Protein 2EOO (pdb70)

InterPro domains:
  IPR001909 Krueppel-associated box [PF01352] (222-258)
  IPR001909 Krueppel-associated box [PS50805] (218-291)
  IPR001909 Krueppel-associated box [SM00349] (218-281)
  IPR001909 Krueppel-associated box [cd07765] (222-257)
  IPR003309 SCAN domain [PF02023] (47-134)
  IPR003309 SCAN domain [PS50804] (51-132)
  IPR003309 SCAN domain [SM00431] (46-155)
  IPR003309 SCAN domain [cd07936] (46-130)
  IPR013087 Zinc finger C2H2-type [PF00096] (346-368)
  IPR013087 Zinc finger C2H2-type [PF00096] (374-396)
  IPR013087 Zinc finger C2H2-type [PF00096] (402-424)
  IPR013087 Zinc finger C2H2-type [PF00096] (432-452)
  IPR013087 Zinc finger C2H2-type [PF00096] (549-571)
  IPR013087 Zinc finger C2H2-type [PF00096] (577-599)
  IPR013087 Zinc finger C2H2-type [PF00096] (605-627)
  IPR013087 Zinc finger C2H2-type [PF00096] (633-655)
  IPR013087 Zinc finger C2H2-type [PF00096] (717-739)
  IPR013087 Zinc finger C2H2-type [PF00096] (773-795)
  IPR013087 Zinc finger C2H2-type [PS00028] (348-368)
  IPR013087 Zinc finger C2H2-type [PS00028] (376-396)

CATH classification: 3.30.160.60

Organism: Homo sapiens (NCBI:txid9606)

Secondary structure (DSSP, 8-state):
-------S----EE-SSS--EESSHHHHHHHHHHHHSTTSS--S--

Foldseek 3Di:
DVDDDPDQDDAPLQDPVPGDHDNDDVVSVVVVVVVVDDPDCPPHRD

Radius of gyration: 15.64 Å; Cα contacts (8 Å, |Δi|>4): 29; chains: 1; bounding box: 24×59×15 Å

Structure (mmCIF, N/CA/C/O backbone):
data_2EOO
#
_entry.id   2EOO
#
loop_
_entity.id
_entity.type
_entity.pdbx_description
1 polymer 'Zinc finger protein 95 homolog'
2 non-polymer 'ZINC ION'
#
loop_
_atom_site.group_PDB
_atom_site.id
_atom_site.type_symbol
_atom_site.label_atom_id
_atom_site.label_alt_id
_atom_site.label_comp_id
_atom_site.label_asym_id
_atom_site.label_entity_id
_atom_site.label_seq_id
_atom_site.pdbx_PDB_ins_code
_atom_site.Cartn_x
_atom_site.Cartn_y
_atom_site.Cartn_z
_atom_site.occupancy
_atom_site.B_iso_or_equiv
_atom_site.auth_seq_id
_atom_site.auth_comp_id
_atom_site.auth_asym_id
_atom_site.auth_atom_id
_atom_site.pdbx_PDB_model_num
ATOM 1 N N . GLY A 1 1 ? -5.988 35.894 12.176 1.00 0.00 1 GLY A N 1
ATOM 2 C CA . GLY A 1 1 ? -6.982 34.854 11.983 1.00 0.00 1 GLY A CA 1
ATOM 3 C C . GLY A 1 1 ? -6.538 33.517 12.543 1.00 0.00 1 GLY A C 1
ATOM 4 O O . GLY A 1 1 ? -5.852 33.461 13.564 1.00 0.00 1 GLY A O 1
ATOM 8 N N . SER A 1 2 ? -6.931 32.438 11.875 1.00 0.00 2 SER A N 1
ATOM 9 C CA . SER A 1 2 ? -6.574 31.094 12.315 1.00 0.00 2 SER A CA 1
ATOM 10 C C . SER A 1 2 ? -6.457 30.146 11.126 1.00 0.00 2 SER A C 1
ATOM 11 O O . SER A 1 2 ? -7.383 30.021 10.325 1.00 0.00 2 SER A O 1
ATOM 19 N N . SER A 1 3 ? -5.312 29.480 11.018 1.00 0.00 3 SER A N 1
ATOM 20 C CA . SER A 1 3 ? -5.071 28.545 9.925 1.00 0.00 3 SER A CA 1
ATOM 21 C C . SER A 1 3 ? -4.505 27.229 10.450 1.00 0.00 3 SER A C 1
ATOM 22 O O . SER A 1 3 ? -3.643 27.217 11.328 1.00 0.00 3 SER A O 1
ATOM 30 N N . GLY A 1 4 ? -4.998 26.121 9.905 1.00 0.00 4 GLY A N 1
ATOM 31 C CA . GLY A 1 4 ? -4.532 24.814 10.330 1.00 0.00 4 GLY A CA 1
ATOM 32 C C . GLY A 1 4 ? -5.129 24.389 11.657 1.00 0.00 4 GLY A C 1
ATOM 33 O O . GLY A 1 4 ? -5.567 23.249 11.811 1.00 0.00 4 GLY A O 1
ATOM 37 N N . SER A 1 5 ? -5.146 25.306 12.618 1.00 0.00 5 SER A N 1
ATOM 38 C CA . SER A 1 5 ? -5.689 25.018 13.940 1.00 0.00 5 SER A CA 1
ATOM 39 C C . SER A 1 5 ? -5.372 23.586 14.358 1.00 0.00 5 SER A C 1
ATOM 40 O O . SER A 1 5 ? -6.216 22.890 14.922 1.00 0.00 5 SER A O 1
ATOM 48 N N . SER A 1 6 ? -4.147 23.152 14.076 1.00 0.00 6 SER A N 1
ATOM 49 C CA . SER A 1 6 ? -3.718 21.801 14.418 1.00 0.00 6 SER A CA 1
ATOM 50 C C . SER A 1 6 ? -2.276 21.799 14.916 1.00 0.00 6 SER A C 1
ATOM 51 O O . SER A 1 6 ? -1.455 22.605 14.479 1.00 0.00 6 SER A O 1
ATOM 59 N N . GLY A 1 7 ? -1.975 20.887 15.836 1.00 0.00 7 GLY A N 1
ATOM 60 C CA . GLY A 1 7 ? -0.632 20.796 16.379 1.00 0.00 7 GLY A CA 1
ATOM 61 C C . GLY A 1 7 ? -0.149 19.364 16.495 1.00 0.00 7 GLY A C 1
ATOM 62 O O . GLY A 1 7 ? 0.106 18.875 17.596 1.00 0.00 7 GLY A O 1
ATOM 66 N N . SER A 1 8 ? -0.025 18.689 15.357 1.00 0.00 8 SER A N 1
ATOM 67 C CA . SER A 1 8 ? 0.426 17.302 15.337 1.00 0.00 8 SER A CA 1
ATOM 68 C C . SER A 1 8 ? 1.595 17.125 14.372 1.00 0.00 8 SER A C 1
ATOM 69 O O . SER A 1 8 ? 2.691 16.735 14.773 1.00 0.00 8 SER A O 1
ATOM 77 N N . GLY A 1 9 ? 1.352 17.415 13.098 1.00 0.00 9 GLY A N 1
ATOM 78 C CA . GLY A 1 9 ? 2.392 17.282 12.095 1.00 0.00 9 GLY A CA 1
ATOM 79 C C . GLY A 1 9 ? 1.837 16.956 10.722 1.00 0.00 9 GLY A C 1
ATOM 80 O O . GLY A 1 9 ? 0.712 17.333 10.397 1.00 0.00 9 GLY A O 1
ATOM 84 N N . GLU A 1 10 ? 2.629 16.257 9.916 1.00 0.00 10 GLU A N 1
ATOM 85 C CA . GLU A 1 10 ? 2.210 15.884 8.570 1.00 0.00 10 GLU A CA 1
ATOM 86 C C . GLU A 1 10 ? 2.200 14.367 8.403 1.00 0.00 10 GLU A C 1
ATOM 87 O O . GLU A 1 10 ? 3.107 13.676 8.866 1.00 0.00 10 GLU A O 1
ATOM 99 N N . ARG A 1 11 ? 1.168 13.857 7.740 1.00 0.00 11 ARG A N 1
ATOM 100 C CA . ARG A 1 11 ? 1.038 12.423 7.514 1.00 0.00 11 ARG A CA 1
ATOM 101 C C . ARG A 1 11 ? 0.738 12.129 6.047 1.00 0.00 11 ARG A C 1
ATOM 102 O O . ARG A 1 11 ? -0.407 11.905 5.655 1.00 0.00 11 ARG A O 1
ATOM 123 N N . PRO A 1 12 ? 1.791 12.130 5.215 1.00 0.00 12 PRO A N 1
ATOM 124 C CA . PRO A 1 12 ? 1.666 11.865 3.779 1.00 0.00 12 PRO A CA 1
ATOM 125 C C . PRO A 1 12 ? 1.311 10.411 3.486 1.00 0.00 12 PRO A C 1
ATOM 126 O O . PRO A 1 12 ? 0.423 10.128 2.682 1.00 0.00 12 PRO A O 1
ATOM 137 N N . TYR A 1 13 ? 2.011 9.493 4.144 1.00 0.00 13 TYR A N 1
ATOM 138 C CA . TYR A 1 13 ? 1.771 8.067 3.953 1.00 0.00 13 TYR A CA 1
ATOM 139 C C . TYR A 1 13 ? 0.407 7.665 4.504 1.00 0.00 13 TYR A C 1
ATOM 140 O O . TYR A 1 13 ? 0.269 7.355 5.687 1.00 0.00 13 TYR A O 1
ATOM 158 N N . GLY A 1 14 ? -0.601 7.674 3.637 1.00 0.00 14 GLY A N 1
ATOM 159 C CA . GLY A 1 14 ? -1.942 7.308 4.054 1.00 0.00 14 GLY A CA 1
ATOM 160 C C . GLY A 1 14 ? -2.439 6.049 3.371 1.00 0.00 14 GLY A C 1
ATOM 161 O O . GLY A 1 14 ? -2.853 6.085 2.212 1.00 0.00 14 GLY A O 1
ATOM 165 N N . CYS A 1 15 ? -2.396 4.932 4.089 1.00 0.00 15 CYS A N 1
ATOM 166 C CA . CYS A 1 15 ? -2.843 3.655 3.546 1.00 0.00 15 CYS A CA 1
ATOM 167 C C . CYS A 1 15 ? -4.279 3.753 3.039 1.00 0.00 15 CYS A C 1
ATOM 168 O O . CYS A 1 15 ? -5.101 4.471 3.606 1.00 0.00 15 CYS A O 1
ATOM 175 N N . ASN A 1 16 ? -4.573 3.024 1.966 1.00 0.00 16 ASN A N 1
ATOM 176 C CA . ASN A 1 16 ? -5.909 3.028 1.382 1.00 0.00 16 ASN A CA 1
ATOM 177 C C . ASN A 1 16 ? -6.671 1.762 1.759 1.00 0.00 16 ASN A C 1
ATOM 178 O O . ASN A 1 16 ? -7.871 1.805 2.029 1.00 0.00 16 ASN A O 1
ATOM 189 N N . GLU A 1 17 ? -5.965 0.635 1.774 1.00 0.00 17 GLU A N 1
ATOM 190 C CA . GLU A 1 17 ? -6.576 -0.644 2.117 1.00 0.00 17 GLU A CA 1
ATOM 191 C C . GLU A 1 17 ? -7.622 -0.470 3.215 1.00 0.00 17 GLU A C 1
ATOM 192 O O . GLU A 1 17 ? -8.770 -0.888 3.065 1.00 0.00 17 GLU A O 1
ATOM 204 N N . CYS A 1 18 ? -7.216 0.149 4.318 1.00 0.00 18 CYS A N 1
ATOM 205 C CA . CYS A 1 18 ? -8.115 0.378 5.442 1.00 0.00 18 CYS A CA 1
ATOM 206 C C . CYS A 1 18 ? -8.339 1.871 5.665 1.00 0.00 18 CYS A C 1
ATOM 207 O O . CYS A 1 18 ? -9.454 2.307 5.947 1.00 0.00 18 CYS A O 1
ATOM 214 N N . GLY A 1 19 ? -7.268 2.650 5.536 1.00 0.00 19 GLY A N 1
ATOM 215 C CA . GLY A 1 19 ? -7.368 4.085 5.726 1.00 0.00 19 GLY A CA 1
ATOM 216 C C . GLY A 1 19 ? -6.549 4.572 6.905 1.00 0.00 19 GLY A C 1
ATOM 217 O O . GLY A 1 19 ? -7.042 5.325 7.745 1.00 0.00 19 GLY A O 1
ATOM 221 N N . LYS A 1 20 ? -5.294 4.140 6.969 1.00 0.00 20 LYS A N 1
ATOM 222 C CA . LYS A 1 20 ? -4.403 4.536 8.053 1.00 0.00 20 LYS A CA 1
ATOM 223 C C . LYS A 1 20 ? -3.367 5.544 7.566 1.00 0.00 20 LYS A C 1
ATOM 224 O O . LYS A 1 20 ? -3.067 5.613 6.375 1.00 0.00 20 LYS A O 1
ATOM 243 N N . ASN A 1 21 ? -2.822 6.323 8.495 1.00 0.00 21 ASN A N 1
ATOM 244 C CA . ASN A 1 21 ? -1.818 7.326 8.159 1.00 0.00 21 ASN A CA 1
ATOM 245 C C . ASN A 1 21 ? -0.553 7.128 8.988 1.00 0.00 21 ASN A C 1
ATOM 246 O O . ASN A 1 21 ? -0.554 6.395 9.978 1.00 0.00 21 ASN A O 1
ATOM 257 N N . PHE A 1 22 ? 0.526 7.787 8.578 1.00 0.00 22 PHE A N 1
ATOM 258 C CA . PHE A 1 22 ? 1.799 7.683 9.282 1.00 0.00 22 PHE A CA 1
ATOM 259 C C . PHE A 1 22 ? 2.720 8.842 8.912 1.00 0.00 22 PHE A C 1
ATOM 260 O O . PHE A 1 22 ? 2.452 9.587 7.971 1.00 0.00 22 PHE A O 1
ATOM 277 N N . GLY A 1 23 ? 3.809 8.987 9.661 1.00 0.00 23 GLY A N 1
ATOM 278 C CA . GLY A 1 23 ? 4.754 10.056 9.398 1.00 0.00 23 GLY A CA 1
ATOM 279 C C . GLY A 1 23 ? 6.094 9.540 8.914 1.00 0.00 23 GLY A C 1
ATOM 280 O O . GLY A 1 23 ? 7.080 10.277 8.892 1.00 0.00 23 GLY A O 1
ATOM 284 N N . ARG A 1 24 ? 6.132 8.269 8.526 1.00 0.00 24 ARG A N 1
ATOM 285 C CA . ARG A 1 24 ? 7.362 7.654 8.043 1.00 0.00 24 ARG A CA 1
ATOM 286 C C . ARG A 1 24 ? 7.072 6.675 6.909 1.00 0.00 24 ARG A C 1
ATOM 287 O O . ARG A 1 24 ? 5.942 6.211 6.750 1.00 0.00 24 ARG A O 1
ATOM 308 N N . HIS A 1 25 ? 8.098 6.365 6.124 1.00 0.00 25 HIS A N 1
ATOM 309 C CA . HIS A 1 25 ? 7.953 5.441 5.005 1.00 0.00 25 HIS A CA 1
ATOM 310 C C . HIS A 1 25 ? 7.802 4.006 5.501 1.00 0.00 25 HIS A C 1
ATOM 311 O O . HIS A 1 25 ? 6.942 3.263 5.028 1.00 0.00 25 HIS A O 1
ATOM 325 N N . SER A 1 26 ? 8.644 3.623 6.455 1.00 0.00 26 SER A N 1
ATOM 326 C CA . SER A 1 26 ? 8.607 2.276 7.012 1.00 0.00 26 SER A CA 1
ATOM 327 C C . SER A 1 26 ? 7.304 2.037 7.768 1.00 0.00 26 SER A C 1
ATOM 328 O O . SER A 1 26 ? 6.632 1.024 7.566 1.00 0.00 26 SER A O 1
ATOM 336 N N . HIS A 1 27 ? 6.952 2.976 8.640 1.00 0.00 27 HIS A N 1
ATOM 337 C CA . HIS A 1 27 ? 5.728 2.869 9.427 1.00 0.00 27 HIS A CA 1
ATOM 338 C C . HIS A 1 27 ? 4.582 2.327 8.578 1.00 0.00 27 HIS A C 1
ATOM 339 O O . HIS A 1 27 ? 3.805 1.485 9.030 1.00 0.00 27 HIS A O 1
ATOM 353 N N . LEU A 1 28 ? 4.482 2.816 7.347 1.00 0.00 28 LEU A N 1
ATOM 354 C CA . LEU A 1 28 ? 3.430 2.381 6.435 1.00 0.00 28 LEU A CA 1
ATOM 355 C C . LEU A 1 28 ? 3.643 0.933 6.008 1.00 0.00 28 LEU A C 1
ATOM 356 O O . LEU A 1 28 ? 2.738 0.104 6.115 1.00 0.00 28 LEU A O 1
ATOM 372 N N . ILE A 1 29 ? 4.845 0.634 5.526 1.00 0.00 29 ILE A N 1
ATOM 373 C CA . ILE A 1 29 ? 5.178 -0.715 5.087 1.00 0.00 29 ILE A CA 1
ATOM 374 C C . ILE A 1 29 ? 4.791 -1.747 6.140 1.00 0.00 29 ILE A C 1
ATOM 375 O O . ILE A 1 29 ? 3.953 -2.615 5.895 1.00 0.00 29 ILE A O 1
ATOM 391 N N . GLU A 1 30 ? 5.407 -1.646 7.314 1.00 0.00 30 GLU A N 1
ATOM 392 C CA . GLU A 1 30 ? 5.125 -2.571 8.406 1.00 0.00 30 GLU A CA 1
ATOM 393 C C . GLU A 1 30 ? 3.622 -2.700 8.636 1.00 0.00 30 GLU A C 1
ATOM 394 O O . GLU A 1 30 ? 3.108 -3.797 8.854 1.00 0.00 30 GLU A O 1
ATOM 406 N N . HIS A 1 31 ? 2.923 -1.570 8.588 1.00 0.00 31 HIS A N 1
ATOM 407 C CA . HIS A 1 31 ? 1.479 -1.556 8.791 1.00 0.00 31 HIS A CA 1
ATOM 408 C C . HIS A 1 31 ? 0.774 -2.413 7.744 1.00 0.00 31 HIS A C 1
ATOM 409 O O . HIS A 1 31 ? -0.060 -3.256 8.076 1.00 0.00 31 HIS A O 1
ATOM 423 N N . LEU A 1 32 ? 1.114 -2.192 6.479 1.00 0.00 32 LEU A N 1
ATOM 424 C CA . LEU A 1 32 ? 0.514 -2.945 5.383 1.00 0.00 32 LEU A CA 1
ATOM 425 C C . LEU A 1 32 ? 0.682 -4.446 5.596 1.00 0.00 32 LEU A C 1
ATOM 426 O O . LEU A 1 32 ? -0.143 -5.243 5.151 1.00 0.00 32 LEU A O 1
ATOM 442 N N . LYS A 1 33 ? 1.756 -4.824 6.281 1.00 0.00 33 LYS A N 1
ATOM 443 C CA . LYS A 1 33 ? 2.032 -6.229 6.558 1.00 0.00 33 LYS A CA 1
ATOM 444 C C . LYS A 1 33 ? 0.766 -6.955 7.001 1.00 0.00 33 LYS A C 1
ATOM 445 O O . LYS A 1 33 ? 0.502 -8.079 6.574 1.00 0.00 33 LYS A O 1
ATOM 464 N N . ARG A 1 34 ? -0.013 -6.305 7.860 1.00 0.00 34 ARG A N 1
ATOM 465 C CA . ARG A 1 34 ? -1.251 -6.890 8.361 1.00 0.00 34 ARG A CA 1
ATOM 466 C C . ARG A 1 34 ? -2.194 -7.235 7.212 1.00 0.00 34 ARG A C 1
ATOM 467 O O . ARG A 1 34 ? -2.481 -8.406 6.961 1.00 0.00 34 ARG A O 1
ATOM 488 N N . HIS A 1 35 ? -2.672 -6.208 6.516 1.00 0.00 35 HIS A N 1
ATOM 489 C CA . HIS A 1 35 ? -3.582 -6.403 5.393 1.00 0.00 35 HIS A CA 1
ATOM 490 C C . HIS A 1 35 ? -3.135 -7.578 4.529 1.00 0.00 35 HIS A C 1
ATOM 491 O O . HIS A 1 35 ? -3.883 -8.535 4.329 1.00 0.00 35 HIS A O 1
ATOM 505 N N . PHE A 1 36 ? -1.910 -7.498 4.018 1.00 0.00 36 PHE A N 1
ATOM 506 C CA . PHE A 1 36 ? -1.364 -8.554 3.173 1.00 0.00 36 PHE A CA 1
ATOM 507 C C . PHE A 1 36 ? -1.509 -9.917 3.844 1.00 0.00 36 PHE A C 1
ATOM 508 O O . PHE A 1 36 ? -2.044 -10.857 3.256 1.00 0.00 36 PHE A O 1
ATOM 525 N N . ARG A 1 37 ? -1.028 -10.016 5.079 1.00 0.00 37 ARG A N 1
ATOM 526 C CA . ARG A 1 37 ? -1.102 -11.263 5.831 1.00 0.00 37 ARG A CA 1
ATOM 527 C C . ARG A 1 37 ? -2.552 -11.639 6.119 1.00 0.00 37 ARG A C 1
ATOM 528 O O . ARG A 1 37 ? -3.203 -11.032 6.969 1.00 0.00 37 ARG A O 1
ATOM 549 N N . GLU A 1 38 ? -3.052 -12.643 5.405 1.00 0.00 38 GLU A N 1
ATOM 550 C CA . GLU A 1 38 ? -4.426 -13.098 5.584 1.00 0.00 38 GLU A CA 1
ATOM 551 C C . GLU A 1 38 ? -4.582 -13.848 6.904 1.00 0.00 38 GLU A C 1
ATOM 552 O O . GLU A 1 38 ? -4.351 -15.055 6.977 1.00 0.00 38 GLU A O 1
ATOM 564 N N . LYS A 1 39 ? -4.977 -13.124 7.946 1.00 0.00 39 LYS A N 1
ATOM 565 C CA . LYS A 1 39 ? -5.166 -13.718 9.264 1.00 0.00 39 LYS A CA 1
ATOM 566 C C . LYS A 1 39 ? -6.507 -13.302 9.861 1.00 0.00 39 LYS A C 1
ATOM 567 O O . LYS A 1 39 ? -7.239 -14.130 10.402 1.00 0.00 39 LYS A O 1
ATOM 586 N N . SER A 1 40 ? -6.822 -12.015 9.757 1.00 0.00 40 SER A N 1
ATOM 587 C CA . SER A 1 40 ? -8.073 -11.489 10.289 1.00 0.00 40 SER A CA 1
ATOM 588 C C . SER A 1 40 ? -9.181 -11.560 9.243 1.00 0.00 40 SER A C 1
ATOM 589 O O . SER A 1 40 ? -10.192 -12.235 9.437 1.00 0.00 40 SER A O 1
ATOM 597 N N . SER A 1 41 ? -8.982 -10.858 8.132 1.00 0.00 41 SER A N 1
ATOM 598 C CA . SER A 1 41 ? -9.965 -10.837 7.054 1.00 0.00 41 SER A CA 1
ATOM 599 C C . SER A 1 41 ? -9.719 -11.978 6.072 1.00 0.00 41 SER A C 1
ATOM 600 O O . SER A 1 41 ? -8.650 -12.074 5.470 1.00 0.00 41 SER A O 1
ATOM 608 N N . GLY A 1 42 ? -10.717 -12.842 5.915 1.00 0.00 42 GLY A N 1
ATOM 609 C CA . GLY A 1 42 ? -10.590 -13.966 5.006 1.00 0.00 42 GLY A CA 1
ATOM 610 C C . GLY A 1 42 ? -11.905 -14.687 4.788 1.00 0.00 42 GLY A C 1
ATOM 611 O O . GLY A 1 42 ? -12.850 -14.548 5.565 1.00 0.00 42 GLY A O 1
ATOM 615 N N . PRO A 1 43 ? -11.979 -15.478 3.707 1.00 0.00 43 PRO A N 1
ATOM 616 C CA . PRO A 1 43 ? -13.184 -16.239 3.364 1.00 0.00 43 PRO A CA 1
ATOM 617 C C . PRO A 1 43 ? -13.445 -17.382 4.339 1.00 0.00 43 PRO A C 1
ATOM 618 O O . PRO A 1 43 ? -12.665 -17.613 5.262 1.00 0.00 43 PRO A O 1
ATOM 629 N N . SER A 1 44 ? -14.548 -18.094 4.127 1.00 0.00 44 SER A N 1
ATOM 630 C CA . SER A 1 44 ? -14.914 -19.211 4.990 1.00 0.00 44 SER A CA 1
ATOM 631 C C . SER A 1 44 ? -14.319 -20.516 4.470 1.00 0.00 44 SER A C 1
ATOM 632 O O . SER A 1 44 ? -14.959 -21.242 3.709 1.00 0.00 44 SER A O 1
ATOM 640 N N . SER A 1 45 ? -13.091 -20.808 4.886 1.00 0.00 45 SER A N 1
ATOM 641 C CA . SER A 1 45 ? -12.408 -22.023 4.460 1.00 0.00 45 SER A CA 1
ATOM 642 C C . SER A 1 45 ? -11.400 -22.477 5.512 1.00 0.00 45 SER A C 1
ATOM 643 O O . SER A 1 45 ? -10.438 -21.771 5.812 1.00 0.00 45 SER A O 1
ATOM 651 N N . GLY A 1 46 ? -11.629 -23.662 6.070 1.00 0.00 46 GLY A N 1
ATOM 652 C CA . GLY A 1 46 ? -10.734 -24.191 7.082 1.00 0.00 46 GLY A CA 1
ATOM 653 C C . GLY A 1 46 ? -9.939 -25.383 6.588 1.00 0.00 46 GLY A C 1
ATOM 654 O O . GLY A 1 46 ? -8.989 -25.196 5.830 1.00 0.00 46 GLY A O 1
ATOM 659 N N . GLY A 1 1 ? -17.447 7.177 9.845 1.00 0.00 1 GLY A N 2
ATOM 660 C CA . GLY A 1 1 ? -18.780 6.645 9.629 1.00 0.00 1 GLY A CA 2
ATOM 661 C C . GLY A 1 1 ? -19.595 7.493 8.674 1.00 0.00 1 GLY A C 2
ATOM 662 O O . GLY A 1 1 ? -20.731 7.861 8.974 1.00 0.00 1 GLY A O 2
ATOM 666 N N . SER A 1 2 ? -19.014 7.807 7.520 1.00 0.00 2 SER A N 2
ATOM 667 C CA . SER A 1 2 ? -19.692 8.622 6.519 1.00 0.00 2 SER A CA 2
ATOM 668 C C . SER A 1 2 ? -18.923 8.616 5.202 1.00 0.00 2 SER A C 2
ATOM 669 O O . SER A 1 2 ? -17.693 8.639 5.188 1.00 0.00 2 SER A O 2
ATOM 677 N N . SER A 1 3 ? -19.659 8.585 4.095 1.00 0.00 3 SER A N 2
ATOM 678 C CA . SER A 1 3 ? -19.047 8.572 2.771 1.00 0.00 3 SER A CA 2
ATOM 679 C C . SER A 1 3 ? -18.234 9.840 2.536 1.00 0.00 3 SER A C 2
ATOM 680 O O . SER A 1 3 ? -18.725 10.952 2.728 1.00 0.00 3 SER A O 2
ATOM 688 N N . GLY A 1 4 ? -16.983 9.665 2.118 1.00 0.00 4 GLY A N 2
ATOM 689 C CA . GLY A 1 4 ? -16.120 10.804 1.863 1.00 0.00 4 GLY A CA 2
ATOM 690 C C . GLY A 1 4 ? -14.799 10.706 2.601 1.00 0.00 4 GLY A C 2
ATOM 691 O O . GLY A 1 4 ? -14.721 10.101 3.670 1.00 0.00 4 GLY A O 2
ATOM 695 N N . SER A 1 5 ? -13.758 11.302 2.029 1.00 0.00 5 SER A N 2
ATOM 696 C CA . SER A 1 5 ? -12.433 11.275 2.636 1.00 0.00 5 SER A CA 2
ATOM 697 C C . SER A 1 5 ? -12.134 12.592 3.347 1.00 0.00 5 SER A C 2
ATOM 698 O O . SER A 1 5 ? -11.594 12.604 4.453 1.00 0.00 5 SER A O 2
ATOM 706 N N . SER A 1 6 ? -12.488 13.698 2.701 1.00 0.00 6 SER A N 2
ATOM 707 C CA . SER A 1 6 ? -12.255 15.021 3.268 1.00 0.00 6 SER A CA 2
ATOM 708 C C . SER A 1 6 ? -10.831 15.140 3.803 1.00 0.00 6 SER A C 2
ATOM 709 O O . SER A 1 6 ? -10.604 15.692 4.879 1.00 0.00 6 SER A O 2
ATOM 717 N N . GLY A 1 7 ? -9.874 14.616 3.043 1.00 0.00 7 GLY A N 2
ATOM 718 C CA . GLY A 1 7 ? -8.484 14.673 3.456 1.00 0.00 7 GLY A CA 2
ATOM 719 C C . GLY A 1 7 ? -8.313 14.461 4.947 1.00 0.00 7 GLY A C 2
ATOM 720 O O . GLY A 1 7 ? -8.129 15.417 5.700 1.00 0.00 7 GLY A O 2
ATOM 724 N N . SER A 1 8 ? -8.376 13.204 5.375 1.00 0.00 8 SER A N 2
ATOM 725 C CA . SER A 1 8 ? -8.233 12.870 6.787 1.00 0.00 8 SER A CA 2
ATOM 726 C C . SER A 1 8 ? -6.812 12.408 7.095 1.00 0.00 8 SER A C 2
ATOM 727 O O . SER A 1 8 ? -6.460 11.251 6.868 1.00 0.00 8 SER A O 2
ATOM 735 N N . GLY A 1 9 ? -5.997 13.322 7.613 1.00 0.00 9 GLY A N 2
ATOM 736 C CA . GLY A 1 9 ? -4.624 12.991 7.943 1.00 0.00 9 GLY A CA 2
ATOM 737 C C . GLY A 1 9 ? -3.630 13.955 7.326 1.00 0.00 9 GLY A C 2
ATOM 738 O O . GLY A 1 9 ? -3.743 14.306 6.152 1.00 0.00 9 GLY A O 2
ATOM 742 N N . GLU A 1 10 ? -2.655 14.386 8.120 1.00 0.00 10 GLU A N 2
ATOM 743 C CA . GLU A 1 10 ? -1.640 15.319 7.645 1.00 0.00 10 GLU A CA 2
ATOM 744 C C . GLU A 1 10 ? -0.421 14.570 7.111 1.00 0.00 10 GLU A C 2
ATOM 745 O O . GLU A 1 10 ? 0.155 14.949 6.091 1.00 0.00 10 GLU A O 2
ATOM 757 N N . ARG A 1 11 ? -0.035 13.507 7.808 1.00 0.00 11 ARG A N 2
ATOM 758 C CA . ARG A 1 11 ? 1.115 12.706 7.406 1.00 0.00 11 ARG A CA 2
ATOM 759 C C . ARG A 1 11 ? 1.035 12.345 5.925 1.00 0.00 11 ARG A C 2
ATOM 760 O O . ARG A 1 11 ? -0.040 12.102 5.377 1.00 0.00 11 ARG A O 2
ATOM 781 N N . PRO A 1 12 ? 2.200 12.311 5.261 1.00 0.00 12 PRO A N 2
ATOM 782 C CA . PRO A 1 12 ? 2.289 11.981 3.835 1.00 0.00 12 PRO A CA 2
ATOM 783 C C . PRO A 1 12 ? 1.975 10.515 3.559 1.00 0.00 12 PRO A C 2
ATOM 784 O O . PRO A 1 12 ? 1.438 10.173 2.505 1.00 0.00 12 PRO A O 2
ATOM 795 N N . TYR A 1 13 ? 2.314 9.653 4.511 1.00 0.00 13 TYR A N 2
ATOM 796 C CA . TYR A 1 13 ? 2.070 8.222 4.369 1.00 0.00 13 TYR A CA 2
ATOM 797 C C . TYR A 1 13 ? 0.712 7.841 4.949 1.00 0.00 13 TYR A C 2
ATOM 798 O O . TYR A 1 13 ? 0.542 7.768 6.165 1.00 0.00 13 TYR A O 2
ATOM 816 N N . GLY A 1 14 ? -0.254 7.597 4.068 1.00 0.00 14 GLY A N 2
ATOM 817 C CA . GLY A 1 14 ? -1.585 7.226 4.510 1.00 0.00 14 GLY A CA 2
ATOM 818 C C . GLY A 1 14 ? -2.073 5.943 3.867 1.00 0.00 14 GLY A C 2
ATOM 819 O O . GLY A 1 14 ? -2.536 5.948 2.726 1.00 0.00 14 GLY A O 2
ATOM 823 N N . CYS A 1 15 ? -1.968 4.839 4.599 1.00 0.00 15 CYS A N 2
ATOM 824 C CA . CYS A 1 15 ? -2.399 3.541 4.093 1.00 0.00 15 CYS A CA 2
ATOM 825 C C . CYS A 1 15 ? -3.622 3.688 3.192 1.00 0.00 15 CYS A C 2
ATOM 826 O O . CYS A 1 15 ? -4.720 3.979 3.662 1.00 0.00 15 CYS A O 2
ATOM 833 N N . ASN A 1 16 ? -3.421 3.484 1.894 1.00 0.00 16 ASN A N 2
ATOM 834 C CA . ASN A 1 16 ? -4.506 3.593 0.926 1.00 0.00 16 ASN A CA 2
ATOM 835 C C . ASN A 1 16 ? -5.267 2.276 0.810 1.00 0.00 16 ASN A C 2
ATOM 836 O O . ASN A 1 16 ? -5.674 1.877 -0.280 1.00 0.00 16 ASN A O 2
ATOM 847 N N . GLU A 1 17 ? -5.455 1.606 1.943 1.00 0.00 17 GLU A N 2
ATOM 848 C CA . GLU A 1 17 ? -6.167 0.333 1.968 1.00 0.00 17 GLU A CA 2
ATOM 849 C C . GLU A 1 17 ? -7.251 0.337 3.042 1.00 0.00 17 GLU A C 2
ATOM 850 O O . GLU A 1 17 ? -8.357 -0.160 2.826 1.00 0.00 17 GLU A O 2
ATOM 862 N N . CYS A 1 18 ? -6.926 0.901 4.200 1.00 0.00 18 CYS A N 2
ATOM 863 C CA . CYS A 1 18 ? -7.870 0.970 5.310 1.00 0.00 18 CYS A CA 2
ATOM 864 C C . CYS A 1 18 ? -8.053 2.410 5.780 1.00 0.00 18 CYS A C 2
ATOM 865 O O . CYS A 1 18 ? -9.165 2.837 6.086 1.00 0.00 18 CYS A O 2
ATOM 872 N N . GLY A 1 19 ? -6.952 3.154 5.833 1.00 0.00 19 GLY A N 2
ATOM 873 C CA . GLY A 1 19 ? -7.012 4.538 6.266 1.00 0.00 19 GLY A CA 2
ATOM 874 C C . GLY A 1 19 ? -6.243 4.778 7.549 1.00 0.00 19 GLY A C 2
ATOM 875 O O . GLY A 1 19 ? -6.833 5.052 8.594 1.00 0.00 19 GLY A O 2
ATOM 879 N N . LYS A 1 20 ? -4.920 4.672 7.473 1.00 0.00 20 LYS A N 2
ATOM 880 C CA . LYS A 1 20 ? -4.067 4.879 8.637 1.00 0.00 20 LYS A CA 2
ATOM 881 C C . LYS A 1 20 ? -2.793 5.624 8.252 1.00 0.00 20 LYS A C 2
ATOM 882 O O . LYS A 1 20 ? -2.049 5.188 7.374 1.00 0.00 20 LYS A O 2
ATOM 901 N N . ASN A 1 21 ? -2.546 6.748 8.917 1.00 0.00 21 ASN A N 2
ATOM 902 C CA . ASN A 1 21 ? -1.361 7.553 8.644 1.00 0.00 21 ASN A CA 2
ATOM 903 C C . ASN A 1 21 ? -0.248 7.235 9.638 1.00 0.00 21 ASN A C 2
ATOM 904 O O . ASN A 1 21 ? -0.509 6.921 10.800 1.00 0.00 21 ASN A O 2
ATOM 915 N N . PHE A 1 22 ? 0.995 7.320 9.174 1.00 0.00 22 PHE A N 2
ATOM 916 C CA . PHE A 1 22 ? 2.148 7.042 10.021 1.00 0.00 22 PHE A CA 2
ATOM 917 C C . PHE A 1 22 ? 3.166 8.175 9.944 1.00 0.00 22 PHE A C 2
ATOM 918 O O . PHE A 1 22 ? 3.645 8.665 10.966 1.00 0.00 22 PHE A O 2
ATOM 935 N N . GLY A 1 23 ? 3.493 8.587 8.723 1.00 0.00 23 GLY A N 2
ATOM 936 C CA . GLY A 1 23 ? 4.453 9.659 8.534 1.00 0.00 23 GLY A CA 2
ATOM 937 C C . GLY A 1 23 ? 5.804 9.153 8.071 1.00 0.00 23 GLY A C 2
ATOM 938 O O . GLY A 1 23 ? 6.614 9.917 7.545 1.00 0.00 23 GLY A O 2
ATOM 942 N N . ARG A 1 24 ? 6.050 7.862 8.267 1.00 0.00 24 ARG A N 2
ATOM 943 C CA . ARG A 1 24 ? 7.314 7.255 7.868 1.00 0.00 24 ARG A CA 2
ATOM 944 C C . ARG A 1 24 ? 7.101 6.245 6.744 1.00 0.00 24 ARG A C 2
ATOM 945 O O . ARG A 1 24 ? 6.014 5.687 6.594 1.00 0.00 24 ARG A O 2
ATOM 966 N N . HIS A 1 25 ? 8.147 6.015 5.956 1.00 0.00 25 HIS A N 2
ATOM 967 C CA . HIS A 1 25 ? 8.075 5.073 4.846 1.00 0.00 25 HIS A CA 2
ATOM 968 C C . HIS A 1 25 ? 7.870 3.649 5.354 1.00 0.00 25 HIS A C 2
ATOM 969 O O . HIS A 1 25 ? 6.851 3.019 5.070 1.00 0.00 25 HIS A O 2
ATOM 983 N N . SER A 1 26 ? 8.844 3.148 6.107 1.00 0.00 26 SER A N 2
ATOM 984 C CA . SER A 1 26 ? 8.773 1.797 6.651 1.00 0.00 26 SER A CA 2
ATOM 985 C C . SER A 1 26 ? 7.508 1.614 7.484 1.00 0.00 26 SER A C 2
ATOM 986 O O . SER A 1 26 ? 6.760 0.653 7.297 1.00 0.00 26 SER A O 2
ATOM 994 N N . HIS A 1 27 ? 7.276 2.542 8.407 1.00 0.00 27 HIS A N 2
ATOM 995 C CA . HIS A 1 27 ? 6.102 2.484 9.271 1.00 0.00 27 HIS A CA 2
ATOM 996 C C . HIS A 1 27 ? 4.857 2.112 8.471 1.00 0.00 27 HIS A C 2
ATOM 997 O O . HIS A 1 27 ? 4.139 1.173 8.820 1.00 0.00 27 HIS A O 2
ATOM 1011 N N . LEU A 1 28 ? 4.606 2.853 7.397 1.00 0.00 28 LEU A N 2
ATOM 1012 C CA . LEU A 1 28 ? 3.447 2.601 6.548 1.00 0.00 28 LEU A CA 2
ATOM 1013 C C . LEU A 1 28 ? 3.502 1.197 5.953 1.00 0.00 28 LEU A C 2
ATOM 1014 O O . LEU A 1 28 ? 2.496 0.488 5.917 1.00 0.00 28 LEU A O 2
ATOM 1030 N N . ILE A 1 29 ? 4.683 0.802 5.491 1.00 0.00 29 ILE A N 2
ATOM 1031 C CA . ILE A 1 29 ? 4.870 -0.518 4.902 1.00 0.00 29 ILE A CA 2
ATOM 1032 C C . ILE A 1 29 ? 4.571 -1.619 5.914 1.00 0.00 29 ILE A C 2
ATOM 1033 O O . ILE A 1 29 ? 3.643 -2.406 5.732 1.00 0.00 29 ILE A O 2
ATOM 1049 N N . GLU A 1 30 ? 5.364 -1.666 6.980 1.00 0.00 30 GLU A N 2
ATOM 1050 C CA . GLU A 1 30 ? 5.183 -2.670 8.022 1.00 0.00 30 GLU A CA 2
ATOM 1051 C C . GLU A 1 30 ? 3.704 -2.847 8.356 1.00 0.00 30 GLU A C 2
ATOM 1052 O O . GLU A 1 30 ? 3.238 -3.964 8.585 1.00 0.00 30 GLU A O 2
ATOM 1064 N N . HIS A 1 31 ? 2.972 -1.738 8.382 1.00 0.00 31 HIS A N 2
ATOM 1065 C CA . HIS A 1 31 ? 1.546 -1.770 8.688 1.00 0.00 31 HIS A CA 2
ATOM 1066 C C . HIS A 1 31 ? 0.786 -2.586 7.647 1.00 0.00 31 HIS A C 2
ATOM 1067 O O . HIS A 1 31 ? 0.088 -3.545 7.983 1.00 0.00 31 HIS A O 2
ATOM 1081 N N . LEU A 1 32 ? 0.924 -2.201 6.383 1.00 0.00 32 LEU A N 2
ATOM 1082 C CA . LEU A 1 32 ? 0.249 -2.896 5.293 1.00 0.00 32 LEU A CA 2
ATOM 1083 C C . LEU A 1 32 ? 0.336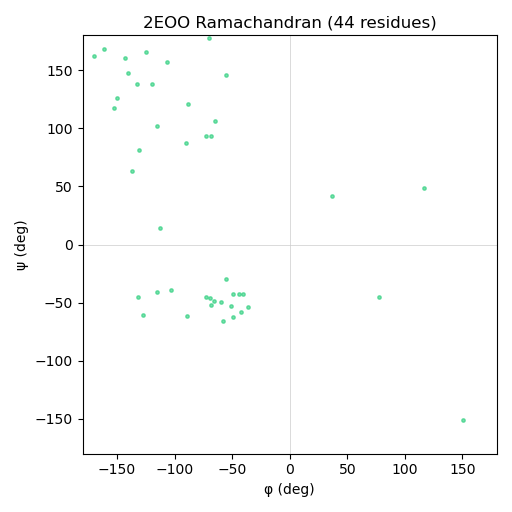 -4.408 5.476 1.00 0.00 32 LEU A C 2
ATOM 1084 O O . LEU A 1 32 ? -0.546 -5.149 5.040 1.00 0.00 32 LEU A O 2
ATOM 1100 N N . LYS A 1 33 ? 1.403 -4.861 6.124 1.00 0.00 33 LYS A N 2
ATOM 1101 C CA . LYS A 1 33 ? 1.605 -6.284 6.369 1.00 0.00 33 LYS A CA 2
ATOM 1102 C C . LYS A 1 33 ? 0.357 -6.913 6.980 1.00 0.00 33 LYS A C 2
ATOM 1103 O O . LYS A 1 33 ? -0.114 -7.954 6.521 1.00 0.00 33 LYS A O 2
ATOM 1122 N N . ARG A 1 34 ? -0.175 -6.274 8.017 1.00 0.00 34 ARG A N 2
ATOM 1123 C CA . ARG A 1 34 ? -1.369 -6.771 8.690 1.00 0.00 34 ARG A CA 2
ATOM 1124 C C . ARG A 1 34 ? -2.443 -7.159 7.678 1.00 0.00 34 ARG A C 2
ATOM 1125 O O . ARG A 1 34 ? -2.852 -8.318 7.604 1.00 0.00 34 ARG A O 2
ATOM 1146 N N . HIS A 1 35 ? -2.895 -6.181 6.899 1.00 0.00 35 HIS A N 2
ATOM 1147 C CA . HIS A 1 35 ? -3.922 -6.421 5.890 1.00 0.00 35 HIS A CA 2
ATOM 1148 C C . HIS A 1 35 ? -3.609 -7.678 5.085 1.00 0.00 35 HIS A C 2
ATOM 1149 O O . HIS A 1 35 ? -4.506 -8.304 4.518 1.00 0.00 35 HIS A O 2
ATOM 1163 N N . PHE A 1 36 ? -2.332 -8.042 5.037 1.00 0.00 36 PHE A N 2
ATOM 1164 C CA . PHE A 1 36 ? -1.901 -9.224 4.300 1.00 0.00 36 PHE A CA 2
ATOM 1165 C C . PHE A 1 36 ? -1.883 -10.453 5.204 1.00 0.00 36 PHE A C 2
ATOM 1166 O O . PHE A 1 36 ? -0.918 -11.217 5.212 1.00 0.00 36 PHE A O 2
ATOM 1183 N N . ARG A 1 37 ? -2.957 -10.636 5.965 1.00 0.00 37 ARG A N 2
ATOM 1184 C CA . ARG A 1 37 ? -3.064 -11.770 6.875 1.00 0.00 37 ARG A CA 2
ATOM 1185 C C . ARG A 1 37 ? -4.321 -12.585 6.581 1.00 0.00 37 ARG A C 2
ATOM 1186 O O . ARG A 1 37 ? -5.282 -12.075 6.008 1.00 0.00 37 ARG A O 2
ATOM 1207 N N . GLU A 1 38 ? -4.303 -13.854 6.978 1.00 0.00 38 GLU A N 2
ATOM 1208 C CA . GLU A 1 38 ? -5.440 -14.739 6.756 1.00 0.00 38 GLU A CA 2
ATOM 1209 C C . GLU A 1 38 ? -6.171 -15.025 8.065 1.00 0.00 38 GLU A C 2
ATOM 1210 O O . GLU A 1 38 ? -5.677 -15.764 8.917 1.00 0.00 38 GLU A O 2
ATOM 1222 N N . LYS A 1 39 ? -7.351 -14.434 8.218 1.00 0.00 39 LYS A N 2
ATOM 1223 C CA . LYS A 1 39 ? -8.152 -14.625 9.422 1.00 0.00 39 LYS A CA 2
ATOM 1224 C C . LYS A 1 39 ? -8.957 -15.918 9.341 1.00 0.00 39 LYS A C 2
ATOM 1225 O O . LYS A 1 39 ? -9.650 -16.289 10.288 1.00 0.00 39 LYS A O 2
ATOM 1244 N N . SER A 1 40 ? -8.859 -16.600 8.204 1.00 0.00 40 SER A N 2
ATOM 1245 C CA . SER A 1 40 ? -9.580 -17.851 7.999 1.00 0.00 40 SER A CA 2
ATOM 1246 C C . SER A 1 40 ? -10.957 -17.798 8.653 1.00 0.00 40 SER A C 2
ATOM 1247 O O . SER A 1 40 ? -11.324 -18.682 9.427 1.00 0.00 40 SER A O 2
ATOM 1255 N N . SER A 1 41 ? -11.716 -16.753 8.336 1.00 0.00 41 SER A N 2
ATOM 1256 C CA . SER A 1 41 ? -13.051 -16.581 8.894 1.00 0.00 41 SER A CA 2
ATOM 1257 C C . SER A 1 41 ? -14.121 -16.922 7.861 1.00 0.00 41 SER A C 2
ATOM 1258 O O . SER A 1 41 ? -15.203 -17.396 8.203 1.00 0.00 41 SER A O 2
ATOM 1266 N N . GLY A 1 42 ? -13.808 -16.675 6.592 1.00 0.00 42 GLY A N 2
ATOM 1267 C CA . GLY A 1 42 ? -14.751 -16.961 5.527 1.00 0.00 42 GLY A CA 2
ATOM 1268 C C . GLY A 1 42 ? -15.334 -15.702 4.915 1.00 0.00 42 GLY A C 2
ATOM 1269 O O . GLY A 1 42 ? -16.486 -15.344 5.159 1.00 0.00 42 GLY A O 2
ATOM 1273 N N . PRO A 1 43 ? -14.527 -15.007 4.100 1.00 0.00 43 PRO A N 2
ATOM 1274 C CA . PRO A 1 43 ? -14.947 -13.770 3.436 1.00 0.00 43 PRO A CA 2
ATOM 1275 C C . PRO A 1 43 ? -15.989 -14.020 2.351 1.00 0.00 43 PRO A C 2
ATOM 1276 O O . PRO A 1 43 ? -16.929 -13.242 2.189 1.00 0.00 43 PRO A O 2
ATOM 1287 N N . SER A 1 44 ? -15.816 -15.110 1.610 1.00 0.00 44 SER A N 2
ATOM 1288 C CA . SER A 1 44 ? -16.740 -15.460 0.538 1.00 0.00 44 SER A CA 2
ATOM 1289 C C . SER A 1 44 ? -16.944 -16.970 0.468 1.00 0.00 44 SER A C 2
ATOM 1290 O O . SER A 1 44 ? -16.141 -17.741 0.995 1.00 0.00 44 SER A O 2
ATOM 1298 N N . SER A 1 45 ? -18.023 -17.386 -0.187 1.00 0.00 45 SER A N 2
ATOM 1299 C CA . SER A 1 45 ? -18.336 -18.804 -0.323 1.00 0.00 45 SER A CA 2
ATOM 1300 C C . SER A 1 45 ? -18.149 -19.265 -1.766 1.00 0.00 45 SER A C 2
ATOM 1301 O O . SER A 1 45 ? -19.116 -19.409 -2.513 1.00 0.00 45 SER A O 2
ATOM 1309 N N . GLY A 1 46 ? -16.897 -19.494 -2.150 1.00 0.00 46 GLY A N 2
ATOM 1310 C CA . GLY A 1 46 ? -16.605 -19.936 -3.501 1.00 0.00 46 GLY A CA 2
ATOM 1311 C C . GLY A 1 46 ? -17.546 -19.333 -4.525 1.00 0.00 46 GLY A C 2
ATOM 1312 O O . GLY A 1 46 ? -18.398 -20.048 -5.050 1.00 0.00 46 GLY A O 2
ATOM 1317 N N . GLY A 1 1 ? -5.773 11.394 14.520 1.00 0.00 1 GLY A N 3
ATOM 1318 C CA . GLY A 1 1 ? -5.714 12.526 15.426 1.00 0.00 1 GLY A CA 3
ATOM 1319 C C . GLY A 1 1 ? -6.943 13.408 15.332 1.00 0.00 1 GLY A C 3
ATOM 1320 O O . GLY A 1 1 ? -7.512 13.579 14.253 1.00 0.00 1 GLY A O 3
ATOM 1324 N N . SER A 1 2 ? -7.355 13.970 16.464 1.00 0.00 2 SER A N 3
ATOM 1325 C CA . SER A 1 2 ? -8.529 14.834 16.506 1.00 0.00 2 SER A CA 3
ATOM 1326 C C . SER A 1 2 ? -8.121 16.304 16.479 1.00 0.00 2 SER A C 3
ATOM 1327 O O . SER A 1 2 ? -7.989 16.942 17.524 1.00 0.00 2 SER A O 3
ATOM 1335 N N . SER A 1 3 ? -7.923 16.836 15.277 1.00 0.00 3 SER A N 3
ATOM 1336 C CA . SER A 1 3 ? -7.527 18.230 15.113 1.00 0.00 3 SER A CA 3
ATOM 1337 C C . SER A 1 3 ? -8.449 18.945 14.131 1.00 0.00 3 SER A C 3
ATOM 1338 O O . SER A 1 3 ? -8.987 18.333 13.209 1.00 0.00 3 SER A O 3
ATOM 1346 N N . GLY A 1 4 ? -8.627 20.246 14.336 1.00 0.00 4 GLY A N 3
ATOM 1347 C CA . GLY A 1 4 ? -9.485 21.025 13.462 1.00 0.00 4 GLY A CA 3
ATOM 1348 C C . GLY A 1 4 ? -8.843 21.303 12.117 1.00 0.00 4 GLY A C 3
ATOM 1349 O O . GLY A 1 4 ? -9.341 20.863 11.081 1.00 0.00 4 GLY A O 3
ATOM 1353 N N . SER A 1 5 ? -7.734 22.037 12.133 1.00 0.00 5 SER A N 3
ATOM 1354 C CA . SER A 1 5 ? -7.026 22.378 10.905 1.00 0.00 5 SER A CA 3
ATOM 1355 C C . SER A 1 5 ? -7.003 21.193 9.944 1.00 0.00 5 SER A C 3
ATOM 1356 O O . SER A 1 5 ? -6.586 20.093 10.307 1.00 0.00 5 SER A O 3
ATOM 1364 N N . SER A 1 6 ? -7.454 21.427 8.716 1.00 0.00 6 SER A N 3
ATOM 1365 C CA . SER A 1 6 ? -7.490 20.379 7.702 1.00 0.00 6 SER A CA 3
ATOM 1366 C C . SER A 1 6 ? -6.098 19.796 7.475 1.00 0.00 6 SER A C 3
ATOM 1367 O O . SER A 1 6 ? -5.299 20.345 6.719 1.00 0.00 6 SER A O 3
ATOM 1375 N N . GLY A 1 7 ? -5.817 18.678 8.137 1.00 0.00 7 GLY A N 3
ATOM 1376 C CA . GLY A 1 7 ? -4.522 18.037 7.994 1.00 0.00 7 GLY A CA 3
ATOM 1377 C C . GLY A 1 7 ? -4.331 16.892 8.969 1.00 0.00 7 GLY A C 3
ATOM 1378 O O . GLY A 1 7 ? -3.783 15.850 8.613 1.00 0.00 7 GLY A O 3
ATOM 1382 N N . SER A 1 8 ? -4.783 17.087 10.204 1.00 0.00 8 SER A N 3
ATOM 1383 C CA . SER A 1 8 ? -4.654 16.063 11.235 1.00 0.00 8 SER A CA 3
ATOM 1384 C C . SER A 1 8 ? -3.236 15.503 11.270 1.00 0.00 8 SER A C 3
ATOM 1385 O O . SER A 1 8 ? -3.034 14.304 11.456 1.00 0.00 8 SER A O 3
ATOM 1393 N N . GLY A 1 9 ? -2.254 16.382 11.089 1.00 0.00 9 GLY A N 3
ATOM 1394 C CA . GLY A 1 9 ? -0.867 15.958 11.104 1.00 0.00 9 GLY A CA 3
ATOM 1395 C C . GLY A 1 9 ? -0.280 15.845 9.710 1.00 0.00 9 GLY A C 3
ATOM 1396 O O . GLY A 1 9 ? -1.000 15.950 8.718 1.00 0.00 9 GLY A O 3
ATOM 1400 N N . GLU A 1 10 ? 1.030 15.633 9.636 1.00 0.00 10 GLU A N 3
ATOM 1401 C CA . GLU A 1 10 ? 1.712 15.509 8.353 1.00 0.00 10 GLU A CA 3
ATOM 1402 C C . GLU A 1 10 ? 2.106 14.059 8.085 1.00 0.00 10 GLU A C 3
ATOM 1403 O O . GLU A 1 10 ? 3.230 13.647 8.373 1.00 0.00 10 GLU A O 3
ATOM 1415 N N . ARG A 1 11 ? 1.173 13.291 7.532 1.00 0.00 11 ARG A N 3
ATOM 1416 C CA . ARG A 1 11 ? 1.422 11.888 7.226 1.00 0.00 11 ARG A CA 3
ATOM 1417 C C . ARG A 1 11 ? 0.929 11.541 5.824 1.00 0.00 11 ARG A C 3
ATOM 1418 O O . ARG A 1 11 ? -0.157 10.989 5.641 1.00 0.00 11 ARG A O 3
ATOM 1439 N N . PRO A 1 12 ? 1.743 11.872 4.811 1.00 0.00 12 PRO A N 3
ATOM 1440 C CA . PRO A 1 12 ? 1.410 11.605 3.408 1.00 0.00 12 PRO A CA 3
ATOM 1441 C C . PRO A 1 12 ? 1.442 10.117 3.078 1.00 0.00 12 PRO A C 3
ATOM 1442 O O . PRO A 1 12 ? 1.088 9.708 1.972 1.00 0.00 12 PRO A O 3
ATOM 1453 N N . TYR A 1 13 ? 1.869 9.310 4.044 1.00 0.00 13 TYR A N 3
ATOM 1454 C CA . TYR A 1 13 ? 1.949 7.867 3.854 1.00 0.00 13 TYR A CA 3
ATOM 1455 C C . TYR A 1 13 ? 0.633 7.193 4.231 1.00 0.00 13 TYR A C 3
ATOM 1456 O O . TYR A 1 13 ? 0.616 6.203 4.961 1.00 0.00 13 TYR A O 3
ATOM 1474 N N . GLY A 1 14 ? -0.469 7.739 3.727 1.00 0.00 14 GLY A N 3
ATOM 1475 C CA . GLY A 1 14 ? -1.775 7.179 4.021 1.00 0.00 14 GLY A CA 3
ATOM 1476 C C . GLY A 1 14 ? -1.962 5.799 3.423 1.00 0.00 14 GLY A C 3
ATOM 1477 O O . GLY A 1 14 ? -1.317 5.449 2.435 1.00 0.00 14 GLY A O 3
ATOM 1481 N N . CYS A 1 15 ? -2.846 5.010 4.025 1.00 0.00 15 CYS A N 3
ATOM 1482 C CA . CYS A 1 15 ? -3.115 3.659 3.549 1.00 0.00 15 CYS A CA 3
ATOM 1483 C C . CYS A 1 15 ? -4.490 3.577 2.892 1.00 0.00 15 CYS A C 3
ATOM 1484 O O . CYS A 1 15 ? -5.515 3.743 3.551 1.00 0.00 15 CYS A O 3
ATOM 1491 N N . ASN A 1 16 ? -4.502 3.320 1.588 1.00 0.00 16 ASN A N 3
ATOM 1492 C CA . ASN A 1 16 ? -5.750 3.216 0.841 1.00 0.00 16 ASN A CA 3
ATOM 1493 C C . ASN A 1 16 ? -6.312 1.800 0.915 1.00 0.00 16 ASN A C 3
ATOM 1494 O O . ASN A 1 16 ? -6.863 1.289 -0.060 1.00 0.00 16 ASN A O 3
ATOM 1505 N N . GLU A 1 17 ? -6.170 1.172 2.078 1.00 0.00 17 GLU A N 3
ATOM 1506 C CA . GLU A 1 17 ? -6.663 -0.185 2.279 1.00 0.00 17 GLU A CA 3
ATOM 1507 C C . GLU A 1 17 ? -7.637 -0.242 3.452 1.00 0.00 17 GLU A C 3
ATOM 1508 O O . GLU A 1 17 ? -8.698 -0.861 3.363 1.00 0.00 17 GLU A O 3
ATOM 1520 N N . CYS A 1 18 ? -7.268 0.406 4.552 1.00 0.00 18 CYS A N 3
ATOM 1521 C CA . CYS A 1 18 ? -8.106 0.430 5.744 1.00 0.00 18 CYS A CA 3
ATOM 1522 C C . CYS A 1 18 ? -8.503 1.859 6.102 1.00 0.00 18 CYS A C 3
ATOM 1523 O O . CYS A 1 18 ? -9.671 2.143 6.362 1.00 0.00 18 CYS A O 3
ATOM 1530 N N . GLY A 1 19 ? -7.521 2.755 6.112 1.00 0.00 19 GLY A N 3
ATOM 1531 C CA . GLY A 1 19 ? -7.788 4.144 6.439 1.00 0.00 19 GLY A CA 3
ATOM 1532 C C . GLY A 1 19 ? -6.868 4.671 7.523 1.00 0.00 19 GLY A C 3
ATOM 1533 O O . GLY A 1 19 ? -7.313 5.351 8.448 1.00 0.00 19 GLY A O 3
ATOM 1537 N N . LYS A 1 20 ? -5.582 4.356 7.410 1.00 0.00 20 LYS A N 3
ATOM 1538 C CA . LYS A 1 20 ? -4.597 4.802 8.388 1.00 0.00 20 LYS A CA 3
ATOM 1539 C C . LYS A 1 20 ? -3.559 5.713 7.739 1.00 0.00 20 LYS A C 3
ATOM 1540 O O . LYS A 1 20 ? -3.542 5.878 6.520 1.00 0.00 20 LYS A O 3
ATOM 1559 N N . ASN A 1 21 ? -2.696 6.300 8.562 1.00 0.00 21 ASN A N 3
ATOM 1560 C CA . ASN A 1 21 ? -1.655 7.193 8.067 1.00 0.00 21 ASN A CA 3
ATOM 1561 C C . ASN A 1 21 ? -0.439 7.175 8.988 1.00 0.00 21 ASN A C 3
ATOM 1562 O O . ASN A 1 21 ? -0.541 6.812 10.161 1.00 0.00 21 ASN A O 3
ATOM 1573 N N . PHE A 1 22 ? 0.710 7.569 8.451 1.00 0.00 22 PHE A N 3
ATOM 1574 C CA . PHE A 1 22 ? 1.946 7.598 9.224 1.00 0.00 22 PHE A CA 3
ATOM 1575 C C . PHE A 1 22 ? 2.913 8.638 8.665 1.00 0.00 22 PHE A C 3
ATOM 1576 O O . PHE A 1 22 ? 2.848 8.993 7.490 1.00 0.00 22 PHE A O 3
ATOM 1593 N N . GLY A 1 23 ? 3.810 9.123 9.519 1.00 0.00 23 GLY A N 3
ATOM 1594 C CA . GLY A 1 23 ? 4.777 10.117 9.094 1.00 0.00 23 GLY A CA 3
ATOM 1595 C C . GLY A 1 23 ? 6.008 9.497 8.463 1.00 0.00 23 GLY A C 3
ATOM 1596 O O . GLY A 1 23 ? 6.514 9.991 7.456 1.00 0.00 23 GLY A O 3
ATOM 1600 N N . ARG A 1 24 ? 6.491 8.411 9.057 1.00 0.00 24 ARG A N 3
ATOM 1601 C CA . ARG A 1 24 ? 7.672 7.723 8.549 1.00 0.00 24 ARG A CA 3
ATOM 1602 C C . ARG A 1 24 ? 7.301 6.770 7.417 1.00 0.00 24 ARG A C 3
ATOM 1603 O O . ARG A 1 24 ? 6.129 6.447 7.222 1.00 0.00 24 ARG A O 3
ATOM 1624 N N . HIS A 1 25 ? 8.308 6.323 6.672 1.00 0.00 25 HIS A N 3
ATOM 1625 C CA . HIS A 1 25 ? 8.088 5.407 5.559 1.00 0.00 25 HIS A CA 3
ATOM 1626 C C . HIS A 1 25 ? 7.885 3.981 6.062 1.00 0.00 25 HIS A C 3
ATOM 1627 O O . HIS A 1 25 ? 6.828 3.384 5.858 1.00 0.00 25 HIS A O 3
ATOM 1641 N N . SER A 1 26 ? 8.906 3.439 6.719 1.00 0.00 26 SER A N 3
ATOM 1642 C CA . SER A 1 26 ? 8.842 2.081 7.246 1.00 0.00 26 SER A CA 3
ATOM 1643 C C . SER A 1 26 ? 7.531 1.850 7.992 1.00 0.00 26 SER A C 3
ATOM 1644 O O . SER A 1 26 ? 6.927 0.782 7.891 1.00 0.00 26 SER A O 3
ATOM 1652 N N . HIS A 1 27 ? 7.097 2.859 8.741 1.00 0.00 27 HIS A N 3
ATOM 1653 C CA . HIS A 1 27 ? 5.858 2.766 9.504 1.00 0.00 27 HIS A CA 3
ATOM 1654 C C . HIS A 1 27 ? 4.708 2.296 8.618 1.00 0.00 27 HIS A C 3
ATOM 1655 O O . HIS A 1 27 ? 3.975 1.371 8.973 1.00 0.00 27 HIS A O 3
ATOM 1669 N N . LEU A 1 28 ? 4.555 2.938 7.465 1.00 0.00 28 LEU A N 3
ATOM 1670 C CA . LEU A 1 28 ? 3.494 2.586 6.528 1.00 0.00 28 LEU A CA 3
ATOM 1671 C C . LEU A 1 28 ? 3.713 1.188 5.958 1.00 0.00 28 LEU A C 3
ATOM 1672 O O . LEU A 1 28 ? 2.767 0.414 5.806 1.00 0.00 28 LEU A O 3
ATOM 1688 N N . ILE A 1 29 ? 4.965 0.872 5.645 1.00 0.00 29 ILE A N 3
ATOM 1689 C CA . ILE A 1 29 ? 5.308 -0.434 5.095 1.00 0.00 29 ILE A CA 3
ATOM 1690 C C . ILE A 1 29 ? 4.732 -1.559 5.948 1.00 0.00 29 ILE A C 3
ATOM 1691 O O . ILE A 1 29 ? 3.925 -2.358 5.475 1.00 0.00 29 ILE A O 3
ATOM 1707 N N . GLU A 1 30 ? 5.151 -1.612 7.209 1.00 0.00 30 GLU A N 3
ATOM 1708 C CA . GLU A 1 30 ? 4.676 -2.639 8.128 1.00 0.00 30 GLU A CA 3
ATOM 1709 C C . GLU A 1 30 ? 3.153 -2.613 8.232 1.00 0.00 30 GLU A C 3
ATOM 1710 O O . GLU A 1 30 ? 2.482 -3.600 7.927 1.00 0.00 30 GLU A O 3
ATOM 1722 N N . HIS A 1 31 ? 2.615 -1.478 8.665 1.00 0.00 31 HIS A N 3
ATOM 1723 C CA . HIS A 1 31 ? 1.172 -1.323 8.810 1.00 0.00 31 HIS A CA 3
ATOM 1724 C C . HIS A 1 31 ? 0.433 -2.025 7.675 1.00 0.00 31 HIS A C 3
ATOM 1725 O O . HIS A 1 31 ? -0.689 -2.501 7.851 1.00 0.00 31 HIS A O 3
ATOM 1739 N N . LEU A 1 32 ? 1.069 -2.086 6.510 1.00 0.00 32 LEU A N 3
ATOM 1740 C CA . LEU A 1 32 ? 0.472 -2.730 5.345 1.00 0.00 32 LEU A CA 3
ATOM 1741 C C . LEU A 1 32 ? 0.653 -4.243 5.407 1.00 0.00 32 LEU A C 3
ATOM 1742 O O . LEU A 1 32 ? -0.262 -5.002 5.087 1.00 0.00 32 LEU A O 3
ATOM 1758 N N . LYS A 1 33 ? 1.839 -4.676 5.822 1.00 0.00 33 LYS A N 3
ATOM 1759 C CA . LYS A 1 33 ? 2.140 -6.098 5.931 1.00 0.00 33 LYS A CA 3
ATOM 1760 C C . LYS A 1 33 ? 0.966 -6.858 6.542 1.00 0.00 33 LYS A C 3
ATOM 1761 O O . LYS A 1 33 ? 0.619 -7.950 6.091 1.00 0.00 33 LYS A O 3
ATOM 1780 N N . ARG A 1 34 ? 0.359 -6.272 7.569 1.00 0.00 34 ARG A N 3
ATOM 1781 C CA . ARG A 1 34 ? -0.776 -6.894 8.241 1.00 0.00 34 ARG A CA 3
ATOM 1782 C C . ARG A 1 34 ? -1.888 -7.214 7.246 1.00 0.00 34 ARG A C 3
ATOM 1783 O O . ARG A 1 34 ? -2.244 -8.376 7.050 1.00 0.00 34 ARG A O 3
ATOM 1804 N N . HIS A 1 35 ? -2.434 -6.175 6.622 1.00 0.00 35 HIS A N 3
ATOM 1805 C CA . HIS A 1 35 ? -3.506 -6.345 5.647 1.00 0.00 35 HIS A CA 3
ATOM 1806 C C . HIS A 1 35 ? -3.185 -7.481 4.680 1.00 0.00 35 HIS A C 3
ATOM 1807 O O . HIS A 1 35 ? -3.994 -8.388 4.482 1.00 0.00 35 HIS A O 3
ATOM 1821 N N . PHE A 1 36 ? -2.001 -7.424 4.080 1.00 0.00 36 PHE A N 3
ATOM 1822 C CA . PHE A 1 36 ? -1.575 -8.447 3.131 1.00 0.00 36 PHE A CA 3
ATOM 1823 C C . PHE A 1 36 ? -1.885 -9.843 3.662 1.00 0.00 36 PHE A C 3
ATOM 1824 O O . PHE A 1 36 ? -2.533 -10.645 2.989 1.00 0.00 36 PHE A O 3
ATOM 1841 N N . ARG A 1 37 ? -1.417 -10.127 4.873 1.00 0.00 37 ARG A N 3
ATOM 1842 C CA . ARG A 1 37 ? -1.642 -11.427 5.494 1.00 0.00 37 ARG A CA 3
ATOM 1843 C C . ARG A 1 37 ? -3.100 -11.853 5.349 1.00 0.00 37 ARG A C 3
ATOM 1844 O O . ARG A 1 37 ? -4.009 -11.145 5.781 1.00 0.00 37 ARG A O 3
ATOM 1865 N N . GLU A 1 38 ? -3.314 -13.015 4.739 1.00 0.00 38 GLU A N 3
ATOM 1866 C CA . GLU A 1 38 ? -4.661 -13.534 4.537 1.00 0.00 38 GLU A CA 3
ATOM 1867 C C . GLU A 1 38 ? -5.471 -13.465 5.829 1.00 0.00 38 GLU A C 3
ATOM 1868 O O . GLU A 1 38 ? -5.251 -14.245 6.755 1.00 0.00 38 GLU A O 3
ATOM 1880 N N . LYS A 1 39 ? -6.408 -12.525 5.883 1.00 0.00 39 LYS A N 3
ATOM 1881 C CA . LYS A 1 39 ? -7.252 -12.352 7.059 1.00 0.00 39 LYS A CA 3
ATOM 1882 C C . LYS A 1 39 ? -8.600 -11.748 6.678 1.00 0.00 39 LYS A C 3
ATOM 1883 O O . LYS A 1 39 ? -8.817 -11.367 5.528 1.00 0.00 39 LYS A O 3
ATOM 1902 N N . SER A 1 40 ? -9.501 -11.663 7.651 1.00 0.00 40 SER A N 3
ATOM 1903 C CA . SER A 1 40 ? -10.829 -11.107 7.416 1.00 0.00 40 SER A CA 3
ATOM 1904 C C . SER A 1 40 ? -10.818 -9.590 7.571 1.00 0.00 40 SER A C 3
ATOM 1905 O O . SER A 1 40 ? -11.727 -9.009 8.164 1.00 0.00 40 SER A O 3
ATOM 1913 N N . SER A 1 41 ? -9.781 -8.954 7.035 1.00 0.00 41 SER A N 3
ATOM 1914 C CA . SER A 1 41 ? -9.648 -7.504 7.116 1.00 0.00 41 SER A CA 3
ATOM 1915 C C . SER A 1 41 ? -9.144 -6.930 5.796 1.00 0.00 41 SER A C 3
ATOM 1916 O O . SER A 1 41 ? -8.094 -7.328 5.294 1.00 0.00 41 SER A O 3
ATOM 1924 N N . GLY A 1 42 ? -9.901 -5.990 5.239 1.00 0.00 42 GLY A N 3
ATOM 1925 C CA . GLY A 1 42 ? -9.516 -5.375 3.982 1.00 0.00 42 GLY A CA 3
ATOM 1926 C C . GLY A 1 42 ? -8.983 -6.383 2.983 1.00 0.00 42 GLY A C 3
ATOM 1927 O O . GLY A 1 42 ? -7.798 -6.390 2.648 1.00 0.00 42 GLY A O 3
ATOM 1931 N N . PRO A 1 43 ? -9.870 -7.260 2.491 1.00 0.00 43 PRO A N 3
ATOM 1932 C CA . PRO A 1 43 ? -9.505 -8.295 1.519 1.00 0.00 43 PRO A CA 3
ATOM 1933 C C . PRO A 1 43 ? -9.175 -7.712 0.149 1.00 0.00 43 PRO A C 3
ATOM 1934 O O . PRO A 1 43 ? -8.141 -8.029 -0.439 1.00 0.00 43 PRO A O 3
ATOM 1945 N N . SER A 1 44 ? -10.060 -6.857 -0.355 1.00 0.00 44 SER A N 3
ATOM 1946 C CA . SER A 1 44 ? -9.864 -6.233 -1.658 1.00 0.00 44 SER A CA 3
ATOM 1947 C C . SER A 1 44 ? -10.623 -4.912 -1.747 1.00 0.00 44 SER A C 3
ATOM 1948 O O . SER A 1 44 ? -11.591 -4.690 -1.019 1.00 0.00 44 SER A O 3
ATOM 1956 N N . SER A 1 45 ? -10.177 -4.039 -2.644 1.00 0.00 45 SER A N 3
ATOM 1957 C CA . SER A 1 45 ? -10.811 -2.739 -2.827 1.00 0.00 45 SER A CA 3
ATOM 1958 C C . SER A 1 45 ? -11.503 -2.659 -4.184 1.00 0.00 45 SER A C 3
ATOM 1959 O O . SER A 1 45 ? -12.635 -2.188 -4.289 1.00 0.00 45 SER A O 3
ATOM 1967 N N . GLY A 1 46 ? -10.813 -3.122 -5.222 1.00 0.00 46 GLY A N 3
ATOM 1968 C CA . GLY A 1 46 ? -11.377 -3.094 -6.559 1.00 0.00 46 GLY A CA 3
ATOM 1969 C C . GLY A 1 46 ? -10.450 -3.704 -7.592 1.00 0.00 46 GLY A C 3
ATOM 1970 O O . GLY A 1 46 ? -10.765 -3.659 -8.780 1.00 0.00 46 GLY A O 3
ATOM 1975 N N . GLY A 1 1 ? -21.387 0.673 9.935 1.00 0.00 1 GLY A N 4
ATOM 1976 C CA . GLY A 1 1 ? -21.338 1.975 10.572 1.00 0.00 1 GLY A CA 4
ATOM 1977 C C . GLY A 1 1 ? -20.301 2.888 9.947 1.00 0.00 1 GLY A C 4
ATOM 1978 O O . GLY A 1 1 ? -19.765 2.590 8.880 1.00 0.00 1 GLY A O 4
ATOM 1982 N N . SER A 1 2 ? -20.020 4.004 10.612 1.00 0.00 2 SER A N 4
ATOM 1983 C CA . SER A 1 2 ? -19.045 4.966 10.112 1.00 0.00 2 SER A CA 4
ATOM 1984 C C . SER A 1 2 ? -18.375 5.709 11.264 1.00 0.00 2 SER A C 4
ATOM 1985 O O . SER A 1 2 ? -18.797 5.602 12.415 1.00 0.00 2 SER A O 4
ATOM 1993 N N . SER A 1 3 ? -17.328 6.463 10.944 1.00 0.00 3 SER A N 4
ATOM 1994 C CA . SER A 1 3 ? -16.596 7.222 11.952 1.00 0.00 3 SER A CA 4
ATOM 1995 C C . SER A 1 3 ? -16.546 8.702 11.587 1.00 0.00 3 SER A C 4
ATOM 1996 O O . SER A 1 3 ? -16.679 9.071 10.421 1.00 0.00 3 SER A O 4
ATOM 2004 N N . GLY A 1 4 ? -16.354 9.548 12.595 1.00 0.00 4 GLY A N 4
ATOM 2005 C CA . GLY A 1 4 ? -16.291 10.978 12.362 1.00 0.00 4 GLY A CA 4
ATOM 2006 C C . GLY A 1 4 ? -14.998 11.399 11.691 1.00 0.00 4 GLY A C 4
ATOM 2007 O O . GLY A 1 4 ? -13.971 10.737 11.837 1.00 0.00 4 GLY A O 4
ATOM 2011 N N . SER A 1 5 ? -15.049 12.503 10.952 1.00 0.00 5 SER A N 4
ATOM 2012 C CA . SER A 1 5 ? -13.874 13.009 10.252 1.00 0.00 5 SER A CA 4
ATOM 2013 C C . SER A 1 5 ? -13.673 14.495 10.531 1.00 0.00 5 SER A C 4
ATOM 2014 O O . SER A 1 5 ? -14.637 15.246 10.678 1.00 0.00 5 SER A O 4
ATOM 2022 N N . SER A 1 6 ? -12.413 14.912 10.603 1.00 0.00 6 SER A N 4
ATOM 2023 C CA . SER A 1 6 ? -12.084 16.308 10.869 1.00 0.00 6 SER A CA 4
ATOM 2024 C C . SER A 1 6 ? -11.651 17.017 9.589 1.00 0.00 6 SER A C 4
ATOM 2025 O O . SER A 1 6 ? -12.165 18.083 9.253 1.00 0.00 6 SER A O 4
ATOM 2033 N N . GLY A 1 7 ? -10.703 16.415 8.878 1.00 0.00 7 GLY A N 4
ATOM 2034 C CA . GLY A 1 7 ? -10.216 17.002 7.643 1.00 0.00 7 GLY A CA 4
ATOM 2035 C C . GLY A 1 7 ? -9.753 15.957 6.647 1.00 0.00 7 GLY A C 4
ATOM 2036 O O . GLY A 1 7 ? -10.505 15.049 6.295 1.00 0.00 7 GLY A O 4
ATOM 2040 N N . SER A 1 8 ? -8.511 16.086 6.191 1.00 0.00 8 SER A N 4
ATOM 2041 C CA . SER A 1 8 ? -7.950 15.149 5.225 1.00 0.00 8 SER A CA 4
ATOM 2042 C C . SER A 1 8 ? -6.592 14.635 5.693 1.00 0.00 8 SER A C 4
ATOM 2043 O O . SER A 1 8 ? -6.071 15.070 6.719 1.00 0.00 8 SER A O 4
ATOM 2051 N N . GLY A 1 9 ? -6.024 13.705 4.931 1.00 0.00 9 GLY A N 4
ATOM 2052 C CA . GLY A 1 9 ? -4.731 13.146 5.283 1.00 0.00 9 GLY A CA 4
ATOM 2053 C C . GLY A 1 9 ? -3.578 13.975 4.753 1.00 0.00 9 GLY A C 4
ATOM 2054 O O . GLY A 1 9 ? -3.428 14.139 3.543 1.00 0.00 9 GLY A O 4
ATOM 2058 N N . GLU A 1 10 ? -2.762 14.500 5.663 1.00 0.00 10 GLU A N 4
ATOM 2059 C CA . GLU A 1 10 ? -1.618 15.318 5.279 1.00 0.00 10 GLU A CA 4
ATOM 2060 C C . GLU A 1 10 ? -0.340 14.486 5.247 1.00 0.00 10 GLU A C 4
ATOM 2061 O O . GLU A 1 10 ? 0.413 14.521 4.273 1.00 0.00 10 GLU A O 4
ATOM 2073 N N . ARG A 1 11 ? -0.101 13.737 6.319 1.00 0.00 11 ARG A N 4
ATOM 2074 C CA . ARG A 1 11 ? 1.087 12.897 6.415 1.00 0.00 11 ARG A CA 4
ATOM 2075 C C . ARG A 1 11 ? 1.464 12.332 5.049 1.00 0.00 11 ARG A C 4
ATOM 2076 O O . ARG A 1 11 ? 0.608 12.006 4.227 1.00 0.00 11 ARG A O 4
ATOM 2097 N N . PRO A 1 12 ? 2.777 12.212 4.800 1.00 0.00 12 PRO A N 4
ATOM 2098 C CA . PRO A 1 12 ? 3.298 11.687 3.535 1.00 0.00 12 PRO A CA 4
ATOM 2099 C C . PRO A 1 12 ? 3.033 10.194 3.375 1.00 0.00 12 PRO A C 4
ATOM 2100 O O . PRO A 1 12 ? 3.237 9.629 2.300 1.00 0.00 12 PRO A O 4
ATOM 2111 N N . TYR A 1 13 ? 2.576 9.560 4.449 1.00 0.00 13 TYR A N 4
ATOM 2112 C CA . TYR A 1 13 ? 2.285 8.131 4.428 1.00 0.00 13 TYR A CA 4
ATOM 2113 C C . TYR A 1 13 ? 0.877 7.855 4.948 1.00 0.00 13 TYR A C 4
ATOM 2114 O O . TYR A 1 13 ? 0.643 7.829 6.155 1.00 0.00 13 TYR A O 4
ATOM 2132 N N . GLY A 1 14 ? -0.058 7.648 4.025 1.00 0.00 14 GLY A N 4
ATOM 2133 C CA . GLY A 1 14 ? -1.431 7.376 4.408 1.00 0.00 14 GLY A CA 4
ATOM 2134 C C . GLY A 1 14 ? -2.017 6.194 3.661 1.00 0.00 14 GLY A C 4
ATOM 2135 O O . GLY A 1 14 ? -1.955 6.133 2.433 1.00 0.00 14 GLY A O 4
ATOM 2139 N N . CYS A 1 15 ? -2.588 5.251 4.404 1.00 0.00 15 CYS A N 4
ATOM 2140 C CA . CYS A 1 15 ? -3.187 4.064 3.806 1.00 0.00 15 CYS A CA 4
ATOM 2141 C C . CYS A 1 15 ? -4.687 4.256 3.600 1.00 0.00 15 CYS A C 4
ATOM 2142 O O . CYS A 1 15 ? -5.427 4.504 4.551 1.00 0.00 15 CYS A O 4
ATOM 2149 N N . ASN A 1 16 ? -5.127 4.138 2.352 1.00 0.00 16 ASN A N 4
ATOM 2150 C CA . ASN A 1 16 ? -6.538 4.299 2.021 1.00 0.00 16 ASN A CA 4
ATOM 2151 C C . ASN A 1 16 ? -7.297 2.991 2.224 1.00 0.00 16 ASN A C 4
ATOM 2152 O O . ASN A 1 16 ? -8.429 2.988 2.707 1.00 0.00 16 ASN A O 4
ATOM 2163 N N . GLU A 1 17 ? -6.665 1.882 1.853 1.00 0.00 17 GLU A N 4
ATOM 2164 C CA . GLU A 1 17 ? -7.281 0.568 1.995 1.00 0.00 17 GLU A CA 4
ATOM 2165 C C . GLU A 1 17 ? -8.111 0.492 3.273 1.00 0.00 17 GLU A C 4
ATOM 2166 O O . GLU A 1 17 ? -9.311 0.219 3.231 1.00 0.00 17 GLU A O 4
ATOM 2178 N N . CYS A 1 18 ? -7.464 0.735 4.407 1.00 0.00 18 CYS A N 4
ATOM 2179 C CA . CYS A 1 18 ? -8.140 0.694 5.698 1.00 0.00 18 CYS A CA 4
ATOM 2180 C C . CYS A 1 18 ? -8.354 2.102 6.246 1.00 0.00 18 CYS A C 4
ATOM 2181 O O . CYS A 1 18 ? -9.444 2.442 6.705 1.00 0.00 18 CYS A O 4
ATOM 2188 N N . GLY A 1 19 ? -7.305 2.917 6.194 1.00 0.00 19 GLY A N 4
ATOM 2189 C CA . GLY A 1 19 ? -7.398 4.278 6.688 1.00 0.00 19 GLY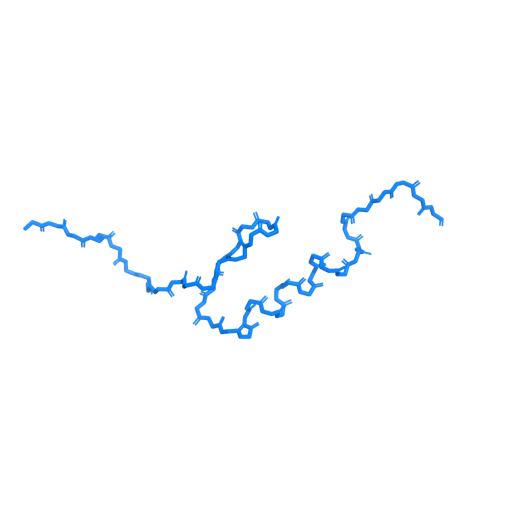 A CA 4
ATOM 2190 C C . GLY A 1 19 ? -6.475 4.534 7.862 1.00 0.00 19 GLY A C 4
ATOM 2191 O O . GLY A 1 19 ? -6.905 5.026 8.905 1.00 0.00 19 GLY A O 4
ATOM 2195 N N . LYS A 1 20 ? -5.200 4.196 7.695 1.00 0.00 20 LYS A N 4
ATOM 2196 C CA . LYS A 1 20 ? -4.212 4.390 8.750 1.00 0.00 20 LYS A CA 4
ATOM 2197 C C . LYS A 1 20 ? -2.941 5.025 8.194 1.00 0.00 20 LYS A C 4
ATOM 2198 O O . LYS A 1 20 ? -2.296 4.468 7.307 1.00 0.00 20 LYS A O 4
ATOM 2217 N N . ASN A 1 21 ? -2.588 6.192 8.723 1.00 0.00 21 ASN A N 4
ATOM 2218 C CA . ASN A 1 21 ? -1.393 6.901 8.280 1.00 0.00 21 ASN A CA 4
ATOM 2219 C C . ASN A 1 21 ? -0.267 6.758 9.299 1.00 0.00 21 ASN A C 4
ATOM 2220 O O . ASN A 1 21 ? -0.494 6.356 10.440 1.00 0.00 21 ASN A O 4
ATOM 2231 N N . PHE A 1 22 ? 0.949 7.092 8.880 1.00 0.00 22 PHE A N 4
ATOM 2232 C CA . PHE A 1 22 ? 2.112 7.001 9.755 1.00 0.00 22 PHE A CA 4
ATOM 2233 C C . PHE A 1 22 ? 3.109 8.116 9.453 1.00 0.00 22 PHE A C 4
ATOM 2234 O O . PHE A 1 22 ? 3.179 8.614 8.331 1.00 0.00 22 PHE A O 4
ATOM 2251 N N . GLY A 1 23 ? 3.879 8.504 10.466 1.00 0.00 23 GLY A N 4
ATOM 2252 C CA . GLY A 1 23 ? 4.861 9.558 10.290 1.00 0.00 23 GLY A CA 4
ATOM 2253 C C . GLY A 1 23 ? 6.229 9.020 9.920 1.00 0.00 23 GLY A C 4
ATOM 2254 O O . GLY A 1 23 ? 7.248 9.645 10.210 1.00 0.00 23 GLY A O 4
ATOM 2258 N N . ARG A 1 24 ? 6.251 7.856 9.279 1.00 0.00 24 ARG A N 4
ATOM 2259 C CA . ARG A 1 24 ? 7.505 7.232 8.871 1.00 0.00 24 ARG A CA 4
ATOM 2260 C C . ARG A 1 24 ? 7.290 6.312 7.673 1.00 0.00 24 ARG A C 4
ATOM 2261 O O . ARG A 1 24 ? 6.176 5.852 7.422 1.00 0.00 24 ARG A O 4
ATOM 2282 N N . HIS A 1 25 ? 8.364 6.049 6.936 1.00 0.00 25 HIS A N 4
ATOM 2283 C CA . HIS A 1 25 ? 8.294 5.183 5.764 1.00 0.00 25 HIS A CA 4
ATOM 2284 C C . HIS A 1 25 ? 8.105 3.726 6.175 1.00 0.00 25 HIS A C 4
ATOM 2285 O O . HIS A 1 25 ? 7.117 3.091 5.809 1.00 0.00 25 HIS A O 4
ATOM 2299 N N . SER A 1 26 ? 9.061 3.203 6.937 1.00 0.00 26 SER A N 4
ATOM 2300 C CA . SER A 1 26 ? 9.002 1.820 7.394 1.00 0.00 26 SER A CA 4
ATOM 2301 C C . SER A 1 26 ? 7.683 1.538 8.107 1.00 0.00 26 SER A C 4
ATOM 2302 O O . SER A 1 26 ? 7.051 0.505 7.883 1.00 0.00 26 SER A O 4
ATOM 2310 N N . HIS A 1 27 ? 7.273 2.465 8.967 1.00 0.00 27 HIS A N 4
ATOM 2311 C CA . HIS A 1 27 ? 6.028 2.318 9.713 1.00 0.00 27 HIS A CA 4
ATOM 2312 C C . HIS A 1 27 ? 4.870 1.983 8.778 1.00 0.00 27 HIS A C 4
ATOM 2313 O O . HIS A 1 27 ? 4.046 1.118 9.078 1.00 0.00 27 HIS A O 4
ATOM 2327 N N . LEU A 1 28 ? 4.813 2.674 7.644 1.00 0.00 28 LEU A N 4
ATOM 2328 C CA . LEU A 1 28 ? 3.755 2.450 6.665 1.00 0.00 28 LEU A CA 4
ATOM 2329 C C . LEU A 1 28 ? 3.912 1.089 5.995 1.00 0.00 28 LEU A C 4
ATOM 2330 O O . LEU A 1 28 ? 2.940 0.352 5.828 1.00 0.00 28 LEU A O 4
ATOM 2346 N N . ILE A 1 29 ? 5.142 0.761 5.614 1.00 0.00 29 ILE A N 4
ATOM 2347 C CA . ILE A 1 29 ? 5.427 -0.512 4.965 1.00 0.00 29 ILE A CA 4
ATOM 2348 C C . ILE A 1 29 ? 5.003 -1.684 5.844 1.00 0.00 29 ILE A C 4
ATOM 2349 O O . ILE A 1 29 ? 4.357 -2.621 5.377 1.00 0.00 29 ILE A O 4
ATOM 2365 N N . GLU A 1 30 ? 5.370 -1.622 7.121 1.00 0.00 30 GLU A N 4
ATOM 2366 C CA . GLU A 1 30 ? 5.026 -2.679 8.065 1.00 0.00 30 GLU A CA 4
ATOM 2367 C C . GLU A 1 30 ? 3.513 -2.781 8.240 1.00 0.00 30 GLU A C 4
ATOM 2368 O O . GLU A 1 30 ? 2.946 -3.874 8.214 1.00 0.00 30 GLU A O 4
ATOM 2380 N N . HIS A 1 31 ? 2.865 -1.634 8.420 1.00 0.00 31 HIS A N 4
ATOM 2381 C CA . HIS A 1 31 ? 1.418 -1.593 8.599 1.00 0.00 31 HIS A CA 4
ATOM 2382 C C . HIS A 1 31 ? 0.709 -2.312 7.456 1.00 0.00 31 HIS A C 4
ATOM 2383 O O . HIS A 1 31 ? -0.170 -3.145 7.682 1.00 0.00 31 HIS A O 4
ATOM 2397 N N . LEU A 1 32 ? 1.094 -1.983 6.228 1.00 0.00 32 LEU A N 4
ATOM 2398 C CA . LEU A 1 32 ? 0.494 -2.597 5.048 1.00 0.00 32 LEU A CA 4
ATOM 2399 C C . LEU A 1 32 ? 0.611 -4.116 5.105 1.00 0.00 32 LEU A C 4
ATOM 2400 O O . LEU A 1 32 ? -0.369 -4.833 4.899 1.00 0.00 32 LEU A O 4
ATOM 2416 N N . LYS A 1 33 ? 1.814 -4.602 5.389 1.00 0.00 33 LYS A N 4
ATOM 2417 C CA . LYS A 1 33 ? 2.060 -6.037 5.478 1.00 0.00 33 LYS A CA 4
ATOM 2418 C C . LYS A 1 33 ? 0.888 -6.749 6.146 1.00 0.00 33 LYS A C 4
ATOM 2419 O O . LYS A 1 33 ? 0.423 -7.783 5.667 1.00 0.00 33 LYS A O 4
ATOM 2438 N N . ARG A 1 34 ? 0.414 -6.187 7.254 1.00 0.00 34 ARG A N 4
ATOM 2439 C CA . ARG A 1 34 ? -0.704 -6.769 7.987 1.00 0.00 34 ARG A CA 4
ATOM 2440 C C . ARG A 1 34 ? -1.810 -7.209 7.032 1.00 0.00 34 ARG A C 4
ATOM 2441 O O . ARG A 1 34 ? -2.181 -8.383 6.994 1.00 0.00 34 ARG A O 4
ATOM 2462 N N . HIS A 1 35 ? -2.334 -6.259 6.263 1.00 0.00 35 HIS A N 4
ATOM 2463 C CA . HIS A 1 35 ? -3.398 -6.549 5.309 1.00 0.00 35 HIS A CA 4
ATOM 2464 C C . HIS A 1 35 ? -3.129 -7.860 4.577 1.00 0.00 35 HIS A C 4
ATOM 2465 O O . HIS A 1 35 ? -3.989 -8.740 4.523 1.00 0.00 35 HIS A O 4
ATOM 2479 N N . PHE A 1 36 ? -1.931 -7.985 4.016 1.00 0.00 36 PHE A N 4
ATOM 2480 C CA . PHE A 1 36 ? -1.550 -9.188 3.286 1.00 0.00 36 PHE A CA 4
ATOM 2481 C C . PHE A 1 36 ? -2.130 -10.434 3.950 1.00 0.00 36 PHE A C 4
ATOM 2482 O O . PHE A 1 36 ? -2.873 -11.193 3.329 1.00 0.00 36 PHE A O 4
ATOM 2499 N N . ARG A 1 37 ? -1.784 -10.636 5.217 1.00 0.00 37 ARG A N 4
ATOM 2500 C CA . ARG A 1 37 ? -2.267 -11.790 5.966 1.00 0.00 37 ARG A CA 4
ATOM 2501 C C . ARG A 1 37 ? -3.793 -11.827 5.982 1.00 0.00 37 ARG A C 4
ATOM 2502 O O . ARG A 1 37 ? -4.448 -10.786 5.990 1.00 0.00 37 ARG A O 4
ATOM 2523 N N . GLU A 1 38 ? -4.350 -13.034 5.985 1.00 0.00 38 GLU A N 4
ATOM 2524 C CA . GLU A 1 38 ? -5.798 -13.206 5.999 1.00 0.00 38 GLU A CA 4
ATOM 2525 C C . GLU A 1 38 ? -6.178 -14.583 6.537 1.00 0.00 38 GLU A C 4
ATOM 2526 O O . GLU A 1 38 ? -5.551 -15.588 6.201 1.00 0.00 38 GLU A O 4
ATOM 2538 N N . LYS A 1 39 ? -7.208 -14.620 7.374 1.00 0.00 39 LYS A N 4
ATOM 2539 C CA . LYS A 1 39 ? -7.674 -15.872 7.960 1.00 0.00 39 LYS A CA 4
ATOM 2540 C C . LYS A 1 39 ? -7.981 -16.899 6.875 1.00 0.00 39 LYS A C 4
ATOM 2541 O O . LYS A 1 39 ? -8.664 -16.596 5.897 1.00 0.00 39 LYS A O 4
ATOM 2560 N N . SER A 1 40 ? -7.474 -18.114 7.056 1.00 0.00 40 SER A N 4
ATOM 2561 C CA . SER A 1 40 ? -7.693 -19.185 6.090 1.00 0.00 40 SE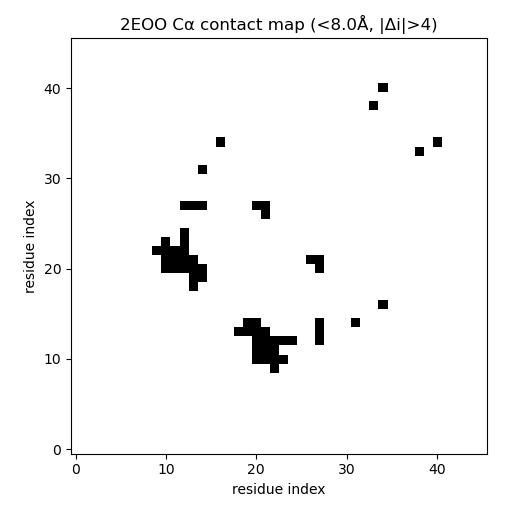R A CA 4
ATOM 2562 C C . SER A 1 40 ? -8.939 -19.990 6.446 1.00 0.00 40 SER A C 4
ATOM 2563 O O . SER A 1 40 ? -9.359 -20.027 7.602 1.00 0.00 40 SER A O 4
ATOM 2571 N N . SER A 1 41 ? -9.526 -20.634 5.442 1.00 0.00 41 SER A N 4
ATOM 2572 C CA . SER A 1 41 ? -10.727 -21.436 5.647 1.00 0.00 41 SER A CA 4
ATOM 2573 C C . SER A 1 41 ? -10.424 -22.922 5.474 1.00 0.00 41 SER A C 4
ATOM 2574 O O . SER A 1 41 ? -11.240 -23.676 4.948 1.00 0.00 41 SER A O 4
ATOM 2582 N N . GLY A 1 42 ? -9.242 -23.334 5.923 1.00 0.00 42 GLY A N 4
ATOM 2583 C CA . GLY A 1 42 ? -8.850 -24.727 5.809 1.00 0.00 42 GLY A CA 4
ATOM 2584 C C . GLY A 1 42 ? -9.077 -25.499 7.094 1.00 0.00 42 GLY A C 4
ATOM 2585 O O . GLY A 1 42 ? -9.992 -26.316 7.199 1.00 0.00 42 GLY A O 4
ATOM 2589 N N . PRO A 1 43 ? -8.227 -25.244 8.100 1.00 0.00 43 PRO A N 4
ATOM 2590 C CA . PRO A 1 43 ? -8.318 -25.912 9.401 1.00 0.00 43 PRO A CA 4
ATOM 2591 C C . PRO A 1 43 ? -9.545 -25.472 10.194 1.00 0.00 43 PRO A C 4
ATOM 2592 O O . PRO A 1 43 ? -9.750 -25.905 11.328 1.00 0.00 43 PRO A O 4
ATOM 2603 N N . SER A 1 44 ? -10.356 -24.610 9.590 1.00 0.00 44 SER A N 4
ATOM 2604 C CA . SER A 1 44 ? -11.561 -24.109 10.242 1.00 0.00 44 SER A CA 4
ATOM 2605 C C . SER A 1 44 ? -11.209 -23.297 11.485 1.00 0.00 44 SER A C 4
ATOM 2606 O O . SER A 1 44 ? -11.800 -23.482 12.548 1.00 0.00 44 SER A O 4
ATOM 2614 N N . SER A 1 45 ? -10.240 -22.398 11.342 1.00 0.00 45 SER A N 4
ATOM 2615 C CA . SER A 1 45 ? -9.806 -21.560 12.453 1.00 0.00 45 SER A CA 4
ATOM 2616 C C . SER A 1 45 ? -10.999 -20.891 13.128 1.00 0.00 45 SER A C 4
ATOM 2617 O O . SER A 1 45 ? -11.885 -20.357 12.462 1.00 0.00 45 SER A O 4
ATOM 2625 N N . GLY A 1 46 ? -11.014 -20.924 14.457 1.00 0.00 46 GLY A N 4
ATOM 2626 C CA . GLY A 1 46 ? -12.102 -20.318 15.202 1.00 0.00 46 GLY A CA 4
ATOM 2627 C C . GLY A 1 46 ? -11.632 -19.197 16.108 1.00 0.00 46 GLY A C 4
ATOM 2628 O O . GLY A 1 46 ? -11.063 -18.226 15.612 1.00 0.00 46 GLY A O 4
ATOM 2633 N N . GLY A 1 1 ? -7.709 34.746 -0.298 1.00 0.00 1 GLY A N 5
ATOM 2634 C CA . GLY A 1 1 ? -9.034 34.932 0.266 1.00 0.00 1 GLY A CA 5
ATOM 2635 C C . GLY A 1 1 ? -9.378 33.875 1.298 1.00 0.00 1 GLY A C 5
ATOM 2636 O O . GLY A 1 1 ? -9.786 34.197 2.414 1.00 0.00 1 GLY A O 5
ATOM 2640 N N . SER A 1 2 ? -9.214 32.610 0.924 1.00 0.00 2 SER A N 5
ATOM 2641 C CA . SER A 1 2 ? -9.516 31.502 1.823 1.00 0.00 2 SER A CA 5
ATOM 2642 C C . SER A 1 2 ? -8.316 31.179 2.708 1.00 0.00 2 SER A C 5
ATOM 2643 O O . SER A 1 2 ? -7.177 31.499 2.369 1.00 0.00 2 SER A O 5
ATOM 2651 N N . SER A 1 3 ? -8.581 30.542 3.844 1.00 0.00 3 SER A N 5
ATOM 2652 C CA . SER A 1 3 ? -7.525 30.178 4.781 1.00 0.00 3 SER A CA 5
ATOM 2653 C C . SER A 1 3 ? -7.293 28.670 4.779 1.00 0.00 3 SER A C 5
ATOM 2654 O O . SER A 1 3 ? -6.174 28.203 4.573 1.00 0.00 3 SER A O 5
ATOM 2662 N N . GLY A 1 4 ? -8.361 27.913 5.012 1.00 0.00 4 GLY A N 5
ATOM 2663 C CA . GLY A 1 4 ? -8.254 26.466 5.033 1.00 0.00 4 GLY A CA 5
ATOM 2664 C C . GLY A 1 4 ? -8.184 25.911 6.442 1.00 0.00 4 GLY A C 5
ATOM 2665 O O . GLY A 1 4 ? -7.531 26.487 7.311 1.00 0.00 4 GLY A O 5
ATOM 2669 N N . SER A 1 5 ? -8.860 24.789 6.668 1.00 0.00 5 SER A N 5
ATOM 2670 C CA . SER A 1 5 ? -8.876 24.158 7.983 1.00 0.00 5 SER A CA 5
ATOM 2671 C C . SER A 1 5 ? -7.850 23.031 8.057 1.00 0.00 5 SER A C 5
ATOM 2672 O O . SER A 1 5 ? -8.186 21.859 7.886 1.00 0.00 5 SER A O 5
ATOM 2680 N N . SER A 1 6 ? -6.598 23.395 8.313 1.00 0.00 6 SER A N 5
ATOM 2681 C CA . SER A 1 6 ? -5.521 22.416 8.407 1.00 0.00 6 SER A CA 5
ATOM 2682 C C . SER A 1 6 ? -4.980 22.338 9.831 1.00 0.00 6 SER A C 5
ATOM 2683 O O . SER A 1 6 ? -5.119 23.278 10.612 1.00 0.00 6 SER A O 5
ATOM 2691 N N . GLY A 1 7 ? -4.363 21.207 10.162 1.00 0.00 7 GLY A N 5
ATOM 2692 C CA . GLY A 1 7 ? -3.811 21.025 11.491 1.00 0.00 7 GLY A CA 5
ATOM 2693 C C . GLY A 1 7 ? -2.416 20.432 11.463 1.00 0.00 7 GLY A C 5
ATOM 2694 O O . GLY A 1 7 ? -2.108 19.517 12.227 1.00 0.00 7 GLY A O 5
ATOM 2698 N N . SER A 1 8 ? -1.571 20.954 10.580 1.00 0.00 8 SER A N 5
ATOM 2699 C CA . SER A 1 8 ? -0.202 20.467 10.452 1.00 0.00 8 SER A CA 5
ATOM 2700 C C . SER A 1 8 ? -0.184 18.970 10.155 1.00 0.00 8 SER A C 5
ATOM 2701 O O . SER A 1 8 ? 0.598 18.220 10.737 1.00 0.00 8 SER A O 5
ATOM 2709 N N . GLY A 1 9 ? -1.053 18.543 9.244 1.00 0.00 9 GLY A N 5
ATOM 2710 C CA . GLY A 1 9 ? -1.122 17.139 8.885 1.00 0.00 9 GLY A CA 5
ATOM 2711 C C . GLY A 1 9 ? 0.232 16.571 8.507 1.00 0.00 9 GLY A C 5
ATOM 2712 O O . GLY A 1 9 ? 0.862 15.873 9.302 1.00 0.00 9 GLY A O 5
ATOM 2716 N N . GLU A 1 10 ? 0.679 16.868 7.291 1.00 0.00 10 GLU A N 5
ATOM 2717 C CA . GLU A 1 10 ? 1.965 16.378 6.810 1.00 0.00 10 GLU A CA 5
ATOM 2718 C C . GLU A 1 10 ? 2.023 14.854 6.865 1.00 0.00 10 GLU A C 5
ATOM 2719 O O . GLU A 1 10 ? 3.044 14.274 7.234 1.00 0.00 10 GLU A O 5
ATOM 2731 N N . ARG A 1 11 ? 0.919 14.213 6.496 1.00 0.00 11 ARG A N 5
ATOM 2732 C CA . ARG A 1 11 ? 0.843 12.757 6.505 1.00 0.00 11 ARG A CA 5
ATOM 2733 C C . ARG A 1 11 ? 0.849 12.204 5.083 1.00 0.00 11 ARG A C 5
ATOM 2734 O O . ARG A 1 11 ? -0.191 11.861 4.519 1.00 0.00 11 ARG A O 5
ATOM 2755 N N . PRO A 1 12 ? 2.048 12.114 4.488 1.00 0.00 12 PRO A N 5
ATOM 2756 C CA . PRO A 1 12 ? 2.218 11.603 3.125 1.00 0.00 12 PRO A CA 5
ATOM 2757 C C . PRO A 1 12 ? 1.950 10.105 3.029 1.00 0.00 12 PRO A C 5
ATOM 2758 O O . PRO A 1 12 ? 1.587 9.596 1.968 1.00 0.00 12 PRO A O 5
ATOM 2769 N N . TYR A 1 13 ? 2.129 9.404 4.143 1.00 0.00 13 TYR A N 5
ATOM 2770 C CA . TYR A 1 13 ? 1.907 7.964 4.184 1.00 0.00 13 TYR A CA 5
ATOM 2771 C C . TYR A 1 13 ? 0.513 7.642 4.712 1.00 0.00 13 TYR A C 5
ATOM 2772 O O . TYR A 1 13 ? 0.329 7.392 5.902 1.00 0.00 13 TYR A O 5
ATOM 2790 N N . GLY A 1 14 ? -0.469 7.649 3.814 1.00 0.00 14 GLY A N 5
ATOM 2791 C CA . GLY A 1 14 ? -1.835 7.356 4.207 1.00 0.00 14 GLY A CA 5
ATOM 2792 C C . GLY A 1 14 ? -2.395 6.142 3.493 1.00 0.00 14 GLY A C 5
ATOM 2793 O O . GLY A 1 14 ? -2.588 6.161 2.277 1.00 0.00 14 GLY A O 5
ATOM 2797 N N . CYS A 1 1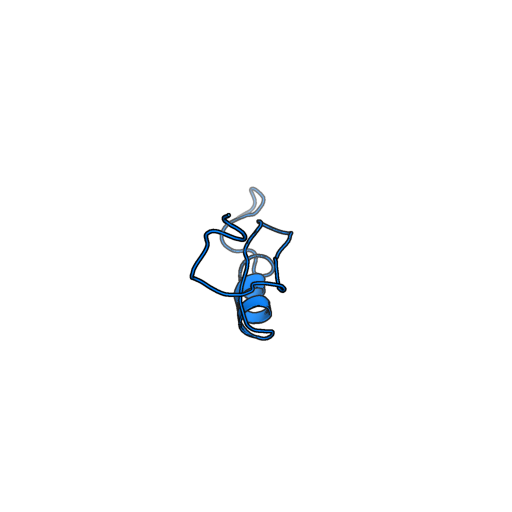5 ? -2.656 5.081 4.250 1.00 0.00 15 CYS A N 5
ATOM 2798 C CA . CYS A 1 15 ? -3.196 3.851 3.683 1.00 0.00 15 CYS A CA 5
ATOM 2799 C C . CYS A 1 15 ? -4.691 3.988 3.408 1.00 0.00 15 CYS A C 5
ATOM 2800 O O . CYS A 1 15 ? -5.463 4.357 4.292 1.00 0.00 15 CYS A O 5
ATOM 2807 N N . ASN A 1 16 ? -5.090 3.689 2.177 1.00 0.00 16 ASN A N 5
ATOM 2808 C CA . ASN A 1 16 ? -6.492 3.779 1.785 1.00 0.00 16 ASN A CA 5
ATOM 2809 C C . ASN A 1 16 ? -7.213 2.458 2.035 1.00 0.00 16 ASN A C 5
ATOM 2810 O O . ASN A 1 16 ? -8.393 2.441 2.382 1.00 0.00 16 ASN A O 5
ATOM 2821 N N . GLU A 1 17 ? -6.493 1.355 1.858 1.00 0.00 17 GLU A N 5
ATOM 2822 C CA . GLU A 1 17 ? -7.065 0.029 2.065 1.00 0.00 17 GLU A CA 5
ATOM 2823 C C . GLU A 1 17 ? -7.974 0.014 3.291 1.00 0.00 17 GLU A C 5
ATOM 2824 O O . GLU A 1 17 ? -9.158 -0.311 3.197 1.00 0.00 17 GLU A O 5
ATOM 2836 N N . CYS A 1 18 ? -7.411 0.368 4.442 1.00 0.00 18 CYS A N 5
ATOM 2837 C CA . CYS A 1 18 ? -8.168 0.395 5.687 1.00 0.00 18 CYS A CA 5
ATOM 2838 C C . CYS A 1 18 ? -8.408 1.830 6.147 1.00 0.00 18 CYS A C 5
ATOM 2839 O O . CYS A 1 18 ? -9.491 2.168 6.622 1.00 0.00 18 CYS A O 5
ATOM 2846 N N . GLY A 1 19 ? -7.388 2.671 6.002 1.00 0.00 19 GLY A N 5
ATOM 2847 C CA . GLY A 1 19 ? -7.508 4.059 6.406 1.00 0.00 19 GLY A CA 5
ATOM 2848 C C . GLY A 1 19 ? -6.626 4.396 7.592 1.00 0.00 19 GLY A C 5
ATOM 2849 O O . GLY A 1 19 ? -7.085 4.988 8.569 1.00 0.00 19 GLY A O 5
ATOM 2853 N N . LYS A 1 20 ? -5.355 4.016 7.509 1.00 0.00 20 LYS A N 5
ATOM 2854 C CA . LYS A 1 20 ? -4.405 4.280 8.583 1.00 0.00 20 LYS A CA 5
ATOM 2855 C C . LYS A 1 20 ? -3.163 4.986 8.050 1.00 0.00 20 LYS A C 5
ATOM 2856 O O . LYS A 1 20 ? -2.449 4.451 7.203 1.00 0.00 20 LYS A O 5
ATOM 2875 N N . ASN A 1 21 ? -2.911 6.190 8.552 1.00 0.00 21 ASN A N 5
ATOM 2876 C CA . ASN A 1 21 ? -1.754 6.969 8.126 1.00 0.00 21 ASN A CA 5
ATOM 2877 C C . ASN A 1 21 ? -0.596 6.804 9.107 1.00 0.00 21 ASN A C 5
ATOM 2878 O O . ASN A 1 21 ? -0.762 6.247 10.192 1.00 0.00 21 ASN A O 5
ATOM 2889 N N . PHE A 1 22 ? 0.576 7.293 8.717 1.00 0.00 22 PHE A N 5
ATOM 2890 C CA . PHE A 1 22 ? 1.762 7.200 9.560 1.00 0.00 22 PHE A CA 5
ATOM 2891 C C . PHE A 1 22 ? 2.758 8.305 9.222 1.00 0.00 22 PHE A C 5
ATOM 2892 O O . PHE A 1 22 ? 2.672 8.932 8.167 1.00 0.00 22 PHE A O 5
ATOM 2909 N N . GLY A 1 23 ? 3.704 8.539 10.127 1.00 0.00 23 GLY A N 5
ATOM 2910 C CA . GLY A 1 23 ? 4.703 9.568 9.907 1.00 0.00 23 GLY A CA 5
ATOM 2911 C C . GLY A 1 23 ? 5.971 9.022 9.282 1.00 0.00 23 GLY A C 5
ATOM 2912 O O . GLY A 1 23 ? 6.487 9.584 8.316 1.00 0.00 23 GLY A O 5
ATOM 2916 N N . ARG A 1 24 ? 6.476 7.923 9.835 1.00 0.00 24 ARG A N 5
ATOM 2917 C CA . ARG A 1 24 ? 7.693 7.303 9.327 1.00 0.00 24 ARG A CA 5
ATOM 2918 C C . ARG A 1 24 ? 7.390 6.416 8.123 1.00 0.00 24 ARG A C 5
ATOM 2919 O O . ARG A 1 24 ? 6.365 5.734 8.083 1.00 0.00 24 ARG A O 5
ATOM 2940 N N . HIS A 1 25 ? 8.287 6.431 7.142 1.00 0.00 25 HIS A N 5
ATOM 2941 C CA . HIS A 1 25 ? 8.116 5.629 5.936 1.00 0.00 25 HIS A CA 5
ATOM 2942 C C . HIS A 1 25 ? 7.908 4.158 6.288 1.00 0.00 25 HIS A C 5
ATOM 2943 O O . HIS A 1 25 ? 6.877 3.571 5.959 1.00 0.00 25 HIS A O 5
ATOM 2957 N N . SER A 1 26 ? 8.894 3.569 6.957 1.00 0.00 26 SER A N 5
ATOM 2958 C CA . SER A 1 26 ? 8.821 2.167 7.348 1.00 0.00 26 SER A CA 5
ATOM 2959 C C . SER A 1 26 ? 7.478 1.854 8.001 1.00 0.00 26 SER A C 5
ATOM 2960 O O . SER A 1 26 ? 6.802 0.894 7.630 1.00 0.00 26 SER A O 5
ATOM 2968 N N . HIS A 1 27 ? 7.097 2.672 8.978 1.00 0.00 27 HIS A N 5
ATOM 2969 C CA . HIS A 1 27 ? 5.835 2.484 9.684 1.00 0.00 27 HIS A CA 5
ATOM 2970 C C . HIS A 1 27 ? 4.733 2.052 8.721 1.00 0.00 27 HIS A C 5
ATOM 2971 O O . HIS A 1 27 ? 4.004 1.095 8.984 1.00 0.00 27 HIS A O 5
ATOM 2985 N N . LEU A 1 28 ? 4.617 2.764 7.605 1.00 0.00 28 LEU A N 5
ATOM 2986 C CA . LEU A 1 28 ? 3.603 2.455 6.603 1.00 0.00 28 LEU A CA 5
ATOM 2987 C C . LEU A 1 28 ? 3.803 1.050 6.041 1.00 0.00 28 LEU A C 5
ATOM 2988 O O . LEU A 1 28 ? 2.921 0.198 6.148 1.00 0.00 28 LEU A O 5
ATOM 3004 N N . ILE A 1 29 ? 4.967 0.817 5.446 1.00 0.00 29 ILE A N 5
ATOM 3005 C CA . ILE A 1 29 ? 5.284 -0.485 4.871 1.00 0.00 29 ILE A CA 5
ATOM 3006 C C . ILE A 1 29 ? 4.898 -1.613 5.821 1.00 0.00 29 ILE A C 5
ATOM 3007 O O . ILE A 1 29 ? 4.183 -2.540 5.441 1.00 0.00 29 ILE A O 5
ATOM 3023 N N . GLU A 1 30 ? 5.374 -1.527 7.059 1.00 0.00 30 GLU A N 5
ATOM 3024 C CA . GLU A 1 30 ? 5.078 -2.541 8.064 1.00 0.00 30 GLU A CA 5
ATOM 3025 C C . GLU A 1 30 ? 3.571 -2.709 8.239 1.00 0.00 30 GLU A C 5
ATOM 3026 O O . GLU A 1 30 ? 3.059 -3.828 8.262 1.00 0.00 30 GLU A O 5
ATOM 3038 N N . HIS A 1 31 ? 2.867 -1.588 8.364 1.00 0.00 31 HIS A N 5
ATOM 3039 C CA . HIS A 1 31 ? 1.419 -1.610 8.537 1.00 0.00 31 HIS A CA 5
ATOM 3040 C C . HIS A 1 31 ? 0.749 -2.388 7.409 1.00 0.00 31 HIS A C 5
ATOM 3041 O O . HIS A 1 31 ? -0.143 -3.204 7.648 1.00 0.00 31 HIS A O 5
ATOM 3055 N N . LEU A 1 32 ? 1.183 -2.131 6.180 1.00 0.00 32 LEU A N 5
ATOM 3056 C CA . LEU A 1 32 ? 0.624 -2.807 5.014 1.00 0.00 32 LEU A CA 5
ATOM 3057 C C . LEU A 1 32 ? 0.779 -4.320 5.136 1.00 0.00 32 LEU A C 5
ATOM 3058 O O . LEU A 1 32 ? -0.088 -5.080 4.704 1.00 0.00 32 LEU A O 5
ATOM 3074 N N . LYS A 1 33 ? 1.887 -4.751 5.729 1.00 0.00 33 LYS A N 5
ATOM 3075 C CA . LYS A 1 33 ? 2.155 -6.172 5.912 1.00 0.00 33 LYS A CA 5
ATOM 3076 C C . LYS A 1 33 ? 0.905 -6.904 6.391 1.00 0.00 33 LYS A C 5
ATOM 3077 O O . LYS A 1 33 ? 0.465 -7.872 5.771 1.00 0.00 33 LYS A O 5
ATOM 3096 N N . ARG A 1 34 ? 0.338 -6.434 7.497 1.00 0.00 34 ARG A N 5
ATOM 3097 C CA . ARG A 1 34 ? -0.862 -7.044 8.059 1.00 0.00 34 ARG A CA 5
ATOM 3098 C C . ARG A 1 34 ? -1.861 -7.391 6.959 1.00 0.00 34 ARG A C 5
ATOM 3099 O O . ARG A 1 34 ? -2.162 -8.562 6.726 1.00 0.00 34 ARG A O 5
ATOM 3120 N N . HIS A 1 35 ? -2.373 -6.365 6.287 1.00 0.00 35 HIS A N 5
ATOM 3121 C CA . HIS A 1 35 ? -3.339 -6.561 5.211 1.00 0.00 35 HIS A CA 5
ATOM 3122 C C . HIS A 1 35 ? -2.980 -7.786 4.376 1.00 0.00 35 HIS A C 5
ATOM 3123 O O . HIS A 1 35 ? -3.821 -8.652 4.131 1.00 0.00 35 HIS A O 5
ATOM 3137 N N . PHE A 1 36 ? -1.727 -7.852 3.939 1.00 0.00 36 PHE A N 5
ATOM 3138 C CA . PHE A 1 36 ? -1.257 -8.970 3.129 1.00 0.00 36 PHE A CA 5
ATOM 3139 C C . PHE A 1 36 ? -1.555 -10.300 3.813 1.00 0.00 36 PHE A C 5
ATOM 3140 O O . PHE A 1 36 ? -2.162 -11.193 3.221 1.00 0.00 36 PHE A O 5
ATOM 3157 N N . ARG A 1 37 ? -1.123 -10.425 5.064 1.00 0.00 37 ARG A N 5
ATOM 3158 C CA . ARG A 1 37 ? -1.341 -11.647 5.829 1.00 0.00 37 ARG A CA 5
ATOM 3159 C C . ARG A 1 37 ? -2.827 -11.857 6.106 1.00 0.00 37 ARG A C 5
ATOM 3160 O O . ARG A 1 37 ? -3.442 -11.096 6.853 1.00 0.00 37 ARG A O 5
ATOM 3181 N N . GLU A 1 38 ? -3.397 -12.893 5.498 1.00 0.00 38 GLU A N 5
ATOM 3182 C CA . GLU A 1 38 ? -4.810 -13.201 5.679 1.00 0.00 38 GLU A CA 5
ATOM 3183 C C . GLU A 1 38 ? -4.991 -14.588 6.291 1.00 0.00 38 GLU A C 5
ATOM 3184 O O . GLU A 1 38 ? -5.851 -14.794 7.148 1.00 0.00 38 GLU A O 5
ATOM 3196 N N . LYS A 1 39 ? -4.175 -15.536 5.844 1.00 0.00 39 LYS A N 5
ATOM 3197 C CA . LYS A 1 39 ? -4.242 -16.903 6.347 1.00 0.00 39 LYS A CA 5
ATOM 3198 C C . LYS A 1 39 ? -5.571 -17.554 5.975 1.00 0.00 39 LYS A C 5
ATOM 3199 O O . LYS A 1 39 ? -6.295 -18.046 6.841 1.00 0.00 39 LYS A O 5
ATOM 3218 N N . SER A 1 40 ? -5.884 -17.555 4.684 1.00 0.00 40 SER A N 5
ATOM 3219 C CA . SER A 1 40 ? -7.126 -18.144 4.199 1.00 0.00 40 SER A CA 5
ATOM 3220 C C . SER A 1 40 ? -7.174 -18.132 2.674 1.00 0.00 40 SER A C 5
ATOM 3221 O O . SER A 1 40 ? -6.670 -17.210 2.033 1.00 0.00 40 SER A O 5
ATOM 3229 N N . SER A 1 41 ? -7.784 -19.164 2.099 1.00 0.00 41 SER A N 5
ATOM 3230 C CA . SER A 1 41 ? -7.896 -19.276 0.649 1.00 0.00 41 SER A CA 5
ATOM 3231 C C . SER A 1 41 ? -6.527 -19.143 -0.012 1.00 0.00 41 SER A C 5
ATOM 3232 O O . SER A 1 41 ? -6.378 -18.458 -1.023 1.00 0.00 41 SER A O 5
ATOM 3240 N N . GLY A 1 42 ? -5.530 -19.804 0.567 1.00 0.00 42 GLY A N 5
ATOM 3241 C CA . GLY A 1 42 ? -4.186 -19.748 0.021 1.00 0.00 42 GLY A CA 5
ATOM 3242 C C . GLY A 1 42 ? -3.159 -20.374 0.943 1.00 0.00 42 GLY A C 5
ATOM 3243 O O . GLY A 1 42 ? -2.419 -19.683 1.643 1.00 0.00 42 GLY A O 5
ATOM 3247 N N . PRO A 1 43 ? -3.106 -21.715 0.953 1.00 0.00 43 PRO A N 5
ATOM 3248 C CA . PRO A 1 43 ? -2.167 -22.463 1.793 1.00 0.00 43 PRO A CA 5
ATOM 3249 C C . PRO A 1 43 ? -0.724 -22.312 1.325 1.00 0.00 43 PRO A C 5
ATOM 3250 O O . PRO A 1 43 ? -0.227 -23.123 0.543 1.00 0.00 43 PRO A O 5
ATOM 3261 N N . SER A 1 44 ? -0.055 -21.270 1.809 1.00 0.00 44 SER A N 5
ATOM 3262 C CA . SER A 1 44 ? 1.331 -21.011 1.438 1.00 0.00 44 SER A CA 5
ATOM 3263 C C . SER A 1 44 ? 2.290 -21.712 2.395 1.00 0.00 44 SER A C 5
ATOM 3264 O O . SER A 1 44 ? 2.181 -21.571 3.613 1.00 0.00 44 SER A O 5
ATOM 3272 N N . SER A 1 45 ? 3.229 -22.467 1.835 1.00 0.00 45 SER A N 5
ATOM 3273 C CA . SER A 1 45 ? 4.206 -23.193 2.638 1.00 0.00 45 SER A CA 5
ATOM 3274 C C . SER A 1 45 ? 4.769 -22.305 3.743 1.00 0.00 45 SER A C 5
ATOM 3275 O O . SER A 1 45 ? 5.565 -21.404 3.486 1.00 0.00 45 SER A O 5
ATOM 3283 N N . GLY A 1 46 ? 4.347 -22.567 4.977 1.00 0.00 46 GLY A N 5
ATOM 3284 C CA . GLY A 1 46 ? 4.818 -21.784 6.104 1.00 0.00 46 GLY A CA 5
ATOM 3285 C C . GLY A 1 46 ? 4.590 -20.298 5.913 1.00 0.00 46 GLY A C 5
ATOM 3286 O O . GLY A 1 46 ? 3.486 -19.904 5.539 1.00 0.00 46 GLY A O 5
ATOM 3291 N N . GLY A 1 1 ? -11.677 3.830 20.753 1.00 0.00 1 GLY A N 6
ATOM 3292 C CA . GLY A 1 1 ? -11.237 4.911 21.616 1.00 0.00 1 GLY A CA 6
ATOM 3293 C C . GLY A 1 1 ? -10.580 6.038 20.844 1.00 0.00 1 GLY A C 6
ATOM 3294 O O . GLY A 1 1 ? -9.405 6.340 21.054 1.00 0.00 1 GLY A O 6
ATOM 3298 N N . SER A 1 2 ? -11.338 6.660 19.947 1.00 0.00 2 SER A N 6
ATOM 3299 C CA . SER A 1 2 ? -10.821 7.757 19.137 1.00 0.00 2 SER A CA 6
ATOM 3300 C C . SER A 1 2 ? -11.288 9.103 19.683 1.00 0.00 2 SER A C 6
ATOM 3301 O O . SER A 1 2 ? -12.481 9.407 19.679 1.00 0.00 2 SER A O 6
ATOM 3309 N N . SER A 1 3 ? -10.339 9.905 20.153 1.00 0.00 3 SER A N 6
ATOM 3310 C CA . SER A 1 3 ? -10.652 11.218 20.706 1.00 0.00 3 SER A CA 6
ATOM 3311 C C . SER A 1 3 ? -9.508 12.197 20.462 1.00 0.00 3 SER A C 6
ATOM 3312 O O . SER A 1 3 ? -8.360 11.796 20.280 1.00 0.00 3 SER A O 6
ATOM 3320 N N . GLY A 1 4 ? -9.832 13.487 20.458 1.00 0.00 4 GLY A N 6
ATOM 3321 C CA . GLY A 1 4 ? -8.822 14.505 20.234 1.00 0.00 4 GLY A CA 6
ATOM 3322 C C . GLY A 1 4 ? -8.989 15.203 18.899 1.00 0.00 4 GLY A C 6
ATOM 3323 O O . GLY A 1 4 ? -9.557 14.641 17.964 1.00 0.00 4 GLY A O 6
ATOM 3327 N N . SER A 1 5 ? -8.493 16.433 18.811 1.00 0.00 5 SER A N 6
ATOM 3328 C CA . SER A 1 5 ? -8.594 17.211 17.582 1.00 0.00 5 SER A CA 6
ATOM 3329 C C . SER A 1 5 ? -7.215 17.445 16.971 1.00 0.00 5 SER A C 6
ATOM 3330 O O . SER A 1 5 ? -6.543 18.427 17.286 1.00 0.00 5 SER A O 6
ATOM 3338 N N . SER A 1 6 ? -6.801 16.534 16.096 1.00 0.00 6 SER A N 6
ATOM 3339 C CA . SER A 1 6 ? -5.501 16.637 15.443 1.00 0.00 6 SER A CA 6
ATOM 3340 C C . SER A 1 6 ? -5.433 17.879 14.560 1.00 0.00 6 SER A C 6
ATOM 3341 O O . SER A 1 6 ? -6.457 18.389 14.107 1.00 0.00 6 SER A O 6
ATOM 3349 N N . GLY A 1 7 ? -4.218 18.361 14.319 1.00 0.00 7 GLY A N 6
ATOM 3350 C CA . GLY A 1 7 ? -4.038 19.540 13.491 1.00 0.00 7 GLY A CA 6
ATOM 3351 C C . GLY A 1 7 ? -3.526 19.202 12.105 1.00 0.00 7 GLY A C 6
ATOM 3352 O O . GLY A 1 7 ? -4.021 19.727 11.108 1.00 0.00 7 GLY A O 6
ATOM 3356 N N . SER A 1 8 ? -2.530 18.324 12.042 1.00 0.00 8 SER A N 6
ATOM 3357 C CA . SER A 1 8 ? -1.946 17.920 10.768 1.00 0.00 8 SER A CA 6
ATOM 3358 C C . SER A 1 8 ? -2.804 16.858 10.089 1.00 0.00 8 SER A C 6
ATOM 3359 O O . SER A 1 8 ? -2.571 15.660 10.248 1.00 0.00 8 SER A O 6
ATOM 3367 N N . GLY A 1 9 ? -3.801 17.306 9.331 1.00 0.00 9 GLY A N 6
ATOM 3368 C CA . GLY A 1 9 ? -4.680 16.382 8.639 1.00 0.00 9 GLY A CA 6
ATOM 3369 C C . GLY A 1 9 ? -4.184 16.042 7.247 1.00 0.00 9 GLY A C 6
ATOM 3370 O O . GLY A 1 9 ? -4.929 16.151 6.274 1.00 0.00 9 GLY A O 6
ATOM 3374 N N . GLU A 1 10 ? -2.924 15.630 7.154 1.00 0.00 10 GLU A N 6
ATOM 3375 C CA . GLU A 1 10 ? -2.330 15.276 5.870 1.00 0.00 10 GLU A CA 6
ATOM 3376 C C . GLU A 1 10 ? -1.028 14.505 6.067 1.00 0.00 10 GLU A C 6
ATOM 3377 O O . GLU A 1 10 ? -0.141 14.941 6.801 1.00 0.00 10 GLU A O 6
ATOM 3389 N N . ARG A 1 11 ? -0.921 13.357 5.406 1.00 0.00 11 ARG A N 6
ATOM 3390 C CA . ARG A 1 11 ? 0.271 12.524 5.509 1.00 0.00 11 ARG A CA 6
ATOM 3391 C C . ARG A 1 11 ? 0.471 11.702 4.240 1.00 0.00 11 ARG A C 6
ATOM 3392 O O . ARG A 1 11 ? -0.481 11.226 3.622 1.00 0.00 11 ARG A O 6
ATOM 3413 N N . PRO A 1 12 ? 1.740 11.532 3.839 1.00 0.00 12 PRO A N 6
ATOM 3414 C CA . PRO A 1 12 ? 2.095 10.768 2.639 1.00 0.00 12 PRO A CA 6
ATOM 3415 C C . PRO A 1 12 ? 1.845 9.273 2.808 1.00 0.00 12 PRO A C 6
ATOM 3416 O O . PRO A 1 12 ? 1.403 8.599 1.878 1.00 0.00 12 PRO A O 6
ATOM 3427 N N . TYR A 1 13 ? 2.130 8.762 4.001 1.00 0.00 13 TYR A N 6
ATOM 3428 C CA . TYR A 1 13 ? 1.938 7.346 4.291 1.00 0.00 13 TYR A CA 6
ATOM 3429 C C . TYR A 1 13 ? 0.494 7.064 4.696 1.00 0.00 13 TYR A C 6
ATOM 3430 O O . TYR A 1 13 ? 0.227 6.185 5.514 1.00 0.00 13 TYR A O 6
ATOM 3448 N N . GLY A 1 14 ? -0.435 7.818 4.115 1.00 0.00 14 GLY A N 6
ATOM 3449 C CA . GLY A 1 14 ? -1.840 7.635 4.426 1.00 0.00 14 GLY A CA 6
ATOM 3450 C C . GLY A 1 14 ? -2.459 6.484 3.658 1.00 0.00 14 GLY A C 6
ATOM 3451 O O . GLY A 1 14 ? -2.913 6.656 2.526 1.00 0.00 14 GLY A O 6
ATOM 3455 N N . CYS A 1 15 ? -2.477 5.306 4.272 1.00 0.00 15 CYS A N 6
ATOM 3456 C CA . CYS A 1 15 ? -3.043 4.121 3.638 1.00 0.00 15 CYS A CA 6
ATOM 3457 C C . CYS A 1 15 ? -4.505 4.349 3.267 1.00 0.00 15 CYS A C 6
ATOM 3458 O O . CYS A 1 15 ? -5.393 4.251 4.112 1.00 0.00 15 CYS A O 6
ATOM 3465 N N . ASN A 1 16 ? -4.747 4.652 1.996 1.00 0.00 16 ASN A N 6
ATOM 3466 C CA . ASN A 1 16 ? -6.101 4.894 1.512 1.00 0.00 16 ASN A CA 6
ATOM 3467 C C . ASN A 1 16 ? -6.835 3.579 1.270 1.00 0.00 16 ASN A C 6
ATOM 3468 O O . ASN A 1 16 ? -7.497 3.405 0.247 1.00 0.00 16 ASN A O 6
ATOM 3479 N N . GLU A 1 17 ? -6.713 2.656 2.219 1.00 0.00 17 GLU A N 6
ATOM 3480 C CA . GLU A 1 17 ? -7.365 1.356 2.109 1.00 0.00 17 GLU A CA 6
ATOM 3481 C C . GLU A 1 17 ? -8.044 0.975 3.421 1.00 0.00 17 GLU A C 6
ATOM 3482 O O . GLU A 1 17 ? -9.150 0.434 3.427 1.00 0.00 17 GLU A O 6
ATOM 3494 N N . CYS A 1 18 ? -7.373 1.260 4.532 1.00 0.00 18 CYS A N 6
ATOM 3495 C CA . CYS A 1 18 ? -7.908 0.946 5.851 1.00 0.00 18 CYS A CA 6
ATOM 3496 C C . CYS A 1 18 ? -8.156 2.220 6.654 1.00 0.00 18 CYS A C 6
ATOM 3497 O O . CYS A 1 18 ? -9.202 2.377 7.282 1.00 0.00 18 CYS A O 6
ATOM 3504 N N . GLY A 1 19 ? -7.184 3.127 6.629 1.00 0.00 19 GLY A N 6
ATOM 3505 C CA . GLY A 1 19 ? -7.315 4.375 7.358 1.00 0.00 19 GLY A CA 6
ATOM 3506 C C . GLY A 1 19 ? -6.308 4.498 8.485 1.00 0.00 19 GLY A C 6
ATOM 3507 O O . GLY A 1 19 ? -6.681 4.669 9.645 1.00 0.00 19 GLY A O 6
ATOM 3511 N N . LYS A 1 20 ? -5.027 4.408 8.143 1.00 0.00 20 LYS A N 6
ATOM 3512 C CA . LYS A 1 20 ? -3.962 4.509 9.134 1.00 0.00 20 LYS A CA 6
ATOM 3513 C C . LYS A 1 20 ? -2.835 5.406 8.631 1.00 0.00 20 LYS A C 6
ATOM 3514 O O . LYS A 1 20 ? -2.155 5.078 7.659 1.00 0.00 20 LYS A O 6
ATOM 3533 N N . ASN A 1 21 ? -2.641 6.537 9.301 1.00 0.00 21 ASN A N 6
ATOM 3534 C CA . ASN A 1 21 ? -1.595 7.480 8.922 1.00 0.00 21 ASN A CA 6
ATOM 3535 C C . ASN A 1 21 ? -0.280 7.142 9.617 1.00 0.00 21 ASN A C 6
ATOM 3536 O O . ASN A 1 21 ? -0.264 6.457 10.640 1.00 0.00 21 ASN A O 6
ATOM 3547 N N . PHE A 1 22 ? 0.822 7.627 9.055 1.00 0.00 22 PHE A N 6
ATOM 3548 C CA . PHE A 1 22 ? 2.143 7.376 9.620 1.00 0.00 22 PHE A CA 6
ATOM 3549 C C . PHE A 1 22 ? 3.090 8.535 9.324 1.00 0.00 22 PHE A C 6
ATOM 3550 O O . PHE A 1 22 ? 2.797 9.394 8.494 1.00 0.00 22 PHE A O 6
ATOM 3567 N N . GLY A 1 23 ? 4.228 8.551 10.012 1.00 0.00 23 GLY A N 6
ATOM 3568 C CA . GLY A 1 23 ? 5.201 9.609 9.810 1.00 0.00 23 GLY A CA 6
ATOM 3569 C C . GLY A 1 23 ? 6.554 9.078 9.380 1.00 0.00 23 GLY A C 6
ATOM 3570 O O . GLY A 1 23 ? 7.506 9.842 9.220 1.00 0.00 23 GLY A O 6
ATOM 3574 N N . ARG A 1 24 ? 6.641 7.765 9.193 1.00 0.00 24 ARG A N 6
ATOM 3575 C CA . ARG A 1 24 ? 7.888 7.132 8.782 1.00 0.00 24 ARG A CA 6
ATOM 3576 C C . ARG A 1 24 ? 7.639 6.100 7.686 1.00 0.00 24 ARG A C 6
ATOM 3577 O O . ARG A 1 24 ? 6.563 5.506 7.611 1.00 0.00 24 ARG A O 6
ATOM 3598 N N . HIS A 1 25 ? 8.641 5.892 6.837 1.00 0.00 25 HIS A N 6
ATOM 3599 C CA . HIS A 1 25 ? 8.530 4.932 5.745 1.00 0.00 25 HIS A CA 6
ATOM 3600 C C . HIS A 1 25 ? 8.403 3.510 6.282 1.00 0.00 25 HIS A C 6
ATOM 3601 O O . HIS A 1 25 ? 7.432 2.810 5.992 1.00 0.00 25 HIS A O 6
ATOM 3615 N N . SER A 1 26 ? 9.390 3.088 7.067 1.00 0.00 26 SER A N 6
ATOM 3616 C CA . SER A 1 26 ? 9.390 1.748 7.641 1.00 0.00 26 SER A CA 6
ATOM 3617 C C . SER A 1 26 ? 8.061 1.451 8.328 1.00 0.00 26 SER A C 6
ATOM 3618 O O . SER A 1 26 ? 7.432 0.424 8.071 1.00 0.00 26 SER A O 6
ATOM 3626 N N . HIS A 1 27 ? 7.640 2.357 9.205 1.00 0.00 27 HIS A N 6
ATOM 3627 C CA . HIS A 1 27 ? 6.385 2.194 9.930 1.00 0.00 27 HIS A CA 6
ATOM 3628 C C . HIS A 1 27 ? 5.272 1.732 8.993 1.00 0.00 27 HIS A C 6
ATOM 3629 O O . HIS A 1 27 ? 4.643 0.698 9.223 1.00 0.00 27 HIS A O 6
ATOM 3643 N N . LEU A 1 28 ? 5.035 2.503 7.939 1.00 0.00 28 LEU A N 6
ATOM 3644 C CA . LEU A 1 28 ? 3.998 2.174 6.967 1.00 0.00 28 LEU A CA 6
ATOM 3645 C C . LEU A 1 28 ? 4.234 0.792 6.366 1.00 0.00 28 LEU A C 6
ATOM 3646 O O . LEU A 1 28 ? 3.324 -0.036 6.312 1.00 0.00 28 LEU A O 6
ATOM 3662 N N . ILE A 1 29 ? 5.461 0.549 5.918 1.00 0.00 29 ILE A N 6
ATOM 3663 C CA . ILE A 1 29 ? 5.817 -0.733 5.324 1.00 0.00 29 ILE A CA 6
ATOM 3664 C C . ILE A 1 29 ? 5.272 -1.893 6.152 1.00 0.00 29 ILE A C 6
ATOM 3665 O O . ILE A 1 29 ? 4.507 -2.717 5.655 1.00 0.00 29 ILE A O 6
ATOM 3681 N N . GLU A 1 30 ? 5.672 -1.947 7.419 1.00 0.00 30 GLU A N 6
ATOM 3682 C CA . GLU A 1 30 ? 5.222 -3.005 8.317 1.00 0.00 30 GLU A CA 6
ATOM 3683 C C . GLU A 1 30 ? 3.698 -3.064 8.368 1.00 0.00 30 GLU A C 6
ATOM 3684 O O . GLU A 1 30 ? 3.107 -4.144 8.355 1.00 0.00 30 GLU A O 6
ATOM 3696 N N . HIS A 1 31 ? 3.068 -1.895 8.427 1.00 0.00 31 HIS A N 6
ATOM 3697 C CA . HIS A 1 31 ? 1.613 -1.812 8.480 1.00 0.00 31 HIS A CA 6
ATOM 3698 C C . HIS A 1 31 ? 0.986 -2.489 7.265 1.00 0.00 31 HIS A C 6
ATOM 3699 O O . HIS A 1 31 ? 0.049 -3.278 7.396 1.00 0.00 31 HIS A O 6
ATOM 3713 N N . LEU A 1 32 ? 1.507 -2.174 6.084 1.00 0.00 32 LEU A N 6
ATOM 3714 C CA . LEU A 1 32 ? 0.997 -2.751 4.845 1.00 0.00 32 LEU A CA 6
ATOM 3715 C C . LEU A 1 32 ? 0.989 -4.274 4.917 1.00 0.00 32 LEU A C 6
ATOM 3716 O O . LEU A 1 32 ? 0.308 -4.940 4.137 1.00 0.00 32 LEU A O 6
ATOM 3732 N N . LYS A 1 33 ? 1.749 -4.821 5.859 1.00 0.00 33 LYS A N 6
ATOM 3733 C CA . LYS A 1 33 ? 1.828 -6.266 6.037 1.00 0.00 33 LYS A CA 6
ATOM 3734 C C . LYS A 1 33 ? 0.487 -6.832 6.496 1.00 0.00 33 LYS A C 6
ATOM 3735 O O . LYS A 1 33 ? 0.118 -7.949 6.135 1.00 0.00 33 LYS A O 6
ATOM 3754 N N . ARG A 1 34 ? -0.237 -6.052 7.292 1.00 0.00 34 ARG A N 6
ATOM 3755 C CA . ARG A 1 34 ? -1.536 -6.476 7.800 1.00 0.00 34 ARG A CA 6
ATOM 3756 C C . ARG A 1 34 ? -2.471 -6.854 6.654 1.00 0.00 34 ARG A C 6
ATOM 3757 O O . ARG A 1 34 ? -3.231 -7.818 6.752 1.00 0.00 34 ARG A O 6
ATOM 3778 N N . HIS A 1 35 ? -2.409 -6.089 5.569 1.00 0.00 35 HIS A N 6
ATOM 3779 C CA . HIS A 1 35 ? -3.249 -6.344 4.405 1.00 0.00 35 HIS A CA 6
ATOM 3780 C C . HIS A 1 35 ? -2.615 -7.392 3.496 1.00 0.00 35 HIS A C 6
ATOM 3781 O O . HIS A 1 35 ? -2.871 -7.422 2.292 1.00 0.00 35 HIS A O 6
ATOM 3795 N N . PHE A 1 36 ? -1.786 -8.251 4.080 1.00 0.00 36 PHE A N 6
ATOM 3796 C CA . PHE A 1 36 ? -1.113 -9.300 3.323 1.00 0.00 36 PHE A CA 6
ATOM 3797 C C . PHE A 1 36 ? -1.215 -10.641 4.044 1.00 0.00 36 PHE A C 6
ATOM 3798 O O . PHE A 1 36 ? -1.495 -11.670 3.427 1.00 0.00 36 PHE A O 6
ATOM 3815 N N . ARG A 1 37 ? -0.985 -10.622 5.352 1.00 0.00 37 ARG A N 6
ATOM 3816 C CA . ARG A 1 37 ? -1.048 -11.836 6.157 1.00 0.00 37 ARG A CA 6
ATOM 3817 C C . ARG A 1 37 ? -2.478 -12.112 6.613 1.00 0.00 37 ARG A C 6
ATOM 3818 O O . ARG A 1 37 ? -3.382 -11.314 6.367 1.00 0.00 37 ARG A O 6
ATOM 3839 N N . GLU A 1 38 ? -2.673 -13.247 7.277 1.00 0.00 38 GLU A N 6
ATOM 3840 C CA . GLU A 1 38 ? -3.994 -13.628 7.766 1.00 0.00 38 GLU A CA 6
ATOM 3841 C C . GLU A 1 38 ? -5.011 -13.643 6.628 1.00 0.00 38 GLU A C 6
ATOM 3842 O O . GLU A 1 38 ? -6.079 -13.038 6.726 1.00 0.00 38 GLU A O 6
ATOM 3854 N N . LYS A 1 39 ? -4.671 -14.339 5.548 1.00 0.00 39 LYS A N 6
ATOM 3855 C CA . LYS A 1 39 ? -5.553 -14.435 4.391 1.00 0.00 39 LYS A CA 6
ATOM 3856 C C . LYS A 1 39 ? -6.909 -15.010 4.787 1.00 0.00 39 LYS A C 6
ATOM 3857 O O . LYS A 1 39 ? -7.017 -15.761 5.756 1.00 0.00 39 LYS A O 6
ATOM 3876 N N . SER A 1 40 ? -7.942 -14.652 4.030 1.00 0.00 40 SER A N 6
ATOM 3877 C CA . SER A 1 40 ? -9.292 -15.131 4.304 1.00 0.00 40 SER A CA 6
ATOM 3878 C C . SER A 1 40 ? -9.822 -14.545 5.609 1.00 0.00 40 SER A C 6
ATOM 3879 O O . SER A 1 40 ? -10.460 -15.239 6.401 1.00 0.00 40 SER A O 6
ATOM 3887 N N . SER A 1 41 ? -9.553 -13.261 5.827 1.00 0.00 41 SER A N 6
ATOM 3888 C CA . SER A 1 41 ? -9.998 -12.581 7.037 1.00 0.00 41 SER A CA 6
ATOM 3889 C C . SER A 1 41 ? -10.057 -11.072 6.822 1.00 0.00 41 SER A C 6
ATOM 3890 O O . SER A 1 41 ? -9.078 -10.455 6.404 1.00 0.00 41 SER A O 6
ATOM 3898 N N . GLY A 1 42 ? -11.213 -10.483 7.111 1.00 0.00 42 GLY A N 6
ATOM 3899 C CA . GLY A 1 42 ? -11.380 -9.051 6.943 1.00 0.00 42 GLY A CA 6
ATOM 3900 C C . GLY A 1 42 ? -12.584 -8.703 6.091 1.00 0.00 42 GLY A C 6
ATOM 3901 O O . GLY A 1 42 ? -13.432 -9.548 5.803 1.00 0.00 42 GLY A O 6
ATOM 3905 N N . PRO A 1 43 ? -12.672 -7.431 5.676 1.00 0.00 43 PRO A N 6
ATOM 3906 C CA . PRO A 1 43 ? -13.779 -6.944 4.847 1.00 0.00 43 PRO A CA 6
ATOM 3907 C C . PRO A 1 43 ? -13.734 -7.507 3.431 1.00 0.00 43 PRO A C 6
ATOM 3908 O O . PRO A 1 43 ? -12.701 -7.453 2.763 1.00 0.00 43 PRO A O 6
ATOM 3919 N N . SER A 1 44 ? -14.861 -8.047 2.977 1.00 0.00 44 SER A N 6
ATOM 3920 C CA . SER A 1 44 ? -14.949 -8.623 1.640 1.00 0.00 44 SER A CA 6
ATOM 3921 C C . SER A 1 44 ? -15.554 -7.625 0.657 1.00 0.00 44 SER A C 6
ATOM 3922 O O . SER A 1 44 ? -16.446 -6.853 1.009 1.00 0.00 44 SER A O 6
ATOM 3930 N N . SER A 1 45 ? -15.060 -7.646 -0.577 1.00 0.00 45 SER A N 6
ATOM 3931 C CA . SER A 1 45 ? -15.548 -6.741 -1.611 1.00 0.00 45 SER A CA 6
ATOM 3932 C C . SER A 1 45 ? -15.886 -5.375 -1.022 1.00 0.00 45 SER A C 6
ATOM 3933 O O . SER A 1 45 ? -16.900 -4.770 -1.368 1.00 0.00 45 SER A O 6
ATOM 3941 N N . GLY A 1 46 ? -15.027 -4.894 -0.128 1.00 0.00 46 GLY A N 6
ATOM 3942 C CA . GLY A 1 46 ? -15.251 -3.603 0.496 1.00 0.00 46 GLY A CA 6
ATOM 3943 C C . GLY A 1 46 ? -13.965 -2.827 0.700 1.00 0.00 46 GLY A C 6
ATOM 3944 O O . GLY A 1 46 ? -13.991 -1.787 1.356 1.00 0.00 46 GLY A O 6
ATOM 3949 N N . GLY A 1 1 ? -10.592 7.356 25.221 1.00 0.00 1 GLY A N 7
ATOM 3950 C CA . GLY A 1 1 ? -11.755 7.593 24.386 1.00 0.00 1 GLY A CA 7
ATOM 3951 C C . GLY A 1 1 ? -11.783 8.997 23.816 1.00 0.00 1 GLY A C 7
ATOM 3952 O O . GLY A 1 1 ? -12.832 9.641 23.786 1.00 0.00 1 GLY A O 7
ATOM 3956 N N . SER A 1 2 ? -10.628 9.474 23.365 1.00 0.00 2 SER A N 7
ATOM 3957 C CA . SER A 1 2 ? -10.523 10.814 22.798 1.00 0.00 2 SER A CA 7
ATOM 3958 C C . SER A 1 2 ? -9.895 10.768 21.408 1.00 0.00 2 SER A C 7
ATOM 3959 O O . SER A 1 2 ? -8.877 10.110 21.196 1.00 0.00 2 SER A O 7
ATOM 3967 N N . SER A 1 3 ? -10.510 11.473 20.464 1.00 0.00 3 SER A N 7
ATOM 3968 C CA . SER A 1 3 ? -10.015 11.511 19.093 1.00 0.00 3 SER A CA 7
ATOM 3969 C C . SER A 1 3 ? -8.919 12.561 18.940 1.00 0.00 3 SER A C 7
ATOM 3970 O O . SER A 1 3 ? -8.811 13.484 19.746 1.00 0.00 3 SER A O 7
ATOM 3978 N N . GLY A 1 4 ? -8.106 12.411 17.899 1.00 0.00 4 GLY A N 7
ATOM 3979 C CA . GLY A 1 4 ? -7.028 13.352 17.658 1.00 0.00 4 GLY A CA 7
ATOM 3980 C C . GLY A 1 4 ? -6.212 12.999 16.430 1.00 0.00 4 GLY A C 7
ATOM 3981 O O . GLY A 1 4 ? -5.459 12.025 16.436 1.00 0.00 4 GLY A O 7
ATOM 3985 N N . SER A 1 5 ? -6.364 13.790 15.373 1.00 0.00 5 SER A N 7
ATOM 3986 C CA . SER A 1 5 ? -5.640 13.552 14.130 1.00 0.00 5 SER A CA 7
ATOM 3987 C C . SER A 1 5 ? -4.326 14.326 14.110 1.00 0.00 5 SER A C 7
ATOM 3988 O O . SER A 1 5 ? -4.317 15.556 14.067 1.00 0.00 5 SER A O 7
ATOM 3996 N N . SER A 1 6 ? -3.215 13.596 14.142 1.00 0.00 6 SER A N 7
ATOM 3997 C CA . SER A 1 6 ? -1.894 14.212 14.132 1.00 0.00 6 SER A CA 7
ATOM 3998 C C . SER A 1 6 ? -0.835 13.221 13.660 1.00 0.00 6 SER A C 7
ATOM 3999 O O . SER A 1 6 ? -1.115 12.036 13.479 1.00 0.00 6 SER A O 7
ATOM 4007 N N . GLY A 1 7 ? 0.383 13.715 13.462 1.00 0.00 7 GLY A N 7
ATOM 4008 C CA . GLY A 1 7 ? 1.467 12.860 13.013 1.00 0.00 7 GLY A CA 7
ATOM 4009 C C . GLY A 1 7 ? 2.542 13.628 12.271 1.00 0.00 7 GLY A C 7
ATOM 4010 O O . GLY A 1 7 ? 2.250 14.597 11.570 1.00 0.00 7 GLY A O 7
ATOM 4014 N N . SER A 1 8 ? 3.789 13.196 12.425 1.00 0.00 8 SER A N 7
ATOM 4015 C CA . SER A 1 8 ? 4.913 13.853 11.768 1.00 0.00 8 SER A CA 7
ATOM 4016 C C . SER A 1 8 ? 4.597 14.132 10.301 1.00 0.00 8 SER A C 7
ATOM 4017 O O . SER A 1 8 ? 4.224 13.230 9.553 1.00 0.00 8 SER A O 7
ATOM 4025 N N . GLY A 1 9 ? 4.750 15.390 9.898 1.00 0.00 9 GLY A N 7
ATOM 4026 C CA . GLY A 1 9 ? 4.477 15.767 8.524 1.00 0.00 9 GLY A CA 7
ATOM 4027 C C . GLY A 1 9 ? 2.996 15.755 8.202 1.00 0.00 9 GLY A C 7
ATOM 4028 O O . GLY A 1 9 ? 2.161 15.660 9.101 1.00 0.00 9 GLY A O 7
ATOM 4032 N N . GLU A 1 10 ? 2.670 15.852 6.917 1.00 0.00 10 GLU A N 7
ATOM 4033 C CA . GLU A 1 10 ? 1.279 15.854 6.481 1.00 0.00 10 GLU A CA 7
ATOM 4034 C C . GLU A 1 10 ? 0.784 14.432 6.233 1.00 0.00 10 GLU A C 7
ATOM 4035 O O . GLU A 1 10 ? 0.058 14.175 5.272 1.00 0.00 10 GLU A O 7
ATOM 4047 N N . ARG A 1 11 ? 1.183 13.512 7.105 1.00 0.00 11 ARG A N 7
ATOM 4048 C CA . ARG A 1 11 ? 0.783 12.116 6.980 1.00 0.00 11 ARG A CA 7
ATOM 4049 C C . ARG A 1 11 ? 0.697 11.704 5.514 1.00 0.00 11 ARG A C 7
ATOM 4050 O O . ARG A 1 11 ? -0.316 11.182 5.048 1.00 0.00 11 ARG A O 7
ATOM 4071 N N . PRO A 1 12 ? 1.785 11.943 4.767 1.00 0.00 12 PRO A N 7
ATOM 4072 C CA . PRO A 1 12 ? 1.858 11.605 3.342 1.00 0.00 12 PRO A CA 7
ATOM 4073 C C . PRO A 1 12 ? 1.906 10.099 3.106 1.00 0.00 12 PRO A C 7
ATOM 4074 O O . PRO A 1 12 ? 1.848 9.638 1.966 1.00 0.00 12 PRO A O 7
ATOM 4085 N N . TYR A 1 13 ? 2.013 9.339 4.190 1.00 0.00 13 TYR A N 7
ATOM 4086 C CA . TYR A 1 13 ? 2.072 7.884 4.100 1.00 0.00 13 TYR A CA 7
ATOM 4087 C C . TYR A 1 13 ? 0.716 7.264 4.421 1.00 0.00 13 TYR A C 7
ATOM 4088 O O . TYR A 1 13 ? 0.638 6.176 4.990 1.00 0.00 13 TYR A O 7
ATOM 4106 N N . GLY A 1 14 ? -0.352 7.965 4.051 1.00 0.00 14 GLY A N 7
ATOM 4107 C CA . GLY A 1 14 ? -1.691 7.468 4.308 1.00 0.00 14 GLY A CA 7
ATOM 4108 C C . GLY A 1 14 ? -1.948 6.128 3.648 1.00 0.00 14 GLY A C 7
ATOM 4109 O O . GLY A 1 14 ? -1.293 5.774 2.667 1.00 0.00 14 GLY A O 7
ATOM 4113 N N . CYS A 1 15 ? -2.903 5.378 4.187 1.00 0.00 15 CYS A N 7
ATOM 4114 C CA . CYS A 1 15 ? -3.245 4.068 3.647 1.00 0.00 15 CYS A CA 7
ATOM 4115 C C . CYS A 1 15 ? -4.610 4.100 2.965 1.00 0.00 15 CYS A C 7
ATOM 4116 O O . CYS A 1 15 ? -5.568 4.658 3.498 1.00 0.00 15 CYS A O 7
ATOM 4123 N N . ASN A 1 16 ? -4.689 3.496 1.784 1.00 0.00 16 ASN A N 7
ATOM 4124 C CA . ASN A 1 16 ? -5.936 3.456 1.028 1.00 0.00 16 ASN A CA 7
ATOM 4125 C C . ASN A 1 16 ? -6.522 2.047 1.021 1.00 0.00 16 ASN A C 7
ATOM 4126 O O . ASN A 1 16 ? -6.970 1.557 -0.015 1.00 0.00 16 ASN A O 7
ATOM 4137 N N . GLU A 1 17 ? -6.515 1.403 2.184 1.00 0.00 17 GLU A N 7
ATOM 4138 C CA . GLU A 1 17 ? -7.045 0.050 2.310 1.00 0.00 17 GLU A CA 7
ATOM 4139 C C . GLU A 1 17 ? -7.980 -0.057 3.511 1.00 0.00 17 GLU A C 7
ATOM 4140 O O . GLU A 1 17 ? -9.125 -0.493 3.385 1.00 0.00 17 GLU A O 7
ATOM 4152 N N . CYS A 1 18 ? -7.484 0.342 4.677 1.00 0.00 18 CYS A N 7
ATOM 4153 C CA . CYS A 1 18 ? -8.272 0.290 5.903 1.00 0.00 18 CYS A CA 7
ATOM 4154 C C . CYS A 1 18 ? -8.607 1.696 6.394 1.00 0.00 18 CYS A C 7
ATOM 4155 O O . CYS A 1 18 ? -9.738 1.974 6.787 1.00 0.00 18 CYS A O 7
ATOM 4162 N N . GLY A 1 19 ? -7.612 2.579 6.368 1.00 0.00 19 GLY A N 7
ATOM 4163 C CA . GLY A 1 19 ? -7.821 3.944 6.812 1.00 0.00 19 GLY A CA 7
ATOM 4164 C C . GLY A 1 19 ? -6.876 4.341 7.929 1.00 0.00 19 GLY A C 7
ATOM 4165 O O . GLY A 1 19 ? -7.305 4.849 8.965 1.00 0.00 19 GLY A O 7
ATOM 4169 N N . LYS A 1 20 ? -5.585 4.108 7.719 1.00 0.00 20 LYS A N 7
ATOM 4170 C CA . LYS A 1 20 ? -4.575 4.444 8.716 1.00 0.00 20 LYS A CA 7
ATOM 4171 C C . LYS A 1 20 ? -3.493 5.337 8.115 1.00 0.00 20 LYS A C 7
ATOM 4172 O O . LYS A 1 20 ? -3.149 5.206 6.942 1.00 0.00 20 LYS A O 7
ATOM 4191 N N . ASN A 1 21 ? -2.961 6.244 8.928 1.00 0.00 21 ASN A N 7
ATOM 4192 C CA . ASN A 1 21 ? -1.918 7.157 8.477 1.00 0.00 21 ASN A CA 7
ATOM 4193 C C . ASN A 1 21 ? -0.681 7.050 9.362 1.00 0.00 21 ASN A C 7
ATOM 4194 O O . ASN A 1 21 ? -0.759 6.599 10.505 1.00 0.00 21 ASN A O 7
ATOM 4205 N N . PHE A 1 22 ? 0.461 7.469 8.827 1.00 0.00 22 PHE A N 7
ATOM 4206 C CA . PHE A 1 22 ? 1.716 7.420 9.567 1.00 0.00 22 PHE A CA 7
ATOM 4207 C C . PHE A 1 22 ? 2.643 8.555 9.143 1.00 0.00 22 PHE A C 7
ATOM 4208 O O . PHE A 1 22 ? 2.319 9.334 8.247 1.00 0.00 22 PHE A O 7
ATOM 4225 N N . GLY A 1 23 ? 3.799 8.643 9.795 1.00 0.00 23 GLY A N 7
ATOM 4226 C CA . GLY A 1 23 ? 4.755 9.686 9.473 1.00 0.00 23 GLY A CA 7
ATOM 4227 C C . GLY A 1 23 ? 6.005 9.142 8.811 1.00 0.00 23 GLY A C 7
ATOM 4228 O O . GLY A 1 23 ? 6.416 9.624 7.755 1.00 0.00 23 GLY A O 7
ATOM 4232 N N . ARG A 1 24 ? 6.613 8.138 9.434 1.00 0.00 24 ARG A N 7
ATOM 4233 C CA . ARG A 1 24 ? 7.826 7.530 8.900 1.00 0.00 24 ARG A CA 7
ATOM 4234 C C . ARG A 1 24 ? 7.505 6.631 7.710 1.00 0.00 24 ARG A C 7
ATOM 4235 O O . ARG A 1 24 ? 6.345 6.295 7.467 1.00 0.00 24 ARG A O 7
ATOM 4256 N N . HIS A 1 25 ? 8.540 6.245 6.970 1.00 0.00 25 HIS A N 7
ATOM 4257 C CA . HIS A 1 25 ? 8.368 5.384 5.805 1.00 0.00 25 HIS A CA 7
ATOM 4258 C C . HIS A 1 25 ? 8.069 3.949 6.229 1.00 0.00 25 HIS A C 7
ATOM 4259 O O . HIS A 1 25 ? 7.107 3.341 5.760 1.00 0.00 25 HIS A O 7
ATOM 4273 N N . SER A 1 26 ? 8.899 3.414 7.119 1.00 0.00 26 SER A N 7
ATOM 4274 C CA . SER A 1 26 ? 8.725 2.050 7.603 1.00 0.00 26 SER A CA 7
ATOM 4275 C C . SER A 1 26 ? 7.349 1.869 8.237 1.00 0.00 26 SER A C 7
ATOM 4276 O O . SER A 1 26 ? 6.632 0.916 7.931 1.00 0.00 26 SER A O 7
ATOM 4284 N N . HIS A 1 27 ? 6.988 2.791 9.124 1.00 0.00 27 HIS A N 7
ATOM 4285 C CA . HIS A 1 27 ? 5.698 2.735 9.802 1.00 0.00 27 HIS A CA 7
ATOM 4286 C C . HIS A 1 27 ? 4.598 2.290 8.843 1.00 0.00 27 HIS A C 7
ATOM 4287 O O . HIS A 1 27 ? 3.764 1.450 9.184 1.00 0.00 27 HIS A O 7
ATOM 4301 N N . LEU A 1 28 ? 4.602 2.858 7.642 1.00 0.00 28 LEU A N 7
ATOM 4302 C CA . LEU A 1 28 ? 3.605 2.521 6.632 1.00 0.00 28 LEU A CA 7
ATOM 4303 C C . LEU A 1 28 ? 3.809 1.099 6.119 1.00 0.00 28 LEU A C 7
ATOM 4304 O O . LEU A 1 28 ? 2.913 0.259 6.215 1.00 0.00 28 LEU A O 7
ATOM 4320 N N . ILE A 1 29 ? 4.993 0.835 5.577 1.00 0.00 29 ILE A N 7
ATOM 4321 C CA . ILE A 1 29 ? 5.315 -0.486 5.053 1.00 0.00 29 ILE A CA 7
ATOM 4322 C C . ILE A 1 29 ? 4.841 -1.584 5.999 1.00 0.00 29 ILE A C 7
ATOM 4323 O O . ILE A 1 29 ? 4.029 -2.431 5.626 1.00 0.00 29 ILE A O 7
ATOM 4339 N N . GLU A 1 30 ? 5.353 -1.562 7.226 1.00 0.00 30 GLU A N 7
ATOM 4340 C CA . GLU A 1 30 ? 4.981 -2.555 8.226 1.00 0.00 30 GLU A CA 7
ATOM 4341 C C . GLU A 1 30 ? 3.464 -2.666 8.345 1.00 0.00 30 GLU A C 7
ATOM 4342 O O . GLU A 1 30 ? 2.904 -3.762 8.291 1.00 0.00 30 GLU A O 7
ATOM 4354 N N . HIS A 1 31 ? 2.803 -1.524 8.507 1.00 0.00 31 HIS A N 7
ATOM 4355 C CA . HIS A 1 31 ? 1.350 -1.492 8.633 1.00 0.00 31 HIS A CA 7
ATOM 4356 C C . HIS A 1 31 ? 0.689 -2.253 7.488 1.00 0.00 31 HIS A C 7
ATOM 4357 O O . HIS A 1 31 ? -0.246 -3.027 7.701 1.00 0.00 31 HIS A O 7
ATOM 4371 N N . LEU A 1 32 ? 1.179 -2.028 6.274 1.00 0.00 32 LEU A N 7
ATOM 4372 C CA . LEU A 1 32 ? 0.635 -2.692 5.094 1.00 0.00 32 LEU A CA 7
ATOM 4373 C C . LEU A 1 32 ? 0.807 -4.205 5.192 1.00 0.00 32 LEU A C 7
ATOM 4374 O O . LEU A 1 32 ? -0.080 -4.968 4.810 1.00 0.00 32 LEU A O 7
ATOM 4390 N N . LYS A 1 33 ? 1.955 -4.632 5.708 1.00 0.00 33 LYS A N 7
ATOM 4391 C CA . LYS A 1 33 ? 2.244 -6.053 5.861 1.00 0.00 33 LYS A CA 7
ATOM 4392 C C . LYS A 1 33 ? 1.003 -6.815 6.315 1.00 0.00 33 LYS A C 7
ATOM 4393 O O . LYS A 1 33 ? 0.703 -7.893 5.803 1.00 0.00 33 LYS A O 7
ATOM 4412 N N . ARG A 1 34 ? 0.285 -6.246 7.278 1.00 0.00 34 ARG A N 7
ATOM 4413 C CA . ARG A 1 34 ? -0.924 -6.872 7.801 1.00 0.00 34 ARG A CA 7
ATOM 4414 C C . ARG A 1 34 ? -1.896 -7.203 6.673 1.00 0.00 34 ARG A C 7
ATOM 4415 O O . ARG A 1 34 ? -2.245 -8.365 6.460 1.00 0.00 34 ARG A O 7
ATOM 4436 N N . HIS A 1 35 ? -2.331 -6.174 5.953 1.00 0.00 35 HIS A N 7
ATOM 4437 C CA . HIS A 1 35 ? -3.264 -6.355 4.846 1.00 0.00 35 HIS A CA 7
ATOM 4438 C C . HIS A 1 35 ? -2.809 -7.489 3.933 1.00 0.00 35 HIS A C 7
ATOM 4439 O O . HIS A 1 35 ? -3.525 -8.474 3.745 1.00 0.00 35 HIS A O 7
ATOM 4453 N N . PHE A 1 36 ? -1.616 -7.344 3.366 1.00 0.00 36 PHE A N 7
ATOM 4454 C CA . PHE A 1 36 ? -1.067 -8.356 2.471 1.00 0.00 36 PHE A CA 7
ATOM 4455 C C . PHE A 1 36 ? -1.111 -9.737 3.118 1.00 0.00 36 PHE A C 7
ATOM 4456 O O . PHE A 1 36 ? -1.497 -10.719 2.485 1.00 0.00 36 PHE A O 7
ATOM 4473 N N . ARG A 1 37 ? -0.712 -9.803 4.384 1.00 0.00 37 ARG A N 7
ATOM 4474 C CA . ARG A 1 37 ? -0.704 -11.064 5.118 1.00 0.00 37 ARG A CA 7
ATOM 4475 C C . ARG A 1 37 ? -2.126 -11.560 5.361 1.00 0.00 37 ARG A C 7
ATOM 4476 O O . ARG A 1 37 ? -3.058 -10.766 5.479 1.00 0.00 37 ARG A O 7
ATOM 4497 N N . GLU A 1 38 ? -2.283 -12.878 5.434 1.00 0.00 38 GLU A N 7
ATOM 4498 C CA . GLU A 1 38 ? -3.591 -13.479 5.662 1.00 0.00 38 GLU A CA 7
ATOM 4499 C C . GLU A 1 38 ? -3.829 -13.718 7.150 1.00 0.00 38 GLU A C 7
ATOM 4500 O O . GLU A 1 38 ? -3.626 -14.823 7.654 1.00 0.00 38 GLU A O 7
ATOM 4512 N N . LYS A 1 39 ? -4.259 -12.674 7.850 1.00 0.00 39 LYS A N 7
ATOM 4513 C CA . LYS A 1 39 ? -4.526 -12.768 9.280 1.00 0.00 39 LYS A CA 7
ATOM 4514 C C . LYS A 1 39 ? -5.353 -14.009 9.600 1.00 0.00 39 LYS A C 7
ATOM 4515 O O . LYS A 1 39 ? -6.532 -14.087 9.253 1.00 0.00 39 LYS A O 7
ATOM 4534 N N . SER A 1 40 ? -4.728 -14.977 10.263 1.00 0.00 40 SER A N 7
ATOM 4535 C CA . SER A 1 40 ? -5.406 -16.215 10.627 1.00 0.00 40 SER A CA 7
ATOM 4536 C C . SER A 1 40 ? -5.354 -16.440 12.135 1.00 0.00 40 SER A C 7
ATOM 4537 O O . SER A 1 40 ? -5.134 -17.558 12.600 1.00 0.00 40 SER A O 7
ATOM 4545 N N . SER A 1 41 ? -5.559 -15.368 12.894 1.00 0.00 41 SER A N 7
ATOM 4546 C CA . SER A 1 41 ? -5.532 -15.447 14.350 1.00 0.00 41 SER A CA 7
ATOM 4547 C C . SER A 1 41 ? -6.865 -14.999 14.943 1.00 0.00 41 SER A C 7
ATOM 4548 O O . SER A 1 41 ? -7.034 -13.837 15.311 1.00 0.00 41 SER A O 7
ATOM 4556 N N . GLY A 1 42 ? -7.809 -15.931 15.032 1.00 0.00 42 GLY A N 7
ATOM 4557 C CA . GLY A 1 42 ? -9.115 -15.614 15.580 1.00 0.00 42 GLY A CA 7
ATOM 4558 C C . GLY A 1 42 ? -9.925 -14.715 14.667 1.00 0.00 42 GLY A C 7
ATOM 4559 O O . GLY A 1 42 ? -9.683 -14.639 13.462 1.00 0.00 42 GLY A O 7
ATOM 4563 N N . PRO A 1 43 ? -10.913 -14.015 15.244 1.00 0.00 43 PRO A N 7
ATOM 4564 C CA . PRO A 1 43 ? -11.782 -13.106 14.491 1.00 0.00 43 PRO A CA 7
ATOM 4565 C C . PRO A 1 43 ? -11.044 -11.859 14.015 1.00 0.00 43 PRO A C 7
ATOM 4566 O O . PRO A 1 43 ? -9.955 -11.549 14.498 1.00 0.00 43 PRO A O 7
ATOM 4577 N N . SER A 1 44 ? -11.643 -11.148 13.066 1.00 0.00 44 SER A N 7
ATOM 4578 C CA . SER A 1 44 ? -11.040 -9.936 12.523 1.00 0.00 44 SER A CA 7
ATOM 4579 C C . SER A 1 44 ? -11.774 -8.694 13.020 1.00 0.00 44 SER A C 7
ATOM 4580 O O . SER A 1 44 ? -12.035 -7.766 12.255 1.00 0.00 44 SER A O 7
ATOM 4588 N N . SER A 1 45 ? -12.104 -8.686 14.308 1.00 0.00 45 SER A N 7
ATOM 4589 C CA . SER A 1 45 ? -12.811 -7.560 14.908 1.00 0.00 45 SER A CA 7
ATOM 4590 C C . SER A 1 45 ? -12.445 -7.413 16.382 1.00 0.00 45 SER A C 7
ATOM 4591 O O . SER A 1 45 ? -12.533 -8.367 17.154 1.00 0.00 45 SER A O 7
ATOM 4599 N N . GLY A 1 46 ? -12.033 -6.208 16.766 1.00 0.00 46 GLY A N 7
ATOM 4600 C CA . GLY A 1 46 ? -11.660 -5.956 18.145 1.00 0.00 46 GLY A CA 7
ATOM 4601 C C . GLY A 1 46 ? -10.170 -5.729 18.310 1.00 0.00 46 GLY A C 7
ATOM 4602 O O . GLY A 1 46 ? -9.406 -6.100 17.421 1.00 0.00 46 GLY A O 7
ATOM 4607 N N . GLY A 1 1 ? -15.103 19.870 -6.511 1.00 0.00 1 GLY A N 8
ATOM 4608 C CA . GLY A 1 1 ? -14.622 20.097 -5.161 1.00 0.00 1 GLY A CA 8
ATOM 4609 C C . GLY A 1 1 ? -13.347 20.917 -5.130 1.00 0.00 1 GLY A C 8
ATOM 4610 O O . GLY A 1 1 ? -12.869 21.372 -6.169 1.00 0.00 1 GLY A O 8
ATOM 4614 N N . SER A 1 2 ? -12.797 21.107 -3.935 1.00 0.00 2 SER A N 8
ATOM 4615 C CA . SER A 1 2 ? -11.573 21.883 -3.772 1.00 0.00 2 SER A CA 8
ATOM 4616 C C . SER A 1 2 ? -10.470 21.033 -3.148 1.00 0.00 2 SER A C 8
ATOM 4617 O O . SER A 1 2 ? -9.389 20.884 -3.718 1.00 0.00 2 SER A O 8
ATOM 4625 N N . SER A 1 3 ? -10.752 20.478 -1.974 1.00 0.00 3 SER A N 8
ATOM 4626 C CA . SER A 1 3 ? -9.784 19.646 -1.270 1.00 0.00 3 SER A CA 8
ATOM 4627 C C . SER A 1 3 ? -8.377 20.221 -1.399 1.00 0.00 3 SER A C 8
ATOM 4628 O O . SER A 1 3 ? -7.411 19.489 -1.612 1.00 0.00 3 SER A O 8
ATOM 4636 N N . GLY A 1 4 ? -8.269 21.540 -1.269 1.00 0.00 4 GLY A N 8
ATOM 4637 C CA . GLY A 1 4 ? -6.978 22.193 -1.375 1.00 0.00 4 GLY A CA 8
ATOM 4638 C C . GLY A 1 4 ? -5.927 21.546 -0.494 1.00 0.00 4 GLY A C 8
ATOM 4639 O O . GLY A 1 4 ? -4.959 20.971 -0.991 1.00 0.00 4 GLY A O 8
ATOM 4643 N N . SER A 1 5 ? -6.117 21.642 0.818 1.00 0.00 5 SER A N 8
ATOM 4644 C CA . SER A 1 5 ? -5.175 21.066 1.771 1.00 0.00 5 SER A CA 8
ATOM 4645 C C . SER A 1 5 ? -5.610 19.663 2.184 1.00 0.00 5 SER A C 8
ATOM 4646 O O . SER A 1 5 ? -6.251 19.480 3.218 1.00 0.00 5 SER A O 8
ATOM 4654 N N . SER A 1 6 ? -5.255 18.676 1.368 1.00 0.00 6 SER A N 8
ATOM 4655 C CA . SER A 1 6 ? -5.611 17.289 1.645 1.00 0.00 6 SER A CA 8
ATOM 4656 C C . SER A 1 6 ? -4.369 16.462 1.962 1.00 0.00 6 SER A C 8
ATOM 4657 O O . SER A 1 6 ? -4.362 15.667 2.901 1.00 0.00 6 SER A O 8
ATOM 4665 N N . GLY A 1 7 ? -3.318 16.657 1.170 1.00 0.00 7 GLY A N 8
ATOM 4666 C CA . GLY A 1 7 ? -2.085 15.922 1.381 1.00 0.00 7 GLY A CA 8
ATOM 4667 C C . GLY A 1 7 ? -0.888 16.607 0.752 1.00 0.00 7 GLY A C 8
ATOM 4668 O O . GLY A 1 7 ? -0.376 16.159 -0.274 1.00 0.00 7 GLY A O 8
ATOM 4672 N N . SER A 1 8 ? -0.440 17.697 1.367 1.00 0.00 8 SER A N 8
ATOM 4673 C CA . SER A 1 8 ? 0.701 18.449 0.858 1.00 0.00 8 SER A CA 8
ATOM 4674 C C . SER A 1 8 ? 1.985 18.036 1.571 1.00 0.00 8 SER A C 8
ATOM 4675 O O . SER A 1 8 ? 2.942 17.588 0.940 1.00 0.00 8 SER A O 8
ATOM 4683 N N . GLY A 1 9 ? 1.998 18.192 2.891 1.00 0.00 9 GLY A N 8
ATOM 4684 C CA . GLY A 1 9 ? 3.168 17.831 3.669 1.00 0.00 9 GLY A CA 8
ATOM 4685 C 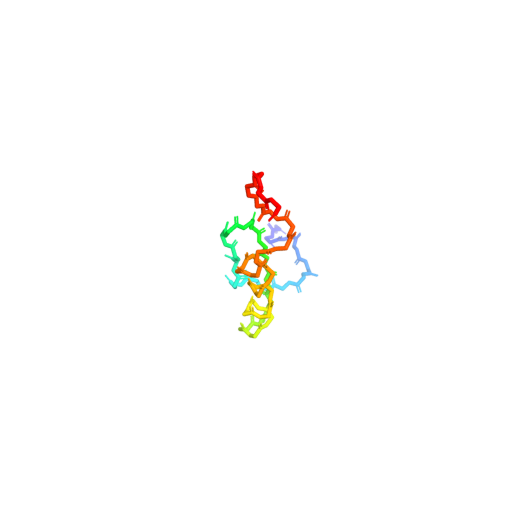C . GLY A 1 9 ? 2.810 17.299 5.042 1.00 0.00 9 GLY A C 8
ATOM 4686 O O . GLY A 1 9 ? 3.431 17.668 6.039 1.00 0.00 9 GLY A O 8
ATOM 4690 N N . GLU A 1 10 ? 1.806 16.430 5.095 1.00 0.00 10 GLU A N 8
ATOM 4691 C CA . GLU A 1 10 ? 1.365 15.848 6.358 1.00 0.00 10 GLU A CA 8
ATOM 4692 C C . GLU A 1 10 ? 0.793 14.450 6.142 1.00 0.00 10 GLU A C 8
ATOM 4693 O O . GLU A 1 10 ? 0.077 14.203 5.172 1.00 0.00 10 GLU A O 8
ATOM 4705 N N . ARG A 1 11 ? 1.115 13.538 7.054 1.00 0.00 11 ARG A N 8
ATOM 4706 C CA . ARG A 1 11 ? 0.635 12.164 6.964 1.00 0.00 11 ARG A CA 8
ATOM 4707 C C . ARG A 1 11 ? 0.559 11.710 5.509 1.00 0.00 11 ARG A C 8
ATOM 4708 O O . ARG A 1 11 ? -0.479 11.252 5.030 1.00 0.00 11 ARG A O 8
ATOM 4729 N N . PRO A 1 12 ? 1.683 11.839 4.788 1.00 0.00 12 PRO A N 8
ATOM 4730 C CA . PRO A 1 12 ? 1.768 11.447 3.378 1.00 0.00 12 PRO A CA 8
ATOM 4731 C C . PRO A 1 12 ? 1.706 9.935 3.192 1.00 0.00 12 PRO A C 8
ATOM 4732 O O . PRO A 1 12 ? 1.339 9.446 2.123 1.00 0.00 12 PRO A O 8
ATOM 4743 N N . TYR A 1 13 ? 2.064 9.199 4.238 1.00 0.00 13 TYR A N 8
ATOM 4744 C CA . TYR A 1 13 ? 2.051 7.742 4.189 1.00 0.00 13 TYR A CA 8
ATOM 4745 C C . TYR A 1 13 ? 0.670 7.198 4.543 1.00 0.00 13 TYR A C 8
ATOM 4746 O O . TYR A 1 13 ? 0.547 6.155 5.183 1.00 0.00 13 TYR A O 8
ATOM 4764 N N . GLY A 1 14 ? -0.368 7.914 4.120 1.00 0.00 14 GLY A N 8
ATOM 4765 C CA . GLY A 1 14 ? -1.726 7.489 4.400 1.00 0.00 14 GLY A CA 8
ATOM 4766 C C . GLY A 1 14 ? -2.093 6.207 3.679 1.00 0.00 14 GLY A C 8
ATOM 4767 O O . GLY A 1 14 ? -1.722 6.009 2.522 1.00 0.00 14 GLY A O 8
ATOM 4771 N N . CYS A 1 15 ? -2.822 5.332 4.364 1.00 0.00 15 CYS A N 8
ATOM 4772 C CA . CYS A 1 15 ? -3.237 4.061 3.783 1.00 0.00 15 CYS A CA 8
ATOM 4773 C C . CYS A 1 15 ? -4.636 4.168 3.183 1.00 0.00 15 CYS A C 8
ATOM 4774 O O . CYS A 1 15 ? -5.578 4.594 3.850 1.00 0.00 15 CYS A O 8
ATOM 4781 N N . ASN A 1 16 ? -4.763 3.779 1.919 1.00 0.00 16 ASN A N 8
ATOM 4782 C CA . ASN A 1 16 ? -6.046 3.831 1.228 1.00 0.00 16 ASN A CA 8
ATOM 4783 C C . ASN A 1 16 ? -6.672 2.443 1.136 1.00 0.00 16 ASN A C 8
ATOM 4784 O O . ASN A 1 16 ? -7.222 2.067 0.101 1.00 0.00 16 ASN A O 8
ATOM 4795 N N . GLU A 1 17 ? -6.582 1.686 2.225 1.00 0.00 17 GLU A N 8
ATOM 4796 C CA . GLU A 1 17 ? -7.140 0.339 2.266 1.00 0.00 17 GLU A CA 8
ATOM 4797 C C . GLU A 1 17 ? -8.034 0.157 3.489 1.00 0.00 17 GLU A C 8
ATOM 4798 O O . GLU A 1 17 ? -9.140 -0.375 3.391 1.00 0.00 17 GLU A O 8
ATOM 4810 N N . CYS A 1 18 ? -7.546 0.603 4.643 1.00 0.00 18 CYS A N 8
ATOM 4811 C CA . CYS A 1 18 ? -8.299 0.489 5.886 1.00 0.00 18 CYS A CA 8
ATOM 4812 C C . CYS A 1 18 ? -8.553 1.865 6.496 1.00 0.00 18 CYS A C 8
ATOM 4813 O O . CYS A 1 18 ? -9.664 2.170 6.925 1.00 0.00 18 CYS A O 8
ATOM 4820 N N . GLY A 1 19 ? -7.512 2.693 6.529 1.00 0.00 19 GLY A N 8
ATOM 4821 C CA . GLY A 1 19 ? -7.643 4.026 7.088 1.00 0.00 19 GLY A CA 8
ATOM 4822 C C . GLY A 1 19 ? -6.639 4.293 8.192 1.00 0.00 19 GLY A C 8
ATOM 4823 O O . GLY A 1 19 ? -6.997 4.789 9.260 1.00 0.00 19 GLY A O 8
ATOM 4827 N N . LYS A 1 20 ? -5.378 3.961 7.936 1.00 0.00 20 LYS A N 8
ATOM 4828 C CA . LYS A 1 20 ? -4.318 4.167 8.916 1.00 0.00 20 LYS A CA 8
ATOM 4829 C C . LYS A 1 20 ? -3.127 4.882 8.286 1.00 0.00 20 LYS A C 8
ATOM 4830 O O . LYS A 1 20 ? -2.455 4.337 7.412 1.00 0.00 20 LYS A O 8
ATOM 4849 N N . ASN A 1 21 ? -2.870 6.105 8.739 1.00 0.00 21 ASN A N 8
ATOM 4850 C CA . ASN A 1 21 ? -1.758 6.894 8.220 1.00 0.00 21 ASN A CA 8
ATOM 4851 C C . ASN A 1 21 ? -0.546 6.797 9.142 1.00 0.00 21 ASN A C 8
ATOM 4852 O O . ASN A 1 21 ? -0.620 6.215 10.224 1.00 0.00 21 ASN A O 8
ATOM 4863 N N . PHE A 1 22 ? 0.570 7.372 8.705 1.00 0.00 22 PHE A N 8
ATOM 4864 C CA . PHE A 1 22 ? 1.799 7.351 9.490 1.00 0.00 22 PHE A CA 8
ATOM 4865 C C . PHE A 1 22 ? 2.734 8.480 9.067 1.00 0.00 22 PHE A C 8
ATOM 4866 O O . PHE A 1 22 ? 2.718 8.915 7.916 1.00 0.00 22 PHE A O 8
ATOM 4883 N N . GLY A 1 23 ? 3.548 8.950 10.007 1.00 0.00 23 GLY A N 8
ATOM 4884 C CA . GLY A 1 23 ? 4.478 10.024 9.713 1.00 0.00 23 GLY A CA 8
ATOM 4885 C C . GLY A 1 23 ? 5.870 9.515 9.395 1.00 0.00 23 GLY A C 8
ATOM 4886 O O . GLY A 1 23 ? 6.826 10.290 9.346 1.00 0.00 23 GLY A O 8
ATOM 4890 N N . ARG A 1 24 ? 5.986 8.209 9.180 1.00 0.00 24 ARG A N 8
ATOM 4891 C CA . ARG A 1 24 ? 7.272 7.597 8.868 1.00 0.00 24 ARG A CA 8
ATOM 4892 C C . ARG A 1 24 ? 7.148 6.648 7.679 1.00 0.00 24 ARG A C 8
ATOM 4893 O O . ARG A 1 24 ? 6.045 6.261 7.292 1.00 0.00 24 ARG A O 8
ATOM 4914 N N . HIS A 1 25 ? 8.287 6.277 7.104 1.00 0.00 25 HIS A N 8
ATOM 4915 C CA . HIS A 1 25 ? 8.307 5.373 5.959 1.00 0.00 25 HIS A CA 8
ATOM 4916 C C . HIS A 1 25 ? 8.155 3.923 6.409 1.00 0.00 25 HIS A C 8
ATOM 4917 O O . HIS A 1 25 ? 7.235 3.224 5.983 1.00 0.00 25 HIS A O 8
ATOM 4931 N N . SER A 1 26 ? 9.063 3.478 7.271 1.00 0.00 26 SER A N 8
ATOM 4932 C CA . SER A 1 26 ? 9.032 2.110 7.775 1.00 0.00 26 SER A CA 8
ATOM 4933 C C . SER A 1 26 ? 7.672 1.786 8.385 1.00 0.00 26 SER A C 8
ATOM 4934 O O . SER A 1 26 ? 7.113 0.714 8.150 1.00 0.00 26 SER A O 8
ATOM 4942 N N . HIS A 1 27 ? 7.144 2.720 9.170 1.00 0.00 27 HIS A N 8
ATOM 4943 C CA . HIS A 1 27 ? 5.849 2.535 9.813 1.00 0.00 27 HIS A CA 8
ATOM 4944 C C . HIS A 1 27 ? 4.809 2.044 8.811 1.00 0.00 27 HIS A C 8
ATOM 4945 O O . HIS A 1 27 ? 4.104 1.065 9.061 1.00 0.00 27 HIS A O 8
ATOM 4959 N N . LEU A 1 28 ? 4.718 2.729 7.676 1.00 0.00 28 LEU A N 8
ATOM 4960 C CA . LEU A 1 28 ? 3.764 2.362 6.636 1.00 0.00 28 LEU A CA 8
ATOM 4961 C C . LEU A 1 28 ? 4.053 0.964 6.100 1.00 0.00 28 LEU A C 8
ATOM 4962 O O . LEU A 1 28 ? 3.154 0.127 6.006 1.00 0.00 28 LEU A O 8
ATOM 4978 N N . ILE A 1 29 ? 5.311 0.717 5.752 1.00 0.00 29 ILE A N 8
ATOM 4979 C CA . ILE A 1 29 ? 5.719 -0.581 5.229 1.00 0.00 29 ILE A CA 8
ATOM 4980 C C . ILE A 1 29 ? 5.121 -1.717 6.052 1.00 0.00 29 ILE A C 8
ATOM 4981 O O . ILE A 1 29 ? 4.300 -2.489 5.557 1.00 0.00 29 ILE A O 8
ATOM 4997 N N . GLU A 1 30 ? 5.538 -1.812 7.311 1.00 0.00 30 GLU A N 8
ATOM 4998 C CA . GLU A 1 30 ? 5.042 -2.854 8.202 1.00 0.00 30 GLU A CA 8
ATOM 4999 C C . GLU A 1 30 ? 3.516 -2.888 8.204 1.00 0.00 30 GLU A C 8
ATOM 5000 O O . GLU A 1 30 ? 2.908 -3.953 8.091 1.00 0.00 30 GLU A O 8
ATOM 5012 N N . HIS A 1 31 ? 2.904 -1.716 8.333 1.00 0.00 31 HIS A N 8
ATOM 5013 C CA . HIS A 1 31 ? 1.449 -1.611 8.349 1.00 0.00 31 HIS A CA 8
ATOM 5014 C C . HIS A 1 31 ? 0.839 -2.331 7.151 1.00 0.00 31 HIS A C 8
ATOM 5015 O O . HIS A 1 31 ? -0.157 -3.043 7.283 1.00 0.00 31 HIS A O 8
ATOM 5029 N N . LEU A 1 32 ? 1.442 -2.140 5.983 1.00 0.00 32 LEU A N 8
ATOM 5030 C CA . LEU A 1 32 ? 0.957 -2.771 4.760 1.00 0.00 32 LEU A CA 8
ATOM 5031 C C . LEU A 1 32 ? 0.956 -4.290 4.895 1.00 0.00 32 LEU A C 8
ATOM 5032 O O . LEU A 1 32 ? 0.216 -4.986 4.199 1.00 0.00 32 LEU A O 8
ATOM 5048 N N . LYS A 1 33 ? 1.788 -4.800 5.796 1.00 0.00 33 LYS A N 8
ATOM 5049 C CA . LYS A 1 33 ? 1.882 -6.237 6.027 1.00 0.00 33 LYS A CA 8
ATOM 5050 C C . LYS A 1 33 ? 0.519 -6.819 6.390 1.00 0.00 33 LYS A C 8
ATOM 5051 O O . LYS A 1 33 ? 0.011 -7.707 5.705 1.00 0.00 33 LYS A O 8
ATOM 5070 N N . ARG A 1 34 ? -0.066 -6.313 7.470 1.00 0.00 34 ARG A N 8
ATOM 5071 C CA . ARG A 1 34 ? -1.370 -6.783 7.924 1.00 0.00 34 ARG A CA 8
ATOM 5072 C C . ARG A 1 34 ? -2.335 -6.925 6.751 1.00 0.00 34 ARG A C 8
ATOM 5073 O O . ARG A 1 34 ? -3.207 -7.794 6.752 1.00 0.00 34 ARG A O 8
ATOM 5094 N N . HIS A 1 35 ? -2.173 -6.064 5.751 1.00 0.00 35 HIS A N 8
ATOM 5095 C CA . HIS A 1 35 ? -3.030 -6.093 4.571 1.00 0.00 35 HIS A CA 8
ATOM 5096 C C . HIS A 1 35 ? -2.504 -7.090 3.542 1.00 0.00 35 HIS A C 8
ATOM 5097 O O . HIS A 1 35 ? -2.612 -6.867 2.336 1.00 0.00 35 HIS A O 8
ATOM 5111 N N . PHE A 1 36 ? -1.935 -8.189 4.026 1.00 0.00 36 PHE A N 8
ATOM 5112 C CA . PHE A 1 36 ? -1.391 -9.219 3.149 1.00 0.00 36 PHE A CA 8
ATOM 5113 C C . PHE A 1 36 ? -1.843 -10.607 3.595 1.00 0.00 36 PHE A C 8
ATOM 5114 O O . PHE A 1 36 ? -2.203 -11.448 2.771 1.00 0.00 36 PHE A O 8
ATOM 5131 N N . ARG A 1 37 ? -1.820 -10.838 4.903 1.00 0.00 37 ARG A N 8
ATOM 5132 C CA . ARG A 1 37 ? -2.224 -12.124 5.459 1.00 0.00 37 ARG A CA 8
ATOM 5133 C C . ARG A 1 37 ? -3.722 -12.143 5.751 1.00 0.00 37 ARG A C 8
ATOM 5134 O O . ARG A 1 37 ? -4.151 -12.599 6.810 1.00 0.00 37 ARG A O 8
ATOM 5155 N N . GLU A 1 38 ? -4.511 -11.642 4.805 1.00 0.00 38 GLU A N 8
ATOM 5156 C CA . GLU A 1 38 ? -5.960 -11.601 4.963 1.00 0.00 38 GLU A CA 8
ATOM 5157 C C . GLU A 1 38 ? -6.574 -12.974 4.709 1.00 0.00 38 GLU A C 8
ATOM 5158 O O . GLU A 1 38 ? -6.192 -13.675 3.771 1.00 0.00 38 GLU A O 8
ATOM 5170 N N . LYS A 1 39 ? -7.528 -13.354 5.552 1.00 0.00 39 LYS A N 8
ATOM 5171 C CA . LYS A 1 39 ? -8.198 -14.643 5.421 1.00 0.00 39 LYS A CA 8
ATOM 5172 C C . LYS A 1 39 ? -8.672 -14.866 3.989 1.00 0.00 39 LYS A C 8
ATOM 5173 O O . LYS A 1 39 ? -8.280 -15.835 3.339 1.00 0.00 39 LYS A O 8
ATOM 5192 N N . SER A 1 40 ? -9.517 -13.962 3.502 1.00 0.00 40 SER A N 8
ATOM 5193 C CA . SER A 1 40 ? -10.046 -14.062 2.147 1.00 0.00 40 SER A CA 8
ATOM 5194 C C . SER A 1 40 ? -9.517 -12.930 1.272 1.00 0.00 40 SER A C 8
ATOM 5195 O O . SER A 1 40 ? -10.186 -11.915 1.078 1.00 0.00 40 SER A O 8
ATOM 5203 N N . SER A 1 41 ? -8.309 -13.112 0.747 1.00 0.00 41 SER A N 8
ATOM 5204 C CA . SER A 1 41 ? -7.687 -12.105 -0.105 1.00 0.00 41 SER A CA 8
ATOM 5205 C C . SER A 1 41 ? -7.958 -12.396 -1.577 1.00 0.00 41 SER A C 8
ATOM 5206 O O . SER A 1 41 ? -8.674 -11.653 -2.247 1.00 0.00 41 SER A O 8
ATOM 5214 N N . GLY A 1 42 ? -7.378 -13.484 -2.076 1.00 0.00 42 GLY A N 8
ATOM 5215 C CA . GLY A 1 42 ? -7.568 -13.856 -3.465 1.00 0.00 42 GLY A CA 8
ATOM 5216 C C . GLY A 1 42 ? -9.027 -13.840 -3.876 1.00 0.00 42 GLY A C 8
ATOM 5217 O O . GLY A 1 42 ? -9.464 -12.999 -4.663 1.00 0.00 42 GLY A O 8
ATOM 5221 N N . PRO A 1 43 ? -9.808 -14.787 -3.337 1.00 0.00 43 PRO A N 8
ATOM 5222 C CA . PRO A 1 43 ? -11.238 -14.901 -3.638 1.00 0.00 43 PRO A CA 8
ATOM 5223 C C . PRO A 1 43 ? -12.049 -13.756 -3.041 1.00 0.00 43 PRO A C 8
ATOM 5224 O O . PRO A 1 43 ? -11.856 -13.383 -1.884 1.00 0.00 43 PRO A O 8
ATOM 5235 N N . SER A 1 44 ? -12.957 -13.201 -3.838 1.00 0.00 44 SER A N 8
ATOM 5236 C CA . SER A 1 44 ? -13.795 -12.095 -3.389 1.00 0.00 44 SER A CA 8
ATOM 5237 C C . SER A 1 44 ? -15.273 -12.457 -3.494 1.00 0.00 44 SER A C 8
ATOM 5238 O O . SER A 1 44 ? -15.695 -13.123 -4.439 1.00 0.00 44 SER A O 8
ATOM 5246 N N . SER A 1 45 ? -16.055 -12.013 -2.515 1.00 0.00 45 SER A N 8
ATOM 5247 C CA . SER A 1 45 ? -17.486 -12.293 -2.493 1.00 0.00 45 SER A CA 8
ATOM 5248 C C . SER A 1 45 ? -18.129 -11.941 -3.832 1.00 0.00 45 SER A C 8
ATOM 5249 O O . SER A 1 45 ? -18.458 -10.785 -4.090 1.00 0.00 45 SER A O 8
ATOM 5257 N N . GLY A 1 46 ? -18.303 -12.950 -4.681 1.00 0.00 46 GLY A N 8
ATOM 5258 C CA . GLY A 1 46 ? -18.905 -12.728 -5.983 1.00 0.00 46 GLY A CA 8
ATOM 5259 C C . GLY A 1 46 ? -18.205 -11.636 -6.766 1.00 0.00 46 GLY A C 8
ATOM 5260 O O . GLY A 1 46 ? -17.189 -11.121 -6.300 1.00 0.00 46 GLY A O 8
ATOM 5265 N N . GLY A 1 1 ? -13.253 7.908 17.921 1.00 0.00 1 GLY A N 9
ATOM 5266 C CA . GLY A 1 1 ? -13.363 9.065 17.051 1.00 0.00 1 GLY A CA 9
ATOM 5267 C C . GLY A 1 1 ? -13.212 10.372 17.804 1.00 0.00 1 GLY A C 9
ATOM 5268 O O . GLY A 1 1 ? -12.121 10.937 17.867 1.00 0.00 1 GLY A O 9
ATOM 5272 N N . SER A 1 2 ? -14.312 10.855 18.374 1.00 0.00 2 SER A N 9
ATOM 5273 C CA . SER A 1 2 ? -14.299 12.107 19.121 1.00 0.00 2 SER A CA 9
ATOM 5274 C C . SER A 1 2 ? -12.986 12.272 19.881 1.00 0.00 2 SER A C 9
ATOM 5275 O O . SER A 1 2 ? -12.351 13.325 19.824 1.00 0.00 2 SER A O 9
ATOM 5283 N N . SER A 1 3 ? -12.586 11.224 20.593 1.00 0.00 3 SER A N 9
ATOM 5284 C CA . SER A 1 3 ? -11.352 11.253 21.369 1.00 0.00 3 SER A CA 9
ATOM 5285 C C . SER A 1 3 ? -10.286 12.086 20.663 1.00 0.00 3 SER A C 9
ATOM 5286 O O . SER A 1 3 ? -9.679 12.973 21.262 1.00 0.00 3 SER A O 9
ATOM 5294 N N . GLY A 1 4 ? -10.065 11.793 19.385 1.00 0.00 4 GLY A N 9
ATOM 5295 C CA . GLY A 1 4 ? -9.073 12.523 18.618 1.00 0.00 4 GLY A CA 9
ATOM 5296 C C . GLY A 1 4 ? -7.701 11.883 18.686 1.00 0.00 4 GLY A C 9
ATOM 5297 O O . GLY A 1 4 ? -7.278 11.417 19.744 1.00 0.00 4 GLY A O 9
ATOM 5301 N N . SER A 1 5 ? -7.004 11.859 17.555 1.00 0.00 5 SER A N 9
ATOM 5302 C CA . SER A 1 5 ? -5.673 11.265 17.489 1.00 0.00 5 SER A CA 9
ATOM 5303 C C . SER A 1 5 ? -4.598 12.347 17.444 1.00 0.00 5 SER A C 9
ATOM 5304 O O . SER A 1 5 ? -4.899 13.531 17.295 1.00 0.00 5 SER A O 9
ATOM 5312 N N . SER A 1 6 ? -3.343 11.930 17.575 1.00 0.00 6 SER A N 9
ATOM 5313 C CA . SER A 1 6 ? -2.221 12.862 17.554 1.00 0.00 6 SER A CA 9
ATOM 5314 C C . SER A 1 6 ? -1.420 12.718 16.263 1.00 0.00 6 SER A C 9
ATOM 5315 O O . SER A 1 6 ? -1.119 11.609 15.827 1.00 0.00 6 SER A O 9
ATOM 5323 N N . GLY A 1 7 ? -1.078 13.851 15.657 1.00 0.00 7 GLY A N 9
ATOM 5324 C CA . GLY A 1 7 ? -0.316 13.831 14.422 1.00 0.00 7 GLY A CA 9
ATOM 5325 C C . GLY A 1 7 ? 0.231 15.197 14.056 1.00 0.00 7 GLY A C 9
ATOM 5326 O O . GLY A 1 7 ? -0.525 16.155 13.902 1.00 0.00 7 GLY A O 9
ATOM 5330 N N . SER A 1 8 ? 1.550 15.287 13.919 1.00 0.00 8 SER A N 9
ATOM 5331 C CA . SER A 1 8 ? 2.199 16.547 13.574 1.00 0.00 8 SER A CA 9
ATOM 5332 C C . SER A 1 8 ? 1.332 17.359 12.617 1.00 0.00 8 SER A C 9
ATOM 5333 O O . SER A 1 8 ? 0.908 18.469 12.936 1.00 0.00 8 SER A O 9
ATOM 5341 N N . GLY A 1 9 ? 1.073 16.797 11.440 1.00 0.00 9 GLY A N 9
ATOM 5342 C CA . GLY A 1 9 ? 0.259 17.482 10.454 1.00 0.00 9 GLY A CA 9
ATOM 5343 C C . GLY A 1 9 ? 0.280 16.792 9.104 1.00 0.00 9 GLY A C 9
ATOM 5344 O O . GLY A 1 9 ? -0.693 16.145 8.717 1.00 0.00 9 GLY A O 9
ATOM 5348 N N . GLU A 1 10 ? 1.390 16.931 8.387 1.00 0.00 10 GLU A N 9
ATOM 5349 C CA . GLU A 1 10 ? 1.531 16.317 7.071 1.00 0.00 10 GLU A CA 9
ATOM 5350 C C . GLU A 1 10 ? 1.579 14.796 7.184 1.00 0.00 10 GLU A C 9
ATOM 5351 O O . GLU A 1 10 ? 2.417 14.242 7.895 1.00 0.00 10 GLU A O 9
ATOM 5363 N N . ARG A 1 11 ? 0.674 14.128 6.476 1.00 0.00 11 ARG A N 9
ATOM 5364 C CA . ARG A 1 11 ? 0.612 12.671 6.497 1.00 0.00 11 ARG A CA 9
ATOM 5365 C C . ARG A 1 11 ? 0.773 12.100 5.092 1.00 0.00 11 ARG A C 9
ATOM 5366 O O . ARG A 1 11 ? -0.196 11.724 4.432 1.00 0.00 11 ARG A O 9
ATOM 5387 N N . PRO A 1 12 ? 2.028 12.034 4.621 1.00 0.00 12 PRO A N 9
ATOM 5388 C CA . PRO A 1 12 ? 2.346 11.510 3.289 1.00 0.00 12 PRO A CA 9
ATOM 5389 C C . PRO A 1 12 ? 2.125 10.004 3.190 1.00 0.00 12 PRO A C 9
ATOM 5390 O O . PRO A 1 12 ? 2.050 9.448 2.094 1.00 0.00 12 PRO A O 9
ATOM 5401 N N . TYR A 1 13 ? 2.021 9.349 4.341 1.00 0.00 13 TYR A N 9
ATOM 5402 C CA . TYR A 1 13 ? 1.810 7.907 4.384 1.00 0.00 13 TYR A CA 9
ATOM 5403 C C . TYR A 1 13 ? 0.432 7.575 4.949 1.00 0.00 13 TYR A C 9
ATOM 5404 O O . TYR A 1 13 ? 0.300 7.195 6.111 1.00 0.00 13 TYR A O 9
ATOM 5422 N N . GLY A 1 14 ? -0.594 7.721 4.115 1.00 0.00 14 GLY A N 9
ATOM 5423 C CA . GLY A 1 14 ? -1.948 7.432 4.547 1.00 0.00 14 GLY A CA 9
ATOM 5424 C C . GLY A 1 14 ? -2.558 6.262 3.801 1.00 0.00 14 GLY A C 9
ATOM 5425 O O . GLY A 1 14 ? -3.216 6.445 2.776 1.00 0.00 14 GLY A O 9
ATOM 5429 N N . CYS A 1 15 ? -2.338 5.056 4.313 1.00 0.00 15 CYS A N 9
ATOM 5430 C CA . CYS A 1 15 ? -2.868 3.851 3.688 1.00 0.00 15 CYS A CA 9
ATOM 5431 C C . CYS A 1 15 ? -4.301 4.070 3.212 1.00 0.00 15 CYS A C 9
ATOM 5432 O O . CYS A 1 15 ? -5.033 4.888 3.768 1.00 0.00 15 CYS A O 9
ATOM 5439 N N . ASN A 1 16 ? -4.695 3.334 2.178 1.00 0.00 16 ASN A N 9
ATOM 5440 C CA . ASN A 1 16 ? -6.040 3.448 1.625 1.00 0.00 16 ASN A CA 9
ATOM 5441 C C . ASN A 1 16 ? -6.852 2.188 1.907 1.00 0.00 16 ASN A C 9
ATOM 5442 O O . ASN A 1 16 ? -8.031 2.262 2.252 1.00 0.00 16 ASN A O 9
ATOM 5453 N N . GLU A 1 17 ? -6.212 1.032 1.759 1.00 0.00 17 GLU A N 9
ATOM 5454 C CA . GLU A 1 17 ? -6.876 -0.244 1.997 1.00 0.00 17 GLU A CA 9
ATOM 5455 C C . GLU A 1 17 ? -7.757 -0.175 3.241 1.00 0.00 17 GLU A C 9
ATOM 5456 O O . GLU A 1 17 ? -8.891 -0.655 3.240 1.00 0.00 17 GLU A O 9
ATOM 5468 N N . CYS A 1 18 ? -7.227 0.425 4.302 1.00 0.00 18 CYS A N 9
ATOM 5469 C CA . CYS A 1 18 ? -7.963 0.557 5.553 1.00 0.00 18 CYS A CA 9
ATOM 5470 C C . CYS A 1 18 ? -8.133 2.025 5.932 1.00 0.00 18 CYS A C 9
ATOM 5471 O O . CYS A 1 18 ? -9.206 2.445 6.365 1.00 0.00 18 CYS A O 9
ATOM 5478 N N . GLY A 1 19 ? -7.067 2.802 5.764 1.00 0.00 19 GLY A N 9
ATOM 5479 C CA . GLY A 1 19 ? -7.119 4.214 6.092 1.00 0.00 19 GLY A CA 9
ATOM 5480 C C . GLY A 1 19 ? -6.325 4.550 7.339 1.00 0.00 19 GLY A C 9
ATOM 5481 O O . GLY A 1 19 ? -6.892 4.942 8.359 1.00 0.00 19 GLY A O 9
ATOM 5485 N N . LYS A 1 20 ? -5.008 4.394 7.260 1.00 0.00 20 LYS A N 9
ATOM 5486 C CA . LYS A 1 20 ? -4.133 4.682 8.390 1.00 0.00 20 LYS A CA 9
ATOM 5487 C C . LYS A 1 20 ? -3.003 5.620 7.978 1.00 0.00 20 LYS A C 9
ATOM 5488 O O . LYS A 1 20 ? -2.390 5.444 6.927 1.00 0.00 20 LYS A O 9
ATOM 5507 N N . ASN A 1 21 ? -2.733 6.617 8.815 1.00 0.00 21 ASN A N 9
ATOM 5508 C CA . ASN A 1 21 ? -1.676 7.583 8.538 1.00 0.00 21 ASN A CA 9
ATOM 5509 C C . ASN A 1 21 ? -0.465 7.335 9.431 1.00 0.00 21 ASN A C 9
ATOM 5510 O O . ASN A 1 21 ? -0.589 6.785 10.526 1.00 0.00 21 ASN A O 9
ATOM 5521 N N . PHE A 1 22 ? 0.707 7.744 8.957 1.00 0.00 22 PHE A N 9
ATOM 5522 C CA . PHE A 1 22 ? 1.942 7.566 9.712 1.00 0.00 22 PHE A CA 9
ATOM 5523 C C . PHE A 1 22 ? 2.945 8.668 9.382 1.00 0.00 22 PHE A C 9
ATOM 5524 O O . PHE A 1 22 ? 2.837 9.333 8.353 1.00 0.00 22 PHE A O 9
ATOM 5541 N N . GLY A 1 23 ? 3.920 8.856 10.266 1.00 0.00 23 GLY A N 9
ATOM 5542 C CA . GLY A 1 23 ? 4.928 9.878 10.052 1.00 0.00 23 GLY A CA 9
ATOM 5543 C C . GLY A 1 23 ? 6.241 9.304 9.558 1.00 0.00 23 GLY A C 9
ATOM 5544 O O . GLY A 1 23 ? 7.298 9.910 9.738 1.00 0.00 23 GLY A O 9
ATOM 5548 N N . ARG A 1 24 ? 6.175 8.132 8.935 1.00 0.00 24 ARG A N 9
ATOM 5549 C CA . ARG A 1 24 ? 7.369 7.475 8.416 1.00 0.00 24 ARG A CA 9
ATOM 5550 C C . ARG A 1 24 ? 7.011 6.509 7.291 1.00 0.00 24 ARG A C 9
ATOM 5551 O O . ARG A 1 24 ? 5.973 5.848 7.332 1.00 0.00 24 ARG A O 9
ATOM 5572 N N . HIS A 1 25 ? 7.879 6.432 6.286 1.00 0.00 25 HIS A N 9
ATOM 5573 C CA . HIS A 1 25 ? 7.655 5.546 5.149 1.00 0.00 25 HIS A CA 9
ATOM 5574 C C . HIS A 1 25 ? 7.809 4.085 5.559 1.00 0.00 25 HIS A C 9
ATOM 5575 O O . HIS A 1 25 ? 7.493 3.177 4.790 1.00 0.00 25 HIS A O 9
ATOM 5589 N N . SER A 1 26 ? 8.298 3.866 6.776 1.00 0.00 26 SER A N 9
ATOM 5590 C CA . SER A 1 26 ? 8.499 2.515 7.287 1.00 0.00 26 SER A CA 9
ATOM 5591 C C . SER A 1 26 ? 7.231 1.992 7.954 1.00 0.00 26 SER A C 9
ATOM 5592 O O . SER A 1 26 ? 6.720 0.929 7.597 1.00 0.00 26 SER A O 9
ATOM 5600 N N . HIS A 1 27 ? 6.727 2.746 8.925 1.00 0.00 27 HIS A N 9
ATOM 5601 C CA . HIS A 1 27 ? 5.517 2.360 9.644 1.00 0.00 27 HIS A CA 9
ATOM 5602 C C . HIS A 1 27 ? 4.427 1.918 8.673 1.00 0.00 27 HIS A C 9
ATOM 5603 O O . HIS A 1 27 ? 3.748 0.916 8.900 1.00 0.00 27 HIS A O 9
ATOM 5617 N N . LEU A 1 28 ? 4.263 2.672 7.591 1.00 0.00 28 LEU A N 9
ATOM 5618 C CA . LEU A 1 28 ? 3.254 2.358 6.585 1.00 0.00 28 LEU A CA 9
ATOM 5619 C C . LEU A 1 28 ? 3.494 0.977 5.986 1.00 0.00 28 LEU A C 9
ATOM 5620 O O . LEU A 1 28 ? 2.549 0.256 5.664 1.00 0.00 28 LEU A O 9
ATOM 5636 N N . ILE A 1 29 ? 4.764 0.614 5.840 1.00 0.00 29 ILE A N 9
ATOM 5637 C CA . ILE A 1 29 ? 5.128 -0.683 5.282 1.00 0.00 29 ILE A CA 9
ATOM 5638 C C . ILE A 1 29 ? 4.678 -1.820 6.194 1.00 0.00 29 ILE A C 9
ATOM 5639 O O . ILE A 1 29 ? 3.796 -2.601 5.838 1.00 0.00 29 ILE A O 9
ATOM 5655 N N . GLU A 1 30 ? 5.289 -1.904 7.371 1.00 0.00 30 GLU A N 9
ATOM 5656 C CA . GLU A 1 30 ? 4.950 -2.945 8.334 1.00 0.00 30 GLU A CA 9
ATOM 5657 C C . GLU A 1 30 ? 3.438 -3.056 8.505 1.00 0.00 30 GLU A C 9
ATOM 5658 O O . GLU A 1 30 ? 2.904 -4.145 8.717 1.00 0.00 30 GLU A O 9
ATOM 5670 N N . HIS A 1 31 ? 2.753 -1.921 8.413 1.00 0.00 31 HIS A N 9
ATOM 5671 C CA . HIS A 1 31 ? 1.302 -1.889 8.558 1.00 0.00 31 HIS A CA 9
ATOM 5672 C C . HIS A 1 31 ? 0.622 -2.526 7.350 1.00 0.00 31 HIS A C 9
ATOM 5673 O O . HIS A 1 31 ? -0.461 -3.101 7.466 1.00 0.00 31 HIS A O 9
ATOM 5687 N N . LEU A 1 32 ? 1.263 -2.419 6.191 1.00 0.00 32 LEU A N 9
ATOM 5688 C CA . LEU A 1 32 ? 0.720 -2.985 4.961 1.00 0.00 32 LEU A CA 9
ATOM 5689 C C . LEU A 1 32 ? 0.939 -4.493 4.911 1.00 0.00 32 LEU A C 9
ATOM 5690 O O . LEU A 1 32 ? 0.277 -5.203 4.154 1.00 0.00 32 LEU A O 9
ATOM 5706 N N . LYS A 1 33 ? 1.870 -4.977 5.726 1.00 0.00 33 LYS A N 9
ATOM 5707 C CA . LYS A 1 33 ? 2.175 -6.402 5.779 1.00 0.00 33 LYS A CA 9
ATOM 5708 C C . LYS A 1 33 ? 1.020 -7.184 6.397 1.00 0.00 33 LYS A C 9
ATOM 5709 O O . LYS A 1 33 ? 0.706 -8.292 5.963 1.00 0.00 33 LYS A O 9
ATOM 5728 N N . ARG A 1 34 ? 0.391 -6.598 7.411 1.00 0.00 34 ARG A N 9
ATOM 5729 C CA . ARG A 1 34 ? -0.729 -7.240 8.088 1.00 0.00 34 ARG A CA 9
ATOM 5730 C C . ARG A 1 34 ? -1.887 -7.473 7.121 1.00 0.00 34 ARG A C 9
ATOM 5731 O O . ARG A 1 34 ? -2.461 -8.562 7.075 1.00 0.00 34 ARG A O 9
ATOM 5752 N N . HIS A 1 35 ? -2.225 -6.444 6.351 1.00 0.00 35 HIS A N 9
ATOM 5753 C CA . HIS A 1 35 ? -3.314 -6.537 5.385 1.00 0.00 35 HIS A CA 9
ATOM 5754 C C . HIS A 1 35 ? -3.198 -7.813 4.557 1.00 0.00 35 HIS A C 9
ATOM 5755 O O . HIS A 1 35 ? -4.201 -8.453 4.240 1.00 0.00 35 HIS A O 9
ATOM 5769 N N . PHE A 1 36 ? -1.968 -8.178 4.209 1.00 0.00 36 PHE A N 9
ATOM 5770 C CA . PHE A 1 36 ? -1.722 -9.376 3.416 1.00 0.00 36 PHE A CA 9
ATOM 5771 C C . PHE A 1 36 ? -2.151 -10.628 4.176 1.00 0.00 36 PHE A C 9
ATOM 5772 O O . PHE A 1 36 ? -2.975 -11.407 3.695 1.00 0.00 36 PHE A O 9
ATOM 5789 N N . ARG A 1 37 ? -1.586 -10.815 5.364 1.00 0.00 37 ARG A N 9
ATOM 5790 C CA . ARG A 1 37 ? -1.908 -11.973 6.189 1.00 0.00 37 ARG A CA 9
ATOM 5791 C C . ARG A 1 37 ? -3.382 -11.965 6.585 1.00 0.00 37 ARG A C 9
ATOM 5792 O O . ARG A 1 37 ? -4.120 -12.903 6.286 1.00 0.00 37 ARG A O 9
ATOM 5813 N N . GLU A 1 38 ? -3.802 -10.900 7.261 1.00 0.00 38 GLU A N 9
ATOM 5814 C CA . GLU A 1 38 ? -5.187 -10.772 7.699 1.00 0.00 38 GLU A CA 9
ATOM 5815 C C . GLU A 1 38 ? -6.139 -11.398 6.684 1.00 0.00 38 GLU A C 9
ATOM 5816 O O . GLU A 1 38 ? -6.365 -10.848 5.606 1.00 0.00 38 GLU A O 9
ATOM 5828 N N . LYS A 1 39 ? -6.694 -12.553 7.036 1.00 0.00 39 LYS A N 9
ATOM 5829 C CA . LYS A 1 39 ? -7.622 -13.255 6.158 1.00 0.00 39 LYS A CA 9
ATOM 5830 C C . LYS A 1 39 ? -8.956 -13.496 6.858 1.00 0.00 39 LYS A C 9
ATOM 5831 O O . LYS A 1 39 ? -9.560 -14.559 6.713 1.00 0.00 39 LYS A O 9
ATOM 5850 N N . SER A 1 40 ? -9.410 -12.503 7.615 1.00 0.00 40 SER A N 9
ATOM 5851 C CA . SER A 1 40 ? -10.672 -12.608 8.339 1.00 0.00 40 SER A CA 9
ATOM 5852 C C . SER A 1 40 ? -11.817 -12.945 7.388 1.00 0.00 40 SER A C 9
ATOM 5853 O O . SER A 1 40 ? -12.446 -13.996 7.506 1.00 0.00 40 SER A O 9
ATOM 5861 N N . SER A 1 41 ? -12.080 -12.045 6.446 1.00 0.00 41 SER A N 9
ATOM 5862 C CA . SER A 1 41 ? -13.151 -12.245 5.477 1.00 0.00 41 SER A CA 9
ATOM 5863 C C . SER A 1 41 ? -12.643 -13.001 4.254 1.00 0.00 41 SER A C 9
ATOM 5864 O O . SER A 1 41 ? -13.254 -13.974 3.814 1.00 0.00 41 SER A O 9
ATOM 5872 N N . GLY A 1 42 ? -11.519 -12.546 3.708 1.00 0.00 42 GLY A N 9
ATOM 5873 C CA . GLY A 1 42 ? -10.947 -13.191 2.541 1.00 0.00 42 GLY A CA 9
ATOM 5874 C C . GLY A 1 42 ? -10.432 -12.194 1.522 1.00 0.00 42 GLY A C 9
ATOM 5875 O O . GLY A 1 42 ? -10.142 -11.041 1.842 1.00 0.00 42 GLY A O 9
ATOM 5879 N N . PRO A 1 43 ? -10.309 -12.639 0.262 1.00 0.00 43 PRO A N 9
ATOM 5880 C CA . PRO A 1 43 ? -9.824 -11.793 -0.832 1.00 0.00 43 PRO A CA 9
ATOM 5881 C C . PRO A 1 43 ? -10.822 -10.704 -1.210 1.00 0.00 43 PRO A C 9
ATOM 5882 O O . PRO A 1 43 ? -10.441 -9.563 -1.472 1.00 0.00 43 PRO A O 9
ATOM 5893 N N . SER A 1 44 ? -12.101 -11.063 -1.234 1.00 0.00 44 SER A N 9
ATOM 5894 C CA . SER A 1 44 ? -13.154 -10.116 -1.583 1.00 0.00 44 SER A CA 9
ATOM 5895 C C . SER A 1 44 ? -12.670 -9.132 -2.644 1.00 0.00 44 SER A C 9
ATOM 5896 O O . SER A 1 44 ? -12.878 -7.924 -2.526 1.00 0.00 44 SER A O 9
ATOM 5904 N N . SER A 1 45 ? -12.024 -9.658 -3.679 1.00 0.00 45 SER A N 9
ATOM 5905 C CA . SER A 1 45 ? -11.506 -8.826 -4.759 1.00 0.00 45 SER A CA 9
ATOM 5906 C C . SER A 1 45 ? -12.478 -7.697 -5.089 1.00 0.00 45 SER A C 9
ATOM 5907 O O . SER A 1 45 ? -12.077 -6.546 -5.254 1.00 0.00 45 SER A O 9
ATOM 5915 N N . GLY A 1 46 ? -13.760 -8.037 -5.184 1.00 0.00 46 GLY A N 9
ATOM 5916 C CA . GLY A 1 46 ? -14.770 -7.042 -5.494 1.00 0.00 46 GLY A CA 9
ATOM 5917 C C . GLY A 1 46 ? -14.361 -6.138 -6.640 1.00 0.00 46 GLY A C 9
ATOM 5918 O O . GLY A 1 46 ? -14.468 -4.919 -6.509 1.00 0.00 46 GLY A O 9
ATOM 5923 N N . GLY A 1 1 ? -18.905 4.814 0.409 1.00 0.00 1 GLY A N 10
ATOM 5924 C CA . GLY A 1 1 ? -18.292 4.857 1.724 1.00 0.00 1 GLY A CA 10
ATOM 5925 C C . GLY A 1 1 ? -16.839 5.285 1.673 1.00 0.00 1 GLY A C 10
ATOM 5926 O O . GLY A 1 1 ? -15.956 4.566 2.141 1.00 0.00 1 GLY A O 10
ATOM 5930 N N . SER A 1 2 ? -16.589 6.459 1.101 1.00 0.00 2 SER A N 10
ATOM 5931 C CA . SER A 1 2 ? -15.232 6.979 0.985 1.00 0.00 2 SER A CA 10
ATOM 5932 C C . SER A 1 2 ? -15.127 8.367 1.610 1.00 0.00 2 SER A C 10
ATOM 5933 O O . SER A 1 2 ? -16.081 9.145 1.584 1.00 0.00 2 SER A O 10
ATOM 5941 N N . SER A 1 3 ? -13.961 8.671 2.170 1.00 0.00 3 SER A N 10
ATOM 5942 C CA . SER A 1 3 ? -13.731 9.963 2.805 1.00 0.00 3 SER A CA 10
ATOM 5943 C C . SER A 1 3 ? -12.415 10.573 2.334 1.00 0.00 3 SER A C 10
ATOM 5944 O O . SER A 1 3 ? -11.359 10.323 2.914 1.00 0.00 3 SER A O 10
ATOM 5952 N N . GLY A 1 4 ? -12.486 11.376 1.277 1.00 0.00 4 GLY A N 10
ATOM 5953 C CA . GLY A 1 4 ? -11.294 12.010 0.745 1.00 0.00 4 GLY A CA 10
ATOM 5954 C C . GLY A 1 4 ? -10.586 12.869 1.774 1.00 0.00 4 GLY A C 10
ATOM 5955 O O . GLY A 1 4 ? -9.757 12.376 2.539 1.00 0.00 4 GLY A O 10
ATOM 5959 N N . SER A 1 5 ? -10.910 14.158 1.791 1.00 0.00 5 SER A N 10
ATOM 5960 C CA . SER A 1 5 ? -10.295 15.089 2.730 1.00 0.00 5 SER A CA 10
ATOM 5961 C C . SER A 1 5 ? -8.782 15.130 2.540 1.00 0.00 5 SER A C 10
ATOM 5962 O O . SER A 1 5 ? -8.023 15.123 3.510 1.00 0.00 5 SER A O 10
ATOM 5970 N N . SER A 1 6 ? -8.350 15.174 1.284 1.00 0.00 6 SER A N 10
ATOM 5971 C CA . SER A 1 6 ? -6.927 15.212 0.966 1.00 0.00 6 SER A CA 10
ATOM 5972 C C . SER A 1 6 ? -6.455 16.649 0.764 1.00 0.00 6 SER A C 10
ATOM 5973 O O . SER A 1 6 ? -6.997 17.383 -0.061 1.00 0.00 6 SER A O 10
ATOM 5981 N N . GLY A 1 7 ? -5.438 17.044 1.525 1.00 0.00 7 GLY A N 10
ATOM 5982 C CA . GLY A 1 7 ? -4.909 18.391 1.415 1.00 0.00 7 GLY A CA 10
ATOM 5983 C C . GLY A 1 7 ? -3.912 18.712 2.511 1.00 0.00 7 GLY A C 10
ATOM 5984 O O . GLY A 1 7 ? -3.301 17.813 3.087 1.00 0.00 7 GLY A O 10
ATOM 5988 N N . SER A 1 8 ? -3.745 20.000 2.797 1.00 0.00 8 SER A N 10
ATOM 5989 C CA . SER A 1 8 ? -2.811 20.439 3.827 1.00 0.00 8 SER A CA 10
ATOM 5990 C C . SER A 1 8 ? -3.085 19.727 5.149 1.00 0.00 8 SER A C 10
ATOM 5991 O O . SER A 1 8 ? -4.229 19.408 5.469 1.00 0.00 8 SER A O 10
ATOM 5999 N N . GLY A 1 9 ? -2.025 19.481 5.913 1.00 0.00 9 GLY A N 10
ATOM 6000 C CA . GLY A 1 9 ? -2.171 18.809 7.190 1.00 0.00 9 GLY A CA 10
ATOM 6001 C C . GLY A 1 9 ? -2.530 17.344 7.037 1.00 0.00 9 GLY A C 10
ATOM 6002 O O . GLY A 1 9 ? -3.588 16.908 7.489 1.00 0.00 9 GLY A O 10
ATOM 6006 N N . GLU A 1 10 ? -1.647 16.584 6.397 1.00 0.00 10 GLU A N 10
ATOM 6007 C CA . GLU A 1 10 ? -1.879 15.160 6.183 1.00 0.00 10 GLU A CA 10
ATOM 6008 C C . GLU A 1 10 ? -0.573 14.439 5.861 1.00 0.00 10 GLU A C 10
ATOM 6009 O O . GLU A 1 10 ? 0.174 14.852 4.974 1.00 0.00 10 GLU A O 10
ATOM 6021 N N . ARG A 1 11 ? -0.305 13.359 6.588 1.00 0.00 11 ARG A N 10
ATOM 6022 C CA . ARG A 1 11 ? 0.910 12.581 6.382 1.00 0.00 11 ARG A CA 10
ATOM 6023 C C . ARG A 1 11 ? 0.939 11.980 4.980 1.00 0.00 11 ARG A C 10
ATOM 6024 O O . ARG A 1 11 ? -0.087 11.586 4.425 1.00 0.00 11 ARG A O 10
ATOM 6045 N N . PRO A 1 12 ? 2.142 11.908 4.391 1.00 0.00 12 PRO A N 10
ATOM 6046 C CA . PRO A 1 12 ? 2.334 11.356 3.047 1.00 0.00 12 PRO A CA 10
ATOM 6047 C C . PRO A 1 12 ? 2.113 9.848 3.002 1.00 0.00 12 PRO A C 10
ATOM 6048 O O . PRO A 1 12 ? 1.719 9.300 1.973 1.00 0.00 12 PRO A O 10
ATOM 6059 N N . TYR A 1 13 ? 2.369 9.184 4.123 1.00 0.00 13 TYR A N 10
ATOM 6060 C CA . TYR A 1 13 ? 2.200 7.739 4.211 1.00 0.00 13 TYR A CA 10
ATOM 6061 C C . TYR A 1 13 ? 0.775 7.381 4.623 1.00 0.00 13 TYR A C 10
ATOM 6062 O O . TYR A 1 13 ? 0.562 6.569 5.522 1.00 0.00 13 TYR A O 10
ATOM 6080 N N . GLY A 1 14 ? -0.198 7.995 3.957 1.00 0.00 14 GLY A N 10
ATOM 6081 C CA . GLY A 1 14 ? -1.591 7.729 4.267 1.00 0.00 14 GLY A CA 10
ATOM 6082 C C . GLY A 1 14 ? -2.115 6.491 3.566 1.00 0.00 14 GLY A C 10
ATOM 6083 O O . GLY A 1 14 ? -2.157 6.435 2.337 1.00 0.00 14 GLY A O 10
ATOM 6087 N N . CYS A 1 15 ? -2.513 5.494 4.349 1.00 0.00 15 CYS A N 10
ATOM 6088 C CA . CYS A 1 15 ? -3.034 4.249 3.798 1.00 0.00 15 CYS A CA 10
ATOM 6089 C C . CYS A 1 15 ? -4.500 4.400 3.404 1.00 0.00 15 CYS A C 10
ATOM 6090 O O . CYS A 1 15 ? -5.252 5.136 4.042 1.00 0.00 15 CYS A O 10
ATOM 6097 N N . ASN A 1 16 ? -4.899 3.699 2.348 1.00 0.00 16 ASN A N 10
ATOM 6098 C CA . ASN A 1 16 ? -6.275 3.755 1.869 1.00 0.00 16 ASN A CA 10
ATOM 6099 C C . ASN A 1 16 ? -7.017 2.461 2.189 1.00 0.00 16 ASN A C 10
ATOM 6100 O O . ASN A 1 16 ? -8.219 2.472 2.450 1.00 0.00 16 ASN A O 10
ATOM 6111 N N . GLU A 1 17 ? -6.290 1.348 2.168 1.00 0.00 17 GLU A N 10
ATOM 6112 C CA . GLU A 1 17 ? -6.879 0.046 2.457 1.00 0.00 17 GLU A CA 10
ATOM 6113 C C . GLU A 1 17 ? -7.793 0.120 3.677 1.00 0.00 17 GLU A C 10
ATOM 6114 O O . GLU A 1 17 ? -8.917 -0.381 3.656 1.00 0.00 17 GLU A O 10
ATOM 6126 N N . CYS A 1 18 ? -7.301 0.749 4.739 1.00 0.00 18 CYS A N 10
ATOM 6127 C CA . CYS A 1 18 ? -8.070 0.889 5.969 1.00 0.00 18 CYS A CA 10
ATOM 6128 C C . CYS A 1 18 ? -8.223 2.359 6.351 1.00 0.00 18 CYS A C 10
ATOM 6129 O O . CYS A 1 18 ? -9.284 2.786 6.805 1.00 0.00 18 CYS A O 10
ATOM 6136 N N . GLY A 1 19 ? -7.155 3.128 6.163 1.00 0.00 19 GLY A N 10
ATOM 6137 C CA . GLY A 1 19 ? -7.190 4.541 6.492 1.00 0.00 19 GLY A CA 10
ATOM 6138 C C . GLY A 1 19 ? -6.290 4.887 7.661 1.00 0.00 19 GLY A C 10
ATOM 6139 O O . GLY A 1 19 ? -6.639 5.718 8.499 1.00 0.00 19 GLY A O 10
ATOM 6143 N N . LYS A 1 20 ? -5.126 4.247 7.719 1.00 0.00 20 LYS A N 10
ATOM 6144 C CA . LYS A 1 20 ? -4.172 4.490 8.794 1.00 0.00 20 LYS A CA 10
ATOM 6145 C C . LYS A 1 20 ? -2.931 5.205 8.268 1.00 0.00 20 LYS A C 10
ATOM 6146 O O . LYS A 1 20 ? -2.235 4.695 7.391 1.00 0.00 20 LYS A O 10
ATOM 6165 N N . ASN A 1 21 ? -2.659 6.386 8.812 1.00 0.00 21 ASN A N 10
ATOM 6166 C CA . ASN A 1 21 ? -1.501 7.170 8.398 1.00 0.00 21 ASN A CA 10
ATOM 6167 C C . ASN A 1 21 ? -0.300 6.882 9.294 1.00 0.00 21 ASN A C 10
ATOM 6168 O O . ASN A 1 21 ? -0.425 6.214 10.321 1.00 0.00 21 ASN A O 10
ATOM 6179 N N . PHE A 1 22 ? 0.862 7.391 8.899 1.00 0.00 22 PHE A N 10
ATOM 6180 C CA . PHE A 1 22 ? 2.086 7.188 9.666 1.00 0.00 22 PHE A CA 10
ATOM 6181 C C . PHE A 1 22 ? 3.109 8.276 9.354 1.00 0.00 22 PHE A C 10
ATOM 6182 O O . PHE A 1 22 ? 3.105 8.855 8.269 1.00 0.00 22 PHE A O 10
ATOM 6199 N N . GLY A 1 23 ? 3.986 8.548 10.316 1.00 0.00 23 GLY A N 10
ATOM 6200 C CA . GLY A 1 23 ? 5.003 9.566 10.126 1.00 0.00 23 GLY A CA 10
ATOM 6201 C C . GLY A 1 23 ? 6.368 8.975 9.834 1.00 0.00 23 GLY A C 10
ATOM 6202 O O . GLY A 1 23 ? 7.391 9.630 10.033 1.00 0.00 23 GLY A O 10
ATOM 6206 N N . ARG A 1 24 ? 6.384 7.732 9.362 1.00 0.00 24 ARG A N 10
ATOM 6207 C CA . ARG A 1 24 ? 7.633 7.052 9.045 1.00 0.00 24 ARG A CA 10
ATOM 6208 C C . ARG A 1 24 ? 7.446 6.086 7.879 1.00 0.00 24 ARG A C 10
ATOM 6209 O O . ARG A 1 24 ? 6.480 5.323 7.840 1.00 0.00 24 ARG A O 10
ATOM 6230 N N . HIS A 1 25 ? 8.375 6.125 6.929 1.00 0.00 25 HIS A N 10
ATOM 6231 C CA . HIS A 1 25 ? 8.313 5.254 5.761 1.00 0.00 25 HIS A CA 10
ATOM 6232 C C . HIS A 1 25 ? 8.175 3.793 6.180 1.00 0.00 25 HIS A C 10
ATOM 6233 O O . HIS A 1 25 ? 7.261 3.095 5.742 1.00 0.00 25 HIS A O 10
ATOM 6247 N N . SER A 1 26 ? 9.089 3.338 7.030 1.00 0.00 26 SER A N 10
ATOM 6248 C CA . SER A 1 26 ? 9.073 1.959 7.505 1.00 0.00 26 SER A CA 10
ATOM 6249 C C . SER A 1 26 ? 7.740 1.630 8.172 1.00 0.00 26 SER A C 10
ATOM 6250 O O . SER A 1 26 ? 7.110 0.619 7.861 1.00 0.00 26 SER A O 10
ATOM 6258 N N . HIS A 1 27 ? 7.317 2.492 9.091 1.00 0.00 27 HIS A N 10
ATOM 6259 C CA . HIS A 1 27 ? 6.059 2.295 9.802 1.00 0.00 27 HIS A CA 10
ATOM 6260 C C . HIS A 1 27 ? 4.944 1.906 8.837 1.00 0.00 27 HIS A C 10
ATOM 6261 O O . HIS A 1 27 ? 4.170 0.986 9.104 1.00 0.00 27 HIS A O 10
ATOM 6275 N N . LEU A 1 28 ? 4.867 2.613 7.714 1.00 0.00 28 LEU A N 10
ATOM 6276 C CA . LEU A 1 28 ? 3.845 2.343 6.709 1.00 0.00 28 LEU A CA 10
ATOM 6277 C C . LEU A 1 28 ? 4.051 0.969 6.079 1.00 0.00 28 LEU A C 10
ATOM 6278 O O . LEU A 1 28 ? 3.123 0.162 6.011 1.00 0.00 28 LEU A O 10
ATOM 6294 N N . ILE A 1 29 ? 5.272 0.709 5.624 1.00 0.00 29 ILE A N 10
ATOM 6295 C CA . ILE A 1 29 ? 5.600 -0.569 5.003 1.00 0.00 29 ILE A CA 10
ATOM 6296 C C . ILE A 1 29 ? 5.062 -1.734 5.828 1.00 0.00 29 ILE A C 10
ATOM 6297 O O . ILE A 1 29 ? 4.166 -2.455 5.390 1.00 0.00 29 ILE A O 10
ATOM 6313 N N . GLU A 1 30 ? 5.616 -1.910 7.023 1.00 0.00 30 GLU A N 10
ATOM 6314 C CA . GLU A 1 30 ? 5.191 -2.988 7.909 1.00 0.00 30 GLU A CA 10
ATOM 6315 C C . GLU A 1 30 ? 3.671 -3.013 8.046 1.00 0.00 30 GLU A C 10
ATOM 6316 O O . GLU A 1 30 ? 3.050 -4.075 8.003 1.00 0.00 30 GLU A O 10
ATOM 6328 N N . HIS A 1 31 ? 3.078 -1.834 8.211 1.00 0.00 31 HIS A N 10
ATOM 6329 C CA . HIS A 1 31 ? 1.631 -1.720 8.354 1.00 0.00 31 HIS A CA 10
ATOM 6330 C C . HIS A 1 31 ? 0.915 -2.387 7.183 1.00 0.00 31 HIS A C 10
ATOM 6331 O O . HIS A 1 31 ? -0.001 -3.187 7.376 1.00 0.00 31 HIS A O 10
ATOM 6345 N N . LEU A 1 32 ? 1.338 -2.052 5.969 1.00 0.00 32 LEU A N 10
ATOM 6346 C CA . LEU A 1 32 ? 0.737 -2.618 4.766 1.00 0.00 32 LEU A CA 10
ATOM 6347 C C . LEU A 1 32 ? 0.700 -4.142 4.841 1.00 0.00 32 LEU A C 10
ATOM 6348 O O . LEU A 1 32 ? -0.107 -4.788 4.173 1.00 0.00 32 LEU A O 10
ATOM 6364 N N . LYS A 1 33 ? 1.579 -4.710 5.660 1.00 0.00 33 LYS A N 10
ATOM 6365 C CA . LYS A 1 33 ? 1.645 -6.157 5.826 1.00 0.00 33 LYS A CA 10
ATOM 6366 C C . LYS A 1 33 ? 0.321 -6.707 6.346 1.00 0.00 33 LYS A C 10
ATOM 6367 O O . LYS A 1 33 ? -0.298 -7.563 5.713 1.00 0.00 33 LYS A O 10
ATOM 6386 N N . ARG A 1 34 ? -0.109 -6.208 7.501 1.00 0.00 34 ARG A N 10
ATOM 6387 C CA . ARG A 1 34 ? -1.360 -6.649 8.105 1.00 0.00 34 ARG A CA 10
ATOM 6388 C C . ARG A 1 34 ? -2.438 -6.844 7.042 1.00 0.00 34 ARG A C 10
ATOM 6389 O O . ARG A 1 34 ? -3.265 -7.752 7.140 1.00 0.00 34 ARG A O 10
ATOM 6410 N N . HIS A 1 35 ? -2.423 -5.986 6.027 1.00 0.00 35 HIS A N 10
ATOM 6411 C CA . HIS A 1 35 ? -3.399 -6.064 4.946 1.00 0.00 35 HIS A CA 10
ATOM 6412 C C . HIS A 1 35 ? -3.040 -7.179 3.969 1.00 0.00 35 HIS A C 10
ATOM 6413 O O . HIS A 1 35 ? -3.855 -8.056 3.685 1.00 0.00 35 HIS A O 10
ATOM 6427 N N . PHE A 1 36 ? -1.814 -7.137 3.456 1.00 0.00 36 PHE A N 10
ATOM 6428 C CA . PHE A 1 36 ? -1.347 -8.143 2.509 1.00 0.00 36 PHE A CA 10
ATOM 6429 C C . PHE A 1 36 ? -1.481 -9.546 3.095 1.00 0.00 36 PHE A C 10
ATOM 6430 O O . PHE A 1 36 ? -2.138 -10.411 2.516 1.00 0.00 36 PHE A O 10
ATOM 6447 N N . ARG A 1 37 ? -0.853 -9.762 4.246 1.00 0.00 37 ARG A N 10
ATOM 6448 C CA . ARG A 1 37 ? -0.901 -11.059 4.910 1.00 0.00 37 ARG A CA 10
ATOM 6449 C C . ARG A 1 37 ? -2.260 -11.723 4.711 1.00 0.00 37 ARG A C 10
ATOM 6450 O O . ARG A 1 37 ? -3.282 -11.217 5.174 1.00 0.00 37 ARG A O 10
ATOM 6471 N N . GLU A 1 38 ? -2.263 -12.858 4.018 1.00 0.00 38 GLU A N 10
ATOM 6472 C CA . GLU A 1 38 ? -3.498 -13.589 3.757 1.00 0.00 38 GLU A CA 10
ATOM 6473 C C . GLU A 1 38 ? -3.580 -14.844 4.621 1.00 0.00 38 GLU A C 10
ATOM 6474 O O . GLU A 1 38 ? -2.565 -15.344 5.108 1.00 0.00 38 GLU A O 10
ATOM 6486 N N . LYS A 1 39 ? -4.795 -15.349 4.807 1.00 0.00 39 LYS A N 10
ATOM 6487 C CA . LYS A 1 39 ? -5.012 -16.546 5.611 1.00 0.00 39 LYS A CA 10
ATOM 6488 C C . LYS A 1 39 ? -4.488 -17.785 4.893 1.00 0.00 39 LYS A C 10
ATOM 6489 O O . LYS A 1 39 ? -4.709 -17.960 3.694 1.00 0.00 39 LYS A O 10
ATOM 6508 N N . SER A 1 40 ? -3.795 -18.644 5.634 1.00 0.00 40 SER A N 10
ATOM 6509 C CA . SER A 1 40 ? -3.238 -19.867 5.067 1.00 0.00 40 SER A CA 10
ATOM 6510 C C . SER A 1 40 ? -3.210 -20.984 6.105 1.00 0.00 40 SER A C 10
ATOM 6511 O O . SER A 1 40 ? -2.740 -20.792 7.227 1.00 0.00 40 SER A O 10
ATOM 6519 N N . SER A 1 41 ? -3.718 -22.151 5.723 1.00 0.00 41 SER A N 10
ATOM 6520 C CA . SER A 1 41 ? -3.756 -23.299 6.621 1.00 0.00 41 SER A CA 10
ATOM 6521 C C . SER A 1 41 ? -2.360 -23.885 6.813 1.00 0.00 41 SER A C 10
ATOM 6522 O O . SER A 1 41 ? -1.975 -24.837 6.135 1.00 0.00 41 SER A O 10
ATOM 6530 N N . GLY A 1 42 ? -1.605 -23.308 7.744 1.00 0.00 42 GLY A N 10
ATOM 6531 C CA . GLY A 1 42 ? -0.261 -23.785 8.009 1.00 0.00 42 GLY A CA 10
ATOM 6532 C C . GLY A 1 42 ? 0.155 -23.576 9.452 1.00 0.00 42 GLY A C 10
ATOM 6533 O O . GLY A 1 42 ? -0.612 -23.073 10.274 1.00 0.00 42 GLY A O 10
ATOM 6537 N N . PRO A 1 43 ? 1.395 -23.968 9.778 1.00 0.00 43 PRO A N 10
ATOM 6538 C CA . PRO A 1 43 ? 1.939 -23.832 11.132 1.00 0.00 43 PRO A CA 10
ATOM 6539 C C . PRO A 1 43 ? 2.194 -22.377 11.510 1.00 0.00 43 PRO A C 10
ATOM 6540 O O . PRO A 1 43 ? 1.962 -21.468 10.713 1.00 0.00 43 PRO A O 10
ATOM 6551 N N . SER A 1 44 ? 2.674 -22.163 12.731 1.00 0.00 44 SER A N 10
ATOM 6552 C CA . SER A 1 44 ? 2.958 -20.817 13.216 1.00 0.00 44 SER A CA 10
ATOM 6553 C C . SER A 1 44 ? 4.461 -20.562 13.262 1.00 0.00 44 SER A C 10
ATOM 6554 O O . SER A 1 44 ? 5.263 -21.478 13.080 1.00 0.00 44 SER A O 10
ATOM 6562 N N . SER A 1 45 ? 4.836 -19.311 13.507 1.00 0.00 45 SER A N 10
ATOM 6563 C CA . SER A 1 45 ? 6.243 -18.933 13.574 1.00 0.00 45 SER A CA 10
ATOM 6564 C C . SER A 1 45 ? 6.737 -18.929 15.017 1.00 0.00 45 SER A C 10
ATOM 6565 O O . SER A 1 45 ? 7.467 -18.030 15.433 1.00 0.00 45 SER A O 10
ATOM 6573 N N . GLY A 1 46 ? 6.331 -19.942 15.778 1.00 0.00 46 GLY A N 10
ATOM 6574 C CA . GLY A 1 46 ? 6.741 -20.037 17.167 1.00 0.00 46 GLY A CA 10
ATOM 6575 C C . GLY A 1 46 ? 8.196 -20.435 17.316 1.00 0.00 46 GLY A C 10
ATOM 6576 O O . GLY A 1 46 ? 8.866 -19.932 18.217 1.00 0.00 46 GLY A O 10
ATOM 6581 N N . GLY A 1 1 ? -24.336 25.089 15.123 1.00 0.00 1 GLY A N 11
ATOM 6582 C CA . GLY A 1 1 ? -22.901 24.878 15.174 1.00 0.00 1 GLY A CA 11
ATOM 6583 C C . GLY A 1 1 ? -22.251 24.978 13.809 1.00 0.00 1 GLY A C 11
ATOM 6584 O O . GLY A 1 1 ? -21.770 26.042 13.420 1.00 0.00 1 GLY A O 11
ATOM 6588 N N . SER A 1 2 ? -22.236 23.867 13.079 1.00 0.00 2 SER A N 11
ATOM 6589 C CA . SER A 1 2 ? -21.635 23.833 11.751 1.00 0.00 2 SER A CA 11
ATOM 6590 C C . SER A 1 2 ? -20.172 24.263 11.806 1.00 0.00 2 SER A C 11
ATOM 6591 O O . SER A 1 2 ? -19.703 25.018 10.954 1.00 0.00 2 SER A O 11
ATOM 6599 N N . SER A 1 3 ? -19.456 23.775 12.814 1.00 0.00 3 SER A N 11
ATOM 6600 C CA . SER A 1 3 ? -18.047 24.110 12.983 1.00 0.00 3 SER A CA 11
ATOM 6601 C C . SER A 1 3 ? -17.226 22.865 13.304 1.00 0.00 3 SER A C 11
ATOM 6602 O O . SER A 1 3 ? -17.771 21.773 13.461 1.00 0.00 3 SER A O 11
ATOM 6610 N N . GLY A 1 4 ? -15.912 23.038 13.401 1.00 0.00 4 GLY A N 11
ATOM 6611 C CA . GLY A 1 4 ? -15.036 21.921 13.703 1.00 0.00 4 GLY A CA 11
ATOM 6612 C C . GLY A 1 4 ? -13.574 22.320 13.729 1.00 0.00 4 GLY A C 11
ATOM 6613 O O . GLY A 1 4 ? -13.213 23.408 13.280 1.00 0.00 4 GLY A O 11
ATOM 6617 N N . SER A 1 5 ? -12.731 21.439 14.257 1.00 0.00 5 SER A N 11
ATOM 6618 C CA . SER A 1 5 ? -11.300 21.707 14.344 1.00 0.00 5 SER A CA 11
ATOM 6619 C C . SER A 1 5 ? -10.498 20.612 13.647 1.00 0.00 5 SER A C 11
ATOM 6620 O O . SER A 1 5 ? -10.094 19.631 14.271 1.00 0.00 5 SER A O 11
ATOM 6628 N N . SER A 1 6 ? -10.273 20.788 12.349 1.00 0.00 6 SER A N 11
ATOM 6629 C CA . SER A 1 6 ? -9.522 19.814 11.565 1.00 0.00 6 SER A CA 11
ATOM 6630 C C . SER A 1 6 ? -8.022 19.975 11.790 1.00 0.00 6 SER A C 11
ATOM 6631 O O . SER A 1 6 ? -7.535 21.077 12.041 1.00 0.00 6 SER A O 11
ATOM 6639 N N . GLY A 1 7 ? -7.294 18.866 11.699 1.00 0.00 7 GLY A N 11
ATOM 6640 C CA . GLY A 1 7 ? -5.857 18.904 11.895 1.00 0.00 7 GLY A CA 11
ATOM 6641 C C . GLY A 1 7 ? -5.113 19.351 10.652 1.00 0.00 7 GLY A C 11
ATOM 6642 O O . GLY A 1 7 ? -5.728 19.740 9.659 1.00 0.00 7 GLY A O 11
ATOM 6646 N N . SER A 1 8 ? -3.786 19.297 10.706 1.00 0.00 8 SER A N 11
ATOM 6647 C CA . SER A 1 8 ? -2.958 19.704 9.578 1.00 0.00 8 SER A CA 11
ATOM 6648 C C . SER A 1 8 ? -2.845 18.580 8.553 1.00 0.00 8 SER A C 11
ATOM 6649 O O . SER A 1 8 ? -3.182 17.431 8.835 1.00 0.00 8 SER A O 11
A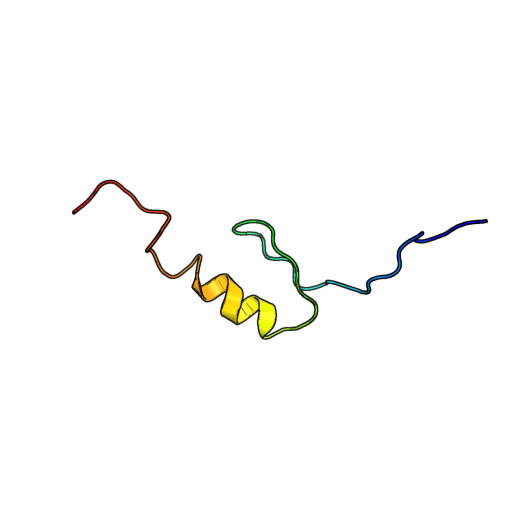TOM 6657 N N . GLY A 1 9 ? -2.368 18.921 7.359 1.00 0.00 9 GLY A N 11
ATOM 6658 C CA . GLY A 1 9 ? -2.219 17.931 6.309 1.00 0.00 9 GLY A CA 11
ATOM 6659 C C . GLY A 1 9 ? -0.772 17.543 6.079 1.00 0.00 9 GLY A C 11
ATOM 6660 O O . GLY A 1 9 ? -0.185 17.893 5.055 1.00 0.00 9 GLY A O 11
ATOM 6664 N N . GLU A 1 10 ? -0.195 16.820 7.033 1.00 0.00 10 GLU A N 11
ATOM 6665 C CA . GLU A 1 10 ? 1.194 16.388 6.930 1.00 0.00 10 GLU A CA 11
ATOM 6666 C C . GLU A 1 10 ? 1.304 14.873 7.077 1.00 0.00 10 GLU A C 11
ATOM 6667 O O . GLU A 1 10 ? 2.070 14.373 7.901 1.00 0.00 10 GLU A O 11
ATOM 6679 N N . ARG A 1 11 ? 0.533 14.148 6.273 1.00 0.00 11 ARG A N 11
ATOM 6680 C CA . ARG A 1 11 ? 0.543 12.691 6.314 1.00 0.00 11 ARG A CA 11
ATOM 6681 C C . ARG A 1 11 ? 0.791 12.109 4.926 1.00 0.00 11 ARG A C 11
ATOM 6682 O O . ARG A 1 11 ? -0.132 11.690 4.227 1.00 0.00 11 ARG A O 11
ATOM 6703 N N . PRO A 1 12 ? 2.067 12.083 4.514 1.00 0.00 12 PRO A N 11
ATOM 6704 C CA . PRO A 1 12 ? 2.467 11.555 3.206 1.00 0.00 12 PRO A CA 11
ATOM 6705 C C . PRO A 1 12 ? 2.304 10.041 3.118 1.00 0.00 12 PRO A C 11
ATOM 6706 O O . PRO A 1 12 ? 2.162 9.485 2.029 1.00 0.00 12 PRO A O 11
ATOM 6717 N N . TYR A 1 13 ? 2.326 9.381 4.270 1.00 0.00 13 TYR A N 11
ATOM 6718 C CA . TYR A 1 13 ? 2.183 7.931 4.322 1.00 0.00 13 TYR A CA 11
ATOM 6719 C C . TYR A 1 13 ? 0.785 7.537 4.789 1.00 0.00 13 TYR A C 11
ATOM 6720 O O . TYR A 1 13 ? 0.531 7.408 5.986 1.00 0.00 13 TYR A O 11
ATOM 6738 N N . GLY A 1 14 ? -0.120 7.348 3.833 1.00 0.00 14 GLY A N 11
ATOM 6739 C CA . GLY A 1 14 ? -1.482 6.972 4.164 1.00 0.00 14 GLY A CA 11
ATOM 6740 C C . GLY A 1 14 ? -1.864 5.620 3.594 1.00 0.00 14 GLY A C 11
ATOM 6741 O O . GLY A 1 14 ? -1.292 5.173 2.600 1.00 0.00 14 GLY A O 11
ATOM 6745 N N . CYS A 1 15 ? -2.834 4.967 4.225 1.00 0.00 15 CYS A N 11
ATOM 6746 C CA . CYS A 1 15 ? -3.292 3.657 3.776 1.00 0.00 15 CYS A CA 11
ATOM 6747 C C . CYS A 1 15 ? -4.786 3.681 3.464 1.00 0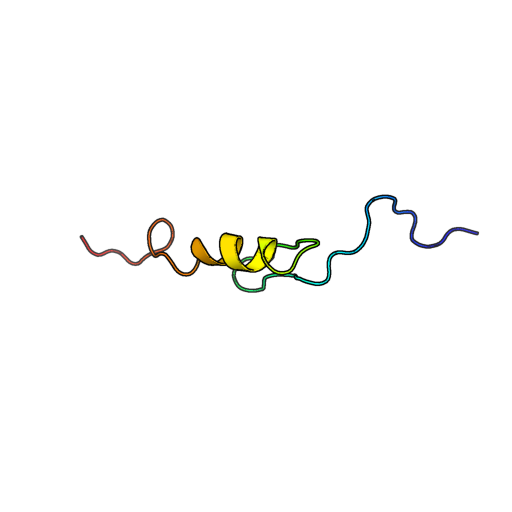.00 15 CYS A C 11
ATOM 6748 O O . CYS A 1 15 ? -5.606 3.253 4.275 1.00 0.00 15 CYS A O 11
ATOM 6755 N N . ASN A 1 16 ? -5.130 4.184 2.283 1.00 0.00 16 ASN A N 11
ATOM 6756 C CA . ASN A 1 16 ? -6.525 4.263 1.864 1.00 0.00 16 ASN A CA 11
ATOM 6757 C C . ASN A 1 16 ? -7.211 2.907 1.996 1.00 0.00 16 ASN A C 11
ATOM 6758 O O . ASN A 1 16 ? -8.390 2.828 2.341 1.00 0.00 16 ASN A O 11
ATOM 6769 N N . GLU A 1 17 ? -6.464 1.843 1.720 1.00 0.00 17 GLU A N 11
ATOM 6770 C CA . GLU A 1 17 ? -7.001 0.490 1.808 1.00 0.00 17 GLU A CA 11
ATOM 6771 C C . GLU A 1 17 ? -7.945 0.356 3.000 1.00 0.00 17 GLU A C 11
ATOM 6772 O O . GLU A 1 17 ? -9.131 0.068 2.837 1.00 0.00 17 GLU A O 11
ATOM 6784 N N . CYS A 1 18 ? -7.409 0.566 4.197 1.00 0.00 18 CYS A N 11
ATOM 6785 C CA . CYS A 1 18 ? -8.201 0.468 5.418 1.00 0.00 18 CYS A CA 11
ATOM 6786 C C . CYS A 1 18 ? -8.476 1.852 6.000 1.00 0.00 18 CYS A C 11
ATOM 6787 O O . CYS A 1 18 ? -9.596 2.153 6.410 1.00 0.00 18 CYS A O 11
ATOM 6794 N N . GLY A 1 19 ? -7.445 2.690 6.032 1.00 0.00 19 GLY A N 11
ATOM 6795 C CA . GLY A 1 19 ? -7.595 4.031 6.566 1.00 0.00 19 GLY A CA 11
ATOM 6796 C C . GLY A 1 19 ? -6.707 4.280 7.769 1.00 0.00 19 GLY A C 11
ATOM 6797 O O . GLY A 1 19 ? -7.196 4.454 8.885 1.00 0.00 19 GLY A O 11
ATOM 6801 N N . LYS A 1 20 ? -5.398 4.295 7.543 1.00 0.00 20 LYS A N 11
ATOM 6802 C CA . LYS A 1 20 ? -4.438 4.524 8.616 1.00 0.00 20 LYS A CA 11
ATOM 6803 C C . LYS A 1 20 ? -3.147 5.127 8.073 1.00 0.00 20 LYS A C 11
ATOM 6804 O O . LYS A 1 20 ? -2.475 4.527 7.236 1.00 0.00 20 LYS A O 11
ATOM 6823 N N . ASN A 1 21 ? -2.807 6.318 8.556 1.00 0.00 21 ASN A N 11
ATOM 6824 C CA . ASN A 1 21 ? -1.596 7.002 8.119 1.00 0.00 21 ASN A CA 11
ATOM 6825 C C . ASN A 1 21 ? -0.474 6.827 9.13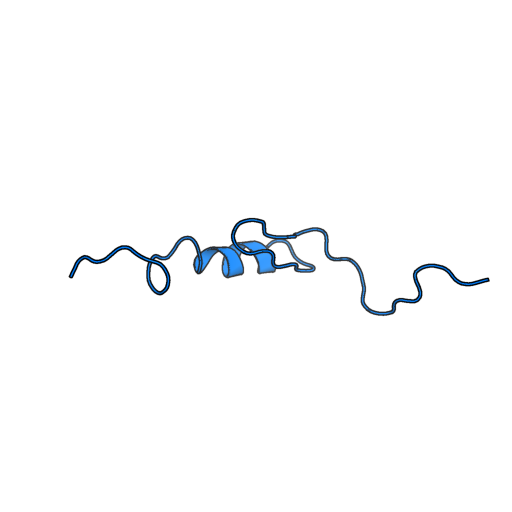8 1.00 0.00 21 ASN A C 11
ATOM 6826 O O . ASN A 1 21 ? -0.669 6.226 10.194 1.00 0.00 21 ASN A O 11
ATOM 6837 N N . PHE A 1 22 ? 0.701 7.356 8.813 1.00 0.00 22 PHE A N 11
ATOM 6838 C CA . PHE A 1 22 ? 1.855 7.258 9.699 1.00 0.00 22 PHE A CA 11
ATOM 6839 C C . PHE A 1 22 ? 2.832 8.402 9.449 1.00 0.00 22 PHE A C 11
ATOM 6840 O O . PHE A 1 22 ? 2.682 9.164 8.494 1.00 0.00 22 PHE A O 11
ATOM 6857 N N . GLY A 1 23 ? 3.835 8.517 10.315 1.00 0.00 23 GLY A N 11
ATOM 6858 C CA . GLY A 1 23 ? 4.822 9.571 10.171 1.00 0.00 23 GLY A CA 11
ATOM 6859 C C . GLY A 1 23 ? 6.086 9.093 9.486 1.00 0.00 23 GLY A C 11
ATOM 6860 O O . GLY A 1 23 ? 6.712 9.838 8.733 1.00 0.00 23 GLY A O 11
ATOM 6864 N N . ARG A 1 24 ? 6.464 7.846 9.749 1.00 0.00 24 ARG A N 11
ATOM 6865 C CA . ARG A 1 24 ? 7.663 7.269 9.154 1.00 0.00 24 ARG A CA 11
ATOM 6866 C C . ARG A 1 24 ? 7.320 6.477 7.896 1.00 0.00 24 ARG A C 11
ATOM 6867 O O . ARG A 1 24 ? 6.265 5.847 7.815 1.00 0.00 24 ARG A O 11
ATOM 6888 N N . HIS A 1 25 ? 8.217 6.514 6.916 1.00 0.00 25 HIS A N 11
ATOM 6889 C CA . HIS A 1 25 ? 8.009 5.800 5.662 1.00 0.00 25 HIS A CA 11
ATOM 6890 C C . HIS A 1 25 ? 7.928 4.295 5.900 1.00 0.00 25 HIS A C 11
ATOM 6891 O O . HIS A 1 25 ? 6.999 3.633 5.438 1.00 0.00 25 HIS A O 11
ATOM 6905 N N . SER A 1 26 ? 8.906 3.761 6.625 1.00 0.00 26 SER A N 11
ATOM 6906 C CA . SER A 1 26 ? 8.947 2.334 6.921 1.00 0.00 26 SER A CA 11
ATOM 6907 C C . SER A 1 26 ? 7.689 1.898 7.666 1.00 0.00 26 SER A C 11
ATOM 6908 O O . SER A 1 26 ? 6.953 1.025 7.206 1.00 0.00 26 SER A O 11
ATOM 6916 N N . HIS A 1 27 ? 7.450 2.512 8.820 1.00 0.00 27 HIS A N 11
ATOM 6917 C CA . HIS A 1 27 ? 6.281 2.188 9.630 1.00 0.00 27 HIS A CA 11
ATOM 6918 C C . HIS A 1 27 ? 5.070 1.902 8.747 1.00 0.00 27 HIS A C 11
ATOM 6919 O O . HIS A 1 27 ? 4.304 0.973 9.007 1.00 0.00 27 HIS A O 11
ATOM 6933 N N . LEU A 1 28 ? 4.902 2.706 7.703 1.00 0.00 28 LEU A N 11
ATOM 6934 C CA . LEU A 1 28 ? 3.784 2.540 6.781 1.00 0.00 28 LEU A CA 11
ATOM 6935 C C . LEU A 1 28 ? 3.855 1.188 6.078 1.00 0.00 28 LEU A C 11
ATOM 6936 O O . LEU A 1 28 ? 2.858 0.471 5.989 1.00 0.00 28 LEU A O 11
ATOM 6952 N N . ILE A 1 29 ? 5.039 0.847 5.581 1.00 0.00 29 ILE A N 11
ATOM 6953 C CA . ILE A 1 29 ? 5.240 -0.420 4.889 1.00 0.00 29 ILE A CA 11
ATOM 6954 C C . ILE A 1 29 ? 4.827 -1.597 5.765 1.00 0.00 29 ILE A C 11
ATOM 6955 O O . ILE A 1 29 ? 4.259 -2.575 5.281 1.00 0.00 29 ILE A O 11
ATOM 6971 N N . GLU A 1 30 ? 5.116 -1.495 7.059 1.00 0.00 30 GLU A N 11
ATOM 6972 C CA . GLU A 1 30 ? 4.773 -2.551 8.004 1.00 0.00 30 GLU A CA 11
ATOM 6973 C C . GLU A 1 30 ? 3.260 -2.668 8.164 1.00 0.00 30 GLU A C 11
ATOM 6974 O O . GLU A 1 30 ? 2.695 -3.758 8.059 1.00 0.00 30 GLU A O 11
ATOM 6986 N N . HIS A 1 31 ? 2.608 -1.538 8.419 1.00 0.00 31 HIS A N 11
ATOM 6987 C CA . HIS A 1 31 ? 1.161 -1.513 8.594 1.00 0.00 31 HIS A CA 11
ATOM 6988 C C . HIS A 1 31 ? 0.461 -2.218 7.436 1.00 0.00 31 HIS A C 11
ATOM 6989 O O . HIS A 1 31 ? -0.711 -2.583 7.535 1.00 0.00 31 HIS A O 11
ATOM 7003 N N . LEU A 1 32 ? 1.187 -2.405 6.339 1.00 0.00 32 LEU A N 11
ATOM 7004 C CA . LEU A 1 32 ? 0.636 -3.066 5.161 1.00 0.00 32 LEU A CA 11
ATOM 7005 C C . LEU A 1 32 ? 0.764 -4.581 5.276 1.00 0.00 32 LEU A C 11
ATOM 7006 O O . LEU A 1 32 ? -0.127 -5.324 4.864 1.00 0.00 32 LEU A O 11
ATOM 7022 N N . LYS A 1 33 ? 1.878 -5.034 5.842 1.00 0.00 33 LYS A N 11
ATOM 7023 C CA . LYS A 1 33 ? 2.124 -6.461 6.016 1.00 0.00 33 LYS A CA 11
ATOM 7024 C C . LYS A 1 33 ? 0.870 -7.171 6.517 1.00 0.00 33 LYS A C 11
ATOM 7025 O O . LYS A 1 33 ? 0.393 -8.121 5.896 1.00 0.00 33 LYS A O 11
ATOM 7044 N N . ARG A 1 34 ? 0.342 -6.704 7.643 1.00 0.00 34 ARG A N 11
ATOM 7045 C CA . ARG A 1 34 ? -0.857 -7.295 8.228 1.00 0.00 34 ARG A CA 11
ATOM 7046 C C . ARG A 1 34 ? -1.922 -7.531 7.161 1.00 0.00 34 ARG A C 11
ATOM 7047 O O . ARG A 1 34 ? -2.455 -8.634 7.035 1.00 0.00 34 ARG A O 11
ATOM 7068 N N . HIS A 1 35 ? -2.227 -6.488 6.395 1.00 0.00 35 HIS A N 11
ATOM 7069 C CA . HIS A 1 35 ? -3.228 -6.583 5.339 1.00 0.00 35 HIS A CA 11
ATOM 7070 C C . HIS A 1 35 ? -2.951 -7.778 4.432 1.00 0.00 35 HIS A C 11
ATOM 7071 O O . HIS A 1 35 ? -3.744 -8.717 4.365 1.00 0.00 35 HIS A O 11
ATOM 7085 N N . PHE A 1 36 ? -1.820 -7.736 3.735 1.00 0.00 36 PHE A N 11
ATOM 7086 C CA . PHE A 1 36 ? -1.439 -8.814 2.831 1.00 0.00 36 PHE A CA 11
ATOM 7087 C C . PHE A 1 36 ? -1.676 -10.176 3.478 1.00 0.00 36 PHE A C 11
ATOM 7088 O O . PHE A 1 36 ? -2.234 -11.081 2.857 1.00 0.00 36 PHE A O 11
ATOM 7105 N N . ARG A 1 37 ? -1.248 -10.313 4.728 1.00 0.00 37 ARG A N 11
ATOM 7106 C CA . ARG A 1 37 ? -1.412 -11.564 5.459 1.00 0.00 37 ARG A CA 11
ATOM 7107 C C . ARG A 1 37 ? -2.849 -11.725 5.945 1.00 0.00 37 ARG A C 11
ATOM 7108 O O . ARG A 1 37 ? -3.159 -11.440 7.101 1.00 0.00 37 ARG A O 11
ATOM 7129 N N . GLU A 1 38 ? -3.722 -12.184 5.053 1.00 0.00 38 GLU A N 11
ATOM 7130 C CA . GLU A 1 38 ? -5.126 -12.382 5.391 1.00 0.00 38 GLU A CA 11
ATOM 7131 C C . GLU A 1 38 ? -5.709 -13.566 4.625 1.00 0.00 38 GLU A C 11
ATOM 7132 O O . GLU A 1 38 ? -5.152 -14.005 3.619 1.00 0.00 38 GLU A O 11
ATOM 7144 N N . LYS A 1 39 ? -6.834 -14.081 5.110 1.00 0.00 39 LYS A N 11
ATOM 7145 C CA . LYS A 1 39 ? -7.495 -15.214 4.473 1.00 0.00 39 LYS A CA 11
ATOM 7146 C C . LYS A 1 39 ? -8.953 -14.890 4.163 1.00 0.00 39 LYS A C 11
ATOM 7147 O O . LYS A 1 39 ? -9.855 -15.275 4.906 1.00 0.00 39 LYS A O 11
ATOM 7166 N N . SER A 1 40 ? -9.176 -14.181 3.061 1.00 0.00 40 SER A N 11
ATOM 7167 C CA . SER A 1 40 ? -10.524 -13.804 2.655 1.00 0.00 40 SER A CA 11
ATOM 7168 C C . SER A 1 40 ? -10.612 -13.650 1.139 1.00 0.00 40 SER A C 11
ATOM 7169 O O . SER A 1 40 ? -9.619 -13.351 0.476 1.00 0.00 40 SER A O 11
ATOM 7177 N N . SER A 1 41 ? -11.808 -13.857 0.598 1.00 0.00 41 SER A N 11
ATOM 7178 C CA . SER A 1 41 ? -12.027 -13.746 -0.839 1.00 0.00 41 SER A CA 11
ATOM 7179 C C . SER A 1 41 ? -13.505 -13.910 -1.178 1.00 0.00 41 SER A C 11
ATOM 7180 O O . SER A 1 41 ? -14.177 -14.803 -0.663 1.00 0.00 41 SER A O 11
ATOM 7188 N N . GLY A 1 42 ? -14.006 -13.039 -2.049 1.00 0.00 42 GLY A N 11
ATOM 7189 C CA . GLY A 1 42 ? -15.402 -13.103 -2.443 1.00 0.00 42 GLY A CA 11
ATOM 7190 C C . GLY A 1 42 ? -15.632 -12.584 -3.848 1.00 0.00 42 GLY A C 11
ATOM 7191 O O . GLY A 1 42 ? -14.955 -11.666 -4.313 1.00 0.00 42 GLY A O 11
ATOM 7195 N N . PRO A 1 43 ? -16.608 -13.178 -4.551 1.00 0.00 43 PRO A N 11
ATOM 7196 C CA . PRO A 1 43 ? -16.947 -12.787 -5.922 1.00 0.00 43 PRO A CA 11
ATOM 7197 C C . PRO A 1 43 ? -17.604 -11.413 -5.987 1.00 0.00 43 PRO A C 11
ATOM 7198 O O . PRO A 1 43 ? -17.547 -10.735 -7.013 1.00 0.00 43 PRO A O 11
ATOM 7209 N N . SER A 1 44 ? -18.227 -11.007 -4.886 1.00 0.00 44 SER A N 11
ATOM 7210 C CA . SER A 1 44 ? -18.899 -9.714 -4.819 1.00 0.00 44 SER A CA 11
ATOM 7211 C C . SER A 1 44 ? -17.940 -8.629 -4.338 1.00 0.00 44 SER A C 11
ATOM 7212 O O . SER A 1 44 ? -16.944 -8.915 -3.674 1.00 0.00 44 SER A O 11
ATOM 7220 N N . SER A 1 45 ? -18.250 -7.382 -4.678 1.00 0.00 45 SER A N 11
ATOM 7221 C CA . SER A 1 45 ? -17.415 -6.253 -4.285 1.00 0.00 45 SER A CA 11
ATOM 7222 C C . SER A 1 45 ? -15.940 -6.645 -4.276 1.00 0.00 45 SER A C 11
ATOM 7223 O O . SER A 1 45 ? -15.207 -6.323 -3.342 1.00 0.00 45 SER A O 11
ATOM 7231 N N . GLY A 1 46 ? -15.513 -7.342 -5.324 1.00 0.00 46 GLY A N 11
ATOM 7232 C CA . GLY A 1 46 ? -14.129 -7.767 -5.418 1.00 0.00 46 GLY A CA 11
ATOM 7233 C C . GLY A 1 46 ? -13.905 -8.773 -6.530 1.00 0.00 46 GLY A C 11
ATOM 7234 O O . GLY A 1 46 ? -14.872 -9.179 -7.174 1.00 0.00 46 GLY A O 11
ATOM 7239 N N . GLY A 1 1 ? -27.373 12.402 3.948 1.00 0.00 1 GLY A N 12
ATOM 7240 C CA . GLY A 1 1 ? -26.369 11.368 3.783 1.00 0.00 1 GLY A CA 12
ATOM 7241 C C . GLY A 1 1 ? -25.279 11.444 4.834 1.00 0.00 1 GLY A C 12
ATOM 7242 O O . GLY A 1 1 ? -25.555 11.363 6.031 1.00 0.00 1 GLY A O 12
ATOM 7246 N N . SER A 1 2 ? -24.037 11.599 4.386 1.00 0.00 2 SER A N 12
ATOM 7247 C CA . SER A 1 2 ? -22.901 11.681 5.297 1.00 0.00 2 SER A CA 12
ATOM 7248 C C . SER A 1 2 ? -21.626 12.046 4.543 1.00 0.00 2 SER A C 12
ATOM 7249 O O . SER A 1 2 ? -21.133 11.271 3.723 1.00 0.00 2 SER A O 12
ATOM 7257 N N . SER A 1 3 ? -21.097 13.232 4.828 1.00 0.00 3 SER A N 12
ATOM 7258 C CA . SER A 1 3 ? -19.881 13.703 4.175 1.00 0.00 3 SER A CA 12
ATOM 7259 C C . SER A 1 3 ? -19.302 14.907 4.910 1.00 0.00 3 SER A C 12
ATOM 7260 O O . SER A 1 3 ? -19.870 15.382 5.892 1.00 0.00 3 SER A O 12
ATOM 7268 N N . GLY A 1 4 ? -18.164 15.397 4.426 1.00 0.00 4 GLY A N 12
ATOM 7269 C CA . GLY A 1 4 ? -17.525 16.542 5.048 1.00 0.00 4 GLY A CA 12
ATOM 7270 C C . GLY A 1 4 ? -16.165 16.842 4.451 1.00 0.00 4 GLY A C 12
ATOM 7271 O O . GLY A 1 4 ? -15.806 18.004 4.258 1.00 0.00 4 GLY A O 12
ATOM 7275 N N . SER A 1 5 ? -15.404 15.792 4.158 1.00 0.00 5 SER A N 12
ATOM 7276 C CA . SER A 1 5 ? -14.073 15.949 3.584 1.00 0.00 5 SER A CA 12
ATOM 7277 C C . SER A 1 5 ? -13.238 16.926 4.407 1.00 0.00 5 SER A C 12
ATOM 7278 O O . SER A 1 5 ? -12.493 17.738 3.858 1.00 0.00 5 SER A O 12
ATOM 7286 N N . SER A 1 6 ? -13.369 16.841 5.727 1.00 0.00 6 SER A N 12
ATOM 7287 C CA . SER A 1 6 ? -12.631 17.720 6.626 1.00 0.00 6 SER A CA 12
ATOM 7288 C C . SER A 1 6 ? -11.337 17.058 7.091 1.00 0.00 6 SER A C 12
ATOM 7289 O O . SER A 1 6 ? -11.358 16.113 7.878 1.00 0.00 6 SER A O 12
ATOM 7297 N N . GLY A 1 7 ? -10.211 17.563 6.597 1.00 0.00 7 GLY A N 12
ATOM 7298 C CA . GLY A 1 7 ? -8.923 17.010 6.972 1.00 0.00 7 GLY A CA 12
ATOM 7299 C C . GLY A 1 7 ? -7.807 18.033 6.890 1.00 0.00 7 GLY A C 12
ATOM 7300 O O . GLY A 1 7 ? -7.750 18.825 5.950 1.00 0.00 7 GLY A O 12
ATOM 7304 N N . SER A 1 8 ? -6.918 18.016 7.878 1.00 0.00 8 SER A N 12
ATOM 7305 C CA . SER A 1 8 ? -5.801 18.953 7.917 1.00 0.00 8 SER A CA 12
ATOM 7306 C C . SER A 1 8 ? -4.471 18.219 7.770 1.00 0.00 8 SER A C 12
ATOM 7307 O O . SER A 1 8 ? -4.205 17.246 8.475 1.00 0.00 8 SER A O 12
ATOM 7315 N N . GLY A 1 9 ? -3.638 18.694 6.849 1.00 0.00 9 GLY A N 12
ATOM 7316 C CA . GLY A 1 9 ? -2.346 18.072 6.626 1.00 0.00 9 GLY A CA 12
ATOM 7317 C C . GLY A 1 9 ? -2.466 16.681 6.037 1.00 0.00 9 GLY A C 12
ATOM 7318 O O . GLY A 1 9 ? -2.673 15.709 6.763 1.00 0.00 9 GLY A O 12
ATOM 7322 N N . GLU A 1 10 ? -2.339 16.585 4.717 1.00 0.00 10 GLU A N 12
ATOM 7323 C CA . GLU A 1 10 ? -2.437 15.302 4.032 1.00 0.00 10 GLU A CA 12
ATOM 7324 C C . GLU A 1 10 ? -1.214 14.436 4.319 1.00 0.00 10 GLU A C 12
ATOM 7325 O O . GLU A 1 10 ? -0.271 14.394 3.529 1.00 0.00 10 GLU A O 12
ATOM 7337 N N . ARG A 1 11 ? -1.236 13.748 5.456 1.00 0.00 11 ARG A N 12
ATOM 7338 C CA . ARG A 1 11 ? -0.129 12.885 5.849 1.00 0.00 11 ARG A CA 12
ATOM 7339 C C . ARG A 1 11 ? 0.513 12.234 4.628 1.00 0.00 11 ARG A C 12
ATOM 7340 O O . ARG A 1 11 ? -0.160 11.869 3.663 1.00 0.00 11 ARG A O 12
ATOM 7361 N N . PRO A 1 12 ? 1.845 12.084 4.668 1.00 0.00 12 PRO A N 12
ATOM 7362 C CA . PRO A 1 12 ? 2.607 11.476 3.573 1.00 0.00 12 PRO A CA 12
ATOM 7363 C C . PRO A 1 12 ? 2.344 9.980 3.444 1.00 0.00 12 PRO A C 12
ATOM 7364 O O . PRO A 1 12 ? 2.034 9.485 2.361 1.00 0.00 12 PRO A O 12
ATOM 7375 N N . TYR A 1 13 ? 2.469 9.265 4.557 1.00 0.00 13 TYR A N 12
ATOM 7376 C CA . TYR A 1 13 ? 2.247 7.824 4.568 1.00 0.00 13 TYR A CA 12
ATOM 7377 C C . TYR A 1 13 ? 0.783 7.500 4.846 1.00 0.00 13 TYR A C 12
ATOM 7378 O O . TYR A 1 13 ? 0.462 6.458 5.416 1.00 0.00 13 TYR A O 12
ATOM 7396 N N . GLY A 1 14 ? -0.104 8.403 4.437 1.00 0.00 14 GLY A N 12
ATOM 7397 C CA . GLY A 1 14 ? -1.525 8.197 4.649 1.00 0.00 14 GLY A CA 12
ATOM 7398 C C . GLY A 1 14 ? -2.044 6.962 3.939 1.00 0.00 14 GLY A C 12
ATOM 7399 O O . GLY A 1 14 ? -2.177 6.951 2.715 1.00 0.00 14 GLY A O 12
ATOM 7403 N N . CYS A 1 15 ? -2.336 5.918 4.707 1.00 0.00 15 CYS A N 12
ATOM 7404 C CA . CYS A 1 15 ? -2.841 4.672 4.145 1.00 0.00 15 CYS A CA 12
ATOM 7405 C C . CYS A 1 15 ? -4.321 4.794 3.794 1.00 0.00 15 CYS A C 12
ATOM 7406 O O . CYS A 1 15 ? -5.082 5.461 4.493 1.00 0.00 15 CYS A O 12
ATOM 7413 N N . ASN A 1 16 ? -4.720 4.145 2.705 1.00 0.00 16 ASN A N 12
ATOM 7414 C CA . ASN A 1 16 ? -6.109 4.180 2.260 1.00 0.00 16 ASN A CA 12
ATOM 7415 C C . ASN A 1 16 ? -6.775 2.821 2.446 1.00 0.00 16 ASN A C 12
ATOM 7416 O O . ASN A 1 16 ? -7.937 2.737 2.842 1.00 0.00 16 ASN A O 12
ATOM 7427 N N . GLU A 1 17 ? -6.029 1.758 2.157 1.00 0.00 17 GLU A N 12
ATOM 7428 C CA . GLU A 1 17 ? -6.548 0.402 2.293 1.00 0.00 17 GLU A CA 12
ATOM 7429 C C . GLU A 1 17 ? -7.435 0.280 3.529 1.00 0.00 17 GLU A C 12
ATOM 7430 O O . GLU A 1 17 ? -8.579 -0.166 3.445 1.00 0.00 17 GLU A O 12
ATOM 7442 N N . CYS A 1 18 ? -6.897 0.679 4.677 1.00 0.00 18 CYS A N 12
ATOM 7443 C CA . CYS A 1 18 ? -7.636 0.613 5.932 1.00 0.00 18 CYS A CA 12
ATOM 7444 C C . CYS A 1 18 ? -7.937 2.014 6.459 1.00 0.00 18 CYS A C 12
ATOM 7445 O O . CYS A 1 18 ? -9.024 2.276 6.971 1.00 0.00 18 CYS A O 12
ATOM 7452 N N . GLY A 1 19 ? -6.963 2.910 6.330 1.00 0.00 19 GLY A N 12
ATOM 7453 C CA . GLY A 1 19 ? -7.142 4.272 6.798 1.00 0.00 19 GLY A CA 12
ATOM 7454 C C . GLY A 1 19 ? -6.311 4.576 8.028 1.00 0.00 19 GLY A C 12
ATOM 7455 O O . GLY A 1 19 ? -6.839 5.009 9.053 1.00 0.00 19 GLY A O 12
ATOM 7459 N N . LYS A 1 20 ? -5.006 4.349 7.930 1.00 0.00 20 LYS A N 12
ATOM 7460 C CA . LYS A 1 20 ? -4.098 4.601 9.043 1.00 0.00 20 LYS A CA 12
ATOM 7461 C C . LYS A 1 20 ? -2.873 5.383 8.580 1.00 0.00 20 LYS A C 12
ATOM 7462 O O . LYS A 1 20 ? -2.099 4.909 7.750 1.00 0.00 20 LYS A O 12
ATOM 7481 N N . ASN A 1 21 ? -2.704 6.584 9.123 1.00 0.00 21 ASN A N 12
ATOM 7482 C CA . ASN A 1 21 ? -1.572 7.432 8.766 1.00 0.00 21 ASN A CA 12
ATOM 7483 C C . ASN A 1 21 ? -0.347 7.088 9.609 1.00 0.00 21 ASN A C 12
ATOM 7484 O O . ASN A 1 21 ? -0.466 6.513 10.691 1.00 0.00 21 ASN A O 12
ATOM 7495 N N . PHE A 1 22 ? 0.830 7.444 9.105 1.00 0.00 22 PHE A N 12
ATOM 7496 C CA . PHE A 1 22 ? 2.077 7.173 9.810 1.00 0.00 22 PHE A CA 12
ATOM 7497 C C . PHE A 1 22 ? 3.079 8.304 9.598 1.00 0.00 22 PHE A C 12
ATOM 7498 O O . PHE A 1 22 ? 2.847 9.212 8.800 1.00 0.00 22 PHE A O 12
ATOM 7515 N N . GLY A 1 23 ? 4.194 8.242 10.319 1.00 0.00 23 GLY A N 12
ATOM 7516 C CA . GLY A 1 23 ? 5.215 9.266 10.196 1.00 0.00 23 GLY A CA 12
ATOM 7517 C C . GLY A 1 23 ? 6.517 8.724 9.642 1.00 0.00 23 GLY A C 12
ATOM 7518 O O . GLY A 1 23 ? 7.314 9.467 9.070 1.00 0.00 23 GLY A O 12
ATOM 7522 N N . ARG A 1 24 ? 6.735 7.424 9.813 1.00 0.00 24 ARG A N 12
ATOM 7523 C CA . ARG A 1 24 ? 7.952 6.783 9.328 1.00 0.00 24 ARG A CA 12
ATOM 7524 C C . ARG A 1 24 ? 7.661 5.922 8.102 1.00 0.00 24 ARG A C 12
ATOM 7525 O O . ARG A 1 24 ? 6.577 5.354 7.972 1.00 0.00 24 ARG A O 12
ATOM 7546 N N . HIS A 1 25 ? 8.638 5.831 7.205 1.00 0.00 25 HIS A N 12
ATOM 7547 C CA . HIS A 1 25 ? 8.487 5.039 5.989 1.00 0.00 25 HIS A CA 12
ATOM 7548 C C . HIS A 1 25 ? 8.222 3.575 6.324 1.00 0.00 25 HIS A C 12
ATOM 7549 O O . HIS A 1 25 ? 7.295 2.964 5.790 1.00 0.00 25 HIS A O 12
ATOM 7563 N N . SER A 1 26 ? 9.040 3.017 7.210 1.00 0.00 26 SER A N 12
ATOM 7564 C CA . SER A 1 26 ? 8.897 1.623 7.612 1.00 0.00 26 SER A CA 12
ATOM 7565 C C . SER A 1 26 ? 7.512 1.367 8.200 1.00 0.00 26 SER A C 12
ATOM 7566 O O . SER A 1 26 ? 6.790 0.476 7.753 1.00 0.00 26 SER A O 12
ATOM 7574 N N . HIS A 1 27 ? 7.149 2.156 9.206 1.00 0.00 27 HIS A N 12
ATOM 7575 C CA . HIS A 1 27 ? 5.851 2.016 9.857 1.00 0.00 27 HIS A CA 12
ATOM 7576 C C . HIS A 1 27 ? 4.769 1.666 8.840 1.00 0.00 27 HIS A C 12
ATOM 7577 O O . HIS A 1 27 ? 4.016 0.708 9.024 1.00 0.00 27 HIS A O 12
ATOM 7591 N N . LEU A 1 28 ? 4.695 2.447 7.768 1.00 0.00 28 LEU A N 12
ATOM 7592 C CA . LEU A 1 28 ? 3.704 2.220 6.722 1.00 0.00 28 LEU A CA 12
ATOM 7593 C C . LEU A 1 28 ? 3.926 0.871 6.046 1.00 0.00 28 LEU A C 12
ATOM 7594 O O . LEU A 1 28 ? 3.033 0.023 6.023 1.00 0.00 28 LEU A O 12
ATOM 7610 N N . ILE A 1 29 ? 5.122 0.678 5.500 1.00 0.00 29 ILE A N 12
ATOM 7611 C CA . ILE A 1 29 ? 5.461 -0.570 4.827 1.00 0.00 29 ILE A CA 12
ATOM 7612 C C . ILE A 1 29 ? 5.030 -1.776 5.655 1.00 0.00 29 ILE A C 12
ATOM 7613 O O . ILE A 1 29 ? 4.194 -2.569 5.224 1.00 0.00 29 ILE A O 12
ATOM 7629 N N . GLU A 1 30 ? 5.606 -1.906 6.846 1.00 0.00 30 GLU A N 12
ATOM 7630 C CA . GLU A 1 30 ? 5.280 -3.015 7.734 1.00 0.00 30 GLU A CA 12
ATOM 7631 C C . GLU A 1 30 ? 3.776 -3.094 7.977 1.00 0.00 30 GLU A C 12
ATOM 7632 O O . GLU A 1 30 ? 3.186 -4.174 7.943 1.00 0.00 30 GLU A O 12
ATOM 7644 N N . HIS A 1 31 ? 3.161 -1.941 8.222 1.00 0.00 31 HIS A N 12
ATOM 7645 C CA . HIS A 1 31 ? 1.725 -1.879 8.471 1.00 0.00 31 HIS A CA 12
ATOM 7646 C C . HIS A 1 31 ? 0.945 -2.492 7.311 1.00 0.00 31 HIS A C 12
ATOM 7647 O O . HIS A 1 31 ? 0.016 -3.274 7.519 1.00 0.00 31 HIS A O 12
ATOM 7661 N N . LEU A 1 32 ? 1.329 -2.133 6.091 1.00 0.00 32 LEU A N 12
ATOM 7662 C CA . LEU A 1 32 ? 0.666 -2.648 4.898 1.00 0.00 32 LEU A CA 12
ATOM 7663 C C . LEU A 1 32 ? 0.698 -4.173 4.873 1.00 0.00 32 LEU A C 12
ATOM 7664 O O . LEU A 1 32 ? -0.150 -4.812 4.250 1.00 0.00 32 LEU A O 12
ATOM 7680 N N . LYS A 1 33 ? 1.680 -4.751 5.556 1.00 0.00 33 LYS A N 12
ATOM 7681 C CA . LYS A 1 33 ? 1.821 -6.201 5.615 1.00 0.00 33 LYS A CA 12
ATOM 7682 C C . LYS A 1 33 ? 0.507 -6.859 6.022 1.00 0.00 33 LYS A C 12
ATOM 7683 O O . LYS A 1 33 ? 0.036 -7.786 5.363 1.00 0.00 33 LYS A O 12
ATOM 7702 N N . ARG A 1 34 ? -0.081 -6.374 7.111 1.00 0.00 34 ARG A N 12
ATOM 7703 C CA . ARG A 1 34 ? -1.341 -6.915 7.605 1.00 0.00 34 ARG A CA 12
ATOM 7704 C C . ARG A 1 34 ? -2.333 -7.113 6.462 1.00 0.00 34 ARG A C 12
ATOM 7705 O O . ARG A 1 34 ? -2.737 -8.237 6.165 1.00 0.00 34 ARG A O 12
ATOM 7726 N N . HIS A 1 35 ? -2.721 -6.013 5.826 1.00 0.00 35 HIS A N 12
ATOM 7727 C CA . HIS A 1 35 ? -3.666 -6.065 4.715 1.00 0.00 35 HIS A CA 12
ATOM 7728 C C . HIS A 1 35 ? -3.329 -7.213 3.769 1.00 0.00 35 HIS A C 12
ATOM 7729 O O . HIS A 1 35 ? -4.148 -8.105 3.543 1.00 0.00 35 HIS A O 12
ATOM 7743 N N . PHE A 1 36 ? -2.120 -7.185 3.218 1.00 0.00 36 PHE A N 12
ATOM 7744 C CA . PHE A 1 36 ? -1.676 -8.222 2.295 1.00 0.00 36 PHE A CA 12
ATOM 7745 C C . PHE A 1 36 ? -2.082 -9.605 2.795 1.00 0.00 36 PHE A C 12
ATOM 7746 O O . PHE A 1 36 ? -2.877 -10.298 2.161 1.00 0.00 36 PHE A O 12
ATOM 7763 N N . ARG A 1 37 ? -1.528 -10.001 3.937 1.00 0.00 37 ARG A N 12
ATOM 7764 C CA . ARG A 1 37 ? -1.829 -11.301 4.522 1.00 0.00 37 ARG A CA 12
ATOM 7765 C C . ARG A 1 37 ? -3.315 -11.419 4.850 1.00 0.00 37 ARG A C 12
ATOM 7766 O O . ARG A 1 37 ? -3.837 -10.677 5.682 1.00 0.00 37 ARG A O 12
ATOM 7787 N N . GLU A 1 38 ? -3.989 -12.354 4.189 1.00 0.00 38 GLU A N 12
ATOM 7788 C CA . GLU A 1 38 ? -5.415 -12.567 4.410 1.00 0.00 38 GLU A CA 12
ATOM 7789 C C . GLU A 1 38 ? -5.738 -14.057 4.483 1.00 0.00 38 GLU A C 12
ATOM 7790 O O . GLU A 1 38 ? -5.719 -14.759 3.472 1.00 0.00 38 GLU A O 12
ATOM 7802 N N . LYS A 1 39 ? -6.034 -14.533 5.687 1.00 0.00 39 LYS A N 12
ATOM 7803 C CA . LYS A 1 39 ? -6.361 -15.939 5.895 1.00 0.00 39 LYS A CA 12
ATOM 7804 C C . LYS A 1 39 ? -7.843 -16.195 5.639 1.00 0.00 39 LYS A C 12
ATOM 7805 O O . LYS A 1 39 ? -8.648 -16.220 6.570 1.00 0.00 39 LYS A O 12
ATOM 7824 N N . SER A 1 40 ? -8.195 -16.387 4.372 1.00 0.00 40 SER A N 12
ATOM 7825 C CA . SER A 1 40 ? -9.581 -16.640 3.994 1.00 0.00 40 SER A CA 12
ATOM 7826 C C . SER A 1 40 ? -9.896 -18.131 4.051 1.00 0.00 40 SER A C 12
ATOM 7827 O O . SER A 1 40 ? -10.573 -18.668 3.174 1.00 0.00 40 SER A O 12
ATOM 7835 N N . SER A 1 41 ? -9.401 -18.795 5.090 1.00 0.00 41 SER A N 12
ATOM 7836 C CA . SER A 1 41 ? -9.626 -20.226 5.261 1.00 0.00 41 SER A CA 12
ATOM 7837 C C . SER A 1 41 ? -10.903 -20.484 6.055 1.00 0.00 41 SER A C 12
ATOM 7838 O O . SER A 1 41 ? -11.020 -20.083 7.212 1.00 0.00 41 SER A O 12
ATOM 7846 N N . GLY A 1 42 ? -11.859 -21.156 5.422 1.00 0.00 42 GLY A N 12
ATOM 7847 C CA . GLY A 1 42 ? -13.116 -21.457 6.083 1.00 0.00 42 GLY A CA 12
ATOM 7848 C C . GLY A 1 42 ? -14.102 -20.308 6.004 1.00 0.00 42 GLY A C 12
ATOM 7849 O O . GLY A 1 42 ? -13.722 -19.138 5.971 1.00 0.00 42 GLY A O 12
ATOM 7853 N N . PRO A 1 43 ? -15.401 -20.640 5.972 1.00 0.00 43 PRO A N 12
ATOM 7854 C CA . PRO A 1 43 ? -16.471 -19.641 5.894 1.00 0.00 43 PRO A CA 12
ATOM 7855 C C . PRO A 1 43 ? -16.608 -18.837 7.183 1.00 0.00 43 PRO A C 12
ATOM 7856 O O . PRO A 1 43 ? -15.868 -19.054 8.143 1.00 0.00 43 PRO A O 12
ATOM 7867 N N . SER A 1 44 ? -17.558 -17.908 7.198 1.00 0.00 44 SER A N 12
ATOM 7868 C CA . SER A 1 44 ? -17.790 -17.069 8.368 1.00 0.00 44 SER A CA 12
ATOM 7869 C C . SER A 1 44 ? -18.997 -17.562 9.160 1.00 0.00 44 SER A C 12
ATOM 7870 O O . SER A 1 44 ? -19.967 -18.059 8.588 1.00 0.00 44 SER A O 12
ATOM 7878 N N . SER A 1 45 ? -18.929 -17.420 10.479 1.00 0.00 45 SER A N 12
ATOM 7879 C CA . SER A 1 45 ? -20.014 -17.854 11.352 1.00 0.00 45 SER A CA 12
ATOM 7880 C C . SER A 1 45 ? -21.099 -16.785 11.442 1.00 0.00 45 SER A C 12
ATOM 7881 O O . SER A 1 45 ? -21.581 -16.464 12.528 1.00 0.00 45 SER A O 12
ATOM 7889 N N . GLY A 1 46 ? -21.478 -16.236 10.292 1.00 0.00 46 GLY A N 12
ATOM 7890 C CA . GLY A 1 46 ? -22.502 -15.208 10.262 1.00 0.00 46 GLY A CA 12
ATOM 7891 C C . GLY A 1 46 ? -21.966 -13.843 10.644 1.00 0.00 46 GLY A C 12
ATOM 7892 O O . GLY A 1 46 ? -20.908 -13.455 10.150 1.00 0.00 46 GLY A O 12
ATOM 7897 N N . GLY A 1 1 ? -17.533 27.408 1.492 1.00 0.00 1 GLY A N 13
ATOM 7898 C CA . GLY A 1 1 ? -17.933 26.465 2.520 1.00 0.00 1 GLY A CA 13
ATOM 7899 C C . GLY A 1 1 ? -17.205 26.692 3.830 1.00 0.00 1 GLY A C 13
ATOM 7900 O O . GLY A 1 1 ? -17.099 27.825 4.301 1.00 0.00 1 GLY A O 13
ATOM 7904 N N . SER A 1 2 ? -16.702 25.613 4.421 1.00 0.00 2 SER A N 13
ATOM 7905 C CA . SER A 1 2 ? -15.985 25.699 5.688 1.00 0.00 2 SER A CA 13
ATOM 7906 C C . SER A 1 2 ? -14.687 24.900 5.632 1.00 0.00 2 SER A C 13
ATOM 7907 O O . SER A 1 2 ? -14.646 23.733 6.024 1.00 0.00 2 SER A O 13
ATOM 7915 N N . SER A 1 3 ? -13.628 25.536 5.143 1.00 0.00 3 SER A N 13
ATOM 7916 C CA . SER A 1 3 ? -12.328 24.884 5.032 1.00 0.00 3 SER A CA 13
ATOM 7917 C C . SER A 1 3 ? -11.230 25.757 5.631 1.00 0.00 3 SER A C 13
ATOM 7918 O O . SER A 1 3 ? -11.467 26.906 6.002 1.00 0.00 3 SER A O 13
ATOM 7926 N N . GLY A 1 4 ? -10.025 25.202 5.723 1.00 0.00 4 GLY A N 13
ATOM 7927 C CA . GLY A 1 4 ? -8.907 25.942 6.278 1.00 0.00 4 GLY A CA 13
ATOM 7928 C C . GLY A 1 4 ? -7.589 25.211 6.115 1.00 0.00 4 GLY A C 13
ATOM 7929 O O . GLY A 1 4 ? -7.505 24.007 6.358 1.00 0.00 4 GLY A O 13
ATOM 7933 N N . SER A 1 5 ? -6.557 25.940 5.702 1.00 0.00 5 SER A N 13
ATOM 7934 C CA . SER A 1 5 ? -5.238 25.352 5.501 1.00 0.00 5 SER A CA 13
ATOM 7935 C C . SER A 1 5 ? -4.576 25.033 6.838 1.00 0.00 5 SER A C 13
ATOM 7936 O O . SER A 1 5 ? -4.616 25.836 7.771 1.00 0.00 5 SER A O 13
ATOM 7944 N N . SER A 1 6 ? -3.968 23.854 6.924 1.00 0.00 6 SER A N 13
ATOM 7945 C CA . SER A 1 6 ? -3.300 23.426 8.148 1.00 0.00 6 SER A CA 13
ATOM 7946 C C . SER A 1 6 ? -1.868 22.985 7.859 1.00 0.00 6 SER A C 13
ATOM 7947 O O . SER A 1 6 ? -1.631 22.115 7.022 1.00 0.00 6 SER A O 13
ATOM 7955 N N . GLY A 1 7 ? -0.916 23.592 8.561 1.00 0.00 7 GLY A N 13
ATOM 7956 C CA . GLY A 1 7 ? 0.481 23.250 8.366 1.00 0.00 7 GLY A CA 13
ATOM 7957 C C . GLY A 1 7 ? 1.099 22.616 9.597 1.00 0.00 7 GLY A C 13
ATOM 7958 O O . GLY A 1 7 ? 2.193 22.996 10.016 1.00 0.00 7 GLY A O 13
ATOM 7962 N N . SER A 1 8 ? 0.397 21.649 10.178 1.00 0.00 8 SER A N 13
ATOM 7963 C CA . SER A 1 8 ? 0.881 20.965 11.372 1.00 0.00 8 SER A CA 13
ATOM 7964 C C . SER A 1 8 ? 1.225 19.511 11.063 1.00 0.00 8 SER A C 13
ATOM 7965 O O . SER A 1 8 ? 2.365 19.080 11.234 1.00 0.00 8 SER A O 13
ATOM 7973 N N . GLY A 1 9 ? 0.228 18.758 10.607 1.00 0.00 9 GLY A N 13
ATOM 7974 C CA . GLY A 1 9 ? 0.444 17.360 10.281 1.00 0.00 9 GLY A CA 13
ATOM 7975 C C . GLY A 1 9 ? 0.129 17.047 8.831 1.00 0.00 9 GLY A C 13
ATOM 7976 O O . GLY A 1 9 ? -1.037 16.937 8.453 1.00 0.00 9 GLY A O 13
ATOM 7980 N N . GLU A 1 10 ? 1.171 16.906 8.019 1.00 0.00 10 GLU A N 13
ATOM 7981 C CA . GLU A 1 10 ? 0.999 16.607 6.602 1.00 0.00 10 GLU A CA 13
ATOM 7982 C C . GLU A 1 10 ? 1.301 15.138 6.315 1.00 0.00 10 GLU A C 13
ATOM 7983 O O . GLU A 1 10 ? 1.895 14.805 5.290 1.00 0.00 10 GLU A O 13
ATOM 7995 N N . ARG A 1 11 ? 0.887 14.266 7.229 1.00 0.00 11 ARG A N 13
ATOM 7996 C CA . ARG A 1 11 ? 1.115 12.834 7.076 1.00 0.00 11 ARG A CA 13
ATOM 7997 C C . ARG A 1 11 ? 1.078 12.432 5.605 1.00 0.00 11 ARG A C 13
ATOM 7998 O O . ARG A 1 11 ? 0.017 12.198 5.026 1.00 0.00 11 ARG A O 13
ATOM 8019 N N . PRO A 1 12 ? 2.264 12.350 4.984 1.00 0.00 12 PRO A N 13
ATOM 8020 C CA . PRO A 1 12 ? 2.394 11.976 3.572 1.00 0.00 12 PRO A CA 13
ATOM 8021 C C . PRO A 1 12 ? 2.054 10.510 3.327 1.00 0.00 12 PRO A C 13
ATOM 8022 O O . PRO A 1 12 ? 1.476 10.161 2.297 1.00 0.00 12 PRO A O 13
ATOM 8033 N N . TYR A 1 13 ? 2.415 9.656 4.278 1.00 0.00 13 TYR A N 13
ATOM 8034 C CA . TYR A 1 13 ? 2.149 8.227 4.164 1.00 0.00 13 TYR A CA 13
ATOM 8035 C C . TYR A 1 13 ? 0.743 7.894 4.655 1.00 0.00 13 TYR A C 13
ATOM 8036 O O . TYR A 1 13 ? 0.441 8.023 5.840 1.00 0.00 13 TYR A O 13
ATOM 8054 N N . GLY A 1 14 ? -0.112 7.463 3.733 1.00 0.00 14 GLY A N 13
ATOM 8055 C CA . GLY A 1 14 ? -1.475 7.116 4.089 1.00 0.00 14 GLY A CA 13
ATOM 8056 C C . GLY A 1 14 ? -1.922 5.807 3.470 1.00 0.00 14 GLY A C 13
ATOM 8057 O O . GLY A 1 14 ? -1.558 5.492 2.336 1.00 0.00 14 GLY A O 13
ATOM 8061 N N . CYS A 1 15 ? -2.711 5.040 4.215 1.00 0.00 15 CYS A N 13
ATOM 8062 C CA . CYS A 1 15 ? -3.206 3.756 3.733 1.00 0.00 15 CYS A CA 13
ATOM 8063 C C . CYS A 1 15 ? -4.692 3.839 3.393 1.00 0.00 15 CYS A C 13
ATOM 8064 O O . CYS A 1 15 ? -5.472 4.451 4.121 1.00 0.00 15 CYS A O 13
ATOM 8071 N N . ASN A 1 16 ? -5.074 3.219 2.282 1.00 0.00 16 ASN A N 13
ATOM 8072 C CA . ASN A 1 16 ? -6.465 3.223 1.845 1.00 0.00 16 ASN A CA 13
ATOM 8073 C C . ASN A 1 16 ? -7.143 1.897 2.177 1.00 0.00 16 ASN A C 13
ATOM 8074 O O . ASN A 1 16 ? -8.296 1.869 2.608 1.00 0.00 16 ASN A O 13
ATOM 8085 N N . GLU A 1 17 ? -6.419 0.801 1.974 1.00 0.00 17 GLU A N 13
ATOM 8086 C CA . GLU A 1 17 ? -6.952 -0.528 2.252 1.00 0.00 17 GLU A CA 13
ATOM 8087 C C . GLU A 1 17 ? -7.848 -0.508 3.486 1.00 0.00 17 GLU A C 13
ATOM 8088 O O . GLU A 1 17 ? -8.978 -0.997 3.456 1.00 0.00 17 GLU A O 13
ATOM 8100 N N . CYS A 1 18 ? -7.336 0.061 4.573 1.00 0.00 18 CYS A N 13
ATOM 8101 C CA . CYS A 1 18 ? -8.087 0.146 5.819 1.00 0.00 18 CYS A CA 13
ATOM 8102 C C . CYS A 1 18 ? -8.360 1.600 6.192 1.00 0.00 18 CYS A C 13
ATOM 8103 O O . CYS A 1 18 ? -9.461 1.947 6.618 1.00 0.00 18 CYS A O 13
ATOM 8110 N N . GLY A 1 19 ? -7.348 2.447 6.029 1.00 0.00 19 GLY A N 13
ATOM 8111 C CA . GLY A 1 19 ? -7.499 3.854 6.353 1.00 0.00 19 GLY A CA 13
ATOM 8112 C C . GLY A 1 19 ? -6.621 4.278 7.514 1.00 0.00 19 GLY A C 13
ATOM 8113 O O . GLY A 1 19 ? -7.109 4.818 8.507 1.00 0.00 19 GLY A O 13
ATOM 8117 N N . LYS A 1 20 ? -5.321 4.033 7.391 1.00 0.00 20 LYS A N 13
ATOM 8118 C CA . LYS A 1 20 ? -4.372 4.393 8.437 1.00 0.00 20 LYS A CA 13
ATOM 8119 C C . LYS A 1 20 ? -3.173 5.134 7.854 1.00 0.00 20 LYS A C 13
ATOM 8120 O O . LYS A 1 20 ? -2.628 4.738 6.824 1.00 0.00 20 LYS A O 13
ATOM 8139 N N . ASN A 1 21 ? -2.766 6.210 8.519 1.00 0.00 21 ASN A N 13
ATOM 8140 C CA . ASN A 1 21 ? -1.631 7.005 8.066 1.00 0.00 21 ASN A CA 13
ATOM 8141 C C . ASN A 1 21 ? -0.471 6.908 9.052 1.00 0.00 21 ASN A C 13
ATOM 8142 O O . ASN A 1 21 ? -0.617 6.367 10.148 1.00 0.00 21 ASN A O 13
ATOM 8153 N N . PHE A 1 22 ? 0.682 7.435 8.654 1.00 0.00 22 PHE A N 13
ATOM 8154 C CA . PHE A 1 22 ? 1.869 7.408 9.502 1.00 0.00 22 PHE A CA 13
ATOM 8155 C C . PHE A 1 22 ? 2.855 8.498 9.092 1.00 0.00 22 PHE A C 13
ATOM 8156 O O . PHE A 1 22 ? 2.645 9.201 8.105 1.00 0.00 22 PHE A O 13
ATOM 8173 N N . GLY A 1 23 ? 3.932 8.633 9.861 1.00 0.00 23 GLY A N 13
ATOM 8174 C CA . GLY A 1 23 ? 4.934 9.639 9.564 1.00 0.00 23 GLY A CA 13
ATOM 8175 C C . GLY A 1 23 ? 6.177 9.049 8.928 1.00 0.00 23 GLY A C 13
ATOM 8176 O O . GLY A 1 23 ? 6.739 9.625 7.996 1.00 0.00 23 GLY A O 13
ATOM 8180 N N . ARG A 1 24 ? 6.609 7.899 9.435 1.00 0.00 24 ARG A N 13
ATOM 8181 C CA . ARG A 1 24 ? 7.796 7.232 8.912 1.00 0.00 24 ARG A CA 13
ATOM 8182 C C . ARG A 1 24 ? 7.435 6.310 7.751 1.00 0.00 24 ARG A C 13
ATOM 8183 O O . ARG A 1 24 ? 6.393 5.654 7.766 1.00 0.00 24 ARG A O 13
ATOM 8204 N N . HIS A 1 25 ? 8.303 6.266 6.745 1.00 0.00 25 HIS A N 13
ATOM 8205 C CA . HIS A 1 25 ? 8.076 5.425 5.576 1.00 0.00 25 HIS A CA 13
ATOM 8206 C C . HIS A 1 25 ? 7.880 3.968 5.984 1.00 0.00 25 HIS A C 13
ATOM 8207 O O . HIS A 1 25 ? 6.951 3.304 5.524 1.00 0.00 25 HIS A O 13
ATOM 8221 N N . SER A 1 26 ? 8.760 3.478 6.851 1.00 0.00 26 SER A N 13
ATOM 8222 C CA . SER A 1 26 ? 8.686 2.098 7.318 1.00 0.00 26 SER A CA 13
ATOM 8223 C C . SER A 1 26 ? 7.359 1.834 8.023 1.00 0.00 26 SER A C 13
ATOM 8224 O O . SER A 1 26 ? 6.685 0.840 7.749 1.00 0.00 26 SER A O 13
ATOM 8232 N N . HIS A 1 27 ? 6.990 2.730 8.932 1.00 0.00 27 HIS A N 13
ATOM 8233 C CA . HIS A 1 27 ? 5.743 2.595 9.677 1.00 0.00 27 HIS A CA 13
ATOM 8234 C C . HIS A 1 27 ? 4.600 2.188 8.753 1.00 0.00 27 HIS A C 13
ATOM 8235 O O . HIS A 1 27 ? 3.823 1.286 9.069 1.00 0.00 27 HIS A O 13
ATOM 8249 N N . LEU A 1 28 ? 4.502 2.859 7.611 1.00 0.00 28 LEU A N 13
ATOM 8250 C CA . LEU A 1 28 ? 3.452 2.568 6.640 1.00 0.00 28 LEU A CA 13
ATOM 8251 C C . LEU A 1 28 ? 3.625 1.171 6.053 1.00 0.00 28 LEU A C 13
ATOM 8252 O O . LEU A 1 28 ? 2.664 0.409 5.947 1.00 0.00 28 LEU A O 13
ATOM 8268 N N . ILE A 1 29 ? 4.856 0.841 5.677 1.00 0.00 29 ILE A N 13
ATOM 8269 C CA . ILE A 1 29 ? 5.155 -0.466 5.105 1.00 0.00 29 ILE A CA 13
ATOM 8270 C C . ILE A 1 29 ? 4.709 -1.589 6.036 1.00 0.00 29 ILE A C 13
ATOM 8271 O O . ILE A 1 29 ? 3.878 -2.419 5.669 1.00 0.00 29 ILE A O 13
ATOM 8287 N N . GLU A 1 30 ? 5.266 -1.606 7.243 1.00 0.00 30 GLU A N 13
ATOM 8288 C CA . GLU A 1 30 ? 4.924 -2.626 8.227 1.00 0.00 30 GLU A CA 13
ATOM 8289 C C . GLU A 1 30 ? 3.412 -2.720 8.411 1.00 0.00 30 GLU A C 13
ATOM 8290 O O . GLU A 1 30 ? 2.842 -3.811 8.411 1.00 0.00 30 GLU A O 13
ATOM 8302 N N . HIS A 1 31 ? 2.769 -1.568 8.569 1.00 0.00 31 HIS A N 13
ATOM 8303 C CA . HIS A 1 31 ? 1.323 -1.518 8.754 1.00 0.00 31 HIS A CA 13
ATOM 8304 C C . HIS A 1 31 ? 0.604 -2.226 7.609 1.00 0.00 31 HIS A C 13
ATOM 8305 O O . HIS A 1 31 ? -0.363 -2.957 7.826 1.00 0.00 31 HIS A O 13
ATOM 8319 N N . LEU A 1 32 ? 1.081 -2.002 6.389 1.00 0.00 32 LEU A N 13
ATOM 8320 C CA . LEU A 1 32 ? 0.484 -2.617 5.209 1.00 0.00 32 LEU A CA 13
ATOM 8321 C C . LEU A 1 32 ? 0.563 -4.138 5.289 1.00 0.00 32 LEU A C 13
ATOM 8322 O O . LEU A 1 32 ? -0.375 -4.840 4.909 1.00 0.00 32 LEU A O 13
ATOM 8338 N N . LYS A 1 33 ? 1.686 -4.642 5.788 1.00 0.00 33 LYS A N 13
ATOM 8339 C CA . LYS A 1 33 ? 1.888 -6.080 5.922 1.00 0.00 33 LYS A CA 13
ATOM 8340 C C . LYS A 1 33 ? 0.585 -6.779 6.296 1.00 0.00 33 LYS A C 13
ATOM 8341 O O . LYS A 1 33 ? 0.103 -7.646 5.567 1.00 0.00 33 LYS A O 13
ATOM 8360 N N . ARG A 1 34 ? 0.018 -6.395 7.435 1.00 0.00 34 ARG A N 13
ATOM 8361 C CA . ARG A 1 34 ? -1.229 -6.986 7.905 1.00 0.00 34 ARG A CA 13
ATOM 8362 C C . ARG A 1 34 ? -2.191 -7.221 6.744 1.00 0.00 34 ARG A C 13
ATOM 8363 O O . ARG A 1 34 ? -2.837 -8.266 6.661 1.00 0.00 34 ARG A O 13
ATOM 8384 N N . HIS A 1 35 ? -2.281 -6.242 5.849 1.00 0.00 35 HIS A N 13
ATOM 8385 C CA . HIS A 1 35 ? -3.163 -6.343 4.692 1.00 0.00 35 HIS A CA 13
ATOM 8386 C C . HIS A 1 35 ? -2.620 -7.347 3.680 1.00 0.00 35 HIS A C 13
ATOM 8387 O O . HIS A 1 35 ? -3.356 -8.196 3.176 1.00 0.00 35 HIS A O 13
ATOM 8401 N N . PHE A 1 36 ? -1.328 -7.245 3.387 1.00 0.00 36 PHE A N 13
ATOM 8402 C CA . PHE A 1 36 ? -0.687 -8.144 2.435 1.00 0.00 36 PHE A CA 13
ATOM 8403 C C . PHE A 1 36 ? -0.071 -9.344 3.148 1.00 0.00 36 PHE A C 13
ATOM 8404 O O . PHE A 1 36 ? 1.091 -9.683 2.926 1.00 0.00 36 PHE A O 13
ATOM 8421 N N . ARG A 1 37 ? -0.860 -9.983 4.006 1.00 0.00 37 ARG A N 13
ATOM 8422 C CA . ARG A 1 37 ? -0.393 -11.144 4.754 1.00 0.00 37 ARG A CA 13
ATOM 8423 C C . ARG A 1 37 ? -1.567 -12.012 5.199 1.00 0.00 37 ARG A C 13
ATOM 8424 O O . ARG A 1 37 ? -2.623 -11.500 5.569 1.00 0.00 37 ARG A O 13
ATOM 8445 N N . GLU A 1 38 ? -1.372 -13.326 5.160 1.00 0.00 38 GLU A N 13
ATOM 8446 C CA . GLU A 1 38 ? -2.416 -14.264 5.558 1.00 0.00 38 GLU A CA 13
ATOM 8447 C C . GLU A 1 38 ? -3.797 -13.732 5.185 1.00 0.00 38 GLU A C 13
ATOM 8448 O O . GLU A 1 38 ? -4.694 -13.657 6.025 1.00 0.00 38 GLU A O 13
ATOM 8460 N N . LYS A 1 39 ? -3.960 -13.364 3.919 1.00 0.00 39 LYS A N 13
ATOM 8461 C CA . LYS A 1 39 ? -5.230 -12.839 3.432 1.00 0.00 39 LYS A CA 13
ATOM 8462 C C . LYS A 1 39 ? -6.147 -13.970 2.977 1.00 0.00 39 LYS A C 13
ATOM 8463 O O . LYS A 1 39 ? -6.940 -13.804 2.050 1.00 0.00 39 LYS A O 13
ATOM 8482 N N . SER A 1 40 ? -6.033 -15.119 3.635 1.00 0.00 40 SER A N 13
ATOM 8483 C CA . SER A 1 40 ? -6.851 -16.279 3.296 1.00 0.00 40 SER A CA 13
ATOM 8484 C C . SER A 1 40 ? -7.765 -16.656 4.457 1.00 0.00 40 SER A C 13
ATOM 8485 O O . SER A 1 40 ? -7.957 -17.836 4.753 1.00 0.00 40 SER A O 13
ATOM 8493 N N . SER A 1 41 ? -8.327 -15.645 5.113 1.00 0.00 41 SER A N 13
ATOM 8494 C CA . SER A 1 41 ? -9.219 -15.870 6.244 1.00 0.00 41 SER A CA 13
ATOM 8495 C C . SER A 1 41 ? -10.678 -15.707 5.827 1.00 0.00 41 SER A C 13
ATOM 8496 O O . SER A 1 41 ? -11.457 -16.658 5.870 1.00 0.00 41 SER A O 13
ATOM 8504 N N . GLY A 1 42 ? -11.039 -14.493 5.423 1.00 0.00 42 GLY A N 13
ATOM 8505 C CA . GLY A 1 42 ? -12.403 -14.226 5.004 1.00 0.00 42 GLY A CA 13
ATOM 8506 C C . GLY A 1 42 ? -12.523 -12.945 4.203 1.00 0.00 42 GLY A C 13
ATOM 8507 O O . GLY A 1 42 ? -11.802 -11.974 4.433 1.00 0.00 42 GLY A O 13
ATOM 8511 N N . PRO A 1 43 ? -13.452 -12.932 3.235 1.00 0.00 43 PRO A N 13
ATOM 8512 C CA . PRO A 1 43 ? -13.685 -11.767 2.377 1.00 0.00 43 PRO A CA 13
ATOM 8513 C C . PRO A 1 43 ? -14.318 -10.606 3.135 1.00 0.00 43 PRO A C 13
ATOM 8514 O O . PRO A 1 43 ? -14.441 -9.500 2.607 1.00 0.00 43 PRO A O 13
ATOM 8525 N N . SER A 1 44 ? -14.717 -10.863 4.377 1.00 0.00 44 SER A N 13
ATOM 8526 C CA . SER A 1 44 ? -15.341 -9.839 5.207 1.00 0.00 44 SER A CA 13
ATOM 8527 C C . SER A 1 44 ? -14.708 -8.474 4.953 1.00 0.00 44 SER A C 13
ATOM 8528 O O . SER A 1 44 ? -13.502 -8.369 4.731 1.00 0.00 44 SER A O 13
ATOM 8536 N N . SER A 1 45 ? -15.531 -7.431 4.988 1.00 0.00 45 SER A N 13
ATOM 8537 C CA . SER A 1 45 ? -15.054 -6.073 4.758 1.00 0.00 45 SER A CA 13
ATOM 8538 C C . SER A 1 45 ? -15.798 -5.078 5.644 1.00 0.00 45 SER A C 13
ATOM 8539 O O . SER A 1 45 ? -16.972 -4.787 5.420 1.00 0.00 45 SER A O 13
ATOM 8547 N N . GLY A 1 46 ? -15.105 -4.561 6.654 1.00 0.00 46 GLY A N 13
ATOM 8548 C CA . GLY A 1 46 ? -15.714 -3.606 7.560 1.00 0.00 46 GLY A CA 13
ATOM 8549 C C . GLY A 1 46 ? -15.238 -2.188 7.314 1.00 0.00 46 GLY A C 13
ATOM 8550 O O . GLY A 1 46 ? -16.022 -1.255 7.483 1.00 0.00 46 GLY A O 13
ATOM 8555 N N . GLY A 1 1 ? -13.906 29.652 -6.451 1.00 0.00 1 GLY A N 14
ATOM 8556 C CA . GLY A 1 1 ? -14.043 28.684 -5.378 1.00 0.00 1 GLY A CA 14
ATOM 8557 C C . GLY A 1 1 ? -13.548 29.218 -4.049 1.00 0.00 1 GLY A C 14
ATOM 8558 O O . GLY A 1 1 ? -12.469 29.806 -3.971 1.00 0.00 1 GLY A O 14
ATOM 8562 N N . SER A 1 2 ? -14.338 29.015 -3.000 1.00 0.00 2 SER A N 14
ATOM 8563 C CA . SER A 1 2 ? -13.977 29.486 -1.668 1.00 0.00 2 SER A CA 14
ATOM 8564 C C . SER A 1 2 ? -13.926 28.327 -0.677 1.00 0.00 2 SER A C 14
ATOM 8565 O O . SER A 1 2 ? -12.960 28.177 0.071 1.00 0.00 2 SER A O 14
ATOM 8573 N N . SER A 1 3 ? -14.974 27.509 -0.679 1.00 0.00 3 SER A N 14
ATOM 8574 C CA . SER A 1 3 ? -15.052 26.364 0.221 1.00 0.00 3 SER A CA 14
ATOM 8575 C C . SER A 1 3 ? -14.193 25.212 -0.290 1.00 0.00 3 SER A C 14
ATOM 8576 O O . SER A 1 3 ? -14.251 24.853 -1.465 1.00 0.00 3 SER A O 14
ATOM 8584 N N . GLY A 1 4 ? -13.395 24.634 0.604 1.00 0.00 4 GLY A N 14
ATOM 8585 C CA . GLY A 1 4 ? -12.535 23.528 0.226 1.00 0.00 4 GLY A CA 14
ATOM 8586 C C . GLY A 1 4 ? -11.344 23.378 1.151 1.00 0.00 4 GLY A C 14
ATOM 8587 O O . GLY A 1 4 ? -10.235 23.796 0.820 1.00 0.00 4 GLY A O 14
ATOM 8591 N N . SER A 1 5 ? -11.573 22.780 2.316 1.00 0.00 5 SER A N 14
ATOM 8592 C CA . SER A 1 5 ? -10.511 22.580 3.295 1.00 0.00 5 SER A CA 14
ATOM 8593 C C . SER A 1 5 ? -10.314 21.096 3.588 1.00 0.00 5 SER A C 14
ATOM 8594 O O . SER A 1 5 ? -10.141 20.697 4.739 1.00 0.00 5 SER A O 14
ATOM 8602 N N . SER A 1 6 ? -10.343 20.283 2.537 1.00 0.00 6 SER A N 14
ATOM 8603 C CA . SER A 1 6 ? -10.172 18.842 2.680 1.00 0.00 6 SER A CA 14
ATOM 8604 C C . SER A 1 6 ? -8.729 18.435 2.396 1.00 0.00 6 SER A C 14
ATOM 8605 O O . SER A 1 6 ? -8.279 18.462 1.252 1.00 0.00 6 SER A O 14
ATOM 8613 N N . GLY A 1 7 ? -8.009 18.058 3.448 1.00 0.00 7 GLY A N 14
ATOM 8614 C CA . GLY A 1 7 ? -6.625 17.651 3.292 1.00 0.00 7 GLY A CA 14
ATOM 8615 C C . GLY A 1 7 ? -5.694 18.386 4.237 1.00 0.00 7 GLY A C 14
ATOM 8616 O O . GLY A 1 7 ? -4.674 18.930 3.815 1.00 0.00 7 GLY A O 14
ATOM 8620 N N . SER A 1 8 ? -6.048 18.404 5.518 1.00 0.00 8 SER A N 14
ATOM 8621 C CA . SER A 1 8 ? -5.240 19.082 6.524 1.00 0.00 8 SER A CA 14
ATOM 8622 C C . SER A 1 8 ? -4.327 18.095 7.245 1.00 0.00 8 SER A C 14
ATOM 8623 O O . SER A 1 8 ? -4.630 17.644 8.349 1.00 0.00 8 SER A O 14
ATOM 8631 N N . GLY A 1 9 ? -3.207 17.762 6.611 1.00 0.00 9 GLY A N 14
ATOM 8632 C CA . GLY A 1 9 ? -2.267 16.829 7.205 1.00 0.00 9 GLY A CA 14
ATOM 8633 C C . GLY A 1 9 ? -0.999 16.684 6.387 1.00 0.00 9 GLY A C 14
ATOM 8634 O O . GLY A 1 9 ? -1.033 16.761 5.160 1.00 0.00 9 GLY A O 14
ATOM 8638 N N . GLU A 1 10 ? 0.122 16.473 7.069 1.00 0.00 10 GLU A N 14
ATOM 8639 C CA . GLU A 1 10 ? 1.407 16.319 6.397 1.00 0.00 10 GLU A CA 14
ATOM 8640 C C . GLU A 1 10 ? 1.679 14.853 6.072 1.00 0.00 10 GLU A C 14
ATOM 8641 O O . GLU A 1 10 ? 2.120 14.521 4.972 1.00 0.00 10 GLU A O 14
ATOM 8653 N N . ARG A 1 11 ? 1.412 13.980 7.039 1.00 0.00 11 ARG A N 14
ATOM 8654 C CA . ARG A 1 11 ? 1.630 12.550 6.858 1.00 0.00 11 ARG A CA 14
ATOM 8655 C C . ARG A 1 11 ? 1.382 12.141 5.409 1.00 0.00 11 ARG A C 14
ATOM 8656 O O . ARG A 1 11 ? 0.250 11.895 4.992 1.00 0.00 11 ARG A O 14
ATOM 8677 N N . PRO A 1 12 ? 2.465 12.068 4.621 1.00 0.00 12 PRO A N 14
ATOM 8678 C CA . PRO A 1 12 ? 2.391 11.690 3.206 1.00 0.00 12 PRO A CA 14
ATOM 8679 C C . PRO A 1 12 ? 2.033 10.220 3.017 1.00 0.00 12 PRO A C 14
ATOM 8680 O O . PRO A 1 12 ? 1.488 9.832 1.984 1.00 0.00 12 PRO A O 14
ATOM 8691 N N . TYR A 1 13 ? 2.342 9.407 4.021 1.00 0.00 13 TYR A N 14
ATOM 8692 C CA . TYR A 1 13 ? 2.055 7.978 3.964 1.00 0.00 13 TYR A CA 14
ATOM 8693 C C . TYR A 1 13 ? 0.673 7.678 4.535 1.00 0.00 13 TYR A C 14
ATOM 8694 O O . TYR A 1 13 ? 0.485 7.639 5.750 1.00 0.00 13 TYR A O 14
ATOM 8712 N N . GLY A 1 14 ? -0.294 7.464 3.647 1.00 0.00 14 GLY A N 14
ATOM 8713 C CA . GLY A 1 14 ? -1.647 7.169 4.080 1.00 0.00 14 GLY A CA 14
ATOM 8714 C C . GLY A 1 14 ? -2.239 5.974 3.359 1.00 0.00 14 GLY A C 14
ATOM 8715 O O . GLY A 1 14 ? -2.125 5.856 2.139 1.00 0.00 14 GLY A O 14
ATOM 8719 N N . CYS A 1 15 ? -2.871 5.083 4.116 1.00 0.00 15 CYS A N 14
ATOM 8720 C CA . CYS A 1 15 ? -3.482 3.889 3.543 1.00 0.00 15 CYS A CA 14
ATOM 8721 C C . CYS A 1 15 ? -4.985 4.079 3.363 1.00 0.00 15 CYS A C 14
ATOM 8722 O O . CYS A 1 15 ? -5.647 4.695 4.197 1.00 0.00 15 CYS A O 14
ATOM 8729 N N . ASN A 1 16 ? -5.516 3.545 2.268 1.00 0.00 16 ASN A N 14
ATOM 8730 C CA . ASN A 1 16 ? -6.941 3.656 1.978 1.00 0.00 16 ASN A CA 14
ATOM 8731 C C . ASN A 1 16 ? -7.661 2.345 2.279 1.00 0.00 16 ASN A C 14
ATOM 8732 O O . ASN A 1 16 ? -8.763 2.343 2.826 1.00 0.00 16 ASN A O 14
ATOM 8743 N N . GLU A 1 17 ? -7.030 1.233 1.917 1.00 0.00 17 GLU A N 14
ATOM 8744 C CA . GLU A 1 17 ? -7.611 -0.084 2.148 1.00 0.00 17 GLU A CA 14
ATOM 8745 C C . GLU A 1 17 ? -8.380 -0.116 3.465 1.00 0.00 17 GLU A C 14
ATOM 8746 O O . GLU A 1 17 ? -9.563 -0.458 3.498 1.00 0.00 17 GLU A O 14
ATOM 8758 N N . CYS A 1 18 ? -7.701 0.243 4.549 1.00 0.00 18 CYS A N 14
ATOM 8759 C CA . CYS A 1 18 ? -8.318 0.255 5.870 1.00 0.00 18 CYS A CA 14
ATOM 8760 C C . CYS A 1 18 ? -8.492 1.684 6.376 1.00 0.00 18 CYS A C 14
ATOM 8761 O O . CYS A 1 18 ? -9.544 2.044 6.902 1.00 0.00 18 CYS A O 14
ATOM 8768 N N . GLY A 1 19 ? -7.450 2.495 6.212 1.00 0.00 19 GLY A N 14
ATOM 8769 C CA . GLY A 1 19 ? -7.508 3.875 6.657 1.00 0.00 19 GLY A CA 14
ATOM 8770 C C . GLY A 1 19 ? -6.611 4.137 7.851 1.00 0.00 19 GLY A C 14
ATOM 8771 O O . GLY A 1 19 ? -7.090 4.292 8.974 1.00 0.00 19 GLY A O 14
ATOM 8775 N N . LYS A 1 20 ? -5.305 4.184 7.609 1.00 0.00 20 LYS A N 14
ATOM 8776 C CA . LYS A 1 20 ? -4.338 4.428 8.672 1.00 0.00 20 LYS A CA 14
ATOM 8777 C C . LYS A 1 20 ? -3.112 5.160 8.135 1.00 0.00 20 LYS A C 14
ATOM 8778 O O . LYS A 1 20 ? -2.362 4.619 7.323 1.00 0.00 20 LYS A O 14
ATOM 8797 N N . ASN A 1 21 ? -2.914 6.391 8.595 1.00 0.00 21 ASN A N 14
ATOM 8798 C CA . ASN A 1 21 ? -1.778 7.195 8.161 1.00 0.00 21 ASN A CA 14
ATOM 8799 C C . ASN A 1 21 ? -0.572 6.969 9.069 1.00 0.00 21 ASN A C 14
ATOM 8800 O O . ASN A 1 21 ? -0.688 6.357 10.131 1.00 0.00 21 ASN A O 14
ATOM 8811 N N . PHE A 1 22 ? 0.584 7.467 8.643 1.00 0.00 22 PHE A N 14
ATOM 8812 C CA . PHE A 1 22 ? 1.811 7.319 9.416 1.00 0.00 22 PHE A CA 14
ATOM 8813 C C . PHE A 1 22 ? 2.839 8.372 9.012 1.00 0.00 22 PHE A C 14
ATOM 8814 O O . PHE A 1 22 ? 2.948 8.731 7.841 1.00 0.00 22 PHE A O 14
ATOM 8831 N N . GLY A 1 23 ? 3.591 8.863 9.993 1.00 0.00 23 GLY A N 14
ATOM 8832 C CA . GLY A 1 23 ? 4.599 9.870 9.720 1.00 0.00 23 GLY A CA 14
ATOM 8833 C C . GLY A 1 23 ? 5.984 9.275 9.555 1.00 0.00 23 GLY A C 14
ATOM 8834 O O . GLY A 1 23 ? 6.984 9.990 9.607 1.00 0.00 23 GLY A O 14
ATOM 8838 N N . ARG A 1 24 ? 6.042 7.962 9.358 1.00 0.00 24 ARG A N 14
ATOM 8839 C CA . ARG A 1 24 ? 7.314 7.271 9.188 1.00 0.00 24 ARG A CA 14
ATOM 8840 C C . ARG A 1 24 ? 7.212 6.204 8.101 1.00 0.00 24 ARG A C 14
ATOM 8841 O O . ARG A 1 24 ? 6.315 5.361 8.126 1.00 0.00 24 ARG A O 14
ATOM 8862 N N . HIS A 1 25 ? 8.137 6.248 7.147 1.00 0.00 25 HIS A N 14
ATOM 8863 C CA . HIS A 1 25 ? 8.151 5.286 6.051 1.00 0.00 25 HIS A CA 14
ATOM 8864 C C . HIS A 1 25 ? 7.974 3.864 6.574 1.00 0.00 25 HIS A C 14
ATOM 8865 O O . HIS A 1 25 ? 6.962 3.215 6.309 1.00 0.00 25 HIS A O 14
ATOM 8879 N N . SER A 1 26 ? 8.965 3.384 7.319 1.00 0.00 26 SER A N 14
ATOM 8880 C CA . SER A 1 26 ? 8.921 2.038 7.876 1.00 0.00 26 SER A CA 14
ATOM 8881 C C . SER A 1 26 ? 7.526 1.713 8.402 1.00 0.00 26 SER A C 14
ATOM 8882 O O . SER A 1 26 ? 6.921 0.713 8.014 1.00 0.00 26 SER A O 14
ATOM 8890 N N . HIS A 1 27 ? 7.021 2.565 9.288 1.00 0.00 27 HIS A N 14
ATOM 8891 C CA . HIS A 1 27 ? 5.697 2.371 9.867 1.00 0.00 27 HIS A CA 14
ATOM 8892 C C . HIS A 1 27 ? 4.682 1.999 8.791 1.00 0.00 27 HIS A C 14
ATOM 8893 O O . HIS A 1 27 ? 3.855 1.106 8.984 1.00 0.00 27 HIS A O 14
ATOM 8907 N N . LEU A 1 28 ? 4.749 2.688 7.657 1.00 0.00 28 LEU A N 14
ATOM 8908 C CA . LEU A 1 28 ? 3.835 2.431 6.550 1.00 0.00 28 LEU A CA 14
ATOM 8909 C C . LEU A 1 28 ? 4.091 1.056 5.942 1.00 0.00 28 LEU A C 14
ATOM 8910 O O . LEU A 1 28 ? 3.155 0.298 5.683 1.00 0.00 28 LEU A O 14
ATOM 8926 N N . ILE A 1 29 ? 5.362 0.740 5.719 1.00 0.00 29 ILE A N 14
ATOM 8927 C CA . ILE A 1 29 ? 5.739 -0.546 5.144 1.00 0.00 29 ILE A CA 14
ATOM 8928 C C . ILE A 1 29 ? 5.259 -1.700 6.018 1.00 0.00 29 ILE A C 14
ATOM 8929 O O . ILE A 1 29 ? 4.687 -2.670 5.521 1.00 0.00 29 ILE A O 14
ATOM 8945 N N . GLU A 1 30 ? 5.495 -1.587 7.321 1.00 0.00 30 GLU A N 14
ATOM 8946 C CA . GLU A 1 30 ? 5.085 -2.621 8.263 1.00 0.00 30 GLU A CA 14
ATOM 8947 C C . GLU A 1 30 ? 3.565 -2.754 8.300 1.00 0.00 30 GLU A C 14
ATOM 8948 O O . GLU A 1 30 ? 3.026 -3.860 8.265 1.00 0.00 30 GLU A O 14
ATOM 8960 N N . HIS A 1 31 ? 2.880 -1.617 8.370 1.00 0.00 31 HIS A N 14
ATOM 8961 C CA . HIS A 1 31 ? 1.422 -1.604 8.411 1.00 0.00 31 HIS A CA 14
ATOM 8962 C C . HIS A 1 31 ? 0.838 -2.318 7.195 1.00 0.00 31 HIS A C 14
ATOM 8963 O O . HIS A 1 31 ? -0.016 -3.195 7.328 1.00 0.00 31 HIS A O 14
ATOM 8977 N N . LEU A 1 32 ? 1.303 -1.935 6.011 1.00 0.00 32 LEU A N 14
ATOM 8978 C CA . LEU A 1 32 ? 0.827 -2.537 4.771 1.00 0.00 32 LEU A CA 14
ATOM 8979 C C . LEU A 1 32 ? 0.808 -4.059 4.877 1.00 0.00 32 LEU A C 14
ATOM 8980 O O . LEU A 1 32 ? -0.155 -4.709 4.468 1.00 0.00 32 LEU A O 14
ATOM 8996 N N . LYS A 1 33 ? 1.877 -4.622 5.430 1.00 0.00 33 LYS A N 14
ATOM 8997 C CA . LYS A 1 33 ? 1.983 -6.067 5.594 1.00 0.00 33 LYS A CA 14
ATOM 8998 C C . LYS A 1 33 ? 0.709 -6.640 6.205 1.00 0.00 33 LYS A C 14
ATOM 8999 O O . LYS A 1 33 ? 0.131 -7.592 5.680 1.00 0.00 33 LYS A O 14
ATOM 9018 N N . ARG A 1 34 ? 0.275 -6.054 7.316 1.00 0.00 34 ARG A N 14
ATOM 9019 C CA . ARG A 1 34 ? -0.931 -6.507 7.998 1.00 0.00 34 ARG A CA 14
ATOM 9020 C C . ARG A 1 34 ? -2.013 -6.889 6.992 1.00 0.00 34 ARG A C 14
ATOM 9021 O O . ARG A 1 34 ? -2.876 -7.720 7.278 1.00 0.00 34 ARG A O 14
ATOM 9042 N N . HIS A 1 35 ? -1.962 -6.276 5.814 1.00 0.00 35 HIS A N 14
ATOM 9043 C CA . HIS A 1 35 ? -2.937 -6.552 4.765 1.00 0.00 35 HIS A CA 14
ATOM 9044 C C . HIS A 1 35 ? -2.473 -7.705 3.881 1.00 0.00 35 HIS A C 14
ATOM 9045 O O . HIS A 1 35 ? -2.674 -7.689 2.666 1.00 0.00 35 HIS A O 14
ATOM 9059 N N . PHE A 1 36 ? -1.849 -8.703 4.497 1.00 0.00 36 PHE A N 14
ATOM 9060 C CA . PHE A 1 36 ? -1.354 -9.863 3.765 1.00 0.00 36 PHE A CA 14
ATOM 9061 C C . PHE A 1 36 ? -1.840 -11.160 4.407 1.00 0.00 36 PHE A C 14
ATOM 9062 O O . PHE A 1 36 ? -2.304 -12.069 3.719 1.00 0.00 36 PHE A O 14
ATOM 9079 N N . ARG A 1 37 ? -1.729 -11.236 5.729 1.00 0.00 37 ARG A N 14
ATOM 9080 C CA . ARG A 1 37 ? -2.155 -12.421 6.464 1.00 0.00 37 ARG A CA 14
ATOM 9081 C C . ARG A 1 37 ? -3.535 -12.881 6.001 1.00 0.00 37 ARG A C 14
ATOM 9082 O O . ARG A 1 37 ? -4.451 -12.073 5.852 1.00 0.00 37 ARG A O 14
ATOM 9103 N N . GLU A 1 38 ? -3.673 -14.184 5.776 1.00 0.00 38 GLU A N 14
ATOM 9104 C CA . GLU A 1 38 ? -4.941 -14.750 5.329 1.00 0.00 38 GLU A CA 14
ATOM 9105 C C . GLU A 1 38 ? -5.541 -15.654 6.402 1.00 0.00 38 GLU A C 14
ATOM 9106 O O . GLU A 1 38 ? -5.144 -16.810 6.550 1.00 0.00 38 GLU A O 14
ATOM 9118 N N . LYS A 1 39 ? -6.501 -15.119 7.149 1.00 0.00 39 LYS A N 14
ATOM 9119 C CA . LYS A 1 39 ? -7.158 -15.875 8.208 1.00 0.00 39 LYS A CA 14
ATOM 9120 C C . LYS A 1 39 ? -8.221 -16.805 7.633 1.00 0.00 39 LYS A C 14
ATOM 9121 O O . LYS A 1 39 ? -8.327 -17.964 8.033 1.00 0.00 39 LYS A O 14
ATOM 9140 N N . SER A 1 40 ? -9.005 -16.290 6.692 1.00 0.00 40 SER A N 14
ATOM 9141 C CA . SER A 1 40 ? -10.062 -17.074 6.063 1.00 0.00 40 SER A CA 14
ATOM 9142 C C . SER A 1 40 ? -9.521 -18.408 5.559 1.00 0.00 40 SER A C 14
ATOM 9143 O O . SER A 1 40 ? -10.127 -19.458 5.775 1.00 0.00 40 SER A O 14
ATOM 9151 N N . SER A 1 41 ? -8.377 -18.359 4.885 1.00 0.00 41 SER A N 14
ATOM 9152 C CA . SER A 1 41 ? -7.755 -19.563 4.346 1.00 0.00 41 SER A CA 14
ATOM 9153 C C . SER A 1 41 ? -7.933 -20.740 5.299 1.00 0.00 41 SER A C 14
ATOM 9154 O O . SER A 1 41 ? -8.470 -21.782 4.924 1.00 0.00 41 SER A O 14
ATOM 9162 N N . GLY A 1 42 ? -7.478 -20.566 6.536 1.00 0.00 42 GLY A N 14
ATOM 9163 C CA . GLY A 1 42 ? -7.596 -21.622 7.525 1.00 0.00 42 GLY A CA 14
ATOM 9164 C C . GLY A 1 42 ? -6.277 -21.926 8.208 1.00 0.00 42 GLY A C 14
ATOM 9165 O O . GLY A 1 42 ? -5.562 -22.858 7.839 1.00 0.00 42 GLY A O 14
ATOM 9169 N N . PRO A 1 43 ? -5.937 -21.126 9.230 1.00 0.00 43 PRO A N 14
ATOM 9170 C CA . PRO A 1 43 ? -4.693 -21.294 9.986 1.00 0.00 43 PRO A CA 14
ATOM 9171 C C . PRO A 1 43 ? -4.704 -22.552 10.848 1.00 0.00 43 PRO A C 14
ATOM 9172 O O . PRO A 1 43 ? -5.049 -22.504 12.028 1.00 0.00 43 PRO A O 14
ATOM 9183 N N . SER A 1 44 ? -4.323 -23.676 10.250 1.00 0.00 44 SER A N 14
ATOM 9184 C CA . SER A 1 44 ? -4.292 -24.948 10.962 1.00 0.00 44 SER A CA 14
ATOM 9185 C C . SER A 1 44 ? -3.591 -24.800 12.309 1.00 0.00 44 SER A C 14
ATOM 9186 O O . SER A 1 44 ? -2.400 -24.497 12.371 1.00 0.00 44 SER A O 14
ATOM 9194 N N . SER A 1 45 ? -4.340 -25.016 13.386 1.00 0.00 45 SER A N 14
ATOM 9195 C CA . SER A 1 45 ? -3.793 -24.903 14.733 1.00 0.00 45 SER A CA 14
ATOM 9196 C C . SER A 1 45 ? -4.717 -25.564 15.752 1.00 0.00 45 SER A C 14
ATOM 9197 O O . SER A 1 45 ? -5.795 -26.047 15.408 1.00 0.00 45 SER A O 14
ATOM 9205 N N . GLY A 1 46 ? -4.285 -25.582 17.009 1.00 0.00 46 GLY A N 14
ATOM 9206 C CA . GLY A 1 46 ? -5.083 -26.185 18.059 1.00 0.00 46 GLY A CA 14
ATOM 9207 C C . GLY A 1 46 ? -4.710 -25.676 19.437 1.00 0.00 46 GLY A C 14
ATOM 9208 O O . GLY A 1 46 ? -4.572 -26.481 20.357 1.00 0.00 46 GLY A O 14
ATOM 9213 N N . GLY A 1 1 ? -19.352 22.993 -0.545 1.00 0.00 1 GLY A N 15
ATOM 9214 C CA . GLY A 1 1 ? -19.648 21.573 -0.583 1.00 0.00 1 GLY A CA 15
ATOM 9215 C C . GLY A 1 1 ? -19.761 20.967 0.802 1.00 0.00 1 GLY A C 15
ATOM 9216 O O . GLY A 1 1 ? -20.563 21.417 1.620 1.00 0.00 1 GLY A O 15
ATOM 9220 N N . SER A 1 2 ? -18.957 19.942 1.065 1.00 0.00 2 SER A N 15
ATOM 9221 C CA . SER A 1 2 ? -18.974 19.269 2.358 1.00 0.00 2 SER A CA 15
ATOM 9222 C C . SER A 1 2 ? -17.941 19.878 3.301 1.00 0.00 2 SER A C 15
ATOM 9223 O O . SER A 1 2 ? -17.109 20.687 2.889 1.00 0.00 2 SER A O 15
ATOM 9231 N N . SER A 1 3 ? -18.001 19.484 4.569 1.00 0.00 3 SER A N 15
ATOM 9232 C CA . SER A 1 3 ? -17.073 19.993 5.572 1.00 0.00 3 SER A CA 15
ATOM 9233 C C . SER A 1 3 ? -15.628 19.735 5.157 1.00 0.00 3 SER A C 15
ATOM 9234 O O . SER A 1 3 ? -14.799 20.643 5.155 1.00 0.00 3 SER A O 15
ATOM 9242 N N . GLY A 1 4 ? -15.334 18.486 4.807 1.00 0.00 4 GLY A N 15
ATOM 9243 C CA . GLY A 1 4 ? -13.989 18.129 4.395 1.00 0.00 4 GLY A CA 15
ATOM 9244 C C . GLY A 1 4 ? -13.233 17.377 5.472 1.00 0.00 4 GLY A C 15
ATOM 9245 O O . GLY A 1 4 ? -13.653 16.302 5.900 1.00 0.00 4 GLY A O 15
ATOM 9249 N N . SER A 1 5 ? -12.113 17.943 5.912 1.00 0.00 5 SER A N 15
ATOM 9250 C CA . SER A 1 5 ? -11.294 17.317 6.942 1.00 0.00 5 SER A CA 15
ATOM 9251 C C . SER A 1 5 ? -10.875 18.336 7.997 1.00 0.00 5 SER A C 15
ATOM 9252 O O . SER A 1 5 ? -10.499 19.463 7.674 1.00 0.00 5 SER A O 15
ATOM 9260 N N . SER A 1 6 ? -10.945 17.932 9.262 1.00 0.00 6 SER A N 15
ATOM 9261 C CA . SER A 1 6 ? -10.577 18.811 10.366 1.00 0.00 6 SER A CA 15
ATOM 9262 C C . SER A 1 6 ? -9.326 18.299 11.074 1.00 0.00 6 SER A C 15
ATOM 9263 O O . SER A 1 6 ? -9.412 17.626 12.101 1.00 0.00 6 SER A O 15
ATOM 9271 N N . GLY A 1 7 ? -8.164 18.624 10.517 1.00 0.00 7 GLY A N 15
ATOM 9272 C CA . GLY A 1 7 ? -6.911 18.189 11.107 1.00 0.00 7 GLY A CA 15
ATOM 9273 C C . GLY A 1 7 ? -5.982 17.554 10.093 1.00 0.00 7 GLY A C 15
ATOM 9274 O O . GLY A 1 7 ? -6.252 16.462 9.591 1.00 0.00 7 GLY A O 15
ATOM 9278 N N . SER A 1 8 ? -4.884 18.238 9.788 1.00 0.00 8 SER A N 15
ATOM 9279 C CA . SER A 1 8 ? -3.914 17.736 8.821 1.00 0.00 8 SER A CA 15
ATOM 9280 C C . SER A 1 8 ? -2.488 18.028 9.281 1.00 0.00 8 SER A C 15
ATOM 9281 O O . SER A 1 8 ? -2.248 18.968 10.036 1.00 0.00 8 SER A O 15
ATOM 9289 N N . GLY A 1 9 ? -1.546 17.212 8.818 1.00 0.00 9 GLY A N 15
ATOM 9290 C CA . GLY A 1 9 ? -0.156 17.398 9.192 1.00 0.00 9 GLY A CA 15
ATOM 9291 C C . GLY A 1 9 ? 0.802 16.888 8.134 1.00 0.00 9 GLY A C 15
ATOM 9292 O O . GLY A 1 9 ? 0.656 17.201 6.953 1.00 0.00 9 GLY A O 15
ATOM 9296 N N . GLU A 1 10 ? 1.786 16.100 8.558 1.00 0.00 10 GLU A N 15
ATOM 9297 C CA . GLU A 1 10 ? 2.773 15.548 7.638 1.00 0.00 10 GLU A CA 15
ATOM 9298 C C . GLU A 1 10 ? 2.686 14.026 7.596 1.00 0.00 10 GLU A C 15
ATOM 9299 O O . GLU A 1 10 ? 3.689 13.331 7.759 1.00 0.00 10 GLU A O 15
ATOM 9311 N N . ARG A 1 11 ? 1.479 13.514 7.376 1.00 0.00 11 ARG A N 15
ATOM 9312 C CA . ARG A 1 11 ? 1.260 12.073 7.314 1.00 0.00 11 ARG A CA 15
ATOM 9313 C C . ARG A 1 11 ? 0.725 11.663 5.945 1.00 0.00 11 ARG A C 15
ATOM 9314 O O . ARG A 1 11 ? -0.389 11.158 5.813 1.00 0.00 11 ARG A O 15
ATOM 9335 N N . PRO A 1 12 ? 1.538 11.885 4.902 1.00 0.00 12 PRO A N 15
ATOM 9336 C CA . PRO A 1 12 ? 1.168 11.546 3.524 1.00 0.00 12 PRO A CA 15
ATOM 9337 C C . PRO A 1 12 ? 1.120 10.040 3.291 1.00 0.00 12 PRO A C 15
ATOM 9338 O O . PRO A 1 12 ? 0.727 9.580 2.218 1.00 0.00 12 PRO A O 15
ATOM 9349 N N . TYR A 1 13 ? 1.520 9.277 4.302 1.00 0.00 13 TYR A N 15
ATOM 9350 C CA . TYR A 1 13 ? 1.524 7.822 4.206 1.00 0.00 13 TYR A CA 15
ATOM 9351 C C . TYR A 1 13 ? 0.211 7.238 4.717 1.00 0.00 13 TYR A C 15
ATOM 9352 O O . TYR A 1 13 ? 0.203 6.308 5.523 1.00 0.00 13 TYR A O 15
ATOM 9370 N N . GLY A 1 14 ? -0.900 7.793 4.242 1.00 0.00 14 GLY A N 15
ATOM 9371 C CA . GLY A 1 14 ? -2.205 7.316 4.661 1.00 0.00 14 GLY A CA 15
ATOM 9372 C C . GLY A 1 14 ? -2.685 6.138 3.835 1.00 0.00 14 GLY A C 15
ATOM 9373 O O . GLY A 1 14 ? -3.274 6.317 2.769 1.00 0.00 14 GLY A O 15
ATOM 9377 N N . CYS A 1 15 ? -2.431 4.930 4.327 1.00 0.00 15 CYS A N 15
ATOM 9378 C CA . CYS A 1 15 ? -2.838 3.718 3.627 1.00 0.00 15 CYS A CA 15
ATOM 9379 C C . CYS A 1 15 ? -4.313 3.781 3.243 1.00 0.00 15 CYS A C 15
ATOM 9380 O O . CYS A 1 15 ? -5.190 3.799 4.106 1.00 0.00 15 CYS A O 15
ATOM 9387 N N . ASN A 1 16 ? -4.579 3.815 1.941 1.00 0.00 16 ASN A N 15
ATOM 9388 C CA . ASN A 1 16 ? -5.948 3.877 1.442 1.00 0.00 16 ASN A CA 15
ATOM 9389 C C . ASN A 1 16 ? -6.663 2.545 1.648 1.00 0.00 16 ASN A C 15
ATOM 9390 O O . ASN A 1 16 ? -7.807 2.507 2.098 1.00 0.00 16 ASN A O 15
ATOM 9401 N N . GLU A 1 17 ? -5.978 1.455 1.315 1.00 0.00 17 GLU A N 15
ATOM 9402 C CA . GLU A 1 17 ? -6.548 0.121 1.463 1.00 0.00 17 GLU A CA 15
ATOM 9403 C C . GLU A 1 17 ? -7.492 0.062 2.661 1.00 0.00 17 GLU A C 15
ATOM 9404 O O . GLU A 1 17 ? -8.625 -0.408 2.551 1.00 0.00 17 GLU A O 15
ATOM 9416 N N . CYS A 1 18 ? -7.017 0.543 3.805 1.00 0.00 18 CYS A N 15
ATOM 9417 C CA . CYS A 1 18 ? -7.815 0.545 5.024 1.00 0.00 18 CYS A CA 15
ATOM 9418 C C . CYS A 1 18 ? -8.109 1.971 5.479 1.00 0.00 18 CYS A C 15
ATOM 9419 O O . CYS A 1 18 ? -9.245 2.306 5.813 1.00 0.00 18 CYS A O 15
ATOM 9426 N N . GLY A 1 19 ? -7.077 2.809 5.489 1.00 0.00 19 GLY A N 15
ATOM 9427 C CA . GLY A 1 19 ? -7.245 4.189 5.904 1.00 0.00 19 GLY A CA 15
ATOM 9428 C C . GLY A 1 19 ? -6.568 4.483 7.228 1.00 0.00 19 GLY A C 15
ATOM 9429 O O . GLY A 1 19 ? -7.234 4.669 8.247 1.00 0.00 19 GLY A O 15
ATOM 9433 N N . LYS A 1 20 ? -5.240 4.524 7.216 1.00 0.00 20 LYS A N 15
ATOM 9434 C CA . LYS A 1 20 ? -4.471 4.796 8.424 1.00 0.00 20 LYS A CA 15
ATOM 9435 C C . LYS A 1 20 ? -3.247 5.650 8.110 1.00 0.00 20 LYS A C 15
ATOM 9436 O O . LYS A 1 20 ? -2.411 5.274 7.289 1.00 0.00 20 LYS A O 15
ATOM 9455 N N . ASN A 1 21 ? -3.147 6.799 8.769 1.00 0.00 21 ASN A N 15
ATOM 9456 C CA . ASN A 1 21 ? -2.024 7.706 8.559 1.00 0.00 21 ASN A CA 15
ATOM 9457 C C . ASN A 1 21 ? -0.902 7.421 9.553 1.00 0.00 21 ASN A C 15
ATOM 9458 O O . ASN A 1 21 ? -1.153 7.153 10.729 1.00 0.00 21 ASN A O 15
ATOM 9469 N N . PHE A 1 22 ? 0.336 7.481 9.074 1.00 0.00 22 PHE A N 15
ATOM 9470 C CA . PHE A 1 22 ? 1.497 7.229 9.920 1.00 0.00 22 PHE A CA 15
ATOM 9471 C C . PHE A 1 22 ? 2.496 8.378 9.828 1.00 0.00 22 PHE A C 15
ATOM 9472 O O . PHE A 1 22 ? 2.676 9.137 10.779 1.00 0.00 22 PHE A O 15
ATOM 9489 N N . GLY A 1 23 ? 3.146 8.499 8.674 1.00 0.00 23 GLY A N 15
ATOM 9490 C CA . GLY A 1 23 ? 4.120 9.557 8.478 1.00 0.00 23 GLY A CA 15
ATOM 9491 C C . GLY A 1 23 ? 5.467 9.028 8.026 1.00 0.00 23 GLY A C 15
ATOM 9492 O O . GLY A 1 23 ? 6.048 9.532 7.065 1.00 0.00 23 GLY A O 15
ATOM 9496 N N . ARG A 1 24 ? 5.965 8.011 8.721 1.00 0.00 24 ARG A N 15
ATOM 9497 C CA . ARG A 1 24 ? 7.253 7.416 8.387 1.00 0.00 24 ARG A CA 15
ATOM 9498 C C . ARG A 1 24 ? 7.092 6.327 7.331 1.00 0.00 24 ARG A C 15
ATOM 9499 O O . ARG A 1 24 ? 6.117 5.574 7.343 1.00 0.00 24 ARG A O 15
ATOM 9520 N N . HIS A 1 25 ? 8.054 6.249 6.416 1.00 0.00 25 HIS A N 15
ATOM 9521 C CA . HIS A 1 25 ? 8.019 5.253 5.352 1.00 0.00 25 HIS A CA 15
ATOM 9522 C C . HIS A 1 25 ? 7.835 3.851 5.926 1.00 0.00 25 HIS A C 15
ATOM 9523 O O . HIS A 1 25 ? 6.833 3.187 5.659 1.00 0.00 25 HIS A O 15
ATOM 9537 N N . SER A 1 26 ? 8.808 3.408 6.716 1.00 0.00 26 SER A N 15
ATOM 9538 C CA . SER A 1 26 ? 8.755 2.083 7.324 1.00 0.00 26 SER A CA 15
ATOM 9539 C C . SER A 1 26 ? 7.416 1.857 8.018 1.00 0.00 26 SER A C 15
ATOM 9540 O O . SER A 1 26 ? 6.749 0.847 7.791 1.00 0.00 26 SER A O 15
ATOM 9548 N N . HIS A 1 27 ? 7.028 2.805 8.865 1.00 0.00 27 HIS A N 15
ATOM 9549 C CA . HIS A 1 27 ? 5.768 2.711 9.593 1.00 0.00 27 HIS A CA 15
ATOM 9550 C C . HIS A 1 27 ? 4.653 2.197 8.686 1.00 0.00 27 HIS A C 15
ATOM 9551 O O . HIS A 1 27 ? 3.985 1.212 9.003 1.00 0.00 27 HIS A O 15
ATOM 9565 N N . LEU A 1 28 ? 4.458 2.871 7.558 1.00 0.00 28 LEU A N 15
ATOM 9566 C CA . LEU A 1 28 ? 3.424 2.483 6.605 1.00 0.00 28 LEU A CA 15
ATOM 9567 C C . LEU A 1 28 ? 3.680 1.080 6.064 1.00 0.00 28 LEU A C 15
ATOM 9568 O O . LEU A 1 28 ? 2.800 0.220 6.103 1.00 0.00 28 LEU A O 15
ATOM 9584 N N . ILE A 1 29 ? 4.890 0.857 5.563 1.00 0.00 29 ILE A N 15
ATOM 9585 C CA . ILE A 1 29 ? 5.262 -0.443 5.018 1.00 0.00 29 ILE A CA 15
ATOM 9586 C C . ILE A 1 29 ? 4.895 -1.568 5.979 1.00 0.00 29 ILE A C 15
ATOM 9587 O O . ILE A 1 29 ? 4.080 -2.432 5.657 1.00 0.00 29 ILE A O 15
ATOM 9603 N N . GLU A 1 30 ? 5.501 -1.549 7.162 1.00 0.00 30 GLU A N 15
ATOM 9604 C CA . GLU A 1 30 ? 5.237 -2.568 8.172 1.00 0.00 30 GLU A CA 15
ATOM 9605 C C . GLU A 1 30 ? 3.736 -2.779 8.351 1.00 0.00 30 GLU A C 15
ATOM 9606 O O . GLU A 1 30 ? 3.263 -3.913 8.434 1.00 0.00 30 GLU A O 15
ATOM 9618 N N . HIS A 1 31 ? 2.993 -1.679 8.411 1.00 0.00 31 HIS A N 15
ATOM 9619 C CA . HIS A 1 31 ? 1.545 -1.742 8.581 1.00 0.00 31 HIS A CA 15
ATOM 9620 C C . HIS A 1 31 ? 0.897 -2.513 7.435 1.00 0.00 31 HIS A C 15
ATOM 9621 O O . HIS A 1 31 ? 0.171 -3.483 7.658 1.00 0.00 31 HIS A O 15
ATOM 9635 N N . LEU A 1 32 ? 1.163 -2.076 6.209 1.00 0.00 32 LEU A N 15
ATOM 9636 C CA . LEU A 1 32 ? 0.605 -2.725 5.028 1.00 0.00 32 LEU A CA 15
ATOM 9637 C C . LEU A 1 32 ? 0.707 -4.243 5.141 1.00 0.00 32 LEU A C 15
ATOM 9638 O O . LEU A 1 32 ? -0.186 -4.970 4.705 1.00 0.00 32 LEU A O 15
ATOM 9654 N N . LYS A 1 33 ? 1.800 -4.715 5.731 1.00 0.00 33 LYS A N 15
ATOM 9655 C CA . LYS A 1 33 ? 2.018 -6.146 5.905 1.00 0.00 33 LYS A CA 15
ATOM 9656 C C . LYS A 1 33 ? 0.890 -6.773 6.718 1.00 0.00 33 LYS A C 15
ATOM 9657 O O . LYS A 1 33 ? 0.353 -7.818 6.349 1.00 0.00 33 LYS A O 15
ATOM 9676 N N . ARG A 1 34 ? 0.535 -6.129 7.825 1.00 0.00 34 ARG A N 15
ATOM 9677 C CA . ARG A 1 34 ? -0.529 -6.624 8.690 1.00 0.00 34 ARG A CA 15
ATOM 9678 C C . ARG A 1 34 ? -1.731 -7.080 7.866 1.00 0.00 34 ARG A C 15
ATOM 9679 O O . ARG A 1 34 ? -2.339 -8.111 8.154 1.00 0.00 34 ARG A O 15
ATOM 9700 N N . HIS A 1 35 ? -2.067 -6.304 6.840 1.00 0.00 35 HIS A N 15
ATOM 9701 C CA . HIS A 1 35 ? -3.195 -6.628 5.975 1.00 0.00 35 HIS A CA 15
ATOM 9702 C C . HIS A 1 35 ? -3.097 -8.064 5.468 1.00 0.00 35 HIS A C 15
ATOM 9703 O O . HIS A 1 35 ? -4.105 -8.758 5.338 1.00 0.00 35 HIS A O 15
ATOM 9717 N N . PHE A 1 36 ? -1.875 -8.502 5.181 1.00 0.00 36 PHE A N 15
ATOM 9718 C CA . PHE A 1 36 ? -1.645 -9.854 4.686 1.00 0.00 36 PHE A CA 15
ATOM 9719 C C . PHE A 1 36 ? -2.121 -10.892 5.698 1.00 0.00 36 PHE A C 15
ATOM 9720 O O . PHE A 1 36 ? -2.542 -11.988 5.327 1.00 0.00 36 PHE A O 15
ATOM 9737 N N . ARG A 1 37 ? -2.051 -10.538 6.977 1.00 0.00 37 ARG A N 15
ATOM 9738 C CA . ARG A 1 37 ? -2.473 -11.439 8.043 1.00 0.00 37 ARG A CA 15
ATOM 9739 C C . ARG A 1 37 ? -3.768 -12.154 7.670 1.00 0.00 37 ARG A C 15
ATOM 9740 O O . ARG A 1 37 ? -4.475 -11.738 6.752 1.00 0.00 37 ARG A O 15
ATOM 9761 N N . GLU A 1 38 ? -4.071 -13.232 8.387 1.00 0.00 38 GLU A N 15
ATOM 9762 C CA . GLU A 1 38 ? -5.280 -14.005 8.129 1.00 0.00 38 GLU A CA 15
ATOM 9763 C C . GLU A 1 38 ? -5.267 -14.582 6.716 1.00 0.00 38 GLU A C 15
ATOM 9764 O O . GLU A 1 38 ? -6.258 -14.501 5.990 1.00 0.00 38 GLU A O 15
ATOM 9776 N N . LYS A 1 39 ? -4.136 -15.164 6.332 1.00 0.00 39 LYS A N 15
ATOM 9777 C CA . LYS A 1 39 ? -3.990 -15.755 5.007 1.00 0.00 39 LYS A CA 15
ATOM 9778 C C . LYS A 1 39 ? -4.730 -14.930 3.959 1.00 0.00 39 LYS A C 15
ATOM 9779 O O . LYS A 1 39 ? -5.433 -15.476 3.108 1.00 0.00 39 LYS A O 15
ATOM 9798 N N . SER A 1 40 ? -4.567 -13.613 4.026 1.00 0.00 40 SER A N 15
ATOM 9799 C CA . SER A 1 40 ? -5.221 -12.713 3.083 1.00 0.00 40 SER A CA 15
ATOM 9800 C C . SER A 1 40 ? -4.996 -13.174 1.647 1.00 0.00 40 SER A C 15
ATOM 9801 O O . SER A 1 40 ? -4.127 -14.003 1.378 1.00 0.00 40 SER A O 15
ATOM 9809 N N . SER A 1 41 ? -5.786 -12.629 0.727 1.00 0.00 41 SER A N 15
ATOM 9810 C CA . SER A 1 41 ? -5.678 -12.986 -0.683 1.00 0.00 41 SER A CA 15
ATOM 9811 C C . SER A 1 41 ? -4.224 -13.248 -1.066 1.00 0.00 41 SER A C 15
ATOM 9812 O O . SER A 1 41 ? -3.883 -14.325 -1.553 1.00 0.00 41 SER A O 15
ATOM 9820 N N . GLY A 1 42 ? -3.371 -12.253 -0.843 1.00 0.00 42 GLY A N 15
ATOM 9821 C CA . GLY A 1 42 ? -1.964 -12.394 -1.170 1.00 0.00 42 GLY A CA 15
ATOM 9822 C C . GLY A 1 42 ? -1.746 -12.888 -2.586 1.00 0.00 42 GLY A C 15
ATOM 9823 O O . GLY A 1 42 ? -1.210 -13.973 -2.812 1.00 0.00 42 GLY A O 15
ATOM 9827 N N . PRO A 1 43 ? -2.168 -12.081 -3.571 1.00 0.00 43 PRO A N 15
ATOM 9828 C CA . PRO A 1 43 ? -2.027 -12.422 -4.989 1.00 0.00 43 PRO A CA 15
ATOM 9829 C C . PRO A 1 43 ? -0.575 -12.388 -5.452 1.00 0.00 43 PRO A C 15
ATOM 9830 O O . PRO A 1 43 ? -0.281 -12.621 -6.625 1.00 0.00 43 PRO A O 15
ATOM 9841 N N . SER A 1 44 ? 0.331 -12.097 -4.524 1.00 0.00 44 SER A N 15
ATOM 9842 C CA . SER A 1 44 ? 1.753 -12.029 -4.838 1.00 0.00 44 SER A CA 15
ATOM 9843 C C . SER A 1 44 ? 2.421 -13.385 -4.629 1.00 0.00 44 SER A C 15
ATOM 9844 O O . SER A 1 44 ? 3.489 -13.477 -4.025 1.00 0.00 44 SER A O 15
ATOM 9852 N N . SER A 1 45 ? 1.782 -14.436 -5.134 1.00 0.00 45 SER A N 15
ATOM 9853 C CA . SER A 1 45 ? 2.311 -15.788 -5.000 1.00 0.00 45 SER A CA 15
ATOM 9854 C C . SER A 1 45 ? 2.433 -16.461 -6.364 1.00 0.00 45 SER A C 15
ATOM 9855 O O . SER A 1 45 ? 1.563 -16.314 -7.221 1.00 0.00 45 SER A O 15
ATOM 9863 N N . GLY A 1 46 ? 3.520 -17.201 -6.556 1.00 0.00 46 GLY A N 15
ATOM 9864 C CA . GLY A 1 46 ? 3.738 -17.887 -7.817 1.00 0.00 46 GLY A CA 15
ATOM 9865 C C . GLY A 1 46 ? 4.968 -18.772 -7.792 1.00 0.00 46 GLY A C 15
ATOM 9866 O O . GLY A 1 46 ? 5.562 -19.002 -8.844 1.00 0.00 46 GLY A O 15
ATOM 9871 N N . GLY A 1 1 ? -19.188 21.171 21.535 1.00 0.00 1 GLY A N 16
ATOM 9872 C CA . GLY A 1 1 ? -17.859 20.589 21.475 1.00 0.00 1 GLY A CA 16
ATOM 9873 C C . GLY A 1 1 ? -17.586 19.903 20.151 1.00 0.00 1 GLY A C 16
ATOM 9874 O O . GLY A 1 1 ? -18.136 18.838 19.871 1.00 0.00 1 GLY A O 16
ATOM 9878 N N . SER A 1 2 ? -16.736 20.516 19.334 1.00 0.00 2 SER A N 16
ATOM 9879 C CA . SER A 1 2 ? -16.395 19.960 18.029 1.00 0.00 2 SER A CA 16
ATOM 9880 C C . SER A 1 2 ? -14.903 20.109 17.749 1.00 0.00 2 SER A C 16
ATOM 9881 O O . SER A 1 2 ? -14.337 21.192 17.898 1.00 0.00 2 SER A O 16
ATOM 9889 N N . SER A 1 3 ? -14.271 19.013 17.342 1.00 0.00 3 SER A N 16
ATOM 9890 C CA . SER A 1 3 ? -12.844 19.019 17.043 1.00 0.00 3 SER A CA 16
ATOM 9891 C C . SER A 1 3 ? -12.569 18.373 15.688 1.00 0.00 3 SER A C 16
ATOM 9892 O O . SER A 1 3 ? -13.482 17.885 15.024 1.00 0.00 3 SER A O 16
ATOM 9900 N N . GLY A 1 4 ? -11.302 18.376 15.285 1.00 0.00 4 GLY A N 16
ATOM 9901 C CA . GLY A 1 4 ? -10.928 17.788 14.011 1.00 0.00 4 GLY A CA 16
ATOM 9902 C C . GLY A 1 4 ? -11.738 16.549 13.684 1.00 0.00 4 GLY A C 16
ATOM 9903 O O . GLY A 1 4 ? -11.507 15.481 14.250 1.00 0.00 4 GLY A O 16
ATOM 9907 N N . SER A 1 5 ? -12.692 16.692 12.770 1.00 0.00 5 SER A N 16
ATOM 9908 C CA . SER A 1 5 ? -13.543 15.577 12.372 1.00 0.00 5 SER A CA 16
ATOM 9909 C C . SER A 1 5 ? -12.730 14.292 12.242 1.00 0.00 5 SER A C 16
ATOM 9910 O O . SER A 1 5 ? -13.194 13.211 12.604 1.00 0.00 5 SER A O 16
ATOM 9918 N N . SER A 1 6 ? -11.513 14.420 11.723 1.00 0.00 6 SER A N 16
ATOM 9919 C CA . SER A 1 6 ? -10.635 13.270 11.541 1.00 0.00 6 SER A CA 16
ATOM 9920 C C . SER A 1 6 ? -9.426 13.357 12.467 1.00 0.00 6 SER A C 16
ATOM 9921 O O . SER A 1 6 ? -9.144 12.433 13.228 1.00 0.00 6 SER A O 16
ATOM 9929 N N . GLY A 1 7 ? -8.713 14.478 12.396 1.00 0.00 7 GLY A N 16
ATOM 9930 C CA . GLY A 1 7 ? -7.543 14.667 13.232 1.00 0.00 7 GLY A CA 16
ATOM 9931 C C . GLY A 1 7 ? -6.247 14.494 12.463 1.00 0.00 7 GLY A C 16
ATOM 9932 O O . GLY A 1 7 ? -5.271 13.962 12.991 1.00 0.00 7 GLY A O 16
ATOM 9936 N N . SER A 1 8 ? -6.239 14.943 11.212 1.00 0.00 8 SER A N 16
ATOM 9937 C CA . SER A 1 8 ? -5.055 14.831 10.368 1.00 0.00 8 SER A CA 16
ATOM 9938 C C . SER A 1 8 ? -4.952 16.018 9.416 1.00 0.00 8 SER A C 16
ATOM 9939 O O . SER A 1 8 ? -5.960 16.528 8.930 1.00 0.00 8 SER A O 16
ATOM 9947 N N . GLY A 1 9 ? -3.723 16.455 9.156 1.00 0.00 9 GLY A N 16
ATOM 9948 C CA . GLY A 1 9 ? -3.509 17.579 8.264 1.00 0.00 9 GLY A CA 16
ATOM 9949 C C . GLY A 1 9 ? -2.752 17.189 7.010 1.00 0.00 9 GLY A C 16
ATOM 9950 O O . GLY A 1 9 ? -3.351 16.978 5.956 1.00 0.00 9 GLY A O 16
ATOM 9954 N N . GLU A 1 10 ? -1.431 17.093 7.123 1.00 0.00 10 GLU A N 16
ATOM 9955 C CA . GLU A 1 10 ? -0.591 16.727 5.988 1.00 0.00 10 GLU A CA 16
ATOM 9956 C C . GLU A 1 10 ? 0.379 15.612 6.366 1.00 0.00 10 GLU A C 16
ATOM 9957 O O . GLU A 1 10 ? 1.406 15.856 6.998 1.00 0.00 10 GLU A O 16
ATOM 9969 N N . ARG A 1 11 ? 0.044 14.387 5.974 1.00 0.00 11 ARG A N 16
ATOM 9970 C CA . ARG A 1 11 ? 0.884 13.233 6.272 1.00 0.00 11 ARG A CA 16
ATOM 9971 C C . ARG A 1 11 ? 1.506 12.669 4.998 1.00 0.00 11 ARG A C 16
ATOM 9972 O O . ARG A 1 11 ? 0.892 12.658 3.930 1.00 0.00 11 ARG A O 16
ATOM 9993 N N . PRO A 1 12 ? 2.754 12.191 5.110 1.00 0.00 12 PRO A N 16
ATOM 9994 C CA . PRO A 1 12 ? 3.487 11.617 3.977 1.00 0.00 12 PRO A CA 16
ATOM 9995 C C . PRO A 1 12 ? 2.909 10.279 3.531 1.00 0.00 12 PRO A C 16
ATOM 9996 O O . PRO A 1 12 ? 2.781 10.014 2.335 1.00 0.00 12 PRO A O 16
ATOM 10007 N N . TYR A 1 13 ? 2.561 9.438 4.499 1.00 0.00 13 TYR A N 16
ATOM 10008 C CA . TYR A 1 13 ? 1.998 8.125 4.205 1.00 0.00 13 TYR A CA 16
ATOM 10009 C C . TYR A 1 13 ? 0.571 8.014 4.733 1.00 0.00 13 TYR A C 16
ATOM 10010 O O . TYR A 1 13 ? 0.294 8.351 5.883 1.00 0.00 13 TYR A O 16
ATOM 10028 N N . GLY A 1 14 ? -0.332 7.537 3.881 1.00 0.00 14 GLY A N 16
ATOM 10029 C CA . GLY A 1 14 ? -1.720 7.388 4.278 1.00 0.00 14 GLY A CA 16
ATOM 10030 C C . GLY A 1 14 ? -2.381 6.185 3.636 1.00 0.00 14 GLY A C 16
ATOM 10031 O O . GLY A 1 14 ? -2.750 6.223 2.462 1.00 0.00 14 GLY A O 16
ATOM 10035 N N . CYS A 1 15 ? -2.530 5.113 4.406 1.00 0.00 15 CYS A N 16
ATOM 10036 C CA . CYS A 1 15 ? -3.150 3.891 3.906 1.00 0.00 15 CYS A CA 16
ATOM 10037 C C . CYS A 1 15 ? -4.600 4.142 3.504 1.00 0.00 15 CYS A C 16
ATOM 10038 O O . CYS A 1 15 ? -5.477 4.276 4.357 1.00 0.00 15 CYS A O 16
ATOM 10045 N N . ASN A 1 16 ? -4.845 4.203 2.199 1.00 0.00 16 ASN A N 16
ATOM 10046 C CA . ASN A 1 16 ? -6.189 4.437 1.684 1.00 0.00 16 ASN A CA 16
ATOM 10047 C C . ASN A 1 16 ? -6.962 3.128 1.565 1.00 0.00 16 ASN A C 16
ATOM 10048 O O . ASN A 1 16 ? -8.080 3.100 1.050 1.00 0.00 16 ASN A O 16
ATOM 10059 N N . GLU A 1 17 ? -6.359 2.044 2.044 1.00 0.00 17 GLU A N 16
ATOM 10060 C CA . GLU A 1 17 ? -6.991 0.732 1.991 1.00 0.00 17 GLU A CA 16
ATOM 10061 C C . GLU A 1 17 ? -7.921 0.526 3.183 1.00 0.00 17 GLU A C 16
ATOM 10062 O O . GLU A 1 17 ? -9.136 0.403 3.023 1.00 0.00 17 GLU A O 16
ATOM 10074 N N . CYS A 1 18 ? -7.342 0.491 4.378 1.00 0.00 18 CYS A N 16
ATOM 10075 C CA . CYS A 1 18 ? -8.117 0.299 5.598 1.00 0.00 18 CYS A CA 16
ATOM 10076 C C . CYS A 1 18 ? -8.390 1.635 6.284 1.00 0.00 18 CYS A C 16
ATOM 10077 O O . CYS A 1 18 ? -9.492 1.879 6.774 1.00 0.00 18 CYS A O 16
ATOM 10084 N N . GLY A 1 19 ? -7.378 2.497 6.313 1.00 0.00 19 GLY A N 16
ATOM 10085 C CA . GLY A 1 19 ? -7.529 3.797 6.940 1.00 0.00 19 GLY A CA 16
ATOM 10086 C C . GLY A 1 19 ? -6.576 3.995 8.102 1.00 0.00 19 GLY A C 16
ATOM 10087 O O . GLY A 1 19 ? -6.991 3.997 9.261 1.00 0.00 19 GLY A O 16
ATOM 10091 N N . LYS A 1 20 ? -5.295 4.160 7.793 1.00 0.00 20 LYS A N 16
ATOM 10092 C CA . LYS A 1 20 ? -4.279 4.359 8.819 1.00 0.00 20 LYS A CA 16
ATOM 10093 C C . LYS A 1 20 ? -3.058 5.071 8.246 1.00 0.00 20 LYS A C 16
ATOM 10094 O O . LYS A 1 20 ? -2.375 4.543 7.370 1.00 0.00 20 LYS A O 16
ATOM 10113 N N . ASN A 1 21 ? -2.789 6.272 8.748 1.00 0.00 21 ASN A N 16
ATOM 10114 C CA . ASN A 1 21 ? -1.649 7.055 8.286 1.00 0.00 21 ASN A CA 16
ATOM 10115 C C . ASN A 1 21 ? -0.415 6.777 9.139 1.00 0.00 21 ASN A C 16
ATOM 10116 O O . ASN A 1 21 ? -0.496 6.099 10.164 1.00 0.00 21 ASN A O 16
ATOM 10127 N N . PHE A 1 22 ? 0.726 7.305 8.710 1.00 0.00 22 PHE A N 16
ATOM 10128 C CA . PHE A 1 22 ? 1.977 7.114 9.434 1.00 0.00 22 PHE A CA 16
ATOM 10129 C C . PHE A 1 22 ? 2.934 8.276 9.184 1.00 0.00 22 PHE A C 16
ATOM 10130 O O . PHE A 1 22 ? 2.759 9.046 8.240 1.00 0.00 22 PHE A O 16
ATOM 10147 N N . GLY A 1 23 ? 3.946 8.396 10.038 1.00 0.00 23 GLY A N 16
ATOM 10148 C CA . GLY A 1 23 ? 4.915 9.467 9.894 1.00 0.00 23 GLY A CA 16
ATOM 10149 C C . GLY A 1 23 ? 6.223 8.988 9.297 1.00 0.00 23 GLY A C 16
ATOM 10150 O O . GLY A 1 23 ? 6.996 9.782 8.760 1.00 0.00 23 GLY A O 16
ATOM 10154 N N . ARG A 1 24 ? 6.474 7.686 9.391 1.00 0.00 24 ARG A N 16
ATOM 10155 C CA . ARG A 1 24 ? 7.699 7.103 8.858 1.00 0.00 24 ARG A CA 16
ATOM 10156 C C . ARG A 1 24 ? 7.390 6.123 7.730 1.00 0.00 24 ARG A C 16
ATOM 10157 O O . ARG A 1 24 ? 6.368 5.436 7.753 1.00 0.00 24 ARG A O 16
ATOM 10178 N N . HIS A 1 25 ? 8.279 6.065 6.743 1.00 0.00 25 HIS A N 16
ATOM 10179 C CA . HIS A 1 25 ? 8.100 5.170 5.606 1.00 0.00 25 HIS A CA 16
ATOM 10180 C C . HIS A 1 25 ? 7.911 3.730 6.072 1.00 0.00 25 HIS A C 16
ATOM 10181 O O . HIS A 1 25 ? 7.007 3.032 5.614 1.00 0.00 25 HIS A O 16
ATOM 10195 N N . SER A 1 26 ? 8.771 3.291 6.986 1.00 0.00 26 SER A N 16
ATOM 10196 C CA . SER A 1 26 ? 8.702 1.932 7.511 1.00 0.00 26 SER A CA 16
ATOM 10197 C C . SER A 1 26 ? 7.327 1.651 8.110 1.00 0.00 26 SER A C 16
ATOM 10198 O O . SER A 1 26 ? 6.725 0.610 7.849 1.00 0.00 26 SER A O 16
ATOM 10206 N N . HIS A 1 27 ? 6.837 2.588 8.916 1.00 0.00 27 HIS A N 16
ATOM 10207 C CA . HIS A 1 27 ? 5.533 2.443 9.553 1.00 0.00 27 HIS A CA 16
ATOM 10208 C C . HIS A 1 27 ? 4.478 2.011 8.538 1.00 0.00 27 HIS A C 16
ATOM 10209 O O . HIS A 1 27 ? 3.638 1.157 8.826 1.00 0.00 27 HIS A O 16
ATOM 10223 N N . LEU A 1 28 ? 4.526 2.606 7.352 1.00 0.00 28 LEU A N 16
ATOM 10224 C CA . LEU A 1 28 ? 3.574 2.284 6.295 1.00 0.00 28 LEU A CA 16
ATOM 10225 C C . LEU A 1 28 ? 3.806 0.872 5.766 1.00 0.00 28 LEU A C 16
ATOM 10226 O O . LEU A 1 28 ? 2.870 0.080 5.652 1.00 0.00 28 LEU A O 16
ATOM 10242 N N . ILE A 1 29 ? 5.058 0.564 5.446 1.00 0.00 29 ILE A N 16
ATOM 10243 C CA . ILE A 1 29 ? 5.412 -0.754 4.932 1.00 0.00 29 ILE A CA 16
ATOM 10244 C C . ILE A 1 29 ? 4.985 -1.853 5.898 1.00 0.00 29 ILE A C 16
ATOM 10245 O O . ILE A 1 29 ? 4.227 -2.752 5.534 1.00 0.00 29 ILE A O 16
ATOM 10261 N N . GLU A 1 30 ? 5.475 -1.774 7.131 1.00 0.00 30 GLU A N 16
ATOM 10262 C CA . GLU A 1 30 ? 5.143 -2.763 8.150 1.00 0.00 30 GLU A CA 16
ATOM 10263 C C . GLU A 1 30 ? 3.631 -2.884 8.318 1.00 0.00 30 GLU A C 16
ATOM 10264 O O . GLU A 1 30 ? 3.097 -3.985 8.458 1.00 0.00 30 GLU A O 16
ATOM 10276 N N . HIS A 1 31 ? 2.947 -1.744 8.304 1.00 0.00 31 HIS A N 16
ATOM 10277 C CA . HIS A 1 31 ? 1.496 -1.722 8.455 1.00 0.00 31 HIS A CA 16
ATOM 10278 C C . HIS A 1 31 ? 0.822 -2.519 7.342 1.00 0.00 31 HIS A C 16
ATOM 10279 O O . HIS A 1 31 ? -0.038 -3.362 7.602 1.00 0.00 31 HIS A O 16
ATOM 10293 N N . LEU A 1 32 ? 1.217 -2.248 6.103 1.00 0.00 32 LEU A N 16
ATOM 10294 C CA . LEU A 1 32 ? 0.651 -2.939 4.951 1.00 0.00 32 LEU A CA 16
ATOM 10295 C C . LEU A 1 32 ? 0.763 -4.452 5.114 1.00 0.00 32 LEU A C 16
ATOM 10296 O O . LEU A 1 32 ? -0.092 -5.203 4.645 1.00 0.00 32 LEU A O 16
ATOM 10312 N N . LYS A 1 33 ? 1.823 -4.892 5.783 1.00 0.00 33 LYS A N 16
ATOM 10313 C CA . LYS A 1 33 ? 2.047 -6.315 6.013 1.00 0.00 33 LYS A CA 16
ATOM 10314 C C . LYS A 1 33 ? 0.786 -6.984 6.549 1.00 0.00 33 LYS A C 16
ATOM 10315 O O . LYS A 1 33 ? 0.321 -7.983 6.000 1.00 0.00 33 LYS A O 16
ATOM 10334 N N . ARG A 1 34 ? 0.237 -6.427 7.624 1.00 0.00 34 ARG A N 16
ATOM 10335 C CA . ARG A 1 34 ? -0.971 -6.971 8.234 1.00 0.00 34 ARG A CA 16
ATOM 10336 C C . ARG A 1 34 ? -1.979 -7.388 7.167 1.00 0.00 34 ARG A C 16
ATOM 10337 O O . ARG A 1 34 ? -2.474 -8.515 7.172 1.00 0.00 34 ARG A O 16
ATOM 10358 N N . HIS A 1 35 ? -2.277 -6.471 6.252 1.00 0.00 35 HIS A N 16
ATOM 10359 C CA . HIS A 1 35 ? -3.226 -6.743 5.178 1.00 0.00 35 HIS A CA 16
ATOM 10360 C C . HIS A 1 35 ? -2.773 -7.936 4.341 1.00 0.00 35 HIS A C 16
ATOM 10361 O O . HIS A 1 35 ? -3.524 -8.891 4.144 1.00 0.00 35 HIS A O 16
ATOM 10375 N N . PHE A 1 36 ? -1.539 -7.873 3.851 1.00 0.00 36 PHE A N 16
ATOM 10376 C CA . PHE A 1 36 ? -0.986 -8.947 3.034 1.00 0.00 36 PHE A CA 16
ATOM 10377 C C . PHE A 1 36 ? -1.335 -10.312 3.621 1.00 0.00 36 PHE A C 16
ATOM 10378 O O . PHE A 1 36 ? -1.952 -11.145 2.958 1.00 0.00 36 PHE A O 16
ATOM 10395 N N . ARG A 1 37 ? -0.934 -10.532 4.869 1.00 0.00 37 ARG A N 16
ATOM 10396 C CA . ARG A 1 37 ? -1.202 -11.796 5.545 1.00 0.00 37 ARG A CA 16
ATOM 10397 C C . ARG A 1 37 ? -2.555 -12.362 5.123 1.00 0.00 37 ARG A C 16
ATOM 10398 O O . ARG A 1 37 ? -2.637 -13.471 4.597 1.00 0.00 37 ARG A O 16
ATOM 10419 N N . GLU A 1 38 ? -3.612 -11.592 5.359 1.00 0.00 38 GLU A N 16
ATOM 10420 C CA . GLU A 1 38 ? -4.961 -12.018 5.005 1.00 0.00 38 GLU A CA 16
ATOM 10421 C C . GLU A 1 38 ? -5.048 -12.371 3.523 1.00 0.00 38 GLU A C 16
ATOM 10422 O O . GLU A 1 38 ? -4.427 -11.723 2.681 1.00 0.00 38 GLU A O 16
ATOM 10434 N N . LYS A 1 39 ? -5.824 -13.404 3.212 1.00 0.00 39 LYS A N 16
ATOM 10435 C CA . LYS A 1 39 ? -5.994 -13.846 1.833 1.00 0.00 39 LYS A CA 16
ATOM 10436 C C . LYS A 1 39 ? -7.062 -13.018 1.125 1.00 0.00 39 LYS A C 16
ATOM 10437 O O . LYS A 1 39 ? -8.077 -12.656 1.721 1.00 0.00 39 LYS A O 16
ATOM 10456 N N . SER A 1 40 ? -6.828 -12.724 -0.150 1.00 0.00 40 SER A N 16
ATOM 10457 C CA . SER A 1 40 ? -7.770 -11.937 -0.938 1.00 0.00 40 SER A CA 16
ATOM 10458 C C . SER A 1 40 ? -8.248 -12.722 -2.155 1.00 0.00 40 SER A C 16
ATOM 10459 O O . SER A 1 40 ? -7.487 -12.961 -3.093 1.00 0.00 40 SER A O 16
ATOM 10467 N N . SER A 1 41 ? -9.516 -13.122 -2.133 1.00 0.00 41 SER A N 16
ATOM 10468 C CA . SER A 1 41 ? -10.097 -13.884 -3.232 1.00 0.00 41 SER A CA 16
ATOM 10469 C C . SER A 1 41 ? -10.373 -12.982 -4.431 1.00 0.00 41 SER A C 16
ATOM 10470 O O . SER A 1 41 ? -11.203 -12.077 -4.364 1.00 0.00 41 SER A O 16
ATOM 10478 N N . GLY A 1 42 ? -9.670 -13.238 -5.531 1.00 0.00 42 GLY A N 16
ATOM 10479 C CA . GLY A 1 42 ? -9.853 -12.442 -6.730 1.00 0.00 42 GLY A CA 16
ATOM 10480 C C . GLY A 1 42 ? -8.594 -11.697 -7.129 1.00 0.00 42 GLY A C 16
ATOM 10481 O O . GLY A 1 42 ? -8.414 -10.522 -6.808 1.00 0.00 42 GLY A O 16
ATOM 10485 N N . PRO A 1 43 ? -7.695 -12.388 -7.845 1.00 0.00 43 PRO A N 16
ATOM 10486 C CA . PRO A 1 43 ? -6.430 -11.805 -8.303 1.00 0.00 43 PRO A CA 16
ATOM 10487 C C . PRO A 1 43 ? -6.636 -10.756 -9.391 1.00 0.00 43 PRO A C 16
ATOM 10488 O O . PRO A 1 43 ? -7.732 -10.619 -9.935 1.00 0.00 43 PRO A O 16
ATOM 10499 N N . SER A 1 44 ? -5.575 -10.018 -9.703 1.00 0.00 44 SER A N 16
ATOM 10500 C CA . SER A 1 44 ? -5.641 -8.979 -10.723 1.00 0.00 44 SER A CA 16
ATOM 10501 C C . SER A 1 44 ? -4.959 -9.437 -12.009 1.00 0.00 44 SER A C 16
ATOM 10502 O O . SER A 1 44 ? -4.166 -10.378 -12.003 1.00 0.00 44 SER A O 16
ATOM 10510 N N . SER A 1 45 ? -5.275 -8.763 -13.111 1.00 0.00 45 SER A N 16
ATOM 10511 C CA . SER A 1 45 ? -4.697 -9.102 -14.406 1.00 0.00 45 SER A CA 16
ATOM 10512 C C . SER A 1 45 ? -3.223 -8.713 -14.462 1.00 0.00 45 SER A C 16
ATOM 10513 O O . SER A 1 45 ? -2.884 -7.533 -14.546 1.00 0.00 45 SER A O 16
ATOM 10521 N N . GLY A 1 46 ? -2.350 -9.714 -14.415 1.00 0.00 46 GLY A N 16
ATOM 10522 C CA . GLY A 1 46 ? -0.923 -9.457 -14.461 1.00 0.00 46 GLY A CA 16
ATOM 10523 C C . GLY A 1 46 ? -0.239 -9.744 -13.139 1.00 0.00 46 GLY A C 16
ATOM 10524 O O . GLY A 1 46 ? 0.192 -10.875 -12.921 1.00 0.00 46 GLY A O 16
ATOM 10529 N N . GLY A 1 1 ? 5.461 36.157 6.630 1.00 0.00 1 GLY A N 17
ATOM 10530 C CA . GLY A 1 1 ? 5.615 35.228 7.734 1.00 0.00 1 GLY A CA 17
ATOM 10531 C C . GLY A 1 1 ? 5.651 33.784 7.276 1.00 0.00 1 GLY A C 17
ATOM 10532 O O . GLY A 1 1 ? 6.086 33.490 6.162 1.00 0.00 1 GLY A O 17
ATOM 10536 N N . SER A 1 2 ? 5.196 32.880 8.137 1.00 0.00 2 SER A N 17
ATOM 10537 C CA . SER A 1 2 ? 5.183 31.457 7.816 1.00 0.00 2 SER A CA 17
ATOM 10538 C C . SER A 1 2 ? 3.790 30.868 8.015 1.00 0.00 2 SER A C 17
ATOM 10539 O O . SER A 1 2 ? 3.640 29.769 8.548 1.00 0.00 2 SER A O 17
ATOM 10547 N N . SER A 1 3 ? 2.775 31.607 7.581 1.00 0.00 3 SER A N 17
ATOM 10548 C CA . SER A 1 3 ? 1.393 31.160 7.714 1.00 0.00 3 SER A CA 17
ATOM 10549 C C . SER A 1 3 ? 0.581 31.531 6.477 1.00 0.00 3 SER A C 17
ATOM 10550 O O . SER A 1 3 ? 0.332 32.706 6.213 1.00 0.00 3 SER A O 17
ATOM 10558 N N . GLY A 1 4 ? 0.170 30.517 5.720 1.00 0.00 4 GLY A N 17
ATOM 10559 C CA . GLY A 1 4 ? -0.609 30.755 4.519 1.00 0.00 4 GLY A CA 17
ATOM 10560 C C . GLY A 1 4 ? -1.439 29.552 4.118 1.00 0.00 4 GLY A C 17
ATOM 10561 O O . GLY A 1 4 ? -2.584 29.408 4.547 1.00 0.00 4 GLY A O 17
ATOM 10565 N N . SER A 1 5 ? -0.861 28.685 3.292 1.00 0.00 5 SER A N 17
ATOM 10566 C CA . SER A 1 5 ? -1.557 27.491 2.829 1.00 0.00 5 SER A CA 17
ATOM 10567 C C . SER A 1 5 ? -0.798 26.230 3.231 1.00 0.00 5 SER A C 17
ATOM 10568 O O . SER A 1 5 ? -1.385 25.157 3.373 1.00 0.00 5 SER A O 17
ATOM 10576 N N . SER A 1 6 ? 0.511 26.367 3.413 1.00 0.00 6 SER A N 17
ATOM 10577 C CA . SER A 1 6 ? 1.353 25.239 3.796 1.00 0.00 6 SER A CA 17
ATOM 10578 C C . SER A 1 6 ? 1.247 24.965 5.293 1.00 0.00 6 SER A C 17
ATOM 10579 O O . SER A 1 6 ? 1.825 25.681 6.109 1.00 0.00 6 SER A O 17
ATOM 10587 N N . GLY A 1 7 ? 0.502 23.922 5.646 1.00 0.00 7 GLY A N 17
ATOM 10588 C CA . GLY A 1 7 ? 0.333 23.570 7.044 1.00 0.00 7 GLY A CA 17
ATOM 10589 C C . GLY A 1 7 ? -1.046 23.015 7.339 1.00 0.00 7 GLY A C 17
ATOM 10590 O O . GLY A 1 7 ? -1.659 23.362 8.349 1.00 0.00 7 GLY A O 17
ATOM 10594 N N . SER A 1 8 ? -1.537 22.152 6.455 1.00 0.00 8 SER A N 17
ATOM 10595 C CA . SER A 1 8 ? -2.855 21.551 6.623 1.00 0.00 8 SER A CA 17
ATOM 10596 C C . SER A 1 8 ? -2.989 20.289 5.777 1.00 0.00 8 SER A C 17
ATOM 10597 O O . SER A 1 8 ? -2.939 20.343 4.549 1.00 0.00 8 SER A O 17
ATOM 10605 N N . GLY A 1 9 ? -3.159 19.152 6.445 1.00 0.00 9 GLY A N 17
ATOM 10606 C CA . GLY A 1 9 ? -3.298 17.891 5.740 1.00 0.00 9 GLY A CA 17
ATOM 10607 C C . GLY A 1 9 ? -3.036 16.695 6.633 1.00 0.00 9 GLY A C 17
ATOM 10608 O O . GLY A 1 9 ? -3.343 16.723 7.824 1.00 0.00 9 GLY A O 17
ATOM 10612 N N . GLU A 1 10 ? -2.467 15.640 6.057 1.00 0.00 10 GLU A N 17
ATOM 10613 C CA . GLU A 1 10 ? -2.167 14.428 6.809 1.00 0.00 10 GLU A CA 17
ATOM 10614 C C . GLU A 1 10 ? -0.827 13.839 6.380 1.00 0.00 10 GLU A C 17
ATOM 10615 O O . GLU A 1 10 ? -0.246 14.256 5.378 1.00 0.00 10 GLU A O 17
ATOM 10627 N N . ARG A 1 11 ? -0.342 12.867 7.146 1.00 0.00 11 ARG A N 17
ATOM 10628 C CA . ARG A 1 11 ? 0.930 12.221 6.846 1.00 0.00 11 ARG A CA 17
ATOM 10629 C C . ARG A 1 11 ? 0.976 11.758 5.393 1.00 0.00 11 ARG A C 17
ATOM 10630 O O . ARG A 1 11 ? -0.016 11.291 4.833 1.00 0.00 11 ARG A O 17
ATOM 10651 N N . PRO A 1 12 ? 2.155 11.888 4.767 1.00 0.00 12 PRO A N 17
ATOM 10652 C CA . PRO A 1 12 ? 2.359 11.489 3.371 1.00 0.00 12 PRO A CA 17
ATOM 10653 C C . PRO A 1 12 ? 2.319 9.975 3.190 1.00 0.00 12 PRO A C 17
ATOM 10654 O O . PRO A 1 12 ? 2.377 9.473 2.067 1.00 0.00 12 PRO A O 17
ATOM 10665 N N . TYR A 1 13 ? 2.220 9.254 4.301 1.00 0.00 13 TYR A N 17
ATOM 10666 C CA . TYR A 1 13 ? 2.175 7.797 4.264 1.00 0.00 13 TYR A CA 17
ATOM 10667 C C . TYR A 1 13 ? 0.812 7.282 4.718 1.00 0.00 13 TYR A C 17
ATOM 10668 O O . TYR A 1 13 ? 0.696 6.172 5.235 1.00 0.00 13 TYR A O 17
ATOM 10686 N N . GLY A 1 14 ? -0.218 8.099 4.519 1.00 0.00 14 GLY A N 17
ATOM 10687 C CA . GLY A 1 14 ? -1.560 7.711 4.912 1.00 0.00 14 GLY A CA 17
ATOM 10688 C C . GLY A 1 14 ? -2.086 6.543 4.101 1.00 0.00 14 GLY A C 17
ATOM 10689 O O . GLY A 1 14 ? -2.533 6.717 2.967 1.00 0.00 14 GLY A O 17
ATOM 10693 N N . CYS A 1 15 ? -2.033 5.350 4.682 1.00 0.00 15 CYS A N 17
ATOM 10694 C CA . CYS A 1 15 ? -2.506 4.148 4.006 1.00 0.00 15 CYS A CA 17
ATOM 10695 C C . CYS A 1 15 ? -3.947 4.320 3.534 1.00 0.00 15 CYS A C 17
ATOM 10696 O O . CYS A 1 15 ? -4.800 4.803 4.277 1.00 0.00 15 CYS A O 17
ATOM 10703 N N . ASN A 1 16 ? -4.209 3.923 2.293 1.00 0.00 16 ASN A N 17
ATOM 10704 C CA . ASN A 1 16 ? -5.546 4.034 1.721 1.00 0.00 16 ASN A CA 17
ATOM 10705 C C . ASN A 1 16 ? -6.309 2.720 1.863 1.00 0.00 16 ASN A C 17
ATOM 10706 O O . ASN A 1 16 ? -7.535 2.711 1.960 1.00 0.00 16 ASN A O 17
ATOM 10717 N N . GLU A 1 17 ? -5.573 1.613 1.874 1.00 0.00 17 GLU A N 17
ATOM 10718 C CA . GLU A 1 17 ? -6.181 0.294 2.004 1.00 0.00 17 GLU A CA 17
ATOM 10719 C C . GLU A 1 17 ? -7.220 0.281 3.121 1.00 0.00 17 GLU A C 17
ATOM 10720 O O . GLU A 1 17 ? -8.267 -0.356 3.003 1.00 0.00 17 GLU A O 17
ATOM 10732 N N . CYS A 1 18 ? -6.923 0.989 4.205 1.00 0.00 18 CYS A N 17
ATOM 10733 C CA . CYS A 1 18 ? -7.830 1.060 5.345 1.00 0.00 18 CYS A CA 17
ATOM 10734 C C . CYS A 1 18 ? -8.020 2.504 5.800 1.00 0.00 18 CYS A C 17
ATOM 10735 O O . CYS A 1 18 ? -9.137 2.934 6.085 1.00 0.00 18 CYS A O 17
ATOM 10742 N N . GLY A 1 19 ? -6.920 3.248 5.864 1.00 0.00 19 GLY A N 17
ATOM 10743 C CA . GLY A 1 19 ? -6.987 4.636 6.285 1.00 0.00 19 GLY A CA 17
ATOM 10744 C C . GLY A 1 19 ? -6.223 4.890 7.569 1.00 0.00 19 GLY A C 17
ATOM 10745 O O . GLY A 1 19 ? -6.803 5.300 8.574 1.00 0.00 19 GLY A O 17
ATOM 10749 N N . LYS A 1 20 ? -4.918 4.644 7.538 1.00 0.00 20 LYS A N 17
ATOM 10750 C CA . LYS A 1 20 ? -4.072 4.847 8.708 1.00 0.00 20 LYS A CA 17
ATOM 10751 C C . LYS A 1 20 ? -2.890 5.752 8.375 1.00 0.00 20 LYS A C 17
ATOM 10752 O O . LYS A 1 20 ? -2.268 5.614 7.323 1.00 0.00 20 LYS A O 17
ATOM 10771 N N . ASN A 1 21 ? -2.586 6.678 9.279 1.00 0.00 21 ASN A N 17
ATOM 10772 C CA . ASN A 1 21 ? -1.478 7.604 9.080 1.00 0.00 21 ASN A CA 17
ATOM 10773 C C . ASN A 1 21 ? -0.311 7.263 10.003 1.00 0.00 21 ASN A C 17
ATOM 10774 O O . ASN A 1 21 ? -0.510 6.860 11.149 1.00 0.00 21 ASN A O 17
ATOM 10785 N N . PHE A 1 22 ? 0.906 7.429 9.495 1.00 0.00 22 PHE A N 17
ATOM 10786 C CA . PHE A 1 22 ? 2.105 7.139 10.273 1.00 0.00 22 PHE A CA 17
ATOM 10787 C C . PHE A 1 22 ? 3.107 8.285 10.175 1.00 0.00 22 PHE A C 17
ATOM 10788 O O . PHE A 1 22 ? 3.497 8.871 11.184 1.00 0.00 22 PHE A O 17
ATOM 10805 N N . GLY A 1 23 ? 3.520 8.600 8.951 1.00 0.00 23 GLY A N 17
ATOM 10806 C CA . GLY A 1 23 ? 4.474 9.673 8.743 1.00 0.00 23 GLY A CA 17
ATOM 10807 C C . GLY A 1 23 ? 5.798 9.176 8.197 1.00 0.00 23 GLY A C 17
ATOM 10808 O O . GLY A 1 23 ? 6.474 9.883 7.450 1.00 0.00 23 GLY A O 17
ATOM 10812 N N . ARG A 1 24 ? 6.170 7.956 8.573 1.00 0.00 24 ARG A N 17
ATOM 10813 C CA . ARG A 1 24 ? 7.423 7.366 8.119 1.00 0.00 24 ARG A CA 17
ATOM 10814 C C . ARG A 1 24 ? 7.167 6.288 7.070 1.00 0.00 24 ARG A C 17
ATOM 10815 O O . ARG A 1 24 ? 6.032 5.853 6.875 1.00 0.00 24 ARG A O 17
ATOM 10836 N N . HIS A 1 25 ? 8.231 5.861 6.395 1.00 0.00 25 HIS A N 17
ATOM 10837 C CA . HIS A 1 25 ? 8.122 4.834 5.366 1.00 0.00 25 HIS A CA 17
ATOM 10838 C C . HIS A 1 25 ? 7.940 3.454 5.992 1.00 0.00 25 HIS A C 17
ATOM 10839 O O . HIS A 1 25 ? 6.855 2.875 5.937 1.00 0.00 25 HIS A O 17
ATOM 10853 N N . SER A 1 26 ? 9.009 2.934 6.586 1.00 0.00 26 SER A N 17
ATOM 10854 C CA . SER A 1 26 ? 8.968 1.621 7.219 1.00 0.00 26 SER A CA 17
ATOM 10855 C C . SER A 1 26 ? 7.691 1.450 8.034 1.00 0.00 26 SER A C 17
ATOM 10856 O O . SER A 1 26 ? 7.072 0.385 8.025 1.00 0.00 26 SER A O 17
ATOM 10864 N N . HIS A 1 27 ? 7.301 2.506 8.740 1.00 0.00 27 HIS A N 17
ATOM 10865 C CA . HIS A 1 27 ? 6.096 2.475 9.562 1.00 0.00 27 HIS A CA 17
ATOM 10866 C C . HIS A 1 27 ? 4.885 2.055 8.734 1.00 0.00 27 HIS A C 17
ATOM 10867 O O . HIS A 1 27 ? 4.183 1.103 9.080 1.00 0.00 27 HIS A O 17
ATOM 10881 N N . LEU A 1 28 ? 4.644 2.770 7.641 1.00 0.00 28 LEU A N 17
ATOM 10882 C CA . LEU A 1 28 ? 3.517 2.472 6.764 1.00 0.00 28 LEU A CA 17
ATOM 10883 C C . LEU A 1 28 ? 3.658 1.083 6.149 1.00 0.00 28 LEU A C 17
ATOM 10884 O O . LEU A 1 28 ? 2.712 0.295 6.149 1.00 0.00 28 LEU A O 17
ATOM 10900 N N . ILE A 1 29 ? 4.845 0.791 5.628 1.00 0.00 29 ILE A N 17
ATOM 10901 C CA . ILE A 1 29 ? 5.110 -0.504 5.013 1.00 0.00 29 ILE A CA 17
ATOM 10902 C C . ILE A 1 29 ? 4.706 -1.646 5.940 1.00 0.00 29 ILE A C 17
ATOM 10903 O O . ILE A 1 29 ? 3.797 -2.416 5.632 1.00 0.00 29 ILE A O 17
ATOM 10919 N N . GLU A 1 30 ? 5.388 -1.748 7.077 1.00 0.00 30 GLU A N 17
ATOM 10920 C CA . GLU A 1 30 ? 5.098 -2.795 8.049 1.00 0.00 30 GLU A CA 17
ATOM 10921 C C . GLU A 1 30 ? 3.594 -2.941 8.260 1.00 0.00 30 GLU A C 17
ATOM 10922 O O . GLU A 1 30 ? 3.067 -4.054 8.308 1.00 0.00 30 GLU A O 17
ATOM 10934 N N . HIS A 1 31 ? 2.907 -1.810 8.385 1.00 0.00 31 HIS A N 17
ATOM 10935 C CA . HIS A 1 31 ? 1.463 -1.811 8.590 1.00 0.00 31 HIS A CA 17
ATOM 10936 C C . HIS A 1 31 ? 0.752 -2.527 7.446 1.00 0.00 31 HIS A C 17
ATOM 10937 O O . HIS A 1 31 ? -0.071 -3.415 7.672 1.00 0.00 31 HIS A O 17
ATOM 10951 N N . LEU A 1 32 ? 1.073 -2.135 6.219 1.00 0.00 32 LEU A N 17
ATOM 10952 C CA . LEU A 1 32 ? 0.465 -2.739 5.038 1.00 0.00 32 LEU A CA 17
ATOM 10953 C C . LEU A 1 32 ? 0.548 -4.260 5.101 1.00 0.00 32 LEU A C 17
ATOM 10954 O O . LEU A 1 32 ? -0.369 -4.962 4.674 1.00 0.00 32 LEU A O 17
ATOM 10970 N N . LYS A 1 33 ? 1.654 -4.765 5.636 1.00 0.00 33 LYS A N 17
ATOM 10971 C CA . LYS A 1 33 ? 1.858 -6.204 5.759 1.00 0.00 33 LYS A CA 17
ATOM 10972 C C . LYS A 1 33 ? 0.627 -6.879 6.354 1.00 0.00 33 LYS A C 17
ATOM 10973 O O . LYS A 1 33 ? 0.094 -7.832 5.785 1.00 0.00 33 LYS A O 17
ATOM 10992 N N . ARG A 1 34 ? 0.179 -6.378 7.501 1.00 0.00 34 ARG A N 17
ATOM 10993 C CA . ARG A 1 34 ? -0.990 -6.933 8.172 1.00 0.00 34 ARG A CA 17
ATOM 10994 C C . ARG A 1 34 ? -2.138 -7.134 7.188 1.00 0.00 34 ARG A C 17
ATOM 10995 O O . ARG A 1 34 ? -2.641 -8.246 7.023 1.00 0.00 34 ARG A O 17
ATOM 11016 N N . HIS A 1 35 ? -2.548 -6.051 6.536 1.00 0.00 35 HIS A N 17
ATOM 11017 C CA . HIS A 1 35 ? -3.637 -6.108 5.567 1.00 0.00 35 HIS A CA 17
ATOM 11018 C C . HIS A 1 35 ? -3.618 -7.430 4.805 1.00 0.00 35 HIS A C 17
ATOM 11019 O O . HIS A 1 35 ? -4.622 -8.139 4.746 1.00 0.00 35 HIS A O 17
ATOM 11033 N N . PHE A 1 36 ? -2.468 -7.754 4.223 1.00 0.00 36 PHE A N 17
ATOM 11034 C CA . PHE A 1 36 ? -2.318 -8.990 3.463 1.00 0.00 36 PHE A CA 17
ATOM 11035 C C . PHE A 1 36 ? -2.836 -10.184 4.259 1.00 0.00 36 PHE A C 17
ATOM 11036 O O . PHE A 1 36 ? -3.795 -10.844 3.856 1.00 0.00 36 PHE A O 17
ATOM 11053 N N . ARG A 1 37 ? -2.195 -10.457 5.390 1.00 0.00 37 ARG A N 17
ATOM 11054 C CA . ARG A 1 37 ? -2.589 -11.572 6.242 1.00 0.00 37 ARG A CA 17
ATOM 11055 C C . ARG A 1 37 ? -4.102 -11.599 6.438 1.00 0.00 37 ARG A C 17
ATOM 11056 O O . ARG A 1 37 ? -4.699 -10.615 6.873 1.00 0.00 37 ARG A O 17
ATOM 11077 N N . GLU A 1 38 ? -4.716 -12.732 6.112 1.00 0.00 38 GLU A N 17
ATOM 11078 C CA . GLU A 1 38 ? -6.160 -12.886 6.250 1.00 0.00 38 GLU A CA 17
ATOM 11079 C C . GLU A 1 38 ? -6.518 -14.312 6.658 1.00 0.00 38 GLU A C 17
ATOM 11080 O O . GLU A 1 38 ? -5.969 -15.278 6.129 1.00 0.00 38 GLU A O 17
ATOM 11092 N N . LYS A 1 39 ? -7.444 -14.436 7.603 1.00 0.00 39 LYS A N 17
ATOM 11093 C CA . LYS A 1 39 ? -7.878 -15.742 8.083 1.00 0.00 39 LYS A CA 17
ATOM 11094 C C . LYS A 1 39 ? -8.439 -16.583 6.940 1.00 0.00 39 LYS A C 17
ATOM 11095 O O . LYS A 1 39 ? -9.472 -16.249 6.360 1.00 0.00 39 LYS A O 17
ATOM 11114 N N . SER A 1 40 ? -7.752 -17.676 6.623 1.00 0.00 40 SER A N 17
ATOM 11115 C CA . SER A 1 40 ? -8.180 -18.563 5.548 1.00 0.00 40 SER A CA 17
ATOM 11116 C C . SER A 1 40 ? -8.305 -19.999 6.047 1.00 0.00 40 SER A C 17
ATOM 11117 O O . SER A 1 40 ? -7.403 -20.521 6.703 1.00 0.00 40 SER A O 17
ATOM 11125 N N . SER A 1 41 ? -9.429 -20.633 5.730 1.00 0.00 41 SER A N 17
ATOM 11126 C CA . SER A 1 41 ? -9.676 -22.008 6.149 1.00 0.00 41 SER A CA 17
ATOM 11127 C C . SER A 1 41 ? -8.398 -22.839 6.065 1.00 0.00 41 SER A C 17
ATOM 11128 O O . SER A 1 41 ? -7.663 -22.769 5.081 1.00 0.00 41 SER A O 17
ATOM 11136 N N . GLY A 1 42 ? -8.141 -23.625 7.106 1.00 0.00 42 GLY A N 17
ATOM 11137 C CA . GLY A 1 42 ? -6.953 -24.457 7.131 1.00 0.00 42 GLY A CA 17
ATOM 11138 C C . GLY A 1 42 ? -6.036 -24.124 8.291 1.00 0.00 42 GLY A C 17
ATOM 11139 O O . GLY A 1 42 ? -5.687 -22.966 8.522 1.00 0.00 42 GLY A O 17
ATOM 11143 N N . PRO A 1 43 ? -5.632 -25.156 9.047 1.00 0.00 43 PRO A N 17
ATOM 11144 C CA . PRO A 1 43 ? -4.746 -24.992 10.203 1.00 0.00 43 PRO A CA 17
ATOM 11145 C C . PRO A 1 43 ? -3.327 -24.608 9.796 1.00 0.00 43 PRO A C 17
ATOM 11146 O O . PRO A 1 43 ? -2.694 -25.293 8.993 1.00 0.00 43 PRO A O 17
ATOM 11157 N N . SER A 1 44 ? -2.834 -23.507 10.355 1.00 0.00 44 SER A N 17
ATOM 11158 C CA . SER A 1 44 ? -1.491 -23.030 10.047 1.00 0.00 44 SER A CA 17
ATOM 11159 C C . SER A 1 44 ? -0.458 -23.693 10.954 1.00 0.00 44 SER A C 17
ATOM 11160 O O . SER A 1 44 ? 0.434 -23.031 11.484 1.00 0.00 44 SER A O 17
ATOM 11168 N N . SER A 1 45 ? -0.586 -25.004 11.126 1.00 0.00 45 SER A N 17
ATOM 11169 C CA . SER A 1 45 ? 0.333 -25.758 11.971 1.00 0.00 45 SER A CA 17
ATOM 11170 C C . SER A 1 45 ? 0.354 -25.194 13.389 1.00 0.00 45 SER A C 17
ATOM 11171 O O . SER A 1 45 ? 1.404 -25.125 14.026 1.00 0.00 45 SER A O 17
ATOM 11179 N N . GLY A 1 46 ? -0.815 -24.790 13.876 1.00 0.00 46 GLY A N 17
ATOM 11180 C CA . GLY A 1 46 ? -0.910 -24.237 15.214 1.00 0.00 46 GLY A CA 17
ATOM 11181 C C . GLY A 1 46 ? -0.827 -22.724 15.223 1.00 0.00 46 GLY A C 17
ATOM 11182 O O . GLY A 1 46 ? -0.192 -22.153 14.338 1.00 0.00 46 GLY A O 17
ATOM 11187 N N . GLY A 1 1 ? -19.913 22.850 19.334 1.00 0.00 1 GLY A N 18
ATOM 11188 C CA . GLY A 1 1 ? -18.643 22.219 19.028 1.00 0.00 1 GLY A CA 18
ATOM 11189 C C . GLY A 1 1 ? -18.149 22.554 17.635 1.00 0.00 1 GLY A C 18
ATOM 11190 O O . GLY A 1 1 ? -18.484 23.604 17.087 1.00 0.00 1 GLY A O 18
ATOM 11194 N N . SER A 1 2 ? -17.350 21.661 17.061 1.00 0.00 2 SER A N 18
ATOM 11195 C CA . SER A 1 2 ? -16.805 21.871 15.725 1.00 0.00 2 SER A CA 18
ATOM 11196 C C . SER A 1 2 ? -16.684 20.548 14.973 1.00 0.00 2 SER A C 18
ATOM 11197 O O . SER A 1 2 ? -16.674 19.476 15.579 1.00 0.00 2 SER A O 18
ATOM 11205 N N . SER A 1 3 ? -16.594 20.633 13.650 1.00 0.00 3 SER A N 18
ATOM 11206 C CA . SER A 1 3 ? -16.478 19.443 12.814 1.00 0.00 3 SER A CA 18
ATOM 11207 C C . SER A 1 3 ? -15.441 18.479 13.382 1.00 0.00 3 SER A C 18
ATOM 11208 O O . SER A 1 3 ? -14.463 18.895 14.001 1.00 0.00 3 SER A O 18
ATOM 11216 N N . GLY A 1 4 ? -15.664 17.186 13.167 1.00 0.00 4 GLY A N 18
ATOM 11217 C CA . GLY A 1 4 ? -14.742 16.181 13.663 1.00 0.00 4 GLY A CA 18
ATOM 11218 C C . GLY A 1 4 ? -14.736 14.928 12.811 1.00 0.00 4 GLY A C 18
ATOM 11219 O O . GLY A 1 4 ? -15.300 13.904 13.196 1.00 0.00 4 GLY A O 18
ATOM 11223 N N . SER A 1 5 ? -14.098 15.008 11.647 1.00 0.00 5 SER A N 18
ATOM 11224 C CA . SER A 1 5 ? -14.026 13.873 10.735 1.00 0.00 5 SER A CA 18
ATOM 11225 C C . SER A 1 5 ? -12.576 13.532 10.406 1.00 0.00 5 SER A C 18
ATOM 11226 O O . SER A 1 5 ? -11.697 14.391 10.462 1.00 0.00 5 SER A O 18
ATOM 11234 N N . SER A 1 6 ? -12.335 12.271 10.061 1.00 0.00 6 SER A N 18
ATOM 11235 C CA . SER A 1 6 ? -10.992 11.814 9.726 1.00 0.00 6 SER A CA 18
ATOM 11236 C C . SER A 1 6 ? -10.917 11.369 8.268 1.00 0.00 6 SER A C 18
ATOM 11237 O O . SER A 1 6 ? -10.947 10.177 7.969 1.00 0.00 6 SER A O 18
ATOM 11245 N N . GLY A 1 7 ? -10.819 12.340 7.365 1.00 0.00 7 GLY A N 18
ATOM 11246 C CA . GLY A 1 7 ? -10.741 12.030 5.949 1.00 0.00 7 GLY A CA 18
ATOM 11247 C C . GLY A 1 7 ? -9.341 12.200 5.394 1.00 0.00 7 GLY A C 18
ATOM 11248 O O . GLY A 1 7 ? -8.537 11.269 5.423 1.00 0.00 7 GLY A O 18
ATOM 11252 N N . SER A 1 8 ? -9.049 13.393 4.886 1.00 0.00 8 SER A N 18
ATOM 11253 C CA . SER A 1 8 ? -7.737 13.681 4.317 1.00 0.00 8 SER A CA 18
ATOM 11254 C C . SER A 1 8 ? -7.114 14.906 4.979 1.00 0.00 8 SER A C 18
ATOM 11255 O O . SER A 1 8 ? -7.751 15.951 5.100 1.00 0.00 8 SER A O 18
ATOM 11263 N N . GLY A 1 9 ? -5.863 14.767 5.407 1.00 0.00 9 GLY A N 18
ATOM 11264 C CA . GLY A 1 9 ? -5.173 15.869 6.053 1.00 0.00 9 GLY A CA 18
ATOM 11265 C C . GLY A 1 9 ? -3.806 16.128 5.452 1.00 0.00 9 GLY A C 18
ATOM 11266 O O . GLY A 1 9 ? -3.631 16.054 4.237 1.00 0.00 9 GLY A O 18
ATOM 11270 N N . GLU A 1 10 ? -2.834 16.434 6.307 1.00 0.00 10 GLU A N 18
ATOM 11271 C CA . GLU A 1 10 ? -1.476 16.708 5.852 1.00 0.00 10 GLU A CA 18
ATOM 11272 C C . GLU A 1 10 ? -0.498 15.677 6.408 1.00 0.00 10 GLU A C 18
ATOM 11273 O O . GLU A 1 10 ? 0.024 15.832 7.512 1.00 0.00 10 GLU A O 18
ATOM 11285 N N . ARG A 1 11 ? -0.256 14.623 5.634 1.00 0.00 11 ARG A N 18
ATOM 11286 C CA . ARG A 1 11 ? 0.657 13.565 6.049 1.00 0.00 11 ARG A CA 18
ATOM 11287 C C . ARG A 1 11 ? 1.335 12.927 4.839 1.00 0.00 11 ARG A C 18
ATOM 11288 O O . ARG A 1 11 ? 0.738 12.770 3.774 1.00 0.00 11 ARG A O 18
ATOM 11309 N N . PRO A 1 12 ? 2.611 12.551 5.006 1.00 0.00 12 PRO A N 18
ATOM 11310 C CA . PRO A 1 12 ? 3.397 11.924 3.939 1.00 0.00 12 PRO A CA 18
ATOM 11311 C C . PRO A 1 12 ? 2.920 10.512 3.621 1.00 0.00 12 PRO A C 18
ATOM 11312 O O . PRO A 1 12 ? 2.731 10.158 2.457 1.00 0.00 12 PRO A O 18
ATOM 11323 N N . TYR A 1 13 ? 2.727 9.708 4.661 1.00 0.00 13 TYR A N 18
ATOM 11324 C CA . TYR A 1 13 ? 2.273 8.333 4.491 1.00 0.00 13 TYR A CA 18
ATOM 11325 C C . TYR A 1 13 ? 0.797 8.198 4.850 1.00 0.00 13 TYR A C 18
ATOM 11326 O O . TYR A 1 13 ? 0.379 8.555 5.951 1.00 0.00 13 TYR A O 18
ATOM 11344 N N . GLY A 1 14 ? 0.011 7.680 3.912 1.00 0.00 14 GLY A N 18
ATOM 11345 C CA . GLY A 1 14 ? -1.411 7.506 4.147 1.00 0.00 14 GLY A CA 18
ATOM 11346 C C . GLY A 1 14 ? -1.948 6.227 3.535 1.00 0.00 14 GLY A C 18
ATOM 11347 O O . GLY A 1 14 ? -2.031 6.102 2.313 1.00 0.00 14 GLY A O 18
ATOM 11351 N N . CYS A 1 15 ? -2.311 5.273 4.386 1.00 0.00 15 CYS A N 18
ATOM 11352 C CA . CYS A 1 15 ? -2.840 3.996 3.923 1.00 0.00 15 CYS A CA 18
ATOM 11353 C C . CYS A 1 15 ? -4.281 4.146 3.443 1.00 0.00 15 CYS A C 18
ATOM 11354 O O . CYS A 1 15 ? -5.009 5.028 3.897 1.00 0.00 15 CYS A O 18
ATOM 11361 N N . ASN A 1 16 ? -4.685 3.278 2.521 1.00 0.00 16 ASN A N 18
ATOM 11362 C CA . ASN A 1 16 ? -6.039 3.314 1.979 1.00 0.00 16 ASN A CA 18
ATOM 11363 C C . ASN A 1 16 ? -6.802 2.043 2.337 1.00 0.00 16 ASN A C 18
ATOM 11364 O O . ASN A 1 16 ? -7.988 2.091 2.664 1.00 0.00 16 ASN A O 18
ATOM 11375 N N . GLU A 1 17 ? -6.114 0.908 2.273 1.00 0.00 17 GLU A N 18
ATOM 11376 C CA . GLU A 1 17 ? -6.728 -0.376 2.591 1.00 0.00 17 GLU A CA 18
ATOM 11377 C C . GLU A 1 17 ? -7.670 -0.248 3.785 1.00 0.00 17 GLU A C 18
ATOM 11378 O O . GLU A 1 17 ? -8.838 -0.630 3.712 1.00 0.00 17 GLU A O 18
ATOM 11390 N N . CYS A 1 18 ? -7.152 0.291 4.884 1.00 0.00 18 CYS A N 18
ATOM 11391 C CA . CYS A 1 18 ? -7.944 0.469 6.094 1.00 0.00 18 CYS A CA 18
ATOM 11392 C C . CYS A 1 18 ? -8.174 1.950 6.381 1.00 0.00 18 CYS A C 18
ATOM 11393 O O . CYS A 1 18 ? -9.285 2.365 6.709 1.00 0.00 18 CYS A O 18
ATOM 11400 N N . GLY A 1 19 ? -7.115 2.744 6.254 1.00 0.00 19 GLY A N 18
ATOM 11401 C CA . GLY A 1 19 ? -7.221 4.169 6.503 1.00 0.00 19 GLY A CA 18
ATOM 11402 C C . GLY A 1 19 ? -6.415 4.609 7.708 1.00 0.00 19 GLY A C 18
ATOM 11403 O O . GLY A 1 19 ? -6.924 5.310 8.584 1.00 0.00 19 GLY A O 18
ATOM 11407 N N . LYS A 1 20 ? -5.153 4.197 7.757 1.00 0.00 20 LYS A N 18
ATOM 11408 C CA . LYS A 1 20 ? -4.273 4.552 8.864 1.00 0.00 20 LYS A CA 18
ATOM 11409 C C . LYS A 1 20 ? -2.976 5.170 8.351 1.00 0.00 20 LYS A C 18
ATOM 11410 O O . LYS A 1 20 ? -2.182 4.506 7.686 1.00 0.00 20 LYS A O 18
ATOM 11429 N N . ASN A 1 21 ? -2.767 6.444 8.667 1.00 0.00 21 ASN A N 18
ATOM 11430 C CA . ASN A 1 21 ? -1.565 7.151 8.239 1.00 0.00 21 ASN A CA 18
ATOM 11431 C C . ASN A 1 21 ? -0.411 6.894 9.203 1.00 0.00 21 ASN A C 18
ATOM 11432 O O . ASN A 1 21 ? -0.574 6.216 10.218 1.00 0.00 21 ASN A O 18
ATOM 11443 N N . PHE A 1 22 ? 0.756 7.441 8.879 1.00 0.00 22 PHE A N 18
ATOM 11444 C CA . PHE A 1 22 ? 1.938 7.271 9.716 1.00 0.00 22 PHE A CA 18
ATOM 11445 C C . PHE A 1 22 ? 2.922 8.418 9.506 1.00 0.00 22 PHE A C 18
ATOM 11446 O O . PHE A 1 22 ? 2.697 9.301 8.679 1.00 0.00 22 PHE A O 18
ATOM 11463 N N . GLY A 1 23 ? 4.016 8.399 10.262 1.00 0.00 23 GLY A N 18
ATOM 11464 C CA . GLY A 1 23 ? 5.018 9.442 10.145 1.00 0.00 23 GLY A CA 18
ATOM 11465 C C . GLY A 1 23 ? 6.361 8.907 9.692 1.00 0.00 23 GLY A C 18
ATOM 11466 O O . GLY A 1 23 ? 7.329 9.659 9.574 1.00 0.00 23 GLY A O 18
ATOM 11470 N N . ARG A 1 24 ? 6.422 7.604 9.437 1.00 0.00 24 ARG A N 18
ATOM 11471 C CA . ARG A 1 24 ? 7.659 6.969 8.997 1.00 0.00 24 ARG A CA 18
ATOM 11472 C C . ARG A 1 24 ? 7.421 6.124 7.749 1.00 0.00 24 ARG A C 18
ATOM 11473 O O . ARG A 1 24 ? 6.295 5.706 7.474 1.00 0.00 24 ARG A O 18
ATOM 11494 N N . HIS A 1 25 ? 8.488 5.876 6.995 1.00 0.00 25 HIS A N 18
ATOM 11495 C CA . HIS A 1 25 ? 8.395 5.081 5.776 1.00 0.00 25 HIS A CA 18
ATOM 11496 C C . HIS A 1 25 ? 8.191 3.605 6.104 1.00 0.00 25 HIS A C 18
ATOM 11497 O O . HIS A 1 25 ? 7.246 2.978 5.626 1.00 0.00 25 HIS A O 18
ATOM 11511 N N . SER A 1 26 ? 9.083 3.057 6.923 1.00 0.00 26 SER A N 18
ATOM 11512 C CA . SER A 1 26 ? 9.004 1.654 7.311 1.00 0.00 26 SER A CA 18
ATOM 11513 C C . SER A 1 26 ? 7.670 1.353 7.989 1.00 0.00 26 SER A C 18
ATOM 11514 O O . SER A 1 26 ? 7.048 0.322 7.731 1.00 0.00 26 SER A O 18
ATOM 11522 N N . HIS A 1 27 ? 7.237 2.261 8.858 1.00 0.00 27 HIS A N 18
ATOM 11523 C CA . HIS A 1 27 ? 5.977 2.094 9.573 1.00 0.00 27 HIS A CA 18
ATOM 11524 C C . HIS A 1 27 ? 4.843 1.762 8.607 1.00 0.00 27 HIS A C 18
ATOM 11525 O O . HIS A 1 27 ? 4.066 0.835 8.840 1.00 0.00 27 HIS A O 18
ATOM 11539 N N . LEU A 1 28 ? 4.754 2.526 7.523 1.00 0.00 28 LEU A N 18
ATOM 11540 C CA . LEU A 1 28 ? 3.715 2.314 6.522 1.00 0.00 28 LEU A CA 18
ATOM 11541 C C . LEU A 1 28 ? 3.847 0.935 5.883 1.00 0.00 28 LEU A C 18
ATOM 11542 O O . LEU A 1 28 ? 2.873 0.188 5.789 1.00 0.00 28 LEU A O 18
ATOM 11558 N N . ILE A 1 29 ? 5.058 0.604 5.448 1.00 0.00 29 ILE A N 18
ATOM 11559 C CA . ILE A 1 29 ? 5.318 -0.686 4.822 1.00 0.00 29 ILE A CA 18
ATOM 11560 C C . ILE A 1 29 ? 4.908 -1.835 5.738 1.00 0.00 29 ILE A C 18
ATOM 11561 O O . ILE A 1 29 ? 4.105 -2.687 5.359 1.00 0.00 29 ILE A O 18
ATOM 11577 N N . GLU A 1 30 ? 5.463 -1.849 6.945 1.00 0.00 30 GLU A N 18
ATOM 11578 C CA . GLU A 1 30 ? 5.154 -2.892 7.916 1.00 0.00 30 GLU A CA 18
ATOM 11579 C C . GLU A 1 30 ? 3.648 -3.002 8.135 1.00 0.00 30 GLU A C 18
ATOM 11580 O O . GLU A 1 30 ? 3.100 -4.102 8.220 1.00 0.00 30 GLU A O 18
ATOM 11592 N N . HIS A 1 31 ? 2.983 -1.854 8.225 1.00 0.00 31 HIS A N 18
ATOM 11593 C CA . HIS A 1 31 ? 1.540 -1.821 8.434 1.00 0.00 31 HIS A CA 18
ATOM 11594 C C . HIS A 1 31 ? 0.809 -2.514 7.289 1.00 0.00 31 HIS A C 18
ATOM 11595 O O . HIS A 1 31 ? 0.092 -3.493 7.498 1.00 0.00 31 HIS A O 18
ATOM 11609 N N . LEU A 1 32 ? 0.994 -2.000 6.078 1.00 0.00 32 LEU A N 18
ATOM 11610 C CA . LEU A 1 32 ? 0.352 -2.569 4.898 1.00 0.00 32 LEU A CA 18
ATOM 11611 C C . LEU A 1 32 ? 0.321 -4.092 4.977 1.00 0.00 32 LEU A C 18
ATOM 11612 O O . LEU A 1 32 ? -0.712 -4.716 4.732 1.00 0.00 32 LEU A O 18
ATOM 11628 N N . LYS A 1 33 ? 1.459 -4.685 5.321 1.00 0.00 33 LYS A N 18
ATOM 11629 C CA . LYS A 1 33 ? 1.563 -6.135 5.436 1.00 0.00 33 LYS A CA 18
ATOM 11630 C C . LYS A 1 33 ? 0.317 -6.719 6.095 1.00 0.00 33 LYS A C 18
ATOM 11631 O O . LYS A 1 33 ? -0.258 -7.691 5.604 1.00 0.00 33 LYS A O 18
ATOM 11650 N N . ARG A 1 34 ? -0.095 -6.119 7.207 1.00 0.00 34 ARG A N 18
ATOM 11651 C CA . ARG A 1 34 ? -1.273 -6.581 7.932 1.00 0.00 34 ARG A CA 18
ATOM 11652 C C . ARG A 1 34 ? -2.388 -6.972 6.965 1.00 0.00 34 ARG A C 18
ATOM 11653 O O . ARG A 1 34 ? -2.950 -8.064 7.059 1.00 0.00 34 ARG A O 18
ATOM 11674 N N . HIS A 1 35 ? -2.703 -6.073 6.038 1.00 0.00 35 HIS A N 18
ATOM 11675 C CA . HIS A 1 35 ? -3.750 -6.324 5.055 1.00 0.00 35 HIS A CA 18
ATOM 11676 C C . HIS A 1 35 ? -3.392 -7.516 4.172 1.00 0.00 35 HIS A C 18
ATOM 11677 O O . HIS A 1 35 ? -4.164 -8.467 4.052 1.00 0.00 35 HIS A O 18
ATOM 11691 N N . PHE A 1 36 ? -2.216 -7.458 3.555 1.00 0.00 36 PHE A N 18
ATOM 11692 C CA . PHE A 1 36 ? -1.756 -8.531 2.682 1.00 0.00 36 PHE A CA 18
ATOM 11693 C C . PHE A 1 36 ? -1.922 -9.890 3.357 1.00 0.00 36 PHE A C 18
ATOM 11694 O O . PHE A 1 36 ? -2.480 -10.820 2.774 1.00 0.00 36 PHE A O 18
ATOM 11711 N N . ARG A 1 37 ? -1.433 -9.996 4.588 1.00 0.00 37 ARG A N 18
ATOM 11712 C CA . ARG A 1 37 ? -1.525 -11.240 5.342 1.00 0.00 37 ARG A CA 18
ATOM 11713 C C . ARG A 1 37 ? -2.888 -11.897 5.143 1.00 0.00 37 ARG A C 18
ATOM 11714 O O . ARG A 1 37 ? -3.923 -11.238 5.233 1.00 0.00 37 ARG A O 18
ATOM 11735 N N . GLU A 1 38 ? -2.878 -13.198 4.873 1.00 0.00 38 GLU A N 18
ATOM 11736 C CA . GLU A 1 38 ? -4.114 -13.943 4.660 1.00 0.00 38 GLU A CA 18
ATOM 11737 C C . GLU A 1 38 ? -4.804 -14.242 5.988 1.00 0.00 38 GLU A C 18
ATOM 11738 O O . GLU A 1 38 ? -4.613 -15.307 6.574 1.00 0.00 38 GLU A O 18
ATOM 11750 N N . LYS A 1 39 ? -5.608 -13.293 6.456 1.00 0.00 39 LYS A N 18
ATOM 11751 C CA . LYS A 1 39 ? -6.329 -13.452 7.714 1.00 0.00 39 LYS A CA 18
ATOM 11752 C C . LYS A 1 39 ? -7.829 -13.266 7.508 1.00 0.00 39 LYS A C 18
ATOM 11753 O O . LYS A 1 39 ? -8.257 -12.428 6.715 1.00 0.00 39 LYS A O 18
ATOM 11772 N N . SER A 1 40 ? -8.622 -14.052 8.229 1.00 0.00 40 SER A N 18
ATOM 11773 C CA . SER A 1 40 ? -10.074 -13.976 8.123 1.00 0.00 40 SER A CA 18
ATOM 11774 C C . SER A 1 40 ? -10.529 -12.534 7.917 1.00 0.00 40 SER A C 18
ATOM 11775 O O . SER A 1 40 ? -11.171 -12.211 6.918 1.00 0.00 40 SER A O 18
ATOM 11783 N N . SER A 1 41 ? -10.191 -11.672 8.871 1.00 0.00 41 SER A N 18
ATOM 11784 C CA . SER A 1 41 ? -10.567 -10.265 8.797 1.00 0.00 41 SER A CA 18
ATOM 11785 C C . SER A 1 41 ? -11.986 -10.109 8.259 1.00 0.00 41 SER A C 18
ATOM 11786 O O . SER A 1 41 ? -12.242 -9.284 7.383 1.00 0.00 41 SER A O 18
ATOM 11794 N N . GLY A 1 42 ? -12.905 -10.910 8.790 1.00 0.00 42 GLY A N 18
ATOM 11795 C CA . GLY A 1 42 ? -14.287 -10.846 8.351 1.00 0.00 42 GLY A CA 18
ATOM 11796 C C . GLY A 1 42 ? -15.065 -9.746 9.045 1.00 0.00 42 GLY A C 18
ATOM 11797 O O . GLY A 1 42 ? -15.056 -8.589 8.623 1.00 0.00 42 GLY A O 18
ATOM 11801 N N . PRO A 1 43 ? -15.760 -10.104 10.135 1.00 0.00 43 PRO A N 18
ATOM 11802 C CA . PRO A 1 43 ? -16.561 -9.153 10.911 1.00 0.00 43 PRO A CA 18
ATOM 11803 C C . PRO A 1 43 ? -15.698 -8.151 11.670 1.00 0.00 43 PRO A C 18
ATOM 11804 O O . PRO A 1 43 ? -14.470 -8.238 11.654 1.00 0.00 43 PRO A O 18
ATOM 11815 N N . SER A 1 44 ? -16.347 -7.201 12.334 1.00 0.00 44 SER A N 18
ATOM 11816 C CA . SER A 1 44 ? -15.638 -6.180 13.097 1.00 0.00 44 SER A CA 18
ATOM 11817 C C . SER A 1 44 ? -14.463 -6.788 13.857 1.00 0.00 44 SER A C 18
ATOM 11818 O O . SER A 1 44 ? -14.489 -7.962 14.227 1.00 0.00 44 SER A O 18
ATOM 11826 N N . SER A 1 45 ? -13.433 -5.980 14.085 1.00 0.00 45 SER A N 18
ATOM 11827 C CA . SER A 1 45 ? -12.245 -6.438 14.797 1.00 0.00 45 SER A CA 18
ATOM 11828 C C . SER A 1 45 ? -12.630 -7.304 15.994 1.00 0.00 45 SER A C 18
ATOM 11829 O O . SER A 1 45 ? -13.746 -7.218 16.503 1.00 0.00 45 SER A O 18
ATOM 11837 N N . GLY A 1 46 ? -11.694 -8.139 16.437 1.00 0.00 46 GLY A N 18
ATOM 11838 C CA . GLY A 1 46 ? -11.953 -9.008 17.570 1.00 0.00 46 GLY A CA 18
ATOM 11839 C C . GLY A 1 46 ? -10.705 -9.288 18.383 1.00 0.00 46 GLY A C 18
ATOM 11840 O O . GLY A 1 46 ? -10.742 -9.149 19.604 1.00 0.00 46 GLY A O 18
ATOM 11845 N N . GLY A 1 1 ? -19.006 7.533 16.880 1.00 0.00 1 GLY A N 19
ATOM 11846 C CA . GLY A 1 1 ? -19.186 6.997 15.543 1.00 0.00 1 GLY A CA 19
ATOM 11847 C C . GLY A 1 1 ? -19.171 8.077 14.479 1.00 0.00 1 GLY A C 19
ATOM 11848 O O . GLY A 1 1 ? -18.172 8.259 13.784 1.00 0.00 1 GLY A O 19
ATOM 11852 N N . SER A 1 2 ? -20.283 8.794 14.350 1.00 0.00 2 SER A N 19
ATOM 11853 C CA . SER A 1 2 ? -20.396 9.858 13.359 1.00 0.00 2 SER A CA 19
ATOM 11854 C C . SER A 1 2 ? -20.561 11.215 14.036 1.00 0.00 2 SER A C 19
ATOM 11855 O O . SER A 1 2 ? -21.372 12.038 13.610 1.00 0.00 2 SER A O 19
ATOM 11863 N N . SER A 1 3 ? -19.786 11.441 15.092 1.00 0.00 3 SER A N 19
ATOM 11864 C CA . SER A 1 3 ? -19.848 12.697 15.830 1.00 0.00 3 SER A CA 19
ATOM 11865 C C . SER A 1 3 ? -18.553 13.487 15.670 1.00 0.00 3 SER A C 19
ATOM 11866 O O . SER A 1 3 ? -17.474 13.009 16.019 1.00 0.00 3 SER A O 19
ATOM 11874 N N . GLY A 1 4 ? -18.668 14.700 15.137 1.00 0.00 4 GLY A N 19
ATOM 11875 C CA . GLY A 1 4 ? -17.500 15.537 14.939 1.00 0.00 4 GLY A CA 19
ATOM 11876 C C . GLY A 1 4 ? -16.715 15.153 13.700 1.00 0.00 4 GLY A C 19
ATOM 11877 O O . GLY A 1 4 ? -16.850 15.783 12.651 1.00 0.00 4 GLY A O 19
ATOM 11881 N N . SER A 1 5 ? -15.891 14.117 13.821 1.00 0.00 5 SER A N 19
ATOM 11882 C CA . SER A 1 5 ? -15.077 13.653 12.704 1.00 0.00 5 SER A CA 19
ATOM 11883 C C . SER A 1 5 ? -14.417 14.828 11.988 1.00 0.00 5 SER A C 19
ATOM 11884 O O . SER A 1 5 ? -14.392 14.886 10.759 1.00 0.00 5 SER A O 19
ATOM 11892 N N . SER A 1 6 ? -13.882 15.763 12.768 1.00 0.00 6 SER A N 19
ATOM 11893 C CA . SER A 1 6 ? -13.225 16.939 12.210 1.00 0.00 6 SER A CA 19
ATOM 11894 C C . SER A 1 6 ? -11.830 17.114 12.803 1.00 0.00 6 SER A C 19
ATOM 11895 O O . SER A 1 6 ? -11.593 16.792 13.966 1.00 0.00 6 SER A O 19
ATOM 11903 N N . GLY A 1 7 ? -10.909 17.627 11.993 1.00 0.00 7 GLY A N 19
ATOM 11904 C CA . GLY A 1 7 ? -9.549 17.837 12.453 1.00 0.00 7 GLY A CA 19
ATOM 11905 C C . GLY A 1 7 ? -8.527 17.644 11.351 1.00 0.00 7 GLY A C 19
ATOM 11906 O O . GLY A 1 7 ? -8.508 16.607 10.688 1.00 0.00 7 GLY A O 19
ATOM 11910 N N . SER A 1 8 ? -7.677 18.646 11.152 1.00 0.00 8 SER A N 19
ATOM 11911 C CA . SER A 1 8 ? -6.651 18.584 10.118 1.00 0.00 8 SER A CA 19
ATOM 11912 C C . SER A 1 8 ? -5.838 17.298 10.235 1.00 0.00 8 SER A C 19
ATOM 11913 O O . SER A 1 8 ? -5.877 16.617 11.259 1.00 0.00 8 SER A O 19
ATOM 11921 N N . GLY A 1 9 ? -5.102 16.972 9.177 1.00 0.00 9 GLY A N 19
ATOM 11922 C CA . GLY A 1 9 ? -4.290 15.769 9.180 1.00 0.00 9 GLY A CA 19
ATOM 11923 C C . GLY A 1 9 ? -3.980 15.275 7.781 1.00 0.00 9 GLY A C 19
ATOM 11924 O O . GLY A 1 9 ? -4.745 14.502 7.206 1.00 0.00 9 GLY A O 19
ATOM 11928 N N . GLU A 1 10 ? -2.855 15.723 7.233 1.00 0.00 10 GLU A N 19
ATOM 11929 C CA . GLU A 1 10 ? -2.448 15.323 5.891 1.00 0.00 10 GLU A CA 19
ATOM 11930 C C . GLU A 1 10 ? -1.113 14.583 5.925 1.00 0.00 10 GLU A C 19
ATOM 11931 O O . GLU A 1 10 ? -0.053 15.187 5.759 1.00 0.00 10 GLU A O 19
ATOM 11943 N N . ARG A 1 11 ? -1.175 13.274 6.142 1.00 0.00 11 ARG A N 19
ATOM 11944 C CA . ARG A 1 11 ? 0.028 12.452 6.200 1.00 0.00 11 ARG A CA 19
ATOM 11945 C C . ARG A 1 11 ? 0.382 11.907 4.820 1.00 0.00 11 ARG A C 19
ATOM 11946 O O . ARG A 1 11 ? -0.470 11.404 4.087 1.00 0.00 11 ARG A O 19
ATOM 11967 N N . PRO A 1 12 ? 1.668 12.010 4.454 1.00 0.00 12 PRO A N 19
ATOM 11968 C CA . PRO A 1 12 ? 2.164 11.534 3.159 1.00 0.00 12 PRO A CA 19
ATOM 11969 C C . PRO A 1 12 ? 2.155 10.012 3.060 1.00 0.00 12 PRO A C 19
ATOM 11970 O O . PRO A 1 12 ? 1.915 9.452 1.990 1.00 0.00 12 PRO A O 19
ATOM 11981 N N . TYR A 1 13 ? 2.419 9.349 4.181 1.00 0.00 13 TYR A N 19
ATOM 11982 C CA . TYR A 1 13 ? 2.443 7.892 4.219 1.00 0.00 13 TYR A CA 19
ATOM 11983 C C . TYR A 1 13 ? 1.066 7.333 4.563 1.00 0.00 13 TYR A C 19
ATOM 11984 O O . TYR A 1 13 ? 0.943 6.210 5.051 1.00 0.00 13 TYR A O 19
ATOM 12002 N N . GLY A 1 14 ? 0.031 8.126 4.304 1.00 0.00 14 GLY A N 19
ATOM 12003 C CA . GLY A 1 14 ? -1.325 7.694 4.592 1.00 0.00 14 GLY A CA 19
ATOM 12004 C C . GLY A 1 14 ? -1.707 6.439 3.832 1.00 0.00 14 GLY A C 19
ATOM 12005 O O . GLY A 1 14 ? -1.227 6.206 2.723 1.00 0.00 14 GLY A O 19
ATOM 12009 N N . CYS A 1 15 ? -2.573 5.628 4.430 1.00 0.00 15 CYS A N 19
ATOM 12010 C CA . CYS A 1 15 ? -3.019 4.389 3.805 1.00 0.00 15 CYS A CA 19
ATOM 12011 C C . CYS A 1 15 ? -4.485 4.484 3.393 1.00 0.00 15 CYS A C 19
ATOM 12012 O O . CYS A 1 15 ? -5.296 5.099 4.085 1.00 0.00 15 CYS A O 19
ATOM 12019 N N . ASN A 1 16 ? -4.818 3.871 2.262 1.00 0.00 16 ASN A N 19
ATOM 12020 C CA . ASN A 1 16 ? -6.186 3.886 1.758 1.00 0.00 16 ASN A CA 19
ATOM 12021 C C . ASN A 1 16 ? -6.888 2.563 2.049 1.00 0.00 16 ASN A C 19
ATOM 12022 O O . ASN A 1 16 ? -8.089 2.532 2.313 1.00 0.00 16 ASN A O 19
ATOM 12033 N N . GLU A 1 17 ? -6.129 1.473 1.999 1.00 0.00 17 GLU A N 19
ATOM 12034 C CA . GLU A 1 17 ? -6.678 0.147 2.257 1.00 0.00 17 GLU A CA 19
ATOM 12035 C C . GLU A 1 17 ? -7.643 0.179 3.439 1.00 0.00 17 GLU A C 19
ATOM 12036 O O . GLU A 1 17 ? -8.720 -0.416 3.392 1.00 0.00 17 GLU A O 19
ATOM 12048 N N . CYS A 1 18 ? -7.248 0.877 4.499 1.00 0.00 18 CYS A N 19
ATOM 12049 C CA . CYS A 1 18 ? -8.075 0.986 5.694 1.00 0.00 18 CYS A CA 19
ATOM 12050 C C . CYS A 1 18 ? -8.213 2.443 6.129 1.00 0.00 18 CYS A C 19
ATOM 12051 O O . CYS A 1 18 ? -9.307 2.906 6.446 1.00 0.00 18 CYS A O 19
ATOM 12058 N N . GLY A 1 19 ? -7.093 3.160 6.140 1.00 0.00 19 GLY A N 19
ATOM 12059 C CA . GLY A 1 19 ? -7.110 4.555 6.537 1.00 0.00 19 GLY A CA 19
ATOM 12060 C C . GLY A 1 19 ? -6.179 4.839 7.699 1.00 0.00 19 GLY A C 19
ATOM 12061 O O . GLY A 1 19 ? -6.545 5.542 8.641 1.00 0.00 19 GLY A O 19
ATOM 12065 N N . LYS A 1 20 ? -4.971 4.290 7.635 1.00 0.00 20 LYS A N 19
ATOM 12066 C CA . LYS A 1 20 ? -3.983 4.486 8.690 1.00 0.00 20 LYS A CA 19
ATOM 12067 C C . LYS A 1 20 ? -2.846 5.383 8.211 1.00 0.00 20 LYS A C 19
ATOM 12068 O O . LYS A 1 20 ? -2.315 5.196 7.117 1.00 0.00 20 LYS A O 19
ATOM 12087 N N . ASN A 1 21 ? -2.477 6.355 9.038 1.00 0.00 21 ASN A N 19
ATOM 12088 C CA . ASN A 1 21 ? -1.401 7.280 8.698 1.00 0.00 21 ASN A CA 19
ATOM 12089 C C . ASN A 1 21 ? -0.139 6.963 9.495 1.00 0.00 21 ASN A C 19
ATOM 12090 O O . ASN A 1 21 ? -0.204 6.367 10.570 1.00 0.00 21 ASN A O 19
ATOM 12101 N N . PHE A 1 22 ? 1.008 7.366 8.960 1.00 0.00 22 PHE A N 19
ATOM 12102 C CA . PHE A 1 22 ? 2.286 7.125 9.620 1.00 0.00 22 PHE A CA 19
ATOM 12103 C C . PHE A 1 22 ? 3.281 8.238 9.303 1.00 0.00 22 PHE A C 19
ATOM 12104 O O . PHE A 1 22 ? 3.020 9.098 8.463 1.00 0.00 22 PHE A O 19
ATOM 12121 N N . GLY A 1 23 ? 4.423 8.214 9.983 1.00 0.00 23 GLY A N 19
ATOM 12122 C CA . GLY A 1 23 ? 5.440 9.225 9.761 1.00 0.00 23 GLY A CA 19
ATOM 12123 C C . GLY A 1 23 ? 6.694 8.657 9.125 1.00 0.00 23 GLY A C 19
ATOM 12124 O O . GLY A 1 23 ? 7.290 9.282 8.248 1.00 0.00 23 GLY A O 19
ATOM 12128 N N . ARG A 1 24 ? 7.095 7.471 9.568 1.00 0.00 24 ARG A N 19
ATOM 12129 C CA . ARG A 1 24 ? 8.287 6.820 9.039 1.00 0.00 24 ARG A CA 19
ATOM 12130 C C . ARG A 1 24 ? 7.935 5.911 7.865 1.00 0.00 24 ARG A C 19
ATOM 12131 O O . ARG A 1 24 ? 6.883 5.271 7.856 1.00 0.00 24 ARG A O 19
ATOM 12152 N N . HIS A 1 25 ? 8.822 5.860 6.876 1.00 0.00 25 HIS A N 19
ATOM 12153 C CA . HIS A 1 25 ? 8.604 5.029 5.697 1.00 0.00 25 HIS A CA 19
ATOM 12154 C C . HIS A 1 25 ? 8.290 3.591 6.096 1.00 0.00 25 HIS A C 19
ATOM 12155 O O . HIS A 1 25 ? 7.258 3.041 5.712 1.00 0.00 25 HIS A O 19
ATOM 12169 N N . SER A 1 26 ? 9.188 2.986 6.868 1.00 0.00 26 SER A N 19
ATOM 12170 C CA . SER A 1 26 ? 9.008 1.610 7.316 1.00 0.00 26 SER A CA 19
ATOM 12171 C C . SER A 1 26 ? 7.683 1.447 8.054 1.00 0.00 26 SER A C 19
ATOM 12172 O O . SER A 1 26 ? 6.912 0.529 7.774 1.00 0.00 26 SER A O 19
ATOM 12180 N N . HIS A 1 27 ? 7.426 2.345 9.000 1.00 0.00 27 HIS A N 19
ATOM 12181 C CA . HIS A 1 27 ? 6.194 2.303 9.780 1.00 0.00 27 HIS A CA 19
ATOM 12182 C C . HIS A 1 27 ? 4.989 2.049 8.879 1.00 0.00 27 HIS A C 19
ATOM 12183 O O . HIS A 1 27 ? 4.122 1.235 9.199 1.00 0.00 27 HIS A O 19
ATOM 12197 N N . LEU A 1 28 ? 4.941 2.751 7.752 1.00 0.00 28 LEU A N 19
ATOM 12198 C CA . LEU A 1 28 ? 3.842 2.602 6.805 1.00 0.00 28 LEU A CA 19
ATOM 12199 C C . LEU A 1 28 ? 3.865 1.222 6.157 1.00 0.00 28 LEU A C 19
ATOM 12200 O O . LEU A 1 28 ? 2.879 0.485 6.208 1.00 0.00 28 LEU A O 19
ATOM 12216 N N . ILE A 1 29 ? 4.995 0.877 5.550 1.00 0.00 29 ILE A N 19
ATOM 12217 C CA . ILE A 1 29 ? 5.147 -0.417 4.895 1.00 0.00 29 ILE A CA 19
ATOM 12218 C C . ILE A 1 29 ? 4.659 -1.548 5.794 1.00 0.00 29 ILE A C 19
ATOM 12219 O O . ILE A 1 29 ? 3.721 -2.266 5.450 1.00 0.00 29 ILE A O 19
ATOM 12235 N N . GLU A 1 30 ? 5.302 -1.699 6.948 1.00 0.00 30 GLU A N 19
ATOM 12236 C CA . GLU A 1 30 ? 4.932 -2.743 7.896 1.00 0.00 30 GLU A CA 19
ATOM 12237 C C . GLU A 1 30 ? 3.419 -2.797 8.084 1.00 0.00 30 GLU A C 19
ATOM 12238 O O . GLU A 1 30 ? 2.804 -3.856 7.959 1.00 0.00 30 GLU A O 19
ATOM 12250 N N . HIS A 1 31 ? 2.824 -1.646 8.384 1.00 0.00 31 HIS A N 19
ATOM 12251 C CA . HIS A 1 31 ? 1.382 -1.562 8.589 1.00 0.00 31 HIS A CA 19
ATOM 12252 C C . HIS A 1 31 ? 0.631 -2.237 7.446 1.00 0.00 31 HIS A C 19
ATOM 12253 O O . HIS A 1 31 ? -0.306 -3.004 7.672 1.00 0.00 31 HIS A O 19
ATOM 12267 N N . LEU A 1 32 ? 1.046 -1.946 6.218 1.00 0.00 32 LEU A N 19
ATOM 12268 C CA . LEU A 1 32 ? 0.412 -2.525 5.038 1.00 0.00 32 LEU A CA 19
ATOM 12269 C C . LEU A 1 32 ? 0.498 -4.047 5.065 1.00 0.00 32 LEU A C 19
ATOM 12270 O O . LEU A 1 32 ? -0.426 -4.740 4.638 1.00 0.00 32 LEU A O 19
ATOM 12286 N N . LYS A 1 33 ? 1.613 -4.563 5.572 1.00 0.00 33 LYS A N 19
ATOM 12287 C CA . LYS A 1 33 ? 1.820 -6.003 5.659 1.00 0.00 33 LYS A CA 19
ATOM 12288 C C . LYS A 1 33 ? 0.589 -6.696 6.234 1.00 0.00 33 LYS A C 19
ATOM 12289 O O . LYS A 1 33 ? 0.045 -7.620 5.628 1.00 0.00 33 LYS A O 19
ATOM 12308 N N . ARG A 1 34 ? 0.153 -6.243 7.405 1.00 0.00 34 ARG A N 19
ATOM 12309 C CA . ARG A 1 34 ? -1.015 -6.820 8.061 1.00 0.00 34 ARG A CA 19
ATOM 12310 C C . ARG A 1 34 ? -2.110 -7.132 7.045 1.00 0.00 34 ARG A C 19
ATOM 12311 O O . ARG A 1 34 ? -2.556 -8.274 6.928 1.00 0.00 34 ARG A O 19
ATOM 12332 N N . HIS A 1 35 ? -2.539 -6.109 6.312 1.00 0.00 35 HIS A N 19
ATOM 12333 C CA . HIS A 1 35 ? -3.582 -6.274 5.306 1.00 0.00 35 HIS A CA 19
ATOM 12334 C C . HIS A 1 35 ? -3.388 -7.574 4.530 1.00 0.00 35 HIS A C 19
ATOM 12335 O O . HIS A 1 35 ? -4.343 -8.310 4.284 1.00 0.00 35 HIS A O 19
ATOM 12349 N N . PHE A 1 36 ? -2.146 -7.848 4.147 1.00 0.00 36 PHE A N 19
ATOM 12350 C CA . PHE A 1 36 ? -1.826 -9.058 3.398 1.00 0.00 36 PHE A CA 19
ATOM 12351 C C . PHE A 1 36 ? -1.629 -10.244 4.337 1.00 0.00 36 PHE A C 19
ATOM 12352 O O . PHE A 1 36 ? -0.633 -10.961 4.248 1.00 0.00 36 PHE A O 19
ATOM 12369 N N . ARG A 1 37 ? -2.586 -10.443 5.238 1.00 0.00 37 ARG A N 19
ATOM 12370 C CA . ARG A 1 37 ? -2.518 -11.540 6.195 1.00 0.00 37 ARG A CA 19
ATOM 12371 C C . ARG A 1 37 ? -3.895 -11.838 6.780 1.00 0.00 37 ARG A C 19
ATOM 12372 O O . ARG A 1 37 ? -4.752 -10.958 6.854 1.00 0.00 37 ARG A O 19
ATOM 12393 N N . GLU A 1 38 ? -4.100 -13.085 7.193 1.00 0.00 38 GLU A N 19
ATOM 12394 C CA . GLU A 1 38 ? -5.374 -13.499 7.769 1.00 0.00 38 GLU A CA 19
ATOM 12395 C C . GLU A 1 38 ? -5.350 -13.372 9.290 1.00 0.00 38 GLU A C 19
ATOM 12396 O O . GLU A 1 38 ? -4.527 -13.993 9.963 1.00 0.00 38 GLU A O 19
ATOM 12408 N N . LYS A 1 39 ? -6.258 -12.563 9.825 1.00 0.00 39 LYS A N 19
ATOM 12409 C CA . LYS A 1 39 ? -6.343 -12.354 11.265 1.00 0.00 39 LYS A CA 19
ATOM 12410 C C . LYS A 1 39 ? -7.686 -12.834 11.806 1.00 0.00 39 LYS A C 19
ATOM 12411 O O . LYS A 1 39 ? -8.159 -12.353 12.837 1.00 0.00 39 LYS A O 19
ATOM 12430 N N . SER A 1 40 ? -8.296 -13.785 11.106 1.00 0.00 40 SER A N 19
ATOM 12431 C CA . SER A 1 40 ? -9.586 -14.328 11.515 1.00 0.00 40 SER A CA 19
ATOM 12432 C C . SER A 1 40 ? -9.412 -15.370 12.615 1.00 0.00 40 SER A C 19
ATOM 12433 O O . SER A 1 40 ? -9.966 -16.467 12.540 1.00 0.00 40 SER A O 19
ATOM 12441 N N . SER A 1 41 ? -8.637 -15.019 13.637 1.00 0.00 41 SER A N 19
ATOM 12442 C CA . SER A 1 41 ? -8.386 -15.925 14.752 1.00 0.00 41 SER A CA 19
ATOM 12443 C C . SER A 1 41 ? -8.823 -15.296 16.072 1.00 0.00 41 SER A C 19
ATOM 12444 O O . SER A 1 41 ? -8.015 -14.712 16.792 1.00 0.00 41 SER A O 19
ATOM 12452 N N . GLY A 1 42 ? -10.111 -15.419 16.381 1.00 0.00 42 GLY A N 19
ATOM 12453 C CA . GLY A 1 42 ? -10.634 -14.858 17.613 1.00 0.00 42 GLY A CA 19
ATOM 12454 C C . GLY A 1 42 ? -10.977 -13.387 17.481 1.00 0.00 42 GLY A C 19
ATOM 12455 O O . GLY A 1 42 ? -10.188 -12.510 17.834 1.00 0.00 42 GLY A O 19
ATOM 12459 N N . PRO A 1 43 ? -12.178 -13.100 16.959 1.00 0.00 43 PRO A N 19
ATOM 12460 C CA . PRO A 1 43 ? -12.650 -11.725 16.768 1.00 0.00 43 PRO A CA 19
ATOM 12461 C C . PRO A 1 43 ? -12.948 -11.026 18.089 1.00 0.00 43 PRO A C 19
ATOM 12462 O O . PRO A 1 43 ? -13.364 -9.867 18.109 1.00 0.00 43 PRO A O 19
ATOM 12473 N N . SER A 1 44 ? -12.732 -11.736 19.192 1.00 0.00 44 SER A N 19
ATOM 12474 C CA . SER A 1 44 ? -12.981 -11.184 20.518 1.00 0.00 44 SER A CA 19
ATOM 12475 C C . SER A 1 44 ? -11.711 -11.209 21.364 1.00 0.00 44 SER A C 19
ATOM 12476 O O . SER A 1 44 ? -11.416 -12.201 22.031 1.00 0.00 44 SER A O 19
ATOM 12484 N N . SER A 1 45 ? -10.963 -10.111 21.331 1.00 0.00 45 SER A N 19
ATOM 12485 C CA . SER A 1 45 ? -9.723 -10.007 22.091 1.00 0.00 45 SER A CA 19
ATOM 12486 C C . SER A 1 45 ? -9.952 -9.269 23.406 1.00 0.00 45 SER A C 19
ATOM 12487 O O . SER A 1 45 ? -10.875 -8.465 23.527 1.00 0.00 45 SER A O 19
ATOM 12495 N N . GLY A 1 46 ? -9.102 -9.548 24.390 1.00 0.00 46 GLY A N 19
ATOM 12496 C CA . GLY A 1 46 ? -9.228 -8.903 25.684 1.00 0.00 46 GLY A CA 19
ATOM 12497 C C . GLY A 1 46 ? -7.893 -8.441 26.233 1.00 0.00 46 GLY A C 19
ATOM 12498 O O . GLY A 1 46 ? -7.407 -7.389 25.821 1.00 0.00 46 GLY A O 19
ATOM 12503 N N . GLY A 1 1 ? -19.892 7.031 -5.722 1.00 0.00 1 GLY A N 20
ATOM 12504 C CA . GLY A 1 1 ? -18.944 7.629 -4.799 1.00 0.00 1 GLY A CA 20
ATOM 12505 C C . GLY A 1 1 ? -19.614 8.533 -3.784 1.00 0.00 1 GLY A C 20
ATOM 12506 O O . GLY A 1 1 ? -19.552 9.757 -3.896 1.00 0.00 1 GLY A O 20
ATOM 12510 N N . SER A 1 2 ? -20.259 7.929 -2.791 1.00 0.00 2 SER A N 20
ATOM 12511 C CA . SER A 1 2 ? -20.949 8.687 -1.754 1.00 0.00 2 SER A CA 20
ATOM 12512 C C . SER A 1 2 ? -19.987 9.633 -1.041 1.00 0.00 2 SER A C 20
ATOM 12513 O O . SER A 1 2 ? -20.286 10.811 -0.848 1.00 0.00 2 SER A O 20
ATOM 12521 N N . SER A 1 3 ? -18.830 9.106 -0.652 1.00 0.00 3 SER A N 20
ATOM 12522 C CA . SER A 1 3 ? -17.825 9.901 0.044 1.00 0.00 3 SER A CA 20
ATOM 12523 C C . SER A 1 3 ? -16.639 10.196 -0.869 1.00 0.00 3 SER A C 20
ATOM 12524 O O . SER A 1 3 ? -16.110 9.301 -1.527 1.00 0.00 3 SER A O 20
ATOM 12532 N N . GLY A 1 4 ? -16.226 11.459 -0.904 1.00 0.00 4 GLY A N 20
ATOM 12533 C CA . GLY A 1 4 ? -15.106 11.851 -1.739 1.00 0.00 4 GLY A CA 20
ATOM 12534 C C . GLY A 1 4 ? -14.133 12.761 -1.015 1.00 0.00 4 GLY A C 20
ATOM 12535 O O . GLY A 1 4 ? -14.536 13.584 -0.193 1.00 0.00 4 GLY A O 20
ATOM 12539 N N . SER A 1 5 ? -12.847 12.611 -1.318 1.00 0.00 5 SER A N 20
ATOM 12540 C CA . SER A 1 5 ? -11.813 13.422 -0.686 1.00 0.00 5 SER A CA 20
ATOM 12541 C C . SER A 1 5 ? -11.076 14.266 -1.721 1.00 0.00 5 SER A C 20
ATOM 12542 O O . SER A 1 5 ? -10.558 13.744 -2.708 1.00 0.00 5 SER A O 20
ATOM 12550 N N . SER A 1 6 ? -11.034 15.574 -1.488 1.00 0.00 6 SER A N 20
ATOM 12551 C CA . SER A 1 6 ? -10.364 16.492 -2.401 1.00 0.00 6 SER A CA 20
ATOM 12552 C C . SER A 1 6 ? -9.034 15.913 -2.874 1.00 0.00 6 SER A C 20
ATOM 12553 O O . SER A 1 6 ? -8.710 15.963 -4.060 1.00 0.00 6 SER A O 20
ATOM 12561 N N . GLY A 1 7 ? -8.267 15.365 -1.937 1.00 0.00 7 GLY A N 20
ATOM 12562 C CA . GLY A 1 7 ? -6.981 14.785 -2.276 1.00 0.00 7 GLY A CA 20
ATOM 12563 C C . GLY A 1 7 ? -6.787 13.410 -1.669 1.00 0.00 7 GLY A C 20
ATOM 12564 O O . GLY A 1 7 ? -7.639 12.533 -1.816 1.00 0.00 7 GLY A O 20
ATOM 12568 N N . SER A 1 8 ? -5.662 13.219 -0.986 1.00 0.00 8 SER A N 20
ATOM 12569 C CA . SER A 1 8 ? -5.356 11.938 -0.359 1.00 0.00 8 SER A CA 20
ATOM 12570 C C . SER A 1 8 ? -5.380 12.059 1.161 1.00 0.00 8 SER A C 20
ATOM 12571 O O . SER A 1 8 ? -5.987 11.240 1.851 1.00 0.00 8 SER A O 20
ATOM 12579 N N . GLY A 1 9 ? -4.713 13.087 1.678 1.00 0.00 9 GLY A N 20
ATOM 12580 C CA . GLY A 1 9 ? -4.669 13.296 3.113 1.00 0.00 9 GLY A CA 20
ATOM 12581 C C . GLY A 1 9 ? -3.543 14.222 3.530 1.00 0.00 9 GLY A C 20
ATOM 12582 O O . GLY A 1 9 ? -2.814 14.741 2.685 1.00 0.00 9 GLY A O 20
ATOM 12586 N N . GLU A 1 10 ? -3.402 14.430 4.835 1.00 0.00 10 GLU A N 20
ATOM 12587 C CA . GLU A 1 10 ? -2.358 15.302 5.360 1.00 0.00 10 GLU A CA 20
ATOM 12588 C C . GLU A 1 10 ? -1.010 14.586 5.380 1.00 0.00 10 GLU A C 20
ATOM 12589 O O . GLU A 1 10 ? 0.014 15.158 5.008 1.00 0.00 10 GLU A O 20
ATOM 12601 N N . ARG A 1 11 ? -1.020 13.331 5.817 1.00 0.00 11 ARG A N 20
ATOM 12602 C CA . ARG A 1 11 ? 0.201 12.537 5.887 1.00 0.00 11 ARG A CA 20
ATOM 12603 C C . ARG A 1 11 ? 0.472 11.838 4.558 1.00 0.00 11 ARG A C 20
ATOM 12604 O O . ARG A 1 11 ? -0.430 11.301 3.915 1.00 0.00 11 ARG A O 20
ATOM 12625 N N . PRO A 1 12 ? 1.745 11.845 4.135 1.00 0.00 12 PRO A N 20
ATOM 12626 C CA . PRO A 1 12 ? 2.165 11.217 2.879 1.00 0.00 12 PRO A CA 20
ATOM 12627 C C . PRO A 1 12 ? 2.090 9.695 2.939 1.00 0.00 12 PRO A C 20
ATOM 12628 O O . PRO A 1 12 ? 1.983 9.028 1.909 1.00 0.00 12 PRO A O 20
ATOM 12639 N N . TYR A 1 13 ? 2.147 9.152 4.149 1.00 0.00 13 TYR A N 20
ATOM 12640 C CA . TYR A 1 13 ? 2.088 7.708 4.343 1.00 0.00 13 TYR A CA 20
ATOM 12641 C C . TYR A 1 13 ? 0.685 7.270 4.753 1.00 0.00 13 TYR A C 20
ATOM 12642 O O . TYR A 1 13 ? 0.512 6.265 5.441 1.00 0.00 13 TYR A O 20
ATOM 12660 N N . GLY A 1 14 ? -0.315 8.034 4.324 1.00 0.00 14 GLY A N 20
ATOM 12661 C CA . GLY A 1 14 ? -1.691 7.710 4.655 1.00 0.00 14 GLY A CA 20
ATOM 12662 C C . GLY A 1 14 ? -2.215 6.530 3.861 1.00 0.00 14 GLY A C 20
ATOM 12663 O O . GLY A 1 14 ? -2.397 6.620 2.647 1.00 0.00 14 GLY A O 20
ATOM 12667 N N . CYS A 1 15 ? -2.458 5.419 4.548 1.00 0.00 15 CYS A N 20
ATOM 12668 C CA . CYS A 1 15 ? -2.963 4.214 3.901 1.00 0.00 15 CYS A CA 20
ATOM 12669 C C . CYS A 1 15 ? -4.469 4.309 3.673 1.00 0.00 15 CYS A C 20
ATOM 12670 O O . CYS A 1 15 ? -5.244 4.423 4.621 1.00 0.00 15 CYS A O 20
ATOM 12677 N N . ASN A 1 16 ? -4.875 4.260 2.408 1.00 0.00 16 ASN A N 20
ATOM 12678 C CA . ASN A 1 16 ? -6.287 4.341 2.055 1.00 0.00 16 ASN A CA 20
ATOM 12679 C C . ASN A 1 16 ? -7.002 3.030 2.367 1.00 0.00 16 ASN A C 20
ATOM 12680 O O . ASN A 1 16 ? -8.152 3.028 2.805 1.00 0.00 16 ASN A O 20
ATOM 12691 N N . GLU A 1 17 ? -6.311 1.917 2.140 1.00 0.00 17 GLU A N 20
ATOM 12692 C CA . GLU A 1 17 ? -6.881 0.600 2.397 1.00 0.00 17 GLU A CA 20
ATOM 12693 C C . GLU A 1 17 ? -7.638 0.583 3.722 1.00 0.00 17 GLU A C 20
ATOM 12694 O O . GLU A 1 17 ? -8.678 -0.063 3.848 1.00 0.00 17 GLU A O 20
ATOM 12706 N N . CYS A 1 18 ? -7.108 1.299 4.708 1.00 0.00 18 CYS A N 20
ATOM 12707 C CA . CYS A 1 18 ? -7.731 1.367 6.025 1.00 0.00 18 CYS A CA 20
ATOM 12708 C C . CYS A 1 18 ? -7.918 2.817 6.463 1.00 0.00 18 CYS A C 20
ATOM 12709 O O . CYS A 1 18 ? -8.993 3.206 6.916 1.00 0.00 18 CYS A O 20
ATOM 12716 N N . GLY A 1 19 ? -6.861 3.612 6.325 1.00 0.00 19 GLY A N 20
ATOM 12717 C CA . GLY A 1 19 ? -6.929 5.009 6.711 1.00 0.00 19 GLY A CA 20
ATOM 12718 C C . GLY A 1 19 ? -5.925 5.362 7.791 1.00 0.00 19 GLY A C 20
ATOM 12719 O O . GLY A 1 19 ? -6.015 6.422 8.410 1.00 0.00 19 GLY A O 20
ATOM 12723 N N . LYS A 1 20 ? -4.967 4.471 8.019 1.00 0.00 20 LYS A N 20
ATOM 12724 C CA . LYS A 1 20 ? -3.942 4.691 9.032 1.00 0.00 20 LYS A CA 20
ATOM 12725 C C . LYS A 1 20 ? -2.761 5.465 8.452 1.00 0.00 20 LYS A C 20
ATOM 12726 O O . LYS A 1 20 ? -2.255 5.131 7.382 1.00 0.00 20 LYS A O 20
ATOM 12745 N N . ASN A 1 21 ? -2.327 6.497 9.167 1.00 0.00 21 ASN A N 20
ATOM 12746 C CA . ASN A 1 21 ? -1.206 7.317 8.723 1.00 0.00 21 ASN A CA 20
ATOM 12747 C C . ASN A 1 21 ? 0.019 7.084 9.603 1.00 0.00 21 ASN A C 20
ATOM 12748 O O . ASN A 1 21 ? -0.097 6.915 10.817 1.00 0.00 21 ASN A O 20
ATOM 12759 N N . PHE A 1 22 ? 1.194 7.078 8.981 1.00 0.00 22 PHE A N 20
ATOM 12760 C CA . PHE A 1 22 ? 2.441 6.867 9.707 1.00 0.00 22 PHE A CA 20
ATOM 12761 C C . PHE A 1 22 ? 3.541 7.781 9.176 1.00 0.00 22 PHE A C 20
ATOM 12762 O O . PHE A 1 22 ? 4.064 7.571 8.082 1.00 0.00 22 PHE A O 20
ATOM 12779 N N . GLY A 1 23 ? 3.887 8.799 9.959 1.00 0.00 23 GLY A N 20
ATOM 12780 C CA . GLY A 1 23 ? 4.921 9.731 9.552 1.00 0.00 23 GLY A CA 20
ATOM 12781 C C . GLY A 1 23 ? 6.209 9.033 9.160 1.00 0.00 23 GLY A C 20
ATOM 12782 O O . GLY A 1 23 ? 7.002 9.569 8.386 1.00 0.00 23 GLY A O 20
ATOM 12786 N N . ARG A 1 24 ? 6.418 7.836 9.696 1.00 0.00 24 ARG A N 20
ATOM 12787 C CA . ARG A 1 24 ? 7.620 7.065 9.400 1.00 0.00 24 ARG A CA 20
ATOM 12788 C C . ARG A 1 24 ? 7.431 6.225 8.141 1.00 0.00 24 ARG A C 20
ATOM 12789 O O . ARG A 1 24 ? 6.310 5.848 7.796 1.00 0.00 24 ARG A O 20
ATOM 12810 N N . HIS A 1 25 ? 8.534 5.935 7.458 1.00 0.00 25 HIS A N 20
ATOM 12811 C CA . HIS A 1 25 ? 8.489 5.140 6.236 1.00 0.00 25 HIS A CA 20
ATOM 12812 C C . HIS A 1 25 ? 8.244 3.668 6.555 1.00 0.00 25 HIS A C 20
ATOM 12813 O O . HIS A 1 25 ? 7.200 3.114 6.212 1.00 0.00 25 HIS A O 20
ATOM 12827 N N . SER A 1 26 ? 9.214 3.041 7.213 1.00 0.00 26 SER A N 20
ATOM 12828 C CA . SER A 1 26 ? 9.106 1.632 7.575 1.00 0.00 26 SER A CA 20
ATOM 12829 C C . SER A 1 26 ? 7.742 1.333 8.191 1.00 0.00 26 SER A C 20
ATOM 12830 O O . SER A 1 26 ? 7.029 0.435 7.742 1.00 0.00 26 SER A O 20
ATOM 12838 N N . HIS A 1 27 ? 7.387 2.091 9.223 1.00 0.00 27 HIS A N 20
ATOM 12839 C CA . HIS A 1 27 ? 6.110 1.908 9.903 1.00 0.00 27 HIS A CA 20
ATOM 12840 C C . HIS A 1 27 ? 4.998 1.618 8.899 1.00 0.00 27 HIS A C 20
ATOM 12841 O O . HIS A 1 27 ? 4.342 0.577 8.966 1.00 0.00 27 HIS A O 20
ATOM 12855 N N . LEU A 1 28 ? 4.790 2.544 7.970 1.00 0.00 28 LEU A N 20
ATOM 12856 C CA . LEU A 1 28 ? 3.756 2.388 6.952 1.00 0.00 28 LEU A CA 20
ATOM 12857 C C . LEU A 1 28 ? 3.910 1.059 6.219 1.00 0.00 28 LEU A C 20
ATOM 12858 O O . LEU A 1 28 ? 2.941 0.320 6.045 1.00 0.00 28 LEU A O 20
ATOM 12874 N N . ILE A 1 29 ? 5.133 0.762 5.793 1.00 0.00 29 ILE A N 20
ATOM 12875 C CA . ILE A 1 29 ? 5.413 -0.479 5.082 1.00 0.00 29 ILE A CA 20
ATOM 12876 C C . ILE A 1 29 ? 4.969 -1.690 5.895 1.00 0.00 29 ILE A C 20
ATOM 12877 O O . ILE A 1 29 ? 4.051 -2.410 5.502 1.00 0.00 29 ILE A O 20
ATOM 12893 N N . GLU A 1 30 ? 5.625 -1.908 7.031 1.00 0.00 30 GLU A N 20
ATOM 12894 C CA . GLU A 1 30 ? 5.296 -3.032 7.899 1.00 0.00 30 GLU A CA 20
ATOM 12895 C C . GLU A 1 30 ? 3.792 -3.104 8.150 1.00 0.00 30 GLU A C 20
ATOM 12896 O O . GLU A 1 30 ? 3.199 -4.183 8.132 1.00 0.00 30 GLU A O 20
ATOM 12908 N N . HIS A 1 31 ? 3.181 -1.947 8.383 1.00 0.00 31 HIS A N 20
ATOM 12909 C CA . HIS A 1 31 ? 1.746 -1.877 8.638 1.00 0.00 31 HIS A CA 20
ATOM 12910 C C . HIS A 1 31 ? 0.959 -2.470 7.473 1.00 0.00 31 HIS A C 20
ATOM 12911 O O . HIS A 1 31 ? 0.011 -3.230 7.674 1.00 0.00 31 HIS A O 20
ATOM 12925 N N . LEU A 1 32 ? 1.357 -2.117 6.256 1.00 0.00 32 LEU A N 20
ATOM 12926 C CA . LEU A 1 32 ? 0.688 -2.613 5.058 1.00 0.00 32 LEU A CA 20
ATOM 12927 C C . LEU A 1 32 ? 0.704 -4.138 5.017 1.00 0.00 32 LEU A C 20
ATOM 12928 O O . LEU A 1 32 ? -0.238 -4.767 4.536 1.00 0.00 32 LEU A O 20
ATOM 12944 N N . LYS A 1 33 ? 1.781 -4.726 5.528 1.00 0.00 33 LYS A N 20
ATOM 12945 C CA . LYS A 1 33 ? 1.920 -6.178 5.554 1.00 0.00 33 LYS A CA 20
ATOM 12946 C C . LYS A 1 33 ? 0.602 -6.844 5.937 1.00 0.00 33 LYS A C 20
ATOM 12947 O O . LYS A 1 33 ? 0.100 -7.707 5.217 1.00 0.00 33 LYS A O 20
ATOM 12966 N N . ARG A 1 34 ? 0.046 -6.436 7.073 1.00 0.00 34 ARG A N 20
ATOM 12967 C CA . ARG A 1 34 ? -1.213 -6.993 7.551 1.00 0.00 34 ARG A CA 20
ATOM 12968 C C . ARG A 1 34 ? -2.185 -7.210 6.395 1.00 0.00 34 ARG A C 20
ATOM 12969 O O . ARG A 1 34 ? -2.586 -8.340 6.111 1.00 0.00 34 ARG A O 20
ATOM 12990 N N . HIS A 1 35 ? -2.561 -6.121 5.732 1.00 0.00 35 HIS A N 20
ATOM 12991 C CA . HIS A 1 35 ? -3.486 -6.192 4.606 1.00 0.00 35 HIS A CA 20
ATOM 12992 C C . HIS A 1 35 ? -3.084 -7.305 3.643 1.00 0.00 35 HIS A C 20
ATOM 12993 O O . HIS A 1 35 ? -3.921 -8.099 3.212 1.00 0.00 35 HIS A O 20
ATOM 13007 N N . PHE A 1 36 ? -1.799 -7.356 3.308 1.00 0.00 36 PHE A N 20
ATOM 13008 C CA . PHE A 1 36 ? -1.287 -8.370 2.394 1.00 0.00 36 PHE A CA 20
ATOM 13009 C C . PHE A 1 36 ? -1.527 -9.772 2.947 1.00 0.00 36 PHE A C 20
ATOM 13010 O O . PHE A 1 36 ? -2.207 -10.588 2.324 1.00 0.00 36 PHE A O 20
ATOM 13027 N N . ARG A 1 37 ? -0.964 -10.043 4.119 1.00 0.00 37 ARG A N 20
ATOM 13028 C CA . ARG A 1 37 ? -1.115 -11.346 4.756 1.00 0.00 37 ARG A CA 20
ATOM 13029 C C . ARG A 1 37 ? -2.540 -11.869 4.593 1.00 0.00 37 ARG A C 20
ATOM 13030 O O . ARG A 1 37 ? -3.486 -11.092 4.475 1.00 0.00 37 ARG A O 20
ATOM 13051 N N . GLU A 1 38 ? -2.682 -13.191 4.588 1.00 0.00 38 GLU A N 20
ATOM 13052 C CA . GLU A 1 38 ? -3.991 -13.817 4.438 1.00 0.00 38 GLU A CA 20
ATOM 13053 C C . GLU A 1 38 ? -4.503 -14.334 5.779 1.00 0.00 38 GLU A C 20
ATOM 13054 O O . GLU A 1 38 ? -5.606 -13.995 6.208 1.00 0.00 38 GLU A O 20
ATOM 13066 N N . LYS A 1 39 ? -3.694 -15.158 6.437 1.00 0.00 39 LYS A N 20
ATOM 13067 C CA . LYS A 1 39 ? -4.063 -15.723 7.730 1.00 0.00 39 LYS A CA 20
ATOM 13068 C C . LYS A 1 39 ? -5.405 -16.441 7.646 1.00 0.00 39 LYS A C 20
ATOM 13069 O O . LYS A 1 39 ? -6.239 -16.325 8.544 1.00 0.00 39 LYS A O 20
ATOM 13088 N N . SER A 1 40 ? -5.607 -17.185 6.563 1.00 0.00 40 SER A N 20
ATOM 13089 C CA . SER A 1 40 ? -6.850 -17.921 6.362 1.00 0.00 40 SER A CA 20
ATOM 13090 C C . SER A 1 40 ? -6.650 -19.065 5.372 1.00 0.00 40 SER A C 20
ATOM 13091 O O . SER A 1 40 ? -5.568 -19.230 4.808 1.00 0.00 40 SER A O 20
ATOM 13099 N N . SER A 1 41 ? -7.700 -19.852 5.167 1.00 0.00 41 SER A N 20
ATOM 13100 C CA . SER A 1 41 ? -7.640 -20.984 4.249 1.00 0.00 41 SER A CA 20
ATOM 13101 C C . SER A 1 41 ? -8.244 -20.618 2.896 1.00 0.00 41 SER A C 20
ATOM 13102 O O . SER A 1 41 ? -7.575 -20.687 1.866 1.00 0.00 41 SER A O 20
ATOM 13110 N N . GLY A 1 42 ? -9.515 -20.229 2.908 1.00 0.00 42 GLY A N 20
ATOM 13111 C CA . GLY A 1 42 ? -10.189 -19.858 1.678 1.00 0.00 42 GLY A CA 20
ATOM 13112 C C . GLY A 1 42 ? -10.239 -20.997 0.678 1.00 0.00 42 GLY A C 20
ATOM 13113 O O . GLY A 1 42 ? -10.180 -22.172 1.040 1.00 0.00 42 GLY A O 20
ATOM 13117 N N . PRO A 1 43 ? -10.351 -20.651 -0.613 1.00 0.00 43 PRO A N 20
ATOM 13118 C CA . PRO A 1 43 ? -10.413 -21.639 -1.694 1.00 0.00 43 PRO A CA 20
ATOM 13119 C C . PRO A 1 43 ? -9.083 -22.356 -1.901 1.00 0.00 43 PRO A C 20
ATOM 13120 O O . PRO A 1 43 ? -9.041 -23.578 -2.043 1.00 0.00 43 PRO A O 20
ATOM 13131 N N . SER A 1 44 ? -7.998 -21.588 -1.914 1.00 0.00 44 SER A N 20
ATOM 13132 C CA . SER A 1 44 ? -6.666 -22.150 -2.107 1.00 0.00 44 SER A CA 20
ATOM 13133 C C . SER A 1 44 ? -6.241 -22.968 -0.891 1.00 0.00 44 SER A C 20
ATOM 13134 O O . SER A 1 44 ? -6.742 -22.763 0.215 1.00 0.00 44 SER A O 20
ATOM 13142 N N . SER A 1 45 ? -5.313 -23.895 -1.104 1.00 0.00 45 SER A N 20
ATOM 13143 C CA . SER A 1 45 ? -4.822 -24.747 -0.028 1.00 0.00 45 SER A CA 20
ATOM 13144 C C . SER A 1 45 ? -3.903 -23.967 0.907 1.00 0.00 45 SER A C 20
ATOM 13145 O O . SER A 1 45 ? -4.012 -24.065 2.128 1.00 0.00 45 SER A O 20
ATOM 13153 N N . GLY A 1 46 ? -2.996 -23.190 0.322 1.00 0.00 46 GLY A N 20
ATOM 13154 C CA . GLY A 1 46 ? -2.070 -22.403 1.116 1.00 0.00 46 GLY A CA 20
ATOM 13155 C C . GLY A 1 46 ? -1.824 -21.028 0.526 1.00 0.00 46 GLY A C 20
ATOM 13156 O O . GLY A 1 46 ? -2.172 -20.802 -0.632 1.00 0.00 46 GLY A O 20
#

Sequence (46 aa):
GSSGSSGSGERPYGCNECGKNFGRHSHLIEHLKRHFREKSSGPSSGGSSGSSGSGERPYGCNECGKNFGRHSHLIEHLKRHFREKSSGPSSGGSSGSSGSGERPYGCNECGKNFGRHSHLIEHLKRHFREKSSGPSSGGSSGSSGSGERPYGCNECGKNFGRHSHLIEHLKRHFREKSSGPSSGGSSGSSGSGERPYGCNECGKNFGRHSHLIEHLKRHFREKSSGPSSGGSSGSSGSGERPYGCNECGKNFGRHSHLIEHLKRHFREKSSGPSSGGSSGSSGSGERPYGCNECGKNFGRHSHLIEHLKRHFREKSSGPSSGGSSGSSGSGERPYGCNECGKNFGRHSHLIEHLKRHFREKSSGPSSGGSSGSSGSGERPYGCNECGKNFGRHSHLIEHLKRHFREKSSGPSSGGSSGSSGSGERPYGCNECGKNFGRHSHLIEHLKRHFREKSSGPSSGGSSGSSGSGERPYGCNECGKNFGRHSHLIEHLKRHFREKSSGPSSGGSSGSSGSGERPYGCNECGKNFGRHSHLIEHLKRHFREKSSGPSSGGSSGSSGSGERPYGCNECGKNFGRHSHLIEHLKRHFREKSSGPSSGGSSGSSGSGERPYGCNECGKNFGRHSHLIEHLKRHFREKSSGPSSGGSSGSSGSGERPYGCNECGKNFGRHSHLIEHLKRHFREKSSGPSSGGSSGSSGSGERPYGCNECGKNFGRHSHLIEHLKRHFREKSSGPSSGGSSGSSGSGERPYGCNECGKNFGRHSHLIEHLKRHFREKSSGPSSGGSSGSSGSGERPYGCNECGKNFGRHSHLIEHLKRHFREKSSGPSSGGSSGSSGSGERPYGCNECGKNFGRHSHLIEHLKRHFREKSSGPSSGGSSGSSGSGERPYGCNECGKNFGRHSHLIEHLKRHFREKSSGPSSG

Nearest PDB structures (foldseek):
  2emm-assembly1_A  TM=5.890E-01  e=3.862E-04  Homo sapiens
  2eoz-assembly1_A  TM=6.334E-01  e=1.907E-03  Homo sapiens
  2emh-assembly1_A  TM=5.974E-01  e=1.233E-03  Homo sapiens
  2enc-assembly1_A  TM=5.750E-01  e=2.741E-03  Homo sapiens
  2ytg-assembly1_A  TM=6.401E-01  e=5.664E-03  Homo sapiens

Solvent-accessible surface area: 4512 Å² total; per-residue (Å²): 131,109,114,63,110,98,85,96,63,158,131,100,76,32,11,142,136,77,52,106,69,36,51,161,113,66,99,29,73,106,31,58,101,176,64,174,177,124,189,109,100,50,109,125,102,131

GO terms:
  GO:0005515 protein binding (F, IPI)